Protein AF-A0AAV7JL53-F1 (afdb_monomer)

Foldseek 3Di:
DLVLLQLLLLLLLLVLCLLQVLLLVLLVDDDPPSLLLLLLLLLLSLLCCLQQVLLLQLLLLLLLAPLLLCVLLVVLQVLLLSLLLQLVVSVVSLVVSLVVLQCQLVVLCVQQVDNSSSVSSSLQSNLLSLQRNLVSQLSSLCSSCSLVVNSVQLSVLSNVLSVQLVVQLCCCCPVVVVRSNSNSNSSSVSSNSSNVSSVVCCVPDPSVVPHNVPNPDCSSVPCPVVSVLRSVLSSLLSSLVSCLLRVLCCNQVCRVVVPSLLSSLSSLLSSVLSSNLSSLLSSLSSLLSVLSSCVSNVNVVVSVVSLVVSLVVSLVSLLVQLVVQLVCLLVSLVSSHPPVVSSVLSSVSSNLSSVLSSLSSVSSLCSSCSNLVNSVVVSVLLVVLSPPPLSVQLSVQLVPPPSNSSSSSVSSSVSSVVSVVVSVVVVVCCVVCVDVCSVVPVPPDADADDDKDDPQKDKDWFKKWKWFADPPPRDIDIDIDIFIWIWGDDDDDHFDDDDDDDDDDFFDADPDAPKAWDQLVCCQDPPNQQWKAKPLLAIWFFQFQFKTKFFQVSQFAQLDGSDDLSPIWIWGQDRQDTDTFGWGMKMFTVVCNVVRNDPRLRRMIMTTTPDGHPGDGAHAAAPDRDPPCVVPPPDFDQKKKWKWAAPPDDPSIIMMWIWTFPDDGQFKTWTAIGGGDRHGHTFIKGFAPPDPPDDRNRIHRFWGWHGWDQDPVVRGITTMTTGRHPNNQQSVCVVPDPSVVSCVVVVVSDPDDDIDIDTD

Organism: NCBI:txid111878

Mean predicted aligned error: 17.35 Å

Nearest PDB structures (foldseek):
  7php-assembly1_A  TM=8.255E-01  e=9.419E-12  Vibrio cholerae RC385
  4mlb-assembly1_C  TM=7.893E-01  e=8.231E-10  Pyrococcus furiosus
  3vvo-assembly1_A  TM=7.469E-01  e=7.577E-10  Pyrococcus furiosus
  3vvr-assembly1_A  TM=7.753E-01  e=1.664E-09  Pyrococcus furiosus
  3vvn-assembly1_A  TM=7.729E-01  e=2.734E-09  Pyrococcus furiosus DSM 3638

Radius of gyration: 34.79 Å; Cα contacts (8 Å, |Δi|>4): 1371; chains: 1; bounding box: 92×59×88 Å

InterPro domains:
  IPR001254 Serine proteases, trypsin domain [PF00089] (525-727)
  IPR001254 Serine proteases, trypsin domain [SM00020] (507-722)
  IPR002528 Multi antimicrobial extrusion protein [PF01554] (21-171)
  IPR002528 Multi antimicrobial extrusion protein [PF01554] (247-399)
  IPR002528 Multi antimicrobial extrusion protein [TIGR00797] (22-400)
  IPR008256 Peptidase S1B [PR00839] (538-555)
  IPR008256 Peptidase S1B [PR00839] (636-649)
  IPR008256 Peptidase S1B [PR00839] (669-685)
  IPR009003 Peptidase S1, PA clan [SSF50494] (520-727)
  IPR018114 Serine proteases, trypsin family, histidine active site [PS00134] (549-554)
  IPR050966 Glutamyl Endopeptidase [PTHR15462] (503-736)

Sequence (760 aa):
MNILGLTSALSFFSDAIQFKIGTIFIGRSSGEEIGKKLGSLFIGQSVVACTAYVVVTGLVAAMGTLCSQAYGAKDYKLVGTYFSRALLIASLTCFPLWTIWICVDSFVFHFSGDFQLAQGASDYTIIMCFSYPAYIYAKLANSFLQSQNKVAATLAILISGNILNIILQYIFIFGYELEIKGVAISYVISMYVVAVLVFTYIRLSNINKIYLNQCWTFELLTEWLHFLKYGVPGVLQKLNDLILSRVIPIIFVGFVLKDTNQLALFGILNTIWFVFLSTSLGYGSGVTVRIGNLLGNNELERAKKASIVCLLYGLAIVVIFGILIFSFAHYLSLLFTTVEEFRLQIEFGIRLLGVIILSDIVYILRGIYNACCLQNVETLTRFLISIFISTPLGCVLTYFIIWRAAGYYLIMIIVFVALLILHSQHIIASDNNLPQDIFLFTNLIPENGRGEYNNIFNILNITWREITIDDKNQSIYTKEVFKVVRLIRPDCHKSCDHQSEFNIQKREIFGVDDREAIRPKHAKKFPRSGVVRLSVGCTGMLIDPLHVLTAAHCFYLHNRYTSNPSGVQVGVLKANEVDWSRIKRIYLPMNWISDNGNSLDYDYSIVELKTPSKRIPTPLGLSVYSDCLSKHTHKEGSSVEFSGFPDDKPKNKLWKSNCSILDTDYHLLWQECDATHGNSGSGMIAKMERSTEGDKDDWVTIGVFSGIRYNYKYERRLNVGIRMNIYNFLTICIWSDSLKECIERYKWLFPLPPLKFETH

Structure (mmCIF, N/CA/C/O backbone):
data_AF-A0AAV7JL53-F1
#
_entry.id   AF-A0AAV7JL53-F1
#
loop_
_atom_site.group_PDB
_atom_site.id
_atom_site.type_symbol
_atom_site.label_atom_id
_atom_site.label_alt_id
_atom_site.label_comp_id
_atom_site.label_asym_id
_atom_site.label_entity_id
_atom_site.label_seq_id
_atom_site.pdbx_PDB_ins_code
_atom_site.Cartn_x
_atom_site.Cartn_y
_atom_site.Cartn_z
_atom_site.occupancy
_atom_site.B_iso_or_equiv
_atom_site.auth_seq_id
_atom_site.auth_comp_id
_atom_site.auth_asym_id
_atom_site.auth_atom_id
_atom_site.pdbx_PDB_model_num
ATOM 1 N N . MET A 1 1 ? 13.022 -15.402 13.690 1.00 44.28 1 MET A N 1
ATOM 2 C CA . MET A 1 1 ? 13.892 -15.069 12.537 1.00 44.28 1 MET A CA 1
ATOM 3 C C . MET A 1 1 ? 13.049 -14.551 11.380 1.00 44.28 1 MET A C 1
ATOM 5 O O . MET A 1 1 ? 11.918 -15.000 11.231 1.00 44.28 1 MET A O 1
ATOM 9 N N . ASN A 1 2 ? 13.566 -13.601 10.595 1.00 59.09 2 ASN A N 1
ATOM 10 C CA . ASN A 1 2 ? 12.789 -12.826 9.616 1.00 59.09 2 ASN A CA 1
ATOM 11 C C . ASN A 1 2 ? 12.701 -13.487 8.218 1.00 59.09 2 ASN A C 1
ATOM 13 O O . ASN A 1 2 ? 12.967 -12.853 7.199 1.00 59.09 2 ASN A O 1
ATOM 17 N N . ILE A 1 3 ? 12.347 -14.778 8.169 1.00 74.44 3 ILE A N 1
ATOM 18 C CA . ILE A 1 3 ? 12.308 -15.577 6.924 1.00 74.44 3 ILE A CA 1
ATOM 19 C C . ILE A 1 3 ? 11.346 -14.963 5.890 1.00 74.44 3 ILE A C 1
ATOM 21 O O . ILE A 1 3 ? 11.624 -14.984 4.691 1.00 74.44 3 ILE A O 1
ATOM 25 N N . LEU A 1 4 ? 10.246 -14.355 6.350 1.00 83.31 4 LEU A N 1
ATOM 26 C CA . LEU A 1 4 ? 9.265 -13.684 5.493 1.00 83.31 4 LEU A CA 1
ATOM 27 C C . LEU A 1 4 ? 9.864 -12.495 4.724 1.00 83.31 4 LEU A C 1
ATOM 29 O O . LEU A 1 4 ? 9.635 -12.372 3.523 1.00 83.31 4 LEU A O 1
ATOM 33 N N . GLY A 1 5 ? 10.646 -11.642 5.396 1.00 84.62 5 GLY A N 1
ATOM 34 C CA . GLY A 1 5 ? 11.304 -10.496 4.765 1.00 84.62 5 GLY A CA 1
ATOM 35 C C . GLY A 1 5 ? 12.258 -10.934 3.655 1.00 84.62 5 GLY A C 1
ATOM 36 O O . GLY A 1 5 ? 12.168 -10.443 2.534 1.00 84.62 5 GLY A O 1
ATOM 37 N N . LEU A 1 6 ? 13.117 -11.919 3.936 1.00 85.56 6 LEU A N 1
ATOM 38 C CA . LEU A 1 6 ? 14.108 -12.409 2.972 1.00 85.56 6 LEU A CA 1
ATOM 39 C C . LEU A 1 6 ? 13.469 -13.129 1.771 1.00 85.56 6 LEU A C 1
ATOM 41 O O . LEU A 1 6 ? 13.848 -12.882 0.630 1.00 85.56 6 LEU A O 1
ATOM 45 N N . THR A 1 7 ? 12.463 -13.979 2.000 1.00 87.81 7 THR A N 1
ATOM 46 C CA . THR A 1 7 ? 11.738 -14.660 0.906 1.00 87.81 7 THR A CA 1
ATOM 47 C C . THR A 1 7 ? 10.926 -13.685 0.048 1.00 87.81 7 THR A C 1
ATOM 49 O O . THR A 1 7 ? 10.850 -13.858 -1.170 1.00 87.81 7 THR A O 1
ATOM 52 N N . SER A 1 8 ? 10.384 -12.617 0.645 1.00 91.25 8 SER A N 1
ATOM 53 C CA . SER A 1 8 ? 9.720 -11.531 -0.093 1.00 91.25 8 SER A CA 1
ATOM 54 C C . SER A 1 8 ? 10.717 -10.731 -0.938 1.00 91.25 8 SER A C 1
ATOM 56 O O . SER A 1 8 ? 10.442 -10.437 -2.100 1.00 91.25 8 SER A O 1
ATOM 58 N N . ALA A 1 9 ? 11.903 -10.447 -0.393 1.00 91.62 9 ALA A N 1
ATOM 59 C CA . ALA A 1 9 ? 12.998 -9.791 -1.103 1.00 91.62 9 ALA A CA 1
ATOM 60 C C . ALA A 1 9 ? 13.430 -10.589 -2.348 1.00 91.62 9 ALA A C 1
ATOM 62 O O . ALA A 1 9 ? 13.476 -10.042 -3.448 1.00 91.62 9 ALA A O 1
ATOM 63 N N . LEU A 1 10 ? 13.646 -11.902 -2.197 1.00 92.19 10 LEU A N 1
ATOM 64 C CA . LEU A 1 10 ? 13.967 -12.811 -3.305 1.00 92.19 10 LEU A CA 1
ATOM 65 C C . LEU A 1 10 ? 12.846 -12.900 -4.352 1.00 92.19 10 LEU A C 1
ATOM 67 O O . LEU A 1 10 ? 13.130 -12.985 -5.545 1.00 92.19 10 LEU A O 1
ATOM 71 N N . SER A 1 11 ? 11.581 -12.839 -3.927 1.00 92.50 11 SER A N 1
ATOM 72 C CA . SER A 1 11 ? 10.436 -12.859 -4.849 1.00 92.50 11 SER A CA 1
ATOM 73 C C . SER A 1 11 ? 10.429 -11.617 -5.741 1.00 92.50 11 SER A C 1
ATOM 75 O O . SER A 1 11 ? 10.334 -11.734 -6.960 1.00 92.50 11 SER A O 1
ATOM 77 N N . PHE A 1 12 ? 10.631 -10.431 -5.158 1.00 92.88 12 PHE A N 1
ATOM 78 C CA . PHE A 1 12 ? 10.693 -9.181 -5.919 1.00 92.88 12 PHE A CA 1
ATOM 79 C C . PHE A 1 12 ? 11.961 -9.073 -6.784 1.00 92.88 12 PHE A C 1
ATOM 81 O O . PHE A 1 12 ? 11.902 -8.511 -7.875 1.00 92.88 12 PHE A O 1
ATOM 88 N N . PHE A 1 13 ? 13.095 -9.624 -6.340 1.00 92.94 13 PHE A N 1
ATOM 89 C CA . PHE A 1 13 ? 14.306 -9.752 -7.159 1.00 92.94 13 PHE A CA 1
ATOM 90 C C . PHE A 1 13 ? 14.048 -10.621 -8.402 1.00 92.94 13 PHE A C 1
ATOM 92 O O . PHE A 1 13 ? 14.365 -10.222 -9.522 1.00 92.94 13 PHE A O 1
ATOM 99 N N . SER A 1 14 ? 13.389 -11.771 -8.216 1.00 93.06 14 SER A N 1
ATOM 100 C CA . SER A 1 14 ? 12.963 -12.665 -9.298 1.00 93.06 14 SER A CA 1
ATOM 101 C C . SER A 1 14 ? 11.994 -11.959 -10.261 1.00 93.06 14 SER A C 1
ATOM 103 O O . SER A 1 14 ? 12.218 -11.960 -11.470 1.00 93.06 14 SER A O 1
ATOM 105 N N . ASP A 1 15 ? 10.970 -11.276 -9.746 1.00 91.56 15 ASP A N 1
ATOM 106 C CA . ASP A 1 15 ? 10.053 -10.451 -10.546 1.00 91.56 15 ASP A CA 1
ATOM 107 C C . ASP A 1 15 ? 10.779 -9.373 -11.380 1.00 91.56 15 ASP A C 1
ATOM 109 O O . ASP A 1 15 ? 10.413 -9.103 -12.528 1.00 91.56 15 ASP A O 1
ATOM 113 N N . ALA A 1 16 ? 11.800 -8.733 -10.801 1.00 92.62 16 ALA A N 1
ATOM 114 C CA . ALA A 1 16 ? 12.552 -7.673 -11.460 1.00 92.62 16 ALA A CA 1
ATOM 115 C C . ALA A 1 16 ? 13.445 -8.207 -12.583 1.00 92.62 16 ALA A C 1
ATOM 117 O O . ALA A 1 16 ? 13.468 -7.603 -13.656 1.00 92.62 16 ALA A O 1
ATOM 118 N N . ILE A 1 17 ? 14.111 -9.352 -12.378 1.00 93.00 17 ILE A N 1
ATOM 119 C CA . ILE A 1 17 ? 14.851 -10.051 -13.439 1.00 93.00 17 ILE A CA 1
ATOM 120 C C . ILE A 1 17 ? 13.919 -10.352 -14.614 1.00 93.00 17 ILE A C 1
ATOM 122 O O . ILE A 1 17 ? 14.265 -10.023 -15.748 1.00 93.00 17 ILE A O 1
ATOM 126 N N . GLN A 1 18 ? 12.716 -10.879 -14.359 1.00 91.50 18 GLN A N 1
ATOM 127 C CA . GLN A 1 18 ? 11.793 -11.278 -15.426 1.00 91.50 18 GLN A CA 1
ATOM 128 C C . GLN A 1 18 ? 11.457 -10.110 -16.363 1.00 91.50 18 GLN A C 1
ATOM 130 O O . GLN A 1 18 ? 11.426 -10.270 -17.583 1.00 91.50 18 GLN A O 1
ATOM 135 N N . PHE A 1 19 ? 11.260 -8.919 -15.794 1.00 91.19 19 PHE A N 1
ATOM 136 C CA . PHE A 1 19 ? 10.965 -7.702 -16.549 1.00 91.19 19 PHE A CA 1
ATOM 137 C C . PHE A 1 19 ? 12.201 -7.052 -17.199 1.00 91.19 19 PHE A C 1
ATOM 139 O O . PHE A 1 19 ? 12.065 -6.349 -18.200 1.00 91.19 19 PHE A O 1
ATOM 146 N N . LYS A 1 20 ? 13.403 -7.245 -16.639 1.00 93.12 20 LYS A N 1
ATOM 147 C CA . LYS A 1 20 ? 14.616 -6.500 -17.023 1.00 93.12 20 LYS A CA 1
ATOM 148 C C . LYS A 1 20 ? 15.654 -7.277 -17.832 1.00 93.12 20 LYS A C 1
ATOM 150 O O . LYS A 1 20 ? 16.491 -6.644 -18.470 1.00 93.12 20 LYS A O 1
ATOM 155 N N . ILE A 1 21 ? 15.609 -8.608 -17.855 1.00 92.12 21 ILE A N 1
ATOM 156 C CA . ILE A 1 21 ? 16.645 -9.431 -18.504 1.00 92.12 21 ILE A CA 1
ATOM 157 C C . ILE A 1 21 ? 16.770 -9.194 -20.020 1.00 92.12 21 ILE A C 1
ATOM 159 O O . ILE A 1 21 ? 17.867 -9.293 -20.565 1.00 92.12 21 ILE A O 1
ATOM 163 N N . GLY A 1 22 ? 15.701 -8.736 -20.681 1.00 92.12 22 GLY A N 1
ATOM 164 C CA . GLY A 1 22 ? 15.730 -8.359 -22.099 1.00 92.12 22 GLY A CA 1
ATOM 165 C C . GLY A 1 22 ? 16.698 -7.225 -22.434 1.00 92.12 22 GLY A C 1
ATOM 166 O O . GLY A 1 22 ? 17.242 -7.202 -23.532 1.00 92.12 22 GLY A O 1
ATOM 167 N N . THR A 1 23 ? 16.999 -6.329 -21.486 1.00 93.25 23 THR A N 1
ATOM 168 C CA . THR A 1 23 ? 18.017 -5.282 -21.683 1.00 93.25 23 THR A CA 1
ATOM 169 C C . THR A 1 23 ? 19.411 -5.889 -21.905 1.00 93.25 23 THR A C 1
ATOM 171 O O . THR A 1 23 ? 20.197 -5.347 -22.676 1.00 93.25 23 THR A O 1
ATOM 174 N N . ILE A 1 24 ? 19.717 -7.030 -21.270 1.00 92.19 24 ILE A N 1
ATOM 175 C CA . ILE A 1 24 ? 20.991 -7.746 -21.454 1.00 92.19 24 ILE A CA 1
ATOM 176 C C . ILE A 1 24 ? 21.025 -8.389 -22.845 1.00 92.19 24 ILE A C 1
ATOM 178 O O . ILE A 1 24 ? 21.992 -8.208 -23.581 1.00 92.19 24 ILE A O 1
ATOM 182 N N . PHE A 1 25 ? 19.956 -9.090 -23.235 1.00 91.69 25 PHE A N 1
ATOM 183 C CA . PHE A 1 25 ? 19.880 -9.745 -24.543 1.00 91.69 25 PHE A CA 1
ATOM 184 C C . PHE A 1 25 ? 19.941 -8.756 -25.714 1.00 91.69 25 PHE A C 1
ATOM 186 O O . PHE A 1 25 ? 20.699 -8.986 -26.651 1.00 91.69 25 PHE A O 1
ATOM 193 N N . ILE A 1 26 ? 19.226 -7.627 -25.641 1.00 91.69 26 ILE A N 1
ATOM 194 C CA . ILE A 1 26 ? 19.298 -6.575 -26.668 1.00 91.69 26 ILE A CA 1
ATOM 195 C C . ILE A 1 26 ? 20.684 -5.911 -26.693 1.00 91.69 26 ILE A C 1
ATOM 197 O O . ILE A 1 26 ? 21.215 -5.684 -27.777 1.00 91.69 26 ILE A O 1
ATOM 201 N N . GLY A 1 27 ? 21.324 -5.680 -25.539 1.00 87.06 27 GLY A N 1
ATOM 202 C CA . GLY A 1 27 ? 22.705 -5.171 -25.485 1.00 87.06 27 GLY A CA 1
ATOM 203 C C . GLY A 1 27 ? 23.739 -6.108 -26.129 1.00 87.06 27 GLY A C 1
ATOM 204 O O . GLY A 1 27 ? 24.748 -5.649 -26.656 1.00 87.06 27 GLY A O 1
ATOM 205 N N . ARG A 1 28 ? 23.459 -7.419 -26.144 1.00 86.00 28 ARG A N 1
ATOM 206 C CA . ARG A 1 28 ? 24.271 -8.450 -26.812 1.00 86.00 28 ARG A CA 1
ATOM 207 C C . ARG A 1 28 ? 23.835 -8.783 -28.244 1.00 86.00 28 ARG A C 1
ATOM 209 O O . ARG A 1 28 ? 24.486 -9.614 -28.872 1.00 86.00 28 ARG A O 1
ATOM 216 N N . SER A 1 29 ? 22.764 -8.177 -28.757 1.00 82.88 29 SER A N 1
ATOM 217 C CA . SER A 1 29 ? 22.319 -8.388 -30.140 1.00 82.88 29 SER A CA 1
ATOM 218 C C . SER A 1 29 ? 23.256 -7.700 -31.140 1.00 82.88 29 SER A C 1
ATOM 220 O O . SER A 1 29 ? 23.775 -6.617 -30.876 1.00 82.88 29 SER A O 1
ATOM 222 N N . SER A 1 30 ? 23.491 -8.333 -32.288 1.00 62.53 30 SER A N 1
ATOM 223 C CA . SER A 1 30 ? 24.317 -7.780 -33.363 1.00 62.53 30 SER A CA 1
ATOM 224 C C . SER A 1 30 ? 23.556 -6.729 -34.175 1.00 62.53 30 SER A C 1
ATOM 226 O O . SER A 1 30 ? 22.431 -6.970 -34.610 1.00 62.53 30 SER A O 1
ATOM 228 N N . GLY A 1 31 ? 24.181 -5.578 -34.424 1.00 65.19 31 GLY A N 1
ATOM 229 C CA . GLY A 1 31 ? 23.668 -4.537 -35.319 1.00 65.19 31 GLY A CA 1
ATOM 230 C C . GLY A 1 31 ? 24.271 -3.164 -35.023 1.00 65.19 31 GLY A C 1
ATOM 231 O O . GLY A 1 31 ? 24.714 -2.907 -33.907 1.00 65.19 31 GLY A O 1
ATOM 232 N N . GLU A 1 32 ? 24.267 -2.265 -36.006 1.00 61.41 32 GLU A N 1
ATOM 233 C CA . GLU A 1 32 ? 24.905 -0.940 -35.887 1.00 61.41 32 GLU A CA 1
ATOM 234 C C . GLU A 1 32 ? 24.151 0.032 -34.951 1.00 61.41 32 GLU A C 1
ATOM 236 O O . GLU A 1 32 ? 24.701 1.048 -34.536 1.00 61.41 32 GLU A O 1
ATOM 241 N N . GLU A 1 33 ? 22.914 -0.289 -34.546 1.00 79.00 33 GLU A N 1
ATOM 242 C CA . GLU A 1 33 ? 22.022 0.625 -33.808 1.00 79.00 33 GLU A CA 1
ATOM 243 C C . GLU A 1 33 ? 21.629 0.154 -32.389 1.00 79.00 33 GLU A C 1
ATOM 245 O O . GLU A 1 33 ? 20.537 0.453 -31.898 1.00 79.00 33 GLU A O 1
ATOM 250 N N . ILE A 1 34 ? 22.519 -0.562 -31.686 1.00 84.25 34 ILE A N 1
ATOM 251 C CA . ILE A 1 34 ? 22.276 -1.065 -30.311 1.00 84.25 34 ILE A CA 1
ATOM 252 C C . ILE A 1 34 ? 21.792 0.047 -29.357 1.00 84.25 34 ILE A C 1
ATOM 254 O O . ILE A 1 34 ? 20.872 -0.179 -28.567 1.00 84.25 34 ILE A O 1
ATOM 258 N N . GLY A 1 35 ? 22.346 1.262 -29.460 1.00 83.81 35 GLY A N 1
ATOM 259 C CA . GLY A 1 35 ? 21.929 2.417 -28.653 1.00 83.81 35 GLY A CA 1
ATOM 260 C C . GLY A 1 35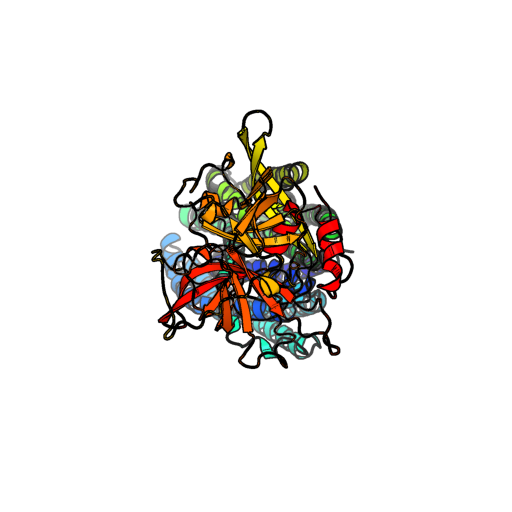 ? 20.451 2.785 -28.842 1.00 83.81 35 GLY A C 1
ATOM 261 O O . GLY A 1 35 ? 19.717 2.924 -27.862 1.00 83.81 35 GLY A O 1
ATOM 262 N N . LYS A 1 36 ? 19.967 2.842 -30.092 1.00 88.50 36 LYS A N 1
ATOM 263 C CA . LYS A 1 36 ? 18.545 3.092 -30.390 1.00 88.50 36 LYS A CA 1
ATOM 264 C C . LYS A 1 36 ? 17.656 1.956 -29.893 1.00 88.50 36 LYS A C 1
ATOM 266 O O . LYS A 1 36 ? 16.623 2.233 -29.285 1.00 88.50 36 LYS A O 1
ATOM 271 N N . LYS A 1 37 ? 18.052 0.689 -30.077 1.00 91.12 37 LYS A N 1
ATOM 272 C CA . LYS A 1 37 ? 17.276 -0.475 -29.599 1.00 91.12 37 LYS A CA 1
ATOM 273 C C . LYS A 1 37 ? 17.126 -0.471 -28.072 1.00 91.12 37 LYS A C 1
ATOM 275 O O . LYS A 1 37 ? 16.022 -0.641 -27.554 1.00 91.12 37 LYS A O 1
ATOM 280 N N . LEU A 1 38 ? 18.213 -0.202 -27.343 1.00 91.19 38 LEU A N 1
ATOM 281 C CA . LEU A 1 38 ? 18.202 -0.074 -25.882 1.00 91.19 38 LEU A CA 1
ATOM 282 C C . LEU A 1 38 ? 17.394 1.140 -25.399 1.00 91.19 38 LEU A C 1
ATOM 284 O O . LEU A 1 38 ? 16.625 1.009 -24.446 1.00 91.19 38 LEU A O 1
ATOM 288 N N . GLY A 1 39 ? 17.519 2.294 -26.062 1.00 91.94 39 GLY A N 1
ATOM 289 C CA . GLY A 1 39 ? 16.708 3.482 -25.777 1.00 91.94 39 GLY A CA 1
ATOM 290 C C . GLY A 1 39 ? 15.211 3.230 -25.987 1.00 91.94 39 GLY A C 1
ATOM 291 O O . GLY A 1 39 ? 14.405 3.538 -25.110 1.00 91.94 39 GLY A O 1
ATOM 292 N N . SER A 1 40 ? 14.848 2.579 -27.095 1.00 94.00 40 SER A N 1
ATOM 293 C CA . SER A 1 40 ? 13.470 2.192 -27.437 1.00 94.00 40 SER A CA 1
ATOM 294 C C . SER A 1 40 ? 12.864 1.273 -26.378 1.00 94.00 40 SER A C 1
ATOM 296 O O . SER A 1 40 ? 11.793 1.552 -25.834 1.00 94.00 40 SER A O 1
ATOM 298 N N . LEU A 1 41 ? 13.588 0.204 -26.019 1.00 94.88 41 LEU A N 1
ATOM 299 C CA . LEU A 1 41 ? 13.179 -0.732 -24.973 1.00 94.88 41 LEU A CA 1
ATOM 300 C C . LEU A 1 41 ? 13.049 -0.032 -23.612 1.00 94.88 41 LEU A C 1
ATOM 302 O O . LEU A 1 41 ? 12.115 -0.318 -22.863 1.00 94.88 41 LEU A O 1
ATOM 306 N N . PHE A 1 42 ? 13.949 0.900 -23.283 1.00 94.75 42 PHE A N 1
ATOM 307 C CA . PHE A 1 42 ? 13.871 1.661 -22.038 1.00 94.75 42 PHE A CA 1
ATOM 308 C C . PHE A 1 42 ? 12.646 2.583 -21.994 1.00 94.75 42 PHE A C 1
ATOM 310 O O . PHE A 1 42 ? 11.966 2.621 -20.964 1.00 94.75 42 PHE A O 1
ATOM 317 N N . ILE A 1 43 ? 12.308 3.262 -23.095 1.00 95.12 43 ILE A N 1
ATOM 318 C CA . ILE A 1 43 ? 11.074 4.055 -23.209 1.00 95.12 43 ILE A CA 1
ATOM 319 C C . ILE A 1 43 ? 9.849 3.144 -23.056 1.00 95.12 43 ILE A C 1
ATOM 321 O O . ILE A 1 43 ? 9.023 3.397 -22.178 1.00 95.12 43 ILE A O 1
ATOM 325 N N . GLY A 1 44 ? 9.762 2.044 -23.811 1.00 95.00 44 GLY A N 1
ATOM 326 C CA . GLY A 1 44 ? 8.640 1.099 -23.737 1.00 95.00 44 GLY A CA 1
ATOM 327 C C . GLY A 1 44 ? 8.440 0.510 -22.333 1.00 95.00 44 GLY A C 1
ATOM 328 O O . GLY A 1 44 ? 7.346 0.578 -21.769 1.00 95.00 44 GLY A O 1
ATOM 329 N N . GLN A 1 45 ? 9.514 0.027 -21.695 1.00 94.62 45 GLN A N 1
ATOM 330 C CA . GLN A 1 45 ? 9.492 -0.428 -20.296 1.00 94.62 45 GLN A CA 1
ATOM 331 C C . GLN A 1 45 ? 9.054 0.673 -19.318 1.00 94.62 45 GLN A C 1
ATOM 333 O O . GLN A 1 45 ? 8.503 0.374 -18.253 1.00 94.62 45 GLN A O 1
ATOM 338 N N . SER A 1 46 ? 9.344 1.937 -19.625 1.00 94.44 46 SER A N 1
ATOM 339 C CA . SER A 1 46 ? 8.985 3.086 -18.792 1.00 94.44 46 SER A CA 1
ATOM 340 C C . SER A 1 46 ? 7.519 3.461 -18.941 1.00 94.44 46 SER A C 1
ATOM 342 O O . SER A 1 46 ? 6.869 3.638 -17.913 1.00 94.44 46 SER A O 1
ATOM 344 N N . VAL A 1 47 ? 6.971 3.466 -20.161 1.00 93.88 47 VAL A N 1
ATOM 345 C CA . VAL A 1 47 ? 5.527 3.619 -20.398 1.00 93.88 47 VAL A CA 1
ATOM 346 C C . VAL A 1 47 ? 4.755 2.532 -19.652 1.00 93.88 47 VAL A C 1
ATOM 348 O O . VAL A 1 47 ? 3.883 2.859 -18.843 1.00 93.88 47 VAL A O 1
ATOM 351 N N . VAL A 1 48 ? 5.129 1.255 -19.822 1.00 93.38 48 VAL A N 1
ATOM 352 C CA . VAL A 1 48 ? 4.472 0.126 -19.133 1.00 93.38 48 VAL A CA 1
ATOM 353 C C . VAL A 1 48 ? 4.496 0.300 -17.612 1.00 93.38 48 VAL A C 1
ATOM 355 O O . VAL A 1 48 ? 3.472 0.150 -16.940 1.00 93.38 48 VAL A O 1
ATOM 358 N N . ALA A 1 49 ? 5.653 0.663 -17.051 1.00 93.00 49 ALA A N 1
ATOM 359 C CA . ALA A 1 49 ? 5.790 0.799 -15.607 1.00 93.00 49 ALA A CA 1
ATOM 360 C C . ALA A 1 49 ? 5.006 1.991 -15.033 1.00 93.00 49 ALA A C 1
ATOM 362 O O . ALA A 1 49 ? 4.326 1.830 -14.019 1.00 93.00 49 ALA A O 1
ATOM 363 N N . CYS A 1 50 ? 5.100 3.166 -15.667 1.00 92.12 50 CYS A N 1
ATOM 364 C CA . CYS A 1 50 ? 4.509 4.414 -15.170 1.00 92.12 50 CYS A CA 1
ATOM 365 C C . CYS A 1 50 ? 2.988 4.469 -15.313 1.00 92.12 50 CYS A C 1
ATOM 367 O O . CYS A 1 50 ? 2.356 5.264 -14.629 1.00 92.12 50 CYS A O 1
ATOM 369 N N . THR A 1 51 ? 2.405 3.652 -16.193 1.00 91.00 51 THR A N 1
ATOM 370 C CA . THR A 1 51 ? 0.961 3.668 -16.464 1.00 91.00 51 THR A CA 1
ATOM 371 C C . THR A 1 51 ? 0.258 2.448 -15.862 1.00 91.00 51 THR A C 1
ATOM 373 O O . THR A 1 51 ? -0.695 2.609 -15.107 1.00 91.00 51 THR A O 1
ATOM 376 N N . ALA A 1 52 ? 0.759 1.229 -16.092 1.00 89.38 52 ALA A N 1
ATOM 377 C CA . ALA A 1 52 ? 0.077 -0.000 -15.680 1.00 89.38 52 ALA A CA 1
ATOM 378 C C . ALA A 1 52 ? 0.588 -0.604 -14.369 1.00 89.38 52 ALA A C 1
ATOM 380 O O . ALA A 1 52 ? -0.204 -0.953 -13.486 1.00 89.38 52 ALA A O 1
ATOM 381 N N . TYR A 1 53 ? 1.909 -0.747 -14.215 1.00 88.19 53 TYR A N 1
ATOM 382 C CA . TYR A 1 53 ? 2.460 -1.429 -13.034 1.00 88.19 53 TYR A CA 1
ATOM 383 C C . TYR A 1 53 ? 2.335 -0.572 -11.776 1.00 88.19 53 TYR A C 1
ATOM 385 O O . TYR A 1 53 ? 2.183 -1.109 -10.678 1.00 88.19 53 TYR A O 1
ATOM 393 N N . VAL A 1 54 ? 2.359 0.755 -11.922 1.00 92.50 54 VAL A N 1
ATOM 394 C CA . VAL A 1 54 ? 2.167 1.699 -10.817 1.00 92.50 54 VAL A CA 1
ATOM 395 C C . VAL A 1 54 ? 0.831 1.483 -10.095 1.00 92.50 54 VAL A C 1
ATOM 397 O O . VAL A 1 54 ? 0.799 1.451 -8.867 1.00 92.50 54 VAL A O 1
ATOM 400 N N . VAL A 1 55 ? -0.247 1.225 -10.847 1.00 92.31 55 VAL A N 1
ATOM 401 C CA . VAL A 1 55 ? -1.585 0.949 -10.303 1.00 92.31 55 VAL A CA 1
ATOM 402 C C . VAL A 1 55 ? -1.550 -0.330 -9.472 1.00 92.31 55 VAL A C 1
ATOM 404 O O . VAL A 1 55 ? -1.838 -0.308 -8.278 1.00 92.31 55 VAL A O 1
ATOM 407 N N . VAL A 1 56 ? -1.114 -1.439 -10.077 1.00 93.25 56 VAL A N 1
ATOM 408 C CA . VAL A 1 56 ? -1.076 -2.753 -9.415 1.00 93.25 56 VAL A CA 1
ATOM 409 C C . VAL A 1 56 ? -0.180 -2.724 -8.177 1.00 93.25 56 VAL A C 1
ATOM 411 O O . VAL A 1 56 ? -0.558 -3.254 -7.139 1.00 93.25 56 VAL A O 1
ATOM 414 N N . THR A 1 57 ? 0.981 -2.068 -8.240 1.00 87.38 57 THR A N 1
ATOM 415 C CA . THR A 1 57 ? 1.890 -1.962 -7.086 1.00 87.38 57 THR A CA 1
ATOM 416 C C . THR A 1 57 ? 1.334 -1.098 -5.952 1.00 87.38 57 THR A C 1
ATOM 418 O O . THR A 1 57 ? 1.592 -1.412 -4.791 1.00 87.38 57 THR A O 1
ATOM 421 N N . GLY A 1 58 ? 0.520 -0.078 -6.243 1.00 89.69 58 GLY A N 1
ATOM 422 C CA . GLY A 1 58 ? -0.217 0.668 -5.218 1.00 89.69 58 GLY A CA 1
ATOM 423 C C . GLY A 1 58 ? -1.325 -0.153 -4.552 1.00 89.69 58 GLY A C 1
ATOM 424 O O . GLY A 1 58 ? -1.448 -0.148 -3.328 1.00 89.69 58 GLY A O 1
ATOM 425 N N . LEU A 1 59 ? -2.071 -0.944 -5.329 1.00 93.00 59 LEU A N 1
ATOM 426 C CA . LEU A 1 59 ? -3.077 -1.873 -4.792 1.00 93.00 59 LEU A CA 1
ATOM 427 C C . LEU A 1 59 ? -2.419 -3.002 -3.968 1.00 93.00 59 LEU A C 1
ATOM 429 O O . LEU A 1 59 ? -2.929 -3.363 -2.910 1.00 93.00 59 LEU A O 1
ATOM 433 N N . VAL A 1 60 ? -1.245 -3.495 -4.383 1.00 92.81 60 VAL A N 1
ATOM 434 C CA . VAL A 1 60 ? -0.405 -4.425 -3.600 1.00 92.81 60 VAL A CA 1
ATOM 435 C C . VAL A 1 60 ? 0.089 -3.789 -2.295 1.00 92.81 60 VAL A C 1
ATOM 437 O O . VAL A 1 60 ? 0.158 -4.484 -1.284 1.00 92.81 60 VAL A O 1
ATOM 440 N N . ALA A 1 61 ? 0.401 -2.488 -2.267 1.00 88.31 61 ALA A N 1
ATOM 441 C CA . ALA A 1 61 ? 0.758 -1.800 -1.023 1.00 88.31 61 ALA A CA 1
ATOM 442 C C . ALA A 1 61 ? -0.429 -1.760 -0.041 1.00 88.31 61 ALA A C 1
ATOM 444 O O . ALA A 1 61 ? -0.267 -2.134 1.121 1.00 88.31 61 ALA A O 1
ATOM 445 N N . ALA A 1 62 ? -1.630 -1.419 -0.527 1.00 90.44 62 ALA A N 1
ATOM 446 C CA . ALA A 1 62 ? -2.861 -1.464 0.265 1.00 90.44 62 ALA A CA 1
ATOM 447 C C . ALA A 1 62 ? -3.171 -2.875 0.786 1.00 90.44 62 ALA A C 1
ATOM 449 O O . ALA A 1 62 ? -3.465 -3.042 1.969 1.00 90.44 62 ALA A O 1
ATOM 450 N N . MET A 1 63 ? -3.045 -3.904 -0.062 1.00 92.50 63 MET A N 1
ATOM 451 C CA . MET A 1 63 ? -3.170 -5.302 0.362 1.00 92.50 63 MET A CA 1
ATOM 452 C C . MET A 1 63 ? -2.118 -5.677 1.411 1.00 92.50 63 MET A C 1
ATOM 454 O O . MET A 1 63 ? -2.464 -6.301 2.409 1.00 92.50 63 MET A O 1
ATOM 458 N N . GLY A 1 64 ? -0.858 -5.270 1.238 1.00 89.81 64 GLY A N 1
ATOM 459 C CA . GLY A 1 64 ? 0.220 -5.534 2.194 1.00 89.81 64 GLY A CA 1
ATOM 460 C C . GLY A 1 64 ? -0.125 -5.083 3.615 1.00 89.81 64 GLY A C 1
ATOM 461 O O . GLY A 1 64 ? 0.117 -5.830 4.563 1.00 89.81 64 GLY A O 1
ATOM 462 N N . THR A 1 65 ? -0.755 -3.916 3.759 1.00 88.00 65 THR A N 1
ATOM 463 C CA . THR A 1 65 ? -1.264 -3.405 5.040 1.00 88.00 65 THR A CA 1
ATOM 464 C C . THR A 1 65 ? -2.559 -4.099 5.463 1.00 88.00 65 THR A C 1
ATOM 466 O O . THR A 1 65 ? -2.589 -4.787 6.482 1.00 88.00 65 THR A O 1
ATOM 469 N N . LEU A 1 66 ? -3.627 -3.964 4.673 1.00 87.69 66 LEU A N 1
ATOM 470 C CA . LEU A 1 66 ? -4.981 -4.359 5.068 1.00 87.69 66 LEU A CA 1
ATOM 471 C C . LEU A 1 66 ? -5.138 -5.881 5.196 1.00 87.69 66 LEU A C 1
ATOM 473 O O . LEU A 1 66 ? -5.734 -6.368 6.153 1.00 87.69 66 LEU A O 1
ATOM 477 N N . CYS A 1 67 ? -4.551 -6.659 4.280 1.00 90.00 67 CYS A N 1
ATOM 478 C CA . CYS A 1 67 ? -4.619 -8.120 4.341 1.00 90.00 67 CYS A CA 1
ATOM 479 C C . CYS A 1 67 ? -3.751 -8.704 5.460 1.00 90.00 67 CYS A C 1
ATOM 481 O O . CYS A 1 67 ? -4.084 -9.773 5.959 1.00 90.00 67 CYS A O 1
ATOM 483 N N . SER A 1 68 ? -2.646 -8.062 5.857 1.00 89.62 68 SER A N 1
ATOM 484 C CA . SER A 1 68 ? -1.841 -8.563 6.982 1.00 89.62 68 SER A CA 1
ATOM 485 C C . SER A 1 68 ? -2.464 -8.209 8.332 1.00 89.62 68 SER A C 1
ATOM 487 O O . SER A 1 68 ? -2.515 -9.055 9.218 1.00 89.62 68 SER A O 1
ATOM 489 N N . GLN A 1 69 ? -3.042 -7.015 8.484 1.00 86.06 69 GLN A N 1
ATOM 490 C CA . GLN A 1 69 ? -3.817 -6.690 9.683 1.00 86.06 69 GLN A CA 1
ATOM 491 C C . GLN A 1 69 ? -5.054 -7.599 9.816 1.00 86.06 69 GLN A C 1
ATOM 493 O O . GLN A 1 69 ? -5.243 -8.192 10.875 1.00 86.06 69 GLN A O 1
ATOM 498 N N . ALA A 1 70 ? -5.820 -7.820 8.738 1.00 84.44 70 ALA A N 1
ATOM 499 C CA . ALA A 1 70 ? -6.960 -8.745 8.740 1.00 84.44 70 ALA A CA 1
ATOM 500 C C . ALA A 1 70 ? -6.546 -10.207 9.016 1.00 84.44 70 ALA A C 1
ATOM 502 O O . ALA A 1 70 ? -7.149 -10.875 9.856 1.00 84.44 70 ALA A O 1
ATOM 503 N N . TYR A 1 71 ? -5.464 -10.698 8.393 1.00 86.81 71 TYR A N 1
ATOM 504 C CA . TYR A 1 71 ? -4.922 -12.036 8.675 1.00 86.81 71 TYR A CA 1
ATOM 505 C C . TYR A 1 71 ? -4.427 -12.168 10.124 1.00 86.81 71 TYR A C 1
ATOM 507 O O . TYR A 1 71 ? -4.612 -13.214 10.750 1.00 86.81 71 TYR A O 1
ATOM 515 N N . GLY A 1 72 ? -3.834 -11.104 10.675 1.00 81.12 72 GLY A N 1
ATOM 516 C CA . GLY A 1 72 ? -3.452 -11.007 12.080 1.00 81.12 72 GLY A CA 1
ATOM 517 C C . GLY A 1 72 ? -4.656 -11.086 13.021 1.00 81.12 72 GLY A C 1
ATOM 518 O O . GLY A 1 72 ? -4.643 -11.883 13.953 1.00 81.12 72 GLY A O 1
ATOM 519 N N . ALA A 1 73 ? -5.722 -10.343 12.718 1.00 78.69 73 ALA A N 1
ATOM 520 C CA . ALA A 1 73 ? -6.993 -10.364 13.446 1.00 78.69 73 ALA A CA 1
ATOM 521 C C . ALA A 1 73 ? -7.806 -11.660 13.246 1.00 78.69 73 ALA A C 1
ATOM 523 O O . ALA A 1 73 ? -8.835 -11.847 13.891 1.00 78.69 73 ALA A O 1
ATOM 524 N N . LYS A 1 74 ? -7.331 -12.573 12.384 1.00 83.94 74 LYS A N 1
ATOM 525 C CA . LYS A 1 74 ? -7.990 -13.825 11.969 1.00 83.94 74 LYS A CA 1
ATOM 526 C C . LYS A 1 74 ? -9.277 -13.628 11.156 1.00 83.94 74 LYS A C 1
ATOM 528 O O . LYS A 1 74 ? -9.989 -14.603 10.913 1.00 83.94 74 LYS A O 1
ATOM 533 N N . ASP A 1 75 ? -9.535 -12.420 10.652 1.00 80.19 75 ASP A N 1
ATOM 534 C CA . ASP A 1 75 ? -10.578 -12.181 9.650 1.00 80.19 75 ASP A CA 1
ATOM 535 C C . ASP A 1 75 ? -10.059 -12.545 8.255 1.00 80.19 75 ASP A C 1
ATOM 537 O O . ASP A 1 75 ? -9.670 -11.727 7.418 1.00 80.19 75 ASP A O 1
ATOM 541 N N . TYR A 1 76 ? -10.027 -13.847 8.018 1.00 83.62 76 TYR A N 1
ATOM 542 C CA . TYR A 1 76 ? -9.567 -14.423 6.769 1.00 83.62 76 TYR A CA 1
ATOM 543 C C . TYR A 1 76 ? -10.573 -14.253 5.612 1.00 83.62 76 TYR A C 1
ATOM 545 O O . TYR A 1 76 ? -10.169 -14.330 4.449 1.00 83.62 76 TYR A O 1
ATOM 553 N N . LYS A 1 77 ? -11.862 -13.987 5.898 1.00 82.25 77 LYS A N 1
ATOM 554 C CA . LYS A 1 77 ? -12.858 -13.654 4.862 1.00 82.25 77 LYS A CA 1
ATOM 555 C C . LYS A 1 77 ? -12.497 -12.305 4.244 1.00 82.25 77 LYS A C 1
ATOM 557 O O . LYS A 1 77 ? -12.369 -12.209 3.024 1.00 82.25 77 LYS A O 1
ATOM 562 N N . LEU A 1 78 ? -12.232 -11.304 5.084 1.00 83.06 78 LEU A N 1
ATOM 563 C CA . LEU A 1 78 ? -11.855 -9.957 4.664 1.00 83.06 78 LEU A CA 1
ATOM 564 C C . LEU A 1 78 ? -10.558 -9.931 3.833 1.00 83.06 78 LEU A C 1
ATOM 566 O O . LEU A 1 78 ? -10.479 -9.195 2.850 1.00 83.06 78 LEU A O 1
ATOM 570 N N . VAL A 1 79 ? -9.584 -10.802 4.131 1.00 86.69 79 VAL A N 1
ATOM 571 C CA . VAL A 1 79 ? -8.383 -11.004 3.285 1.00 86.69 79 VAL A CA 1
ATOM 572 C C . VAL A 1 79 ? -8.756 -11.407 1.847 1.00 86.69 79 VAL A C 1
ATOM 574 O O . VAL A 1 79 ? -8.182 -10.890 0.886 1.00 86.69 79 VAL A O 1
ATOM 577 N N . GLY A 1 80 ? -9.732 -12.306 1.681 1.00 86.06 80 GLY A N 1
ATOM 578 C CA . GLY A 1 80 ? -10.256 -12.711 0.372 1.00 86.06 80 GLY A CA 1
ATOM 579 C C . GLY A 1 80 ? -11.056 -11.605 -0.329 1.00 86.06 80 GLY A C 1
ATOM 580 O O . GLY A 1 80 ? -10.890 -11.388 -1.535 1.00 86.06 80 GLY A O 1
ATOM 581 N N . THR A 1 81 ? -11.861 -10.852 0.427 1.00 85.19 81 THR A N 1
ATOM 582 C CA . THR A 1 81 ? -12.609 -9.692 -0.081 1.00 85.19 81 THR A CA 1
ATOM 583 C C . THR A 1 81 ? -11.667 -8.601 -0.597 1.00 85.19 81 THR A C 1
ATOM 585 O O . THR A 1 81 ? -11.860 -8.119 -1.712 1.00 85.19 81 THR A O 1
ATOM 588 N N . TYR A 1 82 ? -10.600 -8.258 0.135 1.00 89.00 82 TYR A N 1
ATOM 589 C CA . TYR A 1 82 ? -9.599 -7.286 -0.324 1.00 89.00 82 TYR A CA 1
ATOM 590 C C . TYR A 1 82 ? -8.863 -7.741 -1.588 1.00 89.00 82 TYR A C 1
ATOM 592 O O . TYR A 1 82 ? -8.698 -6.939 -2.506 1.00 89.00 82 TYR A O 1
ATOM 600 N N . PHE A 1 83 ? -8.461 -9.015 -1.677 1.00 91.00 83 PHE A N 1
ATOM 601 C CA . PHE A 1 83 ? -7.846 -9.561 -2.894 1.00 91.00 83 PHE A CA 1
ATOM 602 C C . PHE A 1 83 ? -8.774 -9.432 -4.111 1.00 91.00 83 PHE A C 1
ATOM 604 O O . PHE A 1 83 ? -8.345 -8.999 -5.180 1.00 91.00 83 PHE A O 1
ATOM 611 N N . SER A 1 84 ? -10.058 -9.740 -3.937 1.00 88.81 84 SER A N 1
ATOM 612 C CA . SER A 1 84 ? -11.044 -9.740 -5.026 1.00 88.81 84 SER A CA 1
ATOM 613 C C . SER A 1 84 ? -11.454 -8.324 -5.439 1.00 88.81 84 SER A C 1
ATOM 615 O O . SER A 1 84 ? -11.577 -8.034 -6.629 1.00 88.81 84 SER A O 1
ATOM 617 N N . ARG A 1 85 ? -11.559 -7.403 -4.471 1.00 88.75 85 ARG A N 1
ATOM 618 C CA . ARG A 1 85 ? -11.737 -5.964 -4.709 1.00 88.75 85 ARG A CA 1
ATOM 619 C C . ARG A 1 85 ? -10.546 -5.380 -5.473 1.00 88.75 85 ARG A C 1
ATOM 621 O O . ARG A 1 85 ? -10.745 -4.697 -6.474 1.00 88.75 85 ARG A O 1
ATOM 628 N N . ALA A 1 86 ? -9.316 -5.699 -5.064 1.00 92.31 86 ALA A N 1
ATOM 629 C CA . ALA A 1 86 ? -8.108 -5.272 -5.768 1.00 92.31 86 ALA A CA 1
ATOM 630 C C . ALA A 1 86 ? -8.043 -5.831 -7.200 1.00 92.31 86 ALA A C 1
ATOM 632 O O . ALA A 1 86 ? -7.674 -5.102 -8.120 1.00 92.31 86 ALA A O 1
ATOM 633 N N . LEU A 1 87 ? -8.445 -7.094 -7.399 1.00 92.56 87 LEU A N 1
ATOM 634 C CA . LEU A 1 87 ? -8.491 -7.743 -8.710 1.00 92.56 87 LEU A CA 1
ATOM 635 C C . LEU A 1 87 ? -9.490 -7.057 -9.649 1.00 92.56 87 LEU A C 1
ATOM 637 O O . LEU A 1 87 ? -9.148 -6.801 -10.804 1.00 92.56 87 LEU A O 1
ATOM 641 N N . LEU A 1 88 ? -10.685 -6.707 -9.163 1.00 91.00 88 LEU A N 1
ATOM 642 C CA . LEU A 1 88 ? -11.668 -5.970 -9.958 1.00 91.00 88 LEU A CA 1
ATOM 643 C C . LEU A 1 88 ? -11.183 -4.550 -10.289 1.00 91.00 88 LEU A C 1
ATOM 645 O O . LEU A 1 88 ? -11.182 -4.178 -11.461 1.00 91.00 88 LEU A O 1
ATOM 649 N N . ILE A 1 89 ? -10.705 -3.789 -9.296 1.00 91.38 89 ILE A N 1
ATOM 650 C CA . ILE A 1 89 ? -10.184 -2.423 -9.496 1.00 91.38 89 ILE A CA 1
ATOM 651 C C . ILE A 1 89 ? -9.054 -2.415 -10.538 1.00 91.38 89 ILE A C 1
ATOM 653 O O . ILE A 1 89 ? -9.073 -1.602 -11.461 1.00 91.38 89 ILE A O 1
ATOM 657 N N . ALA A 1 90 ? -8.096 -3.340 -10.433 1.00 92.56 90 ALA A N 1
ATOM 658 C CA . ALA A 1 90 ? -6.984 -3.448 -11.376 1.00 92.56 90 ALA A CA 1
ATOM 659 C C . ALA A 1 90 ? -7.422 -3.914 -12.777 1.00 92.56 90 ALA A C 1
ATOM 661 O O . ALA A 1 90 ? -6.853 -3.488 -13.778 1.00 92.56 90 ALA A O 1
ATOM 662 N N . SER A 1 91 ? -8.447 -4.766 -12.871 1.00 92.38 91 SER A N 1
ATOM 663 C CA . SER A 1 91 ? -8.975 -5.221 -14.166 1.00 92.38 91 SER A CA 1
ATOM 664 C C . SER A 1 91 ? -9.687 -4.097 -14.926 1.00 92.38 91 SER A C 1
ATOM 666 O O . SER A 1 91 ? -9.602 -4.036 -16.151 1.00 92.38 91 SER A O 1
ATOM 668 N N . LEU A 1 92 ? -10.340 -3.163 -14.221 1.00 91.19 92 LEU A N 1
ATOM 669 C CA . LEU A 1 92 ? -10.953 -1.983 -14.842 1.00 91.19 92 LEU A CA 1
ATOM 670 C C . LEU A 1 92 ? -9.921 -1.028 -15.458 1.00 91.19 92 LEU A C 1
ATOM 672 O O . LEU A 1 92 ? -10.241 -0.346 -16.432 1.00 91.19 92 LEU A O 1
ATOM 676 N N . THR A 1 93 ? -8.680 -0.992 -14.958 1.00 90.50 93 THR A N 1
ATOM 677 C CA . THR A 1 93 ? -7.641 -0.133 -15.545 1.00 90.50 93 THR A CA 1
ATOM 678 C C . THR A 1 93 ? -7.069 -0.664 -16.861 1.00 90.50 93 THR A C 1
ATOM 680 O O . THR A 1 93 ? -6.432 0.106 -17.570 1.00 90.50 93 THR A O 1
ATOM 683 N N . CYS A 1 94 ? -7.340 -1.914 -17.264 1.00 89.00 94 CYS A N 1
ATOM 684 C CA . CYS A 1 94 ? -6.891 -2.456 -18.557 1.00 89.00 94 CYS A CA 1
ATOM 685 C C . CYS A 1 94 ? -7.320 -1.586 -19.751 1.00 89.00 94 CYS A C 1
ATOM 687 O O . CYS A 1 94 ? -6.483 -1.216 -20.570 1.00 89.00 94 CYS A O 1
ATOM 689 N N . PHE A 1 95 ? -8.602 -1.215 -19.823 1.00 87.19 95 PHE A N 1
ATOM 690 C CA . PHE A 1 95 ? -9.168 -0.485 -20.962 1.00 87.19 95 PHE A CA 1
ATOM 691 C C . PHE A 1 95 ? -8.517 0.889 -21.220 1.00 87.19 95 PHE A C 1
ATOM 693 O O . PHE A 1 95 ? -8.024 1.089 -22.330 1.00 87.19 95 PHE A O 1
ATOM 700 N N . PRO A 1 96 ? -8.444 1.832 -20.252 1.00 87.75 96 PRO A N 1
ATOM 701 C CA . PRO A 1 96 ? -7.799 3.125 -20.496 1.00 87.75 96 PRO A CA 1
ATOM 702 C C . PRO A 1 96 ? -6.295 2.995 -20.778 1.00 87.75 96 PRO A C 1
ATOM 704 O O . PRO A 1 96 ? -5.742 3.793 -21.534 1.00 87.75 96 PRO A O 1
ATOM 707 N N . LEU A 1 97 ? -5.626 1.988 -20.205 1.00 86.75 97 LEU A N 1
ATOM 708 C CA . LEU A 1 97 ? -4.192 1.774 -20.394 1.00 86.75 97 LEU A CA 1
ATOM 709 C C . LEU A 1 97 ? -3.857 1.238 -21.789 1.00 86.75 97 LEU A C 1
ATOM 711 O O . LEU A 1 97 ? -2.909 1.723 -22.402 1.00 86.75 97 LEU A O 1
ATOM 715 N N . TRP A 1 98 ? -4.658 0.316 -22.330 1.00 87.06 98 TRP A N 1
ATOM 716 C CA . TRP A 1 98 ? -4.502 -0.144 -23.713 1.00 87.06 98 TRP A CA 1
ATOM 717 C C . TRP A 1 98 ? -4.671 1.001 -24.720 1.00 87.06 98 TRP A C 1
ATOM 719 O O . TRP A 1 98 ? -3.873 1.102 -25.650 1.00 87.06 98 TRP A O 1
ATOM 729 N N . THR A 1 99 ? -5.618 1.921 -24.498 1.00 85.12 99 THR A N 1
ATOM 730 C CA . THR A 1 99 ? -5.768 3.128 -25.332 1.00 85.12 99 THR A CA 1
ATOM 731 C C . THR A 1 99 ? -4.512 4.003 -25.313 1.00 85.12 99 THR A C 1
ATOM 733 O O . THR A 1 99 ? -4.076 4.464 -26.363 1.00 85.12 99 THR A O 1
ATOM 736 N N . ILE A 1 100 ? -3.883 4.199 -24.146 1.00 87.00 100 ILE A N 1
ATOM 737 C CA . ILE A 1 100 ? -2.619 4.951 -24.045 1.00 87.00 100 ILE A CA 1
ATOM 738 C C . ILE A 1 100 ? -1.488 4.235 -24.803 1.00 87.00 100 ILE A C 1
ATOM 740 O O . ILE A 1 100 ? -0.669 4.893 -25.440 1.00 87.00 100 ILE A O 1
ATOM 744 N N . TRP A 1 101 ? -1.426 2.900 -24.747 1.00 89.81 101 TRP A N 1
ATOM 745 C CA . TRP A 1 101 ? -0.313 2.116 -25.307 1.00 89.81 101 TRP A CA 1
ATOM 746 C C . TRP A 1 101 ? -0.329 2.003 -26.832 1.00 89.81 101 TRP A C 1
ATOM 748 O O . TRP A 1 101 ? 0.727 1.778 -27.420 1.00 89.81 101 TRP A O 1
ATOM 758 N N . ILE A 1 102 ? -1.489 2.208 -27.460 1.00 87.12 102 ILE A N 1
ATOM 759 C CA . ILE A 1 102 ? -1.635 2.290 -28.920 1.00 87.12 102 ILE A CA 1
ATOM 760 C C . ILE A 1 102 ? -1.053 3.607 -29.468 1.00 87.12 102 ILE A C 1
ATOM 762 O O . ILE A 1 102 ? -0.530 3.615 -30.573 1.00 87.12 102 ILE A O 1
ATOM 766 N N . CYS A 1 103 ? -1.072 4.698 -28.694 1.00 88.69 103 CYS A N 1
ATOM 767 C CA . CYS A 1 103 ? -0.609 6.027 -29.130 1.00 88.69 103 CYS A CA 1
ATOM 768 C C . CYS A 1 103 ? 0.877 6.323 -28.817 1.00 88.69 103 CYS A C 1
ATOM 770 O O . CYS A 1 103 ? 1.311 7.479 -28.878 1.00 88.69 103 CYS A O 1
ATOM 772 N N . VAL A 1 104 ? 1.654 5.311 -28.413 1.00 91.62 104 VAL A N 1
ATOM 773 C CA . VAL A 1 104 ? 3.044 5.480 -27.941 1.00 91.62 104 VAL A CA 1
ATOM 774 C C . VAL A 1 104 ? 3.984 5.912 -29.059 1.00 91.62 104 VAL A C 1
ATOM 776 O O . VAL A 1 104 ? 4.849 6.753 -28.820 1.00 91.62 104 VAL A O 1
ATOM 779 N N . ASP A 1 105 ? 3.796 5.395 -30.272 1.00 92.38 105 ASP A N 1
ATOM 780 C CA . ASP A 1 105 ? 4.565 5.797 -31.452 1.00 92.38 105 ASP A CA 1
ATOM 781 C C . ASP A 1 105 ? 4.452 7.306 -31.713 1.00 92.38 105 ASP A C 1
ATOM 783 O O . ASP A 1 105 ? 5.453 8.012 -31.808 1.00 92.38 105 ASP A O 1
ATOM 787 N N . SER A 1 106 ? 3.226 7.815 -31.725 1.00 91.25 106 SER A N 1
ATOM 788 C CA . SER A 1 106 ? 2.869 9.193 -32.029 1.00 91.25 106 SER A CA 1
ATOM 789 C C . SER A 1 106 ? 3.408 10.143 -30.963 1.00 91.25 106 SER A C 1
ATOM 791 O O . SER A 1 106 ? 3.979 11.184 -31.289 1.00 91.25 106 SER A O 1
ATOM 793 N N . PHE A 1 107 ? 3.295 9.763 -29.685 1.00 91.06 107 PHE A N 1
ATOM 794 C CA . PHE A 1 107 ? 3.860 10.524 -28.572 1.00 91.06 107 PHE A CA 1
ATOM 795 C C . PHE A 1 107 ? 5.393 10.570 -28.631 1.00 91.06 107 PHE A C 1
ATOM 797 O O . PHE A 1 107 ? 5.979 11.650 -28.572 1.00 91.06 107 PHE A O 1
ATOM 804 N N . VAL A 1 108 ? 6.057 9.415 -28.760 1.00 92.25 108 VAL A N 1
ATOM 805 C CA . VAL A 1 108 ? 7.527 9.355 -28.758 1.00 92.25 108 VAL A CA 1
ATOM 806 C C . VAL A 1 108 ? 8.092 10.072 -29.980 1.00 92.25 108 VAL A C 1
ATOM 808 O O . VAL A 1 108 ? 9.011 10.869 -29.819 1.00 92.25 108 VAL A O 1
ATOM 811 N N . PHE A 1 109 ? 7.510 9.869 -31.167 1.00 93.56 109 PHE A N 1
ATOM 812 C CA . PHE A 1 109 ? 7.934 10.534 -32.398 1.00 93.56 109 PHE A CA 1
ATOM 813 C C . PHE A 1 109 ? 7.790 12.058 -32.318 1.00 93.56 109 PHE A C 1
ATOM 815 O O . PHE A 1 109 ? 8.713 12.770 -32.708 1.00 93.56 109 PHE A O 1
ATOM 822 N N . HIS A 1 110 ? 6.684 12.570 -31.760 1.00 92.44 110 HIS A N 1
ATOM 823 C CA . HIS A 1 110 ? 6.454 14.012 -31.622 1.00 92.44 110 HIS A CA 1
ATOM 824 C C . HIS A 1 110 ? 7.558 14.719 -30.817 1.00 92.44 110 HIS A C 1
ATOM 826 O O . HIS A 1 110 ? 7.980 15.815 -31.186 1.00 92.44 110 HIS A O 1
ATOM 832 N N . PHE A 1 111 ? 8.053 14.096 -29.741 1.00 90.06 111 PHE A N 1
ATOM 833 C CA . PHE A 1 111 ? 9.078 14.698 -28.880 1.00 90.06 111 PHE A CA 1
ATOM 834 C C . PHE A 1 111 ? 10.521 14.354 -29.287 1.00 90.06 111 PHE A C 1
ATOM 836 O O . PHE A 1 111 ? 11.399 15.215 -29.191 1.00 90.06 111 PHE A O 1
ATOM 843 N N . SER A 1 112 ? 10.799 13.135 -29.763 1.00 89.50 112 SER A N 1
ATOM 844 C CA . SER A 1 112 ? 12.152 12.746 -30.189 1.00 89.50 112 SER A CA 1
ATOM 845 C C . SER A 1 112 ? 12.491 13.251 -31.598 1.00 89.50 112 SER A C 1
ATOM 847 O O . SER A 1 112 ? 13.586 13.771 -31.824 1.00 89.50 112 SER A O 1
ATOM 849 N N . GLY A 1 113 ? 11.553 13.149 -32.543 1.00 89.44 113 GLY A N 1
ATOM 850 C CA . GLY A 1 113 ? 11.808 13.241 -33.984 1.00 89.44 113 GLY A CA 1
ATOM 851 C C . GLY A 1 113 ? 12.485 11.999 -34.588 1.00 89.44 113 GLY A C 1
ATOM 852 O O . GLY A 1 113 ? 12.869 12.035 -35.752 1.00 89.44 113 GLY A O 1
ATOM 853 N N . ASP A 1 114 ? 12.643 10.912 -33.824 1.00 90.62 114 ASP A N 1
ATOM 854 C CA . ASP A 1 114 ? 13.245 9.646 -34.264 1.00 90.62 114 ASP A CA 1
ATOM 855 C C . ASP A 1 114 ? 12.155 8.572 -34.417 1.00 90.62 114 ASP A C 1
ATOM 857 O O . ASP A 1 114 ? 11.531 8.140 -33.441 1.00 90.62 114 ASP A O 1
ATOM 861 N N . PHE A 1 115 ? 11.923 8.156 -35.666 1.00 91.69 115 PHE A N 1
ATOM 8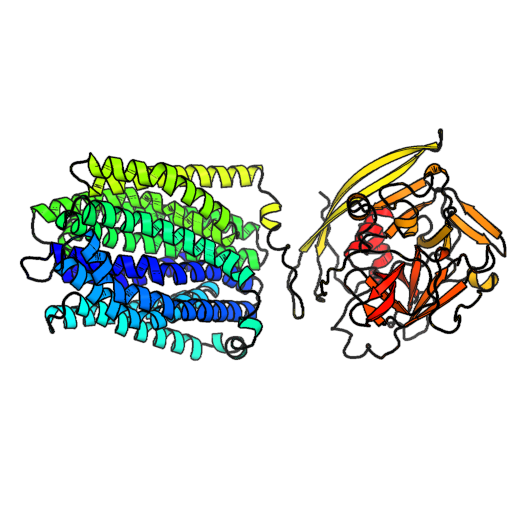62 C CA . PHE A 1 115 ? 10.920 7.153 -36.024 1.00 91.69 115 PHE A CA 1
ATOM 863 C C . PHE A 1 115 ? 11.272 5.748 -35.516 1.00 91.69 115 PHE A C 1
ATOM 865 O O . PHE A 1 115 ? 10.387 5.039 -35.044 1.00 91.69 115 PHE A O 1
ATOM 872 N N . GLN A 1 116 ? 12.545 5.345 -35.554 1.00 90.69 116 GLN A N 1
ATOM 873 C CA . GLN A 1 116 ? 12.960 4.013 -35.098 1.00 90.69 116 GLN A CA 1
ATOM 874 C C . GLN A 1 116 ? 12.837 3.901 -33.576 1.00 90.69 116 GLN A C 1
ATOM 876 O O . GLN A 1 116 ? 12.363 2.885 -33.067 1.00 90.69 116 GLN A O 1
ATOM 881 N N . LEU A 1 117 ? 13.196 4.971 -32.856 1.00 91.62 117 LEU A N 1
ATOM 882 C CA . LEU A 1 117 ? 13.027 5.065 -31.405 1.00 91.62 117 LEU A CA 1
ATOM 883 C C . LEU A 1 117 ? 11.547 4.952 -30.995 1.00 91.62 117 LEU A C 1
ATOM 885 O O . LEU A 1 117 ? 11.209 4.270 -30.025 1.00 91.62 117 LEU A O 1
ATOM 889 N N . ALA A 1 118 ? 10.662 5.610 -31.750 1.00 94.25 118 ALA A N 1
ATOM 890 C CA . ALA A 1 118 ? 9.219 5.559 -31.545 1.00 94.25 118 ALA A CA 1
ATOM 891 C C . ALA A 1 118 ? 8.623 4.182 -31.875 1.00 94.25 118 ALA A C 1
ATOM 893 O O . ALA A 1 118 ? 7.873 3.624 -31.069 1.00 94.25 118 ALA A O 1
ATOM 894 N N . GLN A 1 119 ? 9.000 3.604 -33.019 1.00 94.25 119 GLN A N 1
ATOM 895 C CA . GLN A 1 119 ? 8.535 2.292 -33.459 1.00 94.25 119 GLN A CA 1
ATOM 896 C C . GLN A 1 119 ? 8.960 1.193 -32.480 1.00 94.25 119 GLN A C 1
ATOM 898 O O . GLN A 1 119 ? 8.114 0.421 -32.038 1.00 94.25 119 GLN A O 1
ATOM 903 N N . GLY A 1 120 ? 10.230 1.159 -32.063 1.00 93.75 120 GLY A N 1
ATOM 904 C CA . GLY A 1 120 ? 10.722 0.160 -31.111 1.00 93.75 120 GLY A CA 1
ATOM 905 C C . GLY A 1 120 ? 10.070 0.267 -29.726 1.00 93.75 120 GLY A C 1
ATOM 906 O O . GLY A 1 120 ? 9.836 -0.750 -29.072 1.00 93.75 120 GLY A O 1
ATOM 907 N N . ALA A 1 121 ? 9.733 1.481 -29.274 1.00 95.25 121 ALA A N 1
ATOM 908 C CA . ALA A 1 121 ? 8.978 1.675 -28.036 1.00 95.25 121 ALA A CA 1
ATOM 909 C C . ALA A 1 121 ? 7.529 1.163 -28.164 1.00 95.25 121 ALA A C 1
ATOM 911 O O . ALA A 1 121 ? 7.046 0.484 -27.256 1.00 95.25 121 ALA A O 1
ATOM 912 N N . SER A 1 122 ? 6.872 1.443 -29.295 1.00 95.31 122 SER A N 1
ATOM 913 C CA . SER A 1 122 ? 5.498 1.017 -29.598 1.00 95.31 122 SER A CA 1
ATOM 914 C C . SER A 1 122 ? 5.373 -0.503 -29.779 1.00 95.31 122 SER A C 1
ATOM 916 O O . SER A 1 122 ? 4.506 -1.141 -29.179 1.00 95.31 122 SER A O 1
ATOM 918 N N . ASP A 1 123 ? 6.310 -1.115 -30.509 1.00 95.06 123 ASP A N 1
ATOM 919 C CA . ASP A 1 123 ? 6.418 -2.567 -30.695 1.00 95.06 123 ASP A CA 1
ATOM 920 C C . ASP A 1 123 ? 6.503 -3.314 -29.350 1.00 95.06 123 ASP A C 1
ATOM 922 O O . ASP A 1 123 ? 5.931 -4.396 -29.195 1.00 95.06 123 ASP A O 1
ATOM 926 N N . TYR A 1 124 ? 7.170 -2.725 -28.349 1.00 95.75 124 TYR A N 1
ATOM 927 C CA . TYR A 1 124 ? 7.170 -3.247 -26.984 1.00 95.75 124 TYR A CA 1
ATOM 928 C C . TYR A 1 124 ? 5.814 -3.049 -26.288 1.00 95.75 124 TYR A C 1
ATOM 930 O O . TYR A 1 124 ? 5.255 -4.008 -25.751 1.00 95.75 124 TYR A O 1
ATOM 938 N N . THR A 1 125 ? 5.267 -1.826 -26.267 1.00 95.00 125 THR A N 1
ATOM 939 C CA . THR A 1 125 ? 4.055 -1.514 -25.484 1.00 95.00 125 THR A CA 1
ATOM 940 C C . THR A 1 125 ? 2.811 -2.226 -26.003 1.00 95.00 125 THR A C 1
ATOM 942 O O . THR A 1 125 ? 2.057 -2.767 -25.195 1.00 95.00 125 THR A O 1
ATOM 945 N N . ILE A 1 126 ? 2.620 -2.307 -27.324 1.00 94.00 126 ILE A N 1
ATOM 946 C 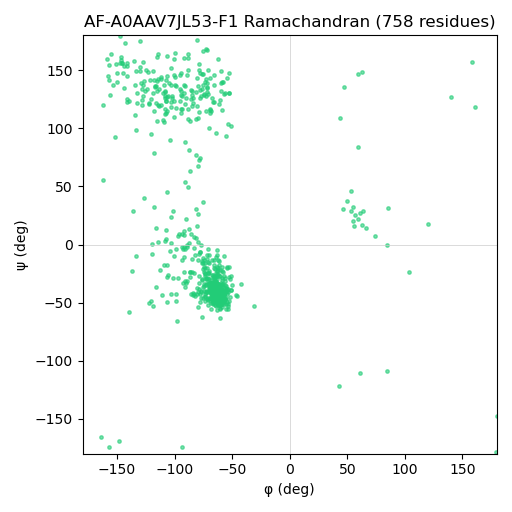CA . ILE A 1 126 ? 1.457 -2.964 -27.940 1.00 94.00 126 ILE A CA 1
ATOM 947 C C . ILE A 1 126 ? 1.418 -4.458 -27.589 1.00 94.00 126 ILE A C 1
ATOM 949 O O . ILE A 1 126 ? 0.367 -4.980 -27.218 1.00 94.00 126 ILE A O 1
ATOM 953 N N . ILE A 1 127 ? 2.556 -5.158 -27.632 1.00 95.81 127 ILE A N 1
ATOM 954 C CA . ILE A 1 127 ? 2.619 -6.580 -27.256 1.00 95.81 127 ILE A CA 1
ATOM 955 C C . ILE A 1 127 ? 2.416 -6.749 -25.742 1.00 95.81 127 ILE A C 1
ATOM 957 O O . ILE A 1 127 ? 1.726 -7.669 -25.294 1.00 95.81 127 ILE A O 1
ATOM 961 N N . MET A 1 128 ? 2.957 -5.836 -24.933 1.00 94.56 128 MET A N 1
ATOM 962 C CA . MET A 1 128 ? 2.801 -5.882 -23.479 1.00 94.56 128 MET A CA 1
ATOM 963 C C . MET A 1 128 ? 1.349 -5.699 -23.017 1.00 94.56 128 MET A C 1
ATOM 965 O O . MET A 1 128 ? 1.040 -6.183 -21.922 1.00 94.56 128 MET A O 1
ATOM 969 N N . CYS A 1 129 ? 0.448 -5.110 -23.826 1.00 92.00 129 CYS A N 1
ATOM 970 C CA . CYS A 1 129 ? -1.001 -5.036 -23.551 1.00 92.00 129 CYS A CA 1
ATOM 971 C C . CYS A 1 129 ? -1.551 -6.391 -23.084 1.00 92.00 129 CYS A C 1
ATOM 973 O O . CYS A 1 129 ? -2.270 -6.465 -22.084 1.00 92.00 129 CYS A O 1
ATOM 975 N N . PHE A 1 130 ? -1.147 -7.470 -23.763 1.00 93.19 130 PHE A N 1
ATOM 976 C CA . PHE A 1 130 ? -1.607 -8.832 -23.499 1.00 93.19 130 PHE A CA 1
ATOM 977 C C . PHE A 1 130 ? -1.074 -9.429 -22.189 1.00 93.19 130 PHE A C 1
ATOM 979 O O . PHE A 1 130 ? -1.725 -10.306 -21.624 1.00 93.19 130 PHE A O 1
ATOM 986 N N . SER A 1 131 ? 0.066 -8.956 -21.667 1.00 93.75 131 SER A N 1
ATOM 987 C CA . SER A 1 131 ? 0.593 -9.424 -20.375 1.00 93.75 131 SER A CA 1
ATOM 988 C C . SER A 1 131 ? -0.178 -8.874 -19.175 1.00 93.75 131 SER A C 1
ATOM 990 O O . SER A 1 131 ? -0.139 -9.475 -18.101 1.00 93.75 131 SER A O 1
ATOM 992 N N . TYR A 1 132 ? -0.863 -7.734 -19.326 1.00 92.81 132 TYR A N 1
ATOM 993 C CA . TYR A 1 132 ? -1.348 -6.971 -18.179 1.00 92.81 132 TYR A CA 1
ATOM 994 C C . TYR A 1 132 ? -2.397 -7.720 -17.331 1.00 92.81 132 TYR A C 1
ATOM 996 O O . TYR A 1 132 ? -2.225 -7.746 -16.112 1.00 92.81 132 TYR A O 1
ATOM 1004 N N . PRO A 1 133 ? -3.393 -8.433 -17.903 1.00 94.44 133 PRO A N 1
ATOM 1005 C CA . PRO A 1 133 ? -4.324 -9.249 -17.114 1.00 94.44 133 PRO A CA 1
ATOM 1006 C C . PRO A 1 133 ? -3.630 -10.357 -16.303 1.00 94.44 133 PRO A C 1
ATOM 1008 O O . PRO A 1 133 ? -3.929 -10.549 -15.122 1.00 94.44 133 PRO A O 1
ATOM 1011 N N . ALA A 1 134 ? -2.657 -11.052 -16.904 1.00 95.62 134 ALA A N 1
ATOM 1012 C CA . ALA A 1 134 ? -1.872 -12.082 -16.222 1.00 95.62 134 ALA A CA 1
ATOM 1013 C C . ALA A 1 134 ? -1.000 -11.487 -15.103 1.00 95.62 134 ALA A C 1
ATOM 1015 O O . ALA A 1 134 ? -0.957 -12.027 -13.998 1.00 95.62 134 ALA A O 1
ATOM 1016 N N . TYR A 1 135 ? -0.363 -10.342 -15.367 1.00 94.88 135 TYR A N 1
ATOM 1017 C CA . TYR A 1 135 ? 0.437 -9.596 -14.397 1.00 94.88 135 TYR A CA 1
ATOM 1018 C C . TYR A 1 135 ? -0.395 -9.128 -13.193 1.00 94.88 135 TYR A C 1
ATOM 1020 O O . TYR A 1 135 ? 0.029 -9.326 -12.053 1.00 94.88 135 TYR A O 1
ATOM 1028 N N . ILE A 1 136 ? -1.589 -8.562 -13.427 1.00 95.88 136 ILE A N 1
ATOM 1029 C CA . ILE A 1 136 ? -2.537 -8.169 -12.372 1.00 95.88 136 ILE A CA 1
ATOM 1030 C C . ILE A 1 136 ? -2.817 -9.362 -11.458 1.00 95.88 136 ILE A C 1
ATOM 1032 O O . ILE A 1 136 ? -2.600 -9.274 -10.246 1.00 95.88 136 ILE A O 1
ATOM 1036 N N . TYR A 1 137 ? -3.262 -10.484 -12.036 1.00 95.44 137 TYR A N 1
ATOM 1037 C CA . TYR A 1 137 ? -3.609 -11.666 -11.255 1.00 95.44 137 TYR A CA 1
ATOM 1038 C C . TYR A 1 137 ? -2.401 -12.194 -10.474 1.00 95.44 137 TYR A C 1
ATOM 1040 O O . TYR A 1 137 ? -2.479 -12.342 -9.256 1.00 95.44 137 TYR A O 1
ATOM 1048 N N . ALA A 1 138 ? -1.265 -12.416 -11.145 1.00 94.56 138 ALA A N 1
ATOM 1049 C CA . ALA A 1 138 ? -0.054 -12.949 -10.529 1.00 94.56 138 ALA A CA 1
ATOM 1050 C C . ALA A 1 138 ? 0.448 -12.079 -9.363 1.00 94.56 138 ALA A C 1
ATOM 1052 O O . ALA A 1 138 ? 0.794 -12.606 -8.303 1.00 94.56 138 ALA A O 1
ATOM 1053 N N . LYS A 1 139 ? 0.456 -10.748 -9.517 1.00 93.69 139 LYS A N 1
ATOM 1054 C CA . LYS A 1 139 ? 0.938 -9.823 -8.479 1.00 93.69 139 LYS A CA 1
ATOM 1055 C C . LYS A 1 139 ? 0.010 -9.721 -7.279 1.00 93.69 139 LYS A C 1
ATOM 1057 O O . LYS A 1 139 ? 0.488 -9.794 -6.145 1.00 93.69 139 LYS A O 1
ATOM 1062 N N . LEU A 1 140 ? -1.294 -9.585 -7.507 1.00 94.88 140 LEU A N 1
ATOM 1063 C CA . LEU A 1 140 ? -2.268 -9.520 -6.418 1.00 94.88 140 LEU A CA 1
ATOM 1064 C C . LEU A 1 140 ? -2.357 -10.865 -5.683 1.00 94.88 140 LEU A C 1
ATOM 1066 O O . LEU A 1 140 ? -2.402 -10.890 -4.455 1.00 94.88 140 LEU A O 1
ATOM 1070 N N . ALA A 1 141 ? -2.280 -11.986 -6.408 1.00 92.88 141 ALA A N 1
ATOM 1071 C CA . ALA A 1 141 ? -2.264 -13.321 -5.817 1.00 92.88 141 ALA A CA 1
ATOM 1072 C C . ALA A 1 141 ? -0.972 -13.592 -5.023 1.00 92.88 141 ALA A C 1
ATOM 1074 O O . ALA A 1 141 ? -1.027 -14.211 -3.959 1.00 92.88 141 ALA A O 1
ATOM 1075 N N . ASN A 1 142 ? 0.181 -13.075 -5.472 1.00 92.06 142 ASN A N 1
ATOM 1076 C CA . ASN A 1 142 ? 1.412 -13.112 -4.679 1.00 92.06 142 ASN A CA 1
ATOM 1077 C C . ASN A 1 142 ? 1.254 -12.314 -3.373 1.00 92.06 142 ASN A C 1
ATOM 1079 O O . ASN A 1 142 ? 1.548 -12.843 -2.307 1.00 92.06 142 ASN A O 1
ATOM 1083 N N . SER A 1 143 ? 0.699 -11.097 -3.423 1.00 91.88 143 SER A N 1
ATOM 1084 C CA . SER A 1 143 ? 0.416 -10.293 -2.220 1.00 91.88 143 SER A CA 1
ATOM 1085 C C . SER A 1 143 ? -0.566 -10.986 -1.256 1.00 91.88 143 SER A C 1
ATOM 1087 O O . SER A 1 143 ? -0.324 -11.032 -0.048 1.00 91.88 143 SER A O 1
ATOM 1089 N N . PHE A 1 144 ? -1.622 -11.614 -1.786 1.00 92.12 144 PHE A N 1
ATOM 1090 C CA . PHE A 1 144 ? -2.577 -12.425 -1.021 1.00 92.12 144 PHE A CA 1
ATOM 1091 C C . PHE A 1 144 ? -1.918 -13.627 -0.326 1.00 92.12 144 PHE A C 1
ATOM 1093 O O . PHE A 1 144 ? -2.248 -13.933 0.816 1.00 92.12 144 PHE A O 1
ATOM 1100 N N . LEU A 1 145 ? -0.978 -14.316 -0.975 1.00 91.75 145 LEU A N 1
ATOM 1101 C CA . LEU A 1 145 ? -0.231 -15.419 -0.357 1.00 91.75 145 LEU A CA 1
ATOM 1102 C C . LEU A 1 145 ? 0.849 -14.917 0.614 1.00 91.75 145 LEU A C 1
ATOM 1104 O O . LEU A 1 145 ? 1.144 -15.573 1.617 1.00 91.75 145 LEU A O 1
ATOM 1108 N N . GLN A 1 146 ? 1.417 -13.742 0.351 1.00 91.56 146 GLN A N 1
ATOM 1109 C CA . GLN A 1 146 ? 2.434 -13.109 1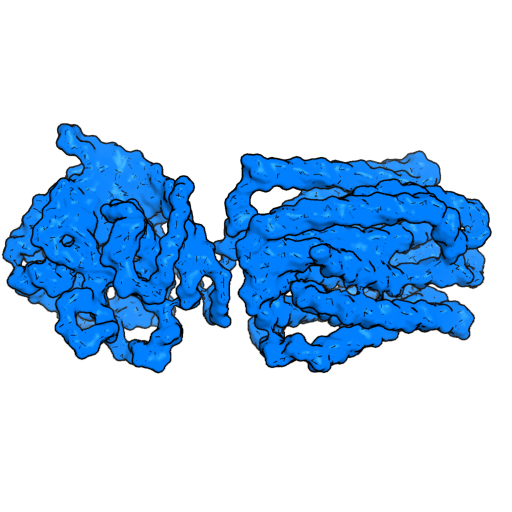.181 1.00 91.56 146 GLN A CA 1
ATOM 1110 C C . GLN A 1 146 ? 1.880 -12.693 2.546 1.00 91.56 146 GLN A C 1
ATOM 1112 O O . GLN A 1 146 ? 2.508 -13.027 3.552 1.00 91.56 146 GLN A O 1
ATOM 1117 N N . SER A 1 147 ? 0.699 -12.057 2.605 1.00 90.00 147 SER A N 1
ATOM 1118 C CA . SER A 1 147 ? 0.039 -11.679 3.871 1.00 90.00 147 SER A CA 1
ATOM 1119 C C . SER A 1 147 ? -0.136 -12.881 4.815 1.00 90.00 147 SER A C 1
ATOM 1121 O O . SER A 1 147 ? 0.141 -12.797 6.013 1.00 90.00 147 SER A O 1
ATOM 1123 N N . GLN A 1 148 ? -0.463 -14.039 4.232 1.00 89.62 148 GLN A N 1
ATOM 1124 C CA . GLN A 1 148 ? -0.667 -15.332 4.893 1.00 89.62 148 GLN A CA 1
ATOM 1125 C C . GLN A 1 148 ? 0.635 -16.098 5.206 1.00 89.62 148 GLN A C 1
ATOM 1127 O O . GLN A 1 148 ? 0.595 -17.234 5.681 1.00 89.62 148 GLN A O 1
ATOM 1132 N N . ASN A 1 149 ? 1.807 -15.496 4.976 1.00 87.31 149 ASN A N 1
ATOM 1133 C CA . ASN A 1 149 ? 3.134 -16.096 5.168 1.00 87.31 149 ASN A CA 1
ATOM 1134 C C . ASN A 1 149 ? 3.434 -17.310 4.247 1.00 87.31 149 ASN A C 1
ATOM 1136 O O . ASN A 1 149 ? 4.220 -18.187 4.611 1.00 87.31 149 ASN A O 1
ATOM 1140 N N . LYS A 1 150 ? 2.846 -17.380 3.042 1.00 88.12 150 LYS A N 1
ATOM 1141 C CA . LYS A 1 150 ? 3.010 -18.487 2.065 1.00 88.12 150 LYS A CA 1
ATOM 1142 C C . LYS A 1 150 ? 3.980 -18.179 0.908 1.00 88.12 150 LYS A C 1
ATOM 1144 O O . LYS A 1 150 ? 3.882 -18.761 -0.169 1.00 88.12 150 LYS A O 1
ATOM 1149 N N . VAL A 1 151 ? 4.965 -17.313 1.154 1.00 86.31 151 VAL A N 1
ATOM 1150 C CA . VAL A 1 151 ? 5.885 -16.752 0.137 1.00 86.31 151 VAL A CA 1
ATOM 1151 C C . VAL A 1 151 ? 6.797 -17.787 -0.537 1.00 86.31 151 VAL A C 1
ATOM 1153 O O . VAL A 1 151 ? 7.182 -17.616 -1.687 1.00 86.31 151 VAL A O 1
ATOM 1156 N N . ALA A 1 152 ? 7.139 -18.892 0.134 1.00 89.38 152 ALA A N 1
ATOM 1157 C CA . ALA A 1 152 ? 8.035 -19.900 -0.446 1.00 89.38 152 ALA A CA 1
ATOM 1158 C C . ALA A 1 152 ? 7.475 -20.536 -1.737 1.00 89.38 152 ALA A C 1
ATOM 1160 O O . ALA A 1 152 ? 8.232 -20.828 -2.660 1.00 89.38 152 ALA A O 1
ATOM 1161 N N . ALA A 1 153 ? 6.151 -20.712 -1.822 1.00 87.25 153 ALA A N 1
ATOM 1162 C CA . ALA A 1 153 ? 5.504 -21.265 -3.008 1.00 87.25 153 ALA A CA 1
ATOM 1163 C C . ALA A 1 153 ? 5.481 -20.264 -4.172 1.00 87.25 153 ALA A C 1
ATOM 1165 O O . ALA A 1 153 ? 5.779 -20.637 -5.305 1.00 87.25 153 ALA A O 1
ATOM 1166 N N . THR A 1 154 ? 5.186 -18.987 -3.904 1.00 87.19 154 THR A N 1
ATOM 1167 C CA . THR A 1 154 ? 5.203 -17.954 -4.948 1.00 87.19 154 THR A CA 1
ATOM 1168 C C . THR A 1 154 ? 6.613 -17.674 -5.447 1.00 87.19 154 THR A C 1
ATOM 1170 O O . THR A 1 154 ? 6.792 -17.548 -6.653 1.00 87.19 154 THR A O 1
ATOM 1173 N N . LEU A 1 155 ? 7.626 -17.698 -4.574 1.00 93.19 155 LEU A N 1
ATOM 1174 C CA . LEU A 1 155 ? 9.032 -17.625 -4.978 1.00 93.19 155 LEU A CA 1
ATOM 1175 C C . LEU A 1 155 ? 9.406 -18.746 -5.963 1.00 93.19 155 LEU A C 1
ATOM 1177 O O . LEU A 1 155 ? 9.985 -18.468 -7.010 1.00 93.19 155 LEU A O 1
ATOM 1181 N N . ALA A 1 156 ? 9.043 -20.000 -5.673 1.00 93.62 156 ALA A N 1
ATOM 1182 C CA . ALA A 1 156 ? 9.322 -21.126 -6.569 1.00 93.62 156 ALA A CA 1
ATOM 1183 C C . ALA A 1 156 ? 8.638 -20.966 -7.943 1.00 93.62 156 ALA A C 1
ATOM 1185 O O . ALA A 1 156 ? 9.256 -21.212 -8.981 1.00 93.62 156 ALA A O 1
ATOM 1186 N N . ILE A 1 157 ? 7.388 -20.490 -7.959 1.00 94.31 157 ILE A N 1
ATOM 1187 C CA . ILE A 1 157 ? 6.642 -20.234 -9.198 1.00 94.31 157 ILE A CA 1
ATOM 1188 C C . ILE A 1 157 ? 7.280 -19.089 -10.005 1.00 94.31 157 ILE A C 1
ATOM 1190 O O . ILE A 1 157 ? 7.466 -19.234 -11.214 1.00 94.31 157 ILE A O 1
ATOM 1194 N N . LEU A 1 158 ? 7.696 -17.995 -9.358 1.00 93.12 158 LEU A N 1
ATOM 1195 C CA . LEU A 1 158 ? 8.391 -16.877 -10.012 1.00 93.12 158 LEU A CA 1
ATOM 1196 C C . LEU A 1 158 ? 9.756 -17.283 -10.586 1.00 93.12 158 LEU A C 1
ATOM 1198 O O . LEU A 1 158 ? 10.113 -16.846 -11.681 1.00 93.12 158 LEU A O 1
ATOM 1202 N N . ILE A 1 159 ? 10.492 -18.169 -9.907 1.00 95.06 159 ILE A N 1
ATOM 1203 C CA . ILE A 1 159 ? 11.744 -18.735 -10.429 1.00 95.06 159 ILE A CA 1
ATOM 1204 C C . ILE A 1 159 ? 11.471 -19.582 -11.681 1.00 95.06 159 ILE A C 1
ATOM 1206 O O . ILE A 1 159 ? 12.157 -19.409 -12.688 1.00 95.06 159 ILE A O 1
ATOM 1210 N N . SER A 1 160 ? 10.440 -20.436 -11.674 1.00 94.50 160 SER A N 1
ATOM 1211 C CA . SER A 1 160 ? 10.080 -21.233 -12.860 1.00 94.50 160 SER A CA 1
ATOM 1212 C C . SER A 1 160 ? 9.648 -20.363 -14.052 1.00 94.50 160 SER A C 1
ATOM 1214 O O . SER A 1 160 ? 10.089 -20.596 -15.179 1.00 94.50 160 SER A O 1
ATOM 1216 N N . GLY A 1 161 ? 8.881 -19.295 -13.797 1.00 94.62 161 GLY A N 1
ATOM 1217 C CA . GLY A 1 161 ? 8.515 -18.295 -14.800 1.00 94.62 161 GLY A CA 1
ATOM 1218 C C . GLY A 1 161 ? 9.725 -17.559 -15.376 1.00 94.62 161 GLY A C 1
ATOM 1219 O O . GLY A 1 161 ? 9.791 -17.339 -16.583 1.00 94.62 161 GLY A O 1
ATOM 1220 N N . ASN A 1 162 ? 10.718 -17.239 -14.541 1.00 94.56 162 ASN A N 1
ATOM 1221 C CA . ASN A 1 162 ? 11.975 -16.638 -14.983 1.00 94.56 162 ASN A CA 1
ATOM 1222 C C . ASN A 1 162 ? 12.809 -17.562 -15.869 1.00 94.56 162 ASN A C 1
ATOM 1224 O O . ASN A 1 162 ? 13.294 -17.114 -16.903 1.00 94.56 162 ASN A O 1
ATOM 1228 N N . ILE A 1 163 ? 12.959 -18.836 -15.496 1.00 96.81 163 ILE A N 1
ATOM 1229 C CA . ILE A 1 163 ? 13.697 -19.818 -16.305 1.00 96.81 163 ILE A CA 1
ATOM 1230 C C . ILE A 1 163 ? 13.055 -19.930 -17.693 1.00 96.81 163 ILE A C 1
ATOM 1232 O O . ILE A 1 163 ? 13.748 -19.808 -18.703 1.00 96.81 163 ILE A O 1
ATOM 1236 N N . LEU A 1 164 ? 11.724 -20.059 -17.750 1.00 96.69 164 LEU A N 1
ATOM 1237 C CA . LEU A 1 164 ? 10.982 -20.068 -19.010 1.00 96.69 164 LEU A CA 1
ATOM 1238 C C . LEU A 1 164 ? 11.185 -18.768 -19.807 1.00 96.69 164 LEU A C 1
ATOM 1240 O O . LEU A 1 164 ? 11.468 -18.822 -20.998 1.00 96.69 164 LEU A O 1
ATOM 1244 N N . ASN A 1 165 ? 11.081 -17.605 -19.160 1.00 96.62 165 ASN A N 1
ATOM 1245 C CA . ASN A 1 165 ? 11.280 -16.302 -19.797 1.00 96.62 165 ASN A CA 1
ATOM 1246 C C . ASN A 1 165 ? 12.682 -16.157 -20.415 1.00 96.62 165 ASN A C 1
ATOM 1248 O O . ASN A 1 165 ? 12.801 -15.668 -21.530 1.00 96.62 165 ASN A O 1
ATOM 1252 N N . ILE A 1 166 ? 13.734 -16.605 -19.723 1.00 96.25 166 ILE A N 1
ATOM 1253 C CA . ILE A 1 166 ? 15.120 -16.559 -20.220 1.00 96.25 166 ILE A CA 1
ATOM 1254 C C . ILE A 1 166 ? 15.280 -17.434 -21.469 1.00 96.25 166 ILE A C 1
ATOM 1256 O O . ILE A 1 166 ? 15.852 -16.985 -22.461 1.00 96.25 166 ILE A O 1
ATOM 1260 N N . ILE A 1 167 ? 14.737 -18.656 -21.439 1.00 97.38 167 ILE A N 1
ATOM 1261 C CA . ILE A 1 167 ? 14.771 -19.590 -22.574 1.00 97.38 167 ILE A CA 1
ATOM 1262 C C . ILE A 1 167 ? 14.008 -19.007 -23.772 1.00 97.38 167 ILE A C 1
ATOM 1264 O O . ILE A 1 167 ? 14.533 -18.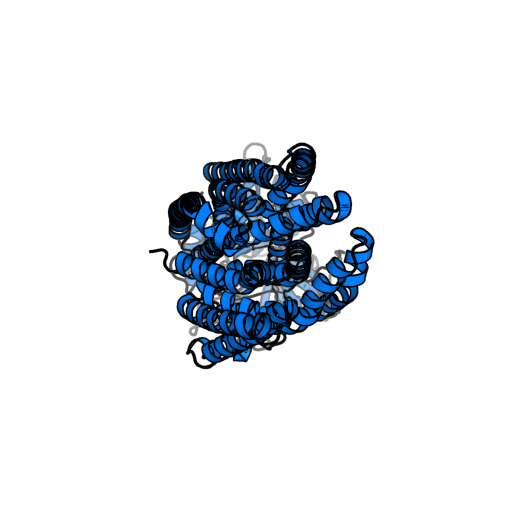986 -24.885 1.00 97.38 167 ILE A O 1
ATOM 1268 N N . LEU A 1 168 ? 12.798 -18.484 -23.548 1.00 97.25 168 LEU A N 1
ATOM 1269 C CA . LEU A 1 168 ? 11.989 -17.869 -24.602 1.00 97.25 168 LEU A CA 1
ATOM 1270 C C . LEU A 1 168 ? 12.652 -16.617 -25.187 1.00 97.25 168 LEU A C 1
ATOM 1272 O O . LEU A 1 168 ? 12.644 -16.462 -26.404 1.00 97.25 168 LEU A O 1
ATOM 1276 N N . GLN A 1 169 ? 13.281 -15.764 -24.369 1.00 95.38 169 GLN A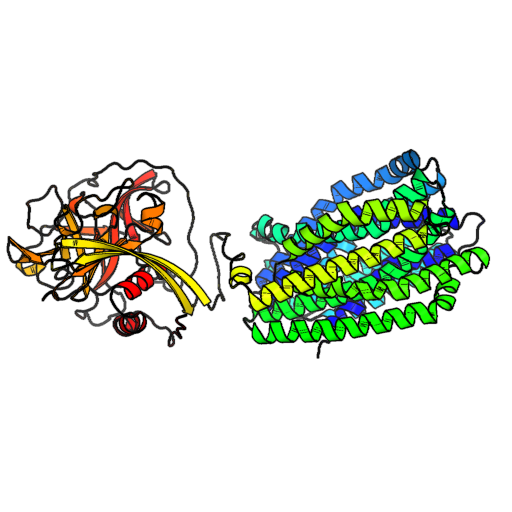 N 1
ATOM 1277 C CA . GLN A 1 169 ? 13.978 -14.577 -24.877 1.00 95.38 169 GLN A CA 1
ATOM 1278 C C . GLN A 1 169 ? 15.165 -14.958 -25.754 1.00 95.38 169 GLN A C 1
ATOM 1280 O O . GLN A 1 169 ? 15.307 -14.395 -26.834 1.00 95.38 169 GLN A O 1
ATOM 1285 N N . TYR A 1 170 ? 15.965 -15.950 -25.357 1.00 94.44 170 TYR A N 1
ATOM 1286 C CA . TYR A 1 170 ? 17.043 -16.456 -26.207 1.00 94.44 170 TYR A CA 1
ATOM 1287 C C . TYR A 1 170 ? 16.508 -16.958 -27.562 1.00 94.44 170 TYR A C 1
ATOM 1289 O O . TYR A 1 170 ? 17.010 -16.560 -28.614 1.00 94.44 170 TYR A O 1
ATOM 1297 N N . ILE A 1 171 ? 15.440 -17.765 -27.542 1.00 96.19 171 ILE A N 1
ATOM 1298 C CA . ILE A 1 171 ? 14.803 -18.316 -28.748 1.00 96.19 171 ILE A CA 1
ATOM 1299 C C . ILE A 1 171 ? 14.229 -17.211 -29.646 1.00 96.19 171 ILE A C 1
ATOM 1301 O O . ILE A 1 171 ? 14.498 -17.198 -30.844 1.00 96.19 171 ILE A O 1
ATOM 1305 N N . PHE A 1 172 ? 13.451 -16.270 -29.108 1.00 96.25 172 PHE A N 1
ATOM 1306 C CA . PHE A 1 172 ? 12.798 -15.247 -29.928 1.00 96.25 172 PHE A CA 1
ATOM 1307 C C . PHE A 1 172 ? 13.742 -14.135 -30.397 1.00 96.25 172 PHE A C 1
ATOM 1309 O O . PHE A 1 172 ? 13.515 -13.589 -31.471 1.00 96.25 172 PHE A O 1
ATOM 1316 N N . ILE A 1 173 ? 14.789 -13.800 -29.634 1.00 93.38 173 ILE A N 1
ATOM 1317 C CA . ILE A 1 173 ? 15.729 -12.725 -29.994 1.00 93.38 173 ILE A CA 1
ATOM 1318 C C . ILE A 1 173 ? 16.798 -13.224 -30.972 1.00 93.38 173 ILE A C 1
ATOM 1320 O O . ILE A 1 173 ? 17.087 -12.512 -31.925 1.00 93.38 173 ILE A O 1
ATOM 1324 N N . PHE A 1 174 ? 17.360 -14.425 -30.775 1.00 91.25 174 PHE A N 1
ATOM 1325 C CA . PHE A 1 174 ? 18.442 -14.946 -31.629 1.00 91.25 174 PHE A CA 1
ATOM 1326 C C . PHE A 1 174 ? 18.013 -16.048 -32.604 1.00 91.25 174 PHE A C 1
ATOM 1328 O O . PHE A 1 174 ? 18.663 -16.226 -33.624 1.00 91.25 174 PHE A O 1
ATOM 1335 N N . GLY A 1 175 ? 16.958 -16.812 -32.300 1.00 92.06 175 GLY A N 1
ATOM 1336 C CA . GLY A 1 175 ? 16.471 -17.888 -33.176 1.00 92.06 175 GLY A CA 1
ATOM 1337 C C . GLY A 1 175 ? 15.423 -17.432 -34.195 1.00 92.06 175 GLY A C 1
ATOM 1338 O O . GLY A 1 175 ? 15.386 -17.954 -35.303 1.00 92.06 175 GLY A O 1
ATOM 1339 N N . TYR A 1 176 ? 14.585 -16.458 -33.826 1.00 93.56 176 TYR A N 1
ATOM 1340 C CA . TYR A 1 176 ? 13.554 -15.865 -34.695 1.00 93.56 176 TYR A CA 1
ATOM 1341 C C . TYR A 1 176 ? 13.802 -14.384 -35.032 1.00 93.56 176 TYR A C 1
ATOM 1343 O O . TYR A 1 176 ? 12.961 -13.772 -35.684 1.00 93.56 176 TYR A O 1
ATOM 1351 N N . GLU A 1 177 ? 14.909 -13.801 -34.559 1.00 90.94 177 GLU A N 1
ATOM 1352 C CA . GLU A 1 177 ? 15.328 -12.417 -34.853 1.00 90.94 177 GLU A CA 1
ATOM 1353 C C . GLU A 1 177 ? 14.251 -11.342 -34.559 1.00 90.94 177 GLU A C 1
ATOM 1355 O O . GLU A 1 177 ? 14.223 -10.271 -35.155 1.00 90.94 177 GLU A O 1
ATOM 1360 N N . LEU A 1 178 ? 13.361 -11.590 -33.587 1.00 92.06 178 LEU A N 1
ATOM 1361 C CA . LEU A 1 178 ? 12.231 -10.704 -33.257 1.00 92.06 178 LEU A CA 1
ATOM 1362 C C . LEU A 1 178 ? 12.619 -9.489 -32.395 1.00 92.06 178 LEU A C 1
ATOM 1364 O O . LEU A 1 178 ? 11.746 -8.725 -31.979 1.00 92.06 178 LEU A O 1
ATOM 1368 N N . GLU A 1 179 ? 13.902 -9.324 -32.072 1.00 90.44 179 GLU A N 1
ATOM 1369 C CA . GLU A 1 179 ? 14.456 -8.203 -31.302 1.00 90.44 179 GLU A CA 1
ATOM 1370 C C . GLU A 1 179 ? 13.598 -7.797 -30.077 1.00 90.44 179 GLU A C 1
ATOM 1372 O O . GLU A 1 179 ? 13.321 -8.607 -29.188 1.00 90.44 179 GLU A O 1
ATOM 1377 N N . ILE A 1 180 ? 13.148 -6.537 -30.019 1.00 94.44 180 ILE A N 1
ATOM 1378 C CA . ILE A 1 180 ? 12.330 -5.977 -28.935 1.00 94.44 180 ILE A CA 1
ATOM 1379 C C . ILE A 1 180 ? 10.982 -6.711 -28.797 1.00 94.44 180 ILE A C 1
ATOM 1381 O O . ILE A 1 180 ? 10.504 -6.909 -27.675 1.00 94.44 180 ILE A O 1
ATOM 1385 N N . LYS A 1 181 ? 10.393 -7.187 -29.905 1.00 96.12 181 LYS A N 1
ATOM 1386 C CA . LYS A 1 181 ? 9.156 -7.991 -29.885 1.00 96.12 181 LYS A CA 1
ATOM 1387 C C . LYS A 1 181 ? 9.399 -9.319 -29.181 1.00 96.12 181 LYS A C 1
ATOM 1389 O O . LYS A 1 181 ? 8.575 -9.734 -28.370 1.00 96.12 181 LYS A O 1
ATOM 1394 N N . GLY A 1 182 ? 10.559 -9.937 -29.409 1.00 96.12 182 GLY A N 1
ATOM 1395 C CA . GLY A 1 182 ? 10.976 -11.161 -28.726 1.00 96.12 182 GLY A CA 1
ATOM 1396 C C . GLY A 1 182 ? 11.034 -11.010 -27.202 1.00 96.12 182 GLY A C 1
ATOM 1397 O O . GLY A 1 182 ? 10.565 -11.894 -26.480 1.00 96.12 182 GLY A O 1
ATOM 1398 N N . VAL A 1 183 ? 11.505 -9.860 -26.699 1.00 96.50 183 VAL A N 1
ATOM 1399 C CA . VAL A 1 183 ? 11.471 -9.535 -25.259 1.00 96.50 183 VAL A CA 1
ATOM 1400 C C . VAL A 1 183 ? 10.029 -9.505 -24.735 1.00 96.50 183 VAL A C 1
ATOM 1402 O O . VAL A 1 183 ? 9.727 -10.140 -23.722 1.00 96.50 183 VAL A O 1
ATOM 1405 N N . ALA A 1 184 ? 9.131 -8.790 -25.421 1.00 97.12 184 ALA A N 1
ATOM 1406 C CA . ALA A 1 184 ? 7.745 -8.626 -24.986 1.00 97.12 184 ALA A CA 1
ATOM 1407 C C . ALA A 1 184 ? 6.944 -9.943 -25.048 1.00 97.12 184 ALA A C 1
ATOM 1409 O O . ALA A 1 184 ? 6.294 -10.308 -24.068 1.00 97.12 184 ALA A O 1
ATOM 1410 N N . ILE A 1 185 ? 7.043 -10.704 -26.145 1.00 98.00 185 ILE A N 1
ATOM 1411 C CA . ILE A 1 185 ? 6.352 -11.997 -26.329 1.00 98.00 185 ILE A CA 1
ATOM 1412 C C . ILE A 1 185 ? 6.755 -12.997 -25.232 1.00 98.00 185 ILE A C 1
ATOM 1414 O O . ILE A 1 185 ? 5.893 -13.632 -24.620 1.00 98.00 185 ILE A O 1
ATOM 1418 N N . SER A 1 186 ? 8.051 -13.092 -24.920 1.00 97.62 186 SER A N 1
ATOM 1419 C CA . SER A 1 186 ? 8.560 -13.956 -23.842 1.00 97.62 186 SER A CA 1
ATOM 1420 C C . SER A 1 186 ? 7.973 -13.601 -22.477 1.00 97.62 186 SER A C 1
ATOM 1422 O O . SER A 1 186 ? 7.600 -14.483 -21.694 1.00 97.62 186 SER A O 1
ATOM 1424 N N . TYR A 1 187 ? 7.859 -12.300 -22.197 1.00 96.56 187 TYR A N 1
ATOM 1425 C CA . TYR A 1 187 ? 7.291 -11.810 -20.949 1.00 96.56 187 TYR A CA 1
ATOM 1426 C C . TYR A 1 187 ? 5.792 -12.121 -20.853 1.00 96.56 187 TYR A C 1
ATOM 1428 O O . TYR A 1 187 ? 5.347 -12.616 -19.820 1.00 96.56 187 TYR A O 1
ATOM 1436 N N . VAL A 1 188 ? 5.026 -11.919 -21.934 1.00 97.44 188 VAL A N 1
ATOM 1437 C CA . VAL A 1 188 ? 3.598 -12.284 -22.005 1.00 97.44 188 VAL A CA 1
ATOM 1438 C C . VAL A 1 188 ? 3.407 -13.770 -21.682 1.00 97.44 188 VAL A C 1
ATOM 1440 O O . VAL A 1 188 ? 2.678 -14.100 -20.746 1.00 97.44 188 VAL A O 1
ATOM 1443 N N . ILE A 1 189 ? 4.093 -14.667 -22.401 1.00 97.88 189 ILE A N 1
ATOM 1444 C CA . ILE A 1 189 ? 3.944 -16.123 -22.226 1.00 97.88 189 ILE A CA 1
ATOM 1445 C C . ILE A 1 189 ? 4.324 -16.541 -20.799 1.00 97.88 189 ILE A C 1
ATOM 1447 O O . ILE A 1 189 ? 3.565 -17.243 -20.128 1.00 97.88 189 ILE A O 1
ATOM 1451 N N . SER A 1 190 ? 5.475 -16.081 -20.302 1.00 97.06 190 SER A N 1
ATOM 1452 C CA . SER A 1 190 ? 5.945 -16.451 -18.964 1.00 97.06 190 SER A CA 1
ATOM 1453 C C . SER A 1 190 ? 5.072 -15.882 -17.835 1.00 97.06 190 SER A C 1
ATOM 1455 O O . SER A 1 190 ? 4.880 -16.564 -16.829 1.00 97.06 190 SER A O 1
ATOM 1457 N N . MET A 1 191 ? 4.469 -14.697 -18.001 1.00 95.50 191 MET A N 1
ATOM 1458 C CA . MET A 1 191 ? 3.473 -14.155 -17.062 1.00 95.50 191 MET A CA 1
ATOM 1459 C C . MET A 1 191 ? 2.191 -14.991 -17.016 1.00 95.50 191 MET A C 1
ATOM 1461 O O . MET A 1 191 ? 1.687 -15.244 -15.922 1.00 95.50 191 MET A O 1
ATOM 1465 N N . TYR A 1 192 ? 1.674 -15.465 -18.157 1.00 97.69 192 TYR A N 1
ATOM 1466 C CA . TYR A 1 192 ? 0.511 -16.365 -18.160 1.00 97.69 192 TYR A CA 1
ATOM 1467 C C . TYR A 1 192 ? 0.816 -17.696 -17.465 1.00 97.69 192 TYR A C 1
ATOM 1469 O O . TYR A 1 192 ? -0.002 -18.165 -16.675 1.00 97.69 192 TYR A O 1
ATOM 1477 N N . VAL A 1 193 ? 2.006 -18.269 -17.674 1.00 96.94 193 VAL A N 1
ATOM 1478 C CA . VAL A 1 193 ? 2.432 -19.483 -16.956 1.00 96.94 193 VAL A CA 1
ATOM 1479 C C . VAL A 1 193 ? 2.516 -19.233 -15.446 1.00 96.94 193 VAL A C 1
ATOM 1481 O O . VAL A 1 193 ? 1.961 -20.014 -14.676 1.00 96.94 193 VAL A O 1
ATOM 1484 N N . VAL A 1 194 ? 3.113 -18.119 -15.003 1.00 96.25 194 VAL A N 1
ATOM 1485 C CA . VAL A 1 194 ? 3.126 -17.725 -13.579 1.00 96.25 194 VAL A CA 1
ATOM 1486 C C . VAL A 1 194 ? 1.702 -17.576 -13.030 1.00 96.25 194 VAL A C 1
ATOM 1488 O O . VAL A 1 194 ? 1.401 -18.125 -11.972 1.00 96.25 194 VAL A O 1
ATOM 1491 N N . ALA A 1 195 ? 0.807 -16.888 -13.744 1.00 96.25 195 ALA A N 1
ATOM 1492 C CA . ALA A 1 195 ? -0.579 -16.691 -13.322 1.00 96.25 195 ALA A CA 1
ATOM 1493 C C . ALA A 1 195 ? -1.335 -18.024 -13.167 1.00 96.25 195 ALA A C 1
ATOM 1495 O O . ALA A 1 195 ? -1.969 -18.252 -12.135 1.00 96.25 195 ALA A O 1
ATOM 1496 N N . VAL A 1 196 ? -1.214 -18.936 -14.140 1.00 96.44 196 VAL A N 1
ATOM 1497 C CA . VAL A 1 196 ? -1.830 -20.275 -14.100 1.00 96.44 196 VAL A CA 1
ATOM 1498 C C . VAL A 1 196 ? -1.247 -21.129 -12.972 1.00 96.44 196 VAL A C 1
ATOM 1500 O O . VAL A 1 196 ? -2.002 -21.801 -12.265 1.00 96.44 196 VAL A O 1
ATOM 1503 N N . LEU A 1 197 ? 0.069 -21.087 -12.745 1.00 95.75 197 LEU A N 1
ATOM 1504 C CA . LEU A 1 197 ? 0.716 -21.822 -11.655 1.00 95.75 197 LEU A CA 1
ATOM 1505 C C . LEU A 1 197 ? 0.292 -21.298 -10.275 1.00 95.75 197 LEU A C 1
ATOM 1507 O O . LEU A 1 197 ? -0.032 -22.104 -9.402 1.00 95.75 197 LEU A O 1
ATOM 1511 N N . VAL A 1 198 ? 0.219 -19.975 -10.073 1.00 93.81 198 VAL A N 1
ATOM 1512 C CA . VAL A 1 198 ? -0.276 -19.391 -8.811 1.00 93.81 198 VAL A CA 1
ATOM 1513 C C . VAL A 1 198 ? -1.760 -19.710 -8.604 1.00 93.81 198 VAL A C 1
ATOM 1515 O O . VAL A 1 198 ? -2.135 -20.122 -7.506 1.00 93.81 198 VAL A O 1
ATOM 1518 N N . PHE A 1 199 ? -2.594 -19.611 -9.645 1.00 92.06 199 PHE A N 1
ATOM 1519 C CA . PHE A 1 199 ? -4.007 -20.010 -9.584 1.00 92.06 199 PHE A CA 1
ATOM 1520 C C . PHE A 1 199 ? -4.158 -21.480 -9.182 1.00 92.06 199 PHE A C 1
ATOM 1522 O O . PHE A 1 199 ? -4.923 -21.805 -8.274 1.00 92.06 199 PHE A O 1
ATOM 1529 N N . THR A 1 200 ? -3.383 -22.366 -9.810 1.00 91.62 200 THR A N 1
ATOM 1530 C CA . THR A 1 200 ? -3.397 -23.809 -9.537 1.00 91.62 200 THR A CA 1
ATOM 1531 C C . THR A 1 200 ? -2.922 -24.110 -8.116 1.00 91.62 200 THR A C 1
ATOM 1533 O O . THR A 1 200 ? -3.573 -24.872 -7.403 1.00 91.62 200 THR A O 1
ATOM 1536 N N . TYR A 1 201 ? -1.848 -23.461 -7.651 1.00 91.56 201 TYR A N 1
ATOM 1537 C CA . TYR A 1 201 ? -1.373 -23.583 -6.271 1.00 91.56 201 TYR A CA 1
ATOM 1538 C C . TYR A 1 201 ? -2.442 -23.150 -5.259 1.00 91.56 201 TYR A C 1
ATOM 1540 O O . TYR A 1 201 ? -2.755 -23.901 -4.334 1.00 91.56 201 TYR A O 1
ATOM 1548 N N . ILE A 1 202 ? -3.056 -21.978 -5.460 1.00 88.12 202 ILE A N 1
ATOM 1549 C CA . ILE A 1 202 ? -4.157 -21.494 -4.619 1.00 88.12 202 ILE A CA 1
ATOM 1550 C C . ILE A 1 202 ? -5.304 -22.510 -4.616 1.00 88.12 202 ILE A C 1
ATOM 1552 O O . ILE A 1 202 ? -5.773 -22.884 -3.540 1.00 88.12 202 ILE A O 1
ATOM 1556 N N . ARG A 1 203 ? -5.703 -23.015 -5.792 1.00 85.31 203 ARG A N 1
ATOM 1557 C CA . ARG A 1 203 ? -6.817 -23.962 -5.943 1.00 85.31 203 ARG A CA 1
ATOM 1558 C C . ARG A 1 203 ? -6.589 -25.314 -5.264 1.00 85.31 203 ARG A C 1
ATOM 1560 O O . ARG A 1 203 ? -7.525 -25.826 -4.653 1.00 85.31 203 ARG A O 1
ATOM 1567 N N . LEU A 1 204 ? -5.387 -25.881 -5.376 1.00 85.88 204 LEU A N 1
ATOM 1568 C CA . LEU A 1 204 ? -5.043 -27.196 -4.817 1.00 85.88 204 LEU A CA 1
ATOM 1569 C C . LEU A 1 204 ? -4.659 -27.139 -3.331 1.00 85.88 204 LEU A C 1
ATOM 1571 O O . LEU A 1 204 ? -4.784 -28.132 -2.614 1.00 85.88 204 LEU A O 1
ATOM 1575 N N . SER A 1 205 ? -4.186 -25.992 -2.845 1.00 81.31 205 SER A N 1
ATOM 1576 C CA . SER A 1 205 ? -3.825 -25.824 -1.438 1.00 81.31 205 SER A CA 1
ATOM 1577 C C . SER A 1 205 ? -5.056 -25.791 -0.517 1.00 81.31 205 SER A C 1
ATOM 1579 O O . SER A 1 205 ? -6.112 -25.262 -0.862 1.00 81.31 205 SER A O 1
ATOM 1581 N N . ASN A 1 206 ? -4.905 -26.253 0.731 1.00 69.25 206 ASN A N 1
ATOM 1582 C CA . ASN A 1 206 ? -5.958 -26.132 1.754 1.00 69.25 206 ASN A CA 1
ATOM 1583 C C . ASN A 1 206 ? -6.314 -24.667 2.121 1.00 69.25 206 ASN A C 1
ATOM 1585 O O . ASN A 1 206 ? -7.272 -24.462 2.860 1.00 69.25 206 ASN A O 1
ATOM 1589 N N . ILE A 1 207 ? -5.606 -23.655 1.591 1.00 67.56 207 ILE A N 1
ATOM 1590 C CA . ILE A 1 207 ? -5.964 -22.222 1.702 1.00 67.56 207 ILE A CA 1
ATOM 1591 C C . ILE A 1 207 ? -7.383 -21.983 1.150 1.00 67.56 207 ILE A C 1
ATOM 1593 O O . ILE A 1 207 ? -8.141 -21.152 1.645 1.00 67.56 207 ILE A O 1
ATOM 1597 N N . ASN A 1 208 ? -7.768 -22.783 0.157 1.00 55.56 208 ASN A N 1
ATOM 1598 C CA . ASN A 1 208 ? -9.034 -22.703 -0.556 1.00 55.56 208 ASN A CA 1
ATOM 1599 C C . ASN A 1 208 ? -10.266 -23.114 0.287 1.00 55.56 208 ASN A C 1
ATOM 1601 O O . ASN A 1 208 ? -11.391 -22.814 -0.104 1.00 55.56 208 ASN A O 1
ATOM 1605 N N . LYS A 1 209 ? -10.090 -23.804 1.429 1.00 51.31 209 LYS A N 1
ATOM 1606 C CA . LYS A 1 209 ? -11.189 -24.500 2.137 1.00 51.31 209 LYS A CA 1
ATOM 1607 C C . LYS A 1 209 ? -12.216 -23.615 2.851 1.00 51.31 209 LYS A C 1
ATOM 1609 O O . LYS A 1 209 ? -13.205 -24.161 3.329 1.00 51.31 209 LYS A O 1
ATOM 1614 N N . ILE A 1 210 ? -11.994 -22.303 2.960 1.00 50.62 210 ILE A N 1
ATOM 1615 C CA . ILE A 1 210 ? -12.855 -21.437 3.787 1.00 50.62 210 ILE A CA 1
ATOM 1616 C C . ILE A 1 210 ? -13.212 -20.090 3.105 1.00 50.62 210 ILE A C 1
ATOM 1618 O O . ILE A 1 210 ? -14.252 -19.527 3.426 1.00 50.62 210 ILE A O 1
ATOM 1622 N N . TYR A 1 211 ? -12.436 -19.580 2.129 1.00 55.78 211 TYR A N 1
ATOM 1623 C CA . TYR A 1 211 ? -12.520 -18.147 1.749 1.00 55.78 211 TYR A CA 1
ATOM 1624 C C . TYR A 1 211 ? -12.905 -17.841 0.286 1.00 55.78 211 TYR A C 1
ATOM 1626 O O . TYR A 1 211 ? -13.808 -17.041 0.038 1.00 55.78 211 TYR A O 1
ATOM 1634 N N . LEU A 1 212 ? -12.271 -18.470 -0.712 1.00 55.72 212 LEU A N 1
ATOM 1635 C CA . LEU A 1 212 ? -12.374 -18.015 -2.115 1.00 55.72 212 LEU A CA 1
ATOM 1636 C C . LEU A 1 212 ? -13.741 -18.227 -2.786 1.00 55.72 212 LEU A C 1
ATOM 1638 O O . LEU A 1 212 ? -14.082 -17.497 -3.713 1.00 55.72 212 LEU A O 1
ATOM 1642 N N . ASN A 1 213 ? -14.558 -19.165 -2.301 1.00 53.00 213 ASN A N 1
ATOM 1643 C CA . ASN A 1 213 ? -15.907 -19.379 -2.839 1.00 53.00 213 ASN A CA 1
ATOM 1644 C C . ASN A 1 213 ? -16.922 -18.307 -2.383 1.00 53.00 213 ASN A C 1
ATOM 1646 O O . ASN A 1 213 ? -17.986 -18.202 -2.981 1.00 53.00 213 ASN A O 1
ATOM 1650 N N . GLN A 1 214 ? -16.602 -17.503 -1.360 1.00 52.03 214 GLN A N 1
ATOM 1651 C CA . GLN A 1 214 ? -17.434 -16.381 -0.890 1.00 52.03 214 GLN A CA 1
ATOM 1652 C C . GLN A 1 214 ? -16.958 -15.019 -1.424 1.00 52.03 214 GLN A C 1
ATOM 1654 O O . GLN A 1 214 ? -17.593 -14.000 -1.189 1.00 52.03 214 GLN A O 1
ATOM 1659 N N . CYS A 1 215 ? -15.846 -14.987 -2.158 1.00 53.91 215 CYS A N 1
ATOM 1660 C CA . CYS A 1 215 ? -15.188 -13.754 -2.594 1.00 53.91 215 CYS A CA 1
ATOM 1661 C C . CYS A 1 215 ? -15.895 -13.003 -3.740 1.00 53.91 215 CYS A C 1
ATOM 1663 O O . CYS A 1 215 ? -15.577 -11.845 -4.003 1.00 53.91 215 CYS A O 1
ATOM 1665 N N . TRP A 1 216 ? -16.853 -13.645 -4.415 1.00 62.09 216 TRP A N 1
ATOM 1666 C CA . TRP A 1 216 ? -17.587 -13.100 -5.566 1.00 62.09 216 TRP A CA 1
ATOM 1667 C C . TRP A 1 216 ? -19.028 -12.708 -5.199 1.00 62.09 216 TRP A C 1
ATOM 1669 O O . TRP A 1 216 ? -19.982 -13.033 -5.898 1.00 62.09 216 TRP A O 1
ATOM 1679 N N . THR A 1 217 ? -19.186 -12.026 -4.064 1.00 62.62 217 THR A N 1
ATOM 1680 C CA . THR A 1 217 ? -20.460 -11.458 -3.579 1.00 62.62 217 THR A CA 1
ATOM 1681 C C . THR A 1 217 ? -20.488 -9.938 -3.735 1.00 62.62 217 THR A C 1
ATOM 1683 O O . THR A 1 217 ? -19.431 -9.319 -3.805 1.00 62.62 217 THR A O 1
ATOM 1686 N N . PHE A 1 218 ? -21.667 -9.306 -3.681 1.00 63.47 218 PHE A N 1
ATOM 1687 C CA . PHE A 1 218 ? -21.820 -7.840 -3.778 1.00 63.47 218 PHE A CA 1
ATOM 1688 C C . PHE A 1 218 ? -20.955 -7.020 -2.785 1.00 63.47 218 PHE A C 1
ATOM 1690 O O . PHE A 1 218 ? -20.650 -5.866 -3.072 1.00 63.47 218 PHE A O 1
ATOM 1697 N N . GLU A 1 219 ? -20.465 -7.615 -1.687 1.00 64.75 219 GLU A N 1
ATOM 1698 C CA . GLU A 1 219 ? -19.444 -7.045 -0.774 1.00 64.75 219 GLU A CA 1
ATOM 1699 C C . GLU A 1 219 ? -18.135 -6.599 -1.475 1.00 64.75 219 GLU A C 1
ATOM 1701 O O . GLU A 1 219 ? -17.367 -5.788 -0.948 1.00 64.75 219 GLU A O 1
ATOM 1706 N N . LEU A 1 220 ? -17.856 -7.104 -2.683 1.00 67.56 220 LEU A N 1
ATOM 1707 C CA . LEU A 1 220 ? -16.711 -6.666 -3.484 1.00 67.56 220 LEU A CA 1
ATOM 1708 C C . LEU A 1 220 ? -16.895 -5.254 -4.072 1.00 67.56 220 LEU A C 1
ATOM 1710 O O . LEU A 1 220 ? -15.897 -4.621 -4.412 1.00 67.56 220 LEU A O 1
ATOM 1714 N N . LEU A 1 221 ? -18.135 -4.752 -4.172 1.00 71.44 221 LEU A N 1
ATOM 1715 C CA . LEU A 1 221 ? -18.482 -3.423 -4.706 1.00 71.44 221 LEU A CA 1
ATOM 1716 C C . LEU A 1 221 ? -18.595 -2.333 -3.623 1.00 71.44 221 LEU A C 1
ATOM 1718 O O . LEU A 1 221 ? -18.615 -1.150 -3.954 1.00 71.44 221 LEU A O 1
ATOM 1722 N N . THR A 1 222 ? -18.654 -2.701 -2.342 1.00 70.12 222 THR A N 1
ATOM 1723 C CA . THR A 1 222 ? -18.692 -1.751 -1.215 1.00 70.12 222 THR A CA 1
ATOM 1724 C C . THR A 1 222 ? -17.281 -1.375 -0.752 1.00 70.12 222 THR A C 1
ATOM 1726 O O . THR A 1 222 ? -16.307 -2.040 -1.103 1.00 70.12 222 THR A O 1
ATOM 1729 N N . GLU A 1 223 ? -17.134 -0.298 0.028 1.00 74.69 223 GLU A N 1
ATOM 1730 C CA . GLU A 1 223 ? -15.865 0.090 0.677 1.00 74.69 223 GLU A CA 1
ATOM 1731 C C . GLU A 1 223 ? -14.647 0.266 -0.260 1.00 74.69 223 GLU A C 1
ATOM 1733 O O . GLU A 1 223 ? -13.486 0.035 0.108 1.00 74.69 223 GLU A O 1
ATOM 1738 N N . TRP A 1 224 ? -14.891 0.712 -1.497 1.00 81.12 224 TRP A N 1
ATOM 1739 C CA . TRP A 1 224 ? -13.823 1.077 -2.436 1.00 81.12 224 TRP A CA 1
ATOM 1740 C C . TRP A 1 224 ? -13.046 2.298 -1.954 1.00 81.12 224 TRP A C 1
ATOM 1742 O O . TRP A 1 224 ? -11.824 2.303 -2.049 1.00 81.12 224 TRP A O 1
ATOM 1752 N N . LEU A 1 225 ? -13.723 3.298 -1.381 1.00 80.94 225 LEU A N 1
ATOM 1753 C CA . LEU A 1 225 ? -13.074 4.495 -0.841 1.00 80.94 225 LEU A CA 1
ATOM 1754 C C . LEU A 1 225 ? -12.139 4.159 0.327 1.00 80.94 225 LEU A C 1
ATOM 1756 O O . LEU A 1 225 ? -11.019 4.662 0.355 1.00 80.94 225 LEU A O 1
ATOM 1760 N N . HIS A 1 226 ? -12.532 3.253 1.231 1.00 75.69 226 HIS A N 1
ATOM 1761 C CA . HIS A 1 226 ? -11.641 2.766 2.286 1.00 75.69 226 HIS A CA 1
ATOM 1762 C C . HIS A 1 226 ? -10.406 2.067 1.698 1.00 75.69 226 HIS A C 1
ATOM 1764 O O . HIS A 1 226 ? -9.281 2.372 2.083 1.00 75.69 226 HIS A O 1
ATOM 1770 N N . PHE A 1 227 ? -10.581 1.162 0.730 1.00 82.62 227 PHE A N 1
ATOM 1771 C CA . PHE A 1 227 ? -9.445 0.470 0.111 1.00 82.62 227 PHE A CA 1
ATOM 1772 C C . PHE A 1 227 ? -8.526 1.437 -0.662 1.00 82.62 227 PHE A C 1
ATOM 1774 O O . PHE A 1 227 ? -7.303 1.375 -0.544 1.00 82.62 227 PHE A O 1
ATOM 1781 N N . LEU A 1 228 ? -9.100 2.385 -1.408 1.00 87.62 228 LEU A N 1
ATOM 1782 C CA . LEU A 1 228 ? -8.375 3.379 -2.205 1.00 87.62 228 LEU A CA 1
ATOM 1783 C C . LEU A 1 228 ? -7.722 4.483 -1.361 1.00 87.62 228 LEU A C 1
ATOM 1785 O O . LEU A 1 228 ? -6.671 4.974 -1.772 1.00 87.62 228 LEU A O 1
ATOM 1789 N N . LYS A 1 229 ? -8.230 4.788 -0.155 1.00 85.25 229 LYS A N 1
ATOM 1790 C CA . LYS A 1 229 ? -7.517 5.583 0.868 1.00 85.25 229 LYS A CA 1
ATOM 1791 C C . LYS A 1 229 ? -6.121 5.014 1.132 1.00 85.25 229 LYS A C 1
ATOM 1793 O O . LYS A 1 229 ? -5.209 5.779 1.431 1.00 85.25 229 LYS A O 1
ATOM 1798 N N . TYR A 1 230 ? -5.939 3.698 0.965 1.00 82.75 230 TYR A N 1
ATOM 1799 C CA . TYR A 1 230 ? -4.634 3.045 1.040 1.00 82.75 230 TYR A CA 1
ATOM 1800 C C . TYR A 1 230 ? -4.010 2.715 -0.333 1.00 82.75 230 TYR A C 1
ATOM 1802 O O . TYR A 1 230 ? -2.789 2.728 -0.473 1.00 82.75 230 TYR A O 1
ATOM 1810 N N . GLY A 1 231 ? -4.806 2.472 -1.375 1.00 88.75 231 GLY A N 1
ATOM 1811 C CA . GLY A 1 231 ? -4.292 2.219 -2.727 1.00 88.75 231 GLY A CA 1
ATOM 1812 C C . GLY A 1 231 ? -3.617 3.442 -3.354 1.00 88.75 231 GLY A C 1
ATOM 1813 O O . GLY A 1 231 ? -2.480 3.355 -3.816 1.00 88.75 231 GLY A O 1
ATOM 1814 N N . VAL A 1 232 ? -4.295 4.594 -3.340 1.00 91.31 232 VAL A N 1
ATOM 1815 C CA . VAL A 1 232 ? -3.860 5.825 -4.024 1.00 91.31 232 VAL A CA 1
ATOM 1816 C C . VAL A 1 232 ? -2.511 6.354 -3.512 1.00 91.31 232 VAL A C 1
ATOM 1818 O O . VAL A 1 232 ? -1.656 6.620 -4.357 1.00 91.31 232 VAL A O 1
ATOM 1821 N N . PRO A 1 233 ? -2.231 6.438 -2.194 1.00 88.75 233 PRO A N 1
ATOM 1822 C CA . PRO A 1 233 ? -0.895 6.786 -1.699 1.00 88.75 233 PRO A CA 1
ATOM 1823 C C . PRO A 1 233 ? 0.182 5.827 -2.221 1.00 88.75 233 PRO A C 1
ATOM 1825 O O . PRO A 1 233 ? 1.217 6.269 -2.709 1.00 88.75 233 PRO A O 1
ATOM 1828 N N . GLY A 1 234 ? -0.090 4.516 -2.220 1.00 89.81 234 GLY A N 1
ATOM 1829 C CA . GLY A 1 234 ? 0.821 3.505 -2.761 1.00 89.81 234 GLY A CA 1
ATOM 1830 C C . GLY A 1 234 ? 1.140 3.709 -4.248 1.00 89.81 234 GLY A C 1
ATOM 1831 O O . GLY A 1 234 ? 2.308 3.602 -4.642 1.00 89.81 234 GLY A O 1
ATOM 1832 N N . VAL A 1 235 ? 0.121 4.050 -5.053 1.00 92.62 235 VAL A N 1
ATOM 1833 C CA . VAL A 1 235 ? 0.274 4.423 -6.471 1.00 92.62 235 VAL A CA 1
ATOM 1834 C C . VAL A 1 235 ? 1.130 5.681 -6.587 1.00 92.62 235 VAL A C 1
ATOM 1836 O O . VAL A 1 235 ? 2.131 5.660 -7.294 1.00 92.62 235 VAL A O 1
ATOM 1839 N N . LEU A 1 236 ? 0.789 6.754 -5.868 1.00 91.38 236 LEU A N 1
ATOM 1840 C CA . LEU A 1 236 ? 1.496 8.035 -5.919 1.00 91.38 236 LEU A CA 1
ATOM 1841 C C . LEU A 1 236 ? 2.975 7.886 -5.539 1.00 91.38 236 LEU A C 1
ATOM 1843 O O . LEU A 1 236 ? 3.846 8.321 -6.291 1.00 91.38 236 LEU A O 1
ATOM 1847 N N . GLN A 1 237 ? 3.282 7.215 -4.426 1.00 86.44 237 GLN A N 1
ATOM 1848 C CA . GLN A 1 237 ? 4.656 6.916 -4.007 1.00 86.44 237 GLN A CA 1
ATOM 1849 C C . GLN A 1 237 ? 5.449 6.228 -5.125 1.00 86.44 237 GLN A C 1
ATOM 1851 O O . GLN A 1 237 ? 6.566 6.637 -5.442 1.00 86.44 237 GLN A O 1
ATOM 1856 N N . LYS A 1 238 ? 4.873 5.184 -5.743 1.00 89.00 238 LYS A N 1
ATOM 1857 C CA . LYS A 1 238 ? 5.559 4.442 -6.806 1.00 89.00 238 LYS A CA 1
ATOM 1858 C C . LYS A 1 238 ? 5.645 5.240 -8.106 1.00 89.00 238 LYS A C 1
ATOM 1860 O O . LYS A 1 238 ? 6.647 5.125 -8.808 1.00 89.00 238 LYS A O 1
ATOM 1865 N N . LEU A 1 239 ? 4.639 6.058 -8.409 1.00 90.94 239 LEU A N 1
ATOM 1866 C CA . LEU A 1 239 ? 4.636 6.967 -9.550 1.00 90.94 239 LEU A CA 1
ATOM 1867 C C . LEU A 1 239 ? 5.789 7.958 -9.426 1.00 90.94 239 LEU A C 1
ATOM 1869 O O . LEU A 1 239 ? 6.543 8.124 -10.374 1.00 90.94 239 LEU A O 1
ATOM 1873 N N . ASN A 1 240 ? 5.991 8.530 -8.239 1.00 87.56 240 ASN A N 1
ATOM 1874 C CA . ASN A 1 240 ? 7.112 9.416 -7.964 1.00 87.56 240 ASN A CA 1
ATOM 1875 C C . ASN A 1 240 ? 8.474 8.723 -8.161 1.00 87.56 240 ASN A C 1
ATOM 1877 O O . ASN A 1 240 ? 9.337 9.259 -8.855 1.00 87.56 240 ASN A O 1
ATOM 1881 N N . ASP A 1 241 ? 8.655 7.512 -7.615 1.00 85.50 241 ASP A N 1
ATOM 1882 C CA . ASP A 1 241 ? 9.886 6.726 -7.809 1.00 85.50 241 ASP A CA 1
ATOM 1883 C C . ASP A 1 241 ? 10.182 6.484 -9.308 1.00 85.50 241 ASP A C 1
ATOM 1885 O O . ASP A 1 241 ? 11.339 6.486 -9.735 1.00 85.50 241 ASP A O 1
ATOM 1889 N N . LEU A 1 242 ? 9.140 6.267 -10.121 1.00 89.38 242 LEU A N 1
ATOM 1890 C CA . LEU A 1 242 ? 9.239 6.022 -11.564 1.00 89.38 242 LEU A CA 1
ATOM 1891 C C . LEU A 1 242 ? 9.420 7.310 -12.387 1.00 89.38 242 LEU A C 1
ATOM 1893 O O . LEU A 1 242 ? 10.190 7.303 -13.346 1.00 89.38 242 LEU A O 1
ATOM 1897 N N . ILE A 1 243 ? 8.770 8.414 -12.010 1.00 88.50 243 ILE A N 1
ATOM 1898 C CA . ILE A 1 243 ? 8.943 9.723 -12.657 1.00 88.50 243 ILE A CA 1
ATOM 1899 C C . ILE A 1 243 ? 10.390 10.188 -12.506 1.00 88.50 243 ILE A C 1
ATOM 1901 O O . ILE A 1 243 ? 11.021 10.528 -13.506 1.00 88.50 243 ILE A O 1
ATOM 1905 N N . LEU A 1 244 ? 10.931 10.116 -11.284 1.00 83.62 244 LEU A N 1
ATOM 1906 C CA . LEU A 1 244 ? 12.337 10.406 -11.015 1.00 83.62 244 LEU A CA 1
ATOM 1907 C C . LEU A 1 244 ? 13.243 9.442 -11.795 1.00 83.62 244 LEU A C 1
ATOM 1909 O O . LEU A 1 244 ? 13.961 9.843 -12.701 1.00 83.62 244 LEU A O 1
ATOM 1913 N N . SER A 1 245 ? 13.179 8.137 -11.523 1.00 83.62 245 SER A N 1
ATOM 1914 C CA . SER A 1 245 ? 14.168 7.203 -12.087 1.00 83.62 245 SER A CA 1
ATOM 1915 C C . SER A 1 245 ? 14.070 6.943 -13.599 1.00 83.62 245 SER A C 1
ATOM 1917 O O . SER A 1 245 ? 14.948 6.260 -14.136 1.00 83.62 245 SER A O 1
ATOM 1919 N N . ARG A 1 246 ? 13.012 7.409 -14.286 1.00 89.31 246 ARG A N 1
ATOM 1920 C CA . ARG A 1 246 ? 12.763 7.116 -15.712 1.00 89.31 246 ARG A CA 1
ATOM 1921 C C . ARG A 1 246 ? 12.252 8.304 -16.521 1.00 89.31 246 ARG A C 1
ATOM 1923 O O . ARG A 1 246 ? 12.881 8.654 -17.513 1.00 89.31 246 ARG A O 1
ATOM 1930 N N . VAL A 1 247 ? 11.124 8.910 -16.138 1.00 90.25 247 VAL A N 1
ATOM 1931 C CA . VAL A 1 247 ? 10.442 9.911 -16.988 1.00 90.25 247 VAL A CA 1
ATOM 1932 C C . VAL A 1 247 ? 11.290 11.170 -17.166 1.00 90.25 247 VAL A C 1
ATOM 1934 O O . VAL A 1 247 ? 11.456 11.627 -18.293 1.00 90.25 247 VAL A O 1
ATOM 1937 N N . ILE A 1 248 ? 11.876 11.696 -16.088 1.00 87.81 248 ILE A N 1
ATOM 1938 C CA . ILE A 1 248 ? 12.737 12.886 -16.155 1.00 87.81 248 ILE A CA 1
ATOM 1939 C C . ILE A 1 248 ? 13.992 12.624 -17.016 1.00 87.81 248 ILE A C 1
ATOM 1941 O O . ILE A 1 248 ? 14.216 13.404 -17.943 1.00 87.81 248 ILE A O 1
ATOM 1945 N N . PRO A 1 249 ? 14.756 11.524 -16.828 1.00 86.25 249 PRO A N 1
ATOM 1946 C CA . PRO A 1 249 ? 15.821 11.137 -17.755 1.00 86.25 249 PRO A CA 1
ATOM 1947 C C . PRO A 1 249 ? 15.376 10.988 -19.217 1.00 86.25 249 PRO A C 1
ATOM 1949 O O . PRO A 1 249 ? 16.078 11.468 -20.102 1.00 86.25 249 PRO A O 1
ATOM 1952 N N . ILE A 1 250 ? 14.217 10.378 -19.499 1.00 90.69 250 ILE A N 1
ATOM 1953 C CA . ILE A 1 250 ? 13.707 10.227 -20.876 1.00 90.69 250 ILE A CA 1
ATOM 1954 C C . ILE A 1 250 ? 13.420 11.590 -21.512 1.00 90.69 250 ILE A C 1
ATOM 1956 O O . ILE A 1 250 ? 13.881 11.850 -22.621 1.00 90.69 250 ILE A O 1
ATOM 1960 N N . ILE A 1 251 ? 12.710 12.478 -20.810 1.00 89.94 251 ILE A N 1
ATOM 1961 C CA . ILE A 1 251 ? 12.399 13.819 -21.322 1.00 89.94 251 ILE A CA 1
ATOM 1962 C C . ILE A 1 251 ? 13.690 14.617 -21.526 1.00 89.94 251 ILE A C 1
ATOM 1964 O O . ILE A 1 251 ? 13.913 15.174 -22.598 1.00 89.94 251 ILE A O 1
ATOM 1968 N N . PHE A 1 252 ? 14.566 14.657 -20.522 1.00 86.25 252 PHE A N 1
ATOM 1969 C CA . PHE A 1 252 ? 15.743 15.518 -20.561 1.00 86.25 252 PHE A CA 1
ATOM 1970 C C . PHE A 1 252 ? 16.820 14.999 -21.524 1.00 86.25 252 PHE A C 1
ATOM 1972 O O . PHE A 1 252 ? 17.310 15.744 -22.366 1.00 86.25 252 PHE A O 1
ATOM 1979 N N . VAL A 1 253 ? 17.171 13.715 -21.455 1.00 87.44 253 VAL A N 1
ATOM 1980 C CA . VAL A 1 253 ? 18.259 13.137 -22.265 1.00 87.44 253 VAL A CA 1
ATOM 1981 C C . VAL A 1 253 ? 17.753 12.702 -23.640 1.00 87.44 253 VAL A C 1
ATOM 1983 O O . VAL A 1 253 ? 18.399 12.979 -24.647 1.00 87.44 253 VAL A O 1
ATOM 1986 N N . GLY A 1 254 ? 16.582 12.063 -23.692 1.00 86.44 254 GLY A N 1
ATOM 1987 C CA . GLY A 1 254 ? 16.007 11.524 -24.924 1.00 86.44 254 GLY A CA 1
ATOM 1988 C C . GLY A 1 254 ? 15.320 12.562 -25.812 1.00 86.44 254 GLY A C 1
ATOM 1989 O O . GLY A 1 254 ? 15.477 12.498 -27.027 1.00 86.44 254 GLY A O 1
ATOM 1990 N N . PHE A 1 255 ? 14.573 13.518 -25.244 1.00 89.06 255 PHE A N 1
ATOM 1991 C CA . PHE A 1 255 ? 13.780 14.472 -26.040 1.00 89.06 255 PHE A CA 1
ATOM 1992 C C . PHE A 1 255 ? 14.407 15.870 -26.134 1.00 89.06 255 PHE A C 1
ATOM 1994 O O . PHE A 1 255 ? 14.439 16.443 -27.221 1.00 89.06 255 PHE A O 1
ATOM 2001 N N . VAL A 1 256 ? 14.941 16.414 -25.032 1.00 88.12 256 VAL A N 1
ATOM 2002 C CA . VAL A 1 256 ? 15.579 17.747 -25.026 1.00 88.12 256 VAL A CA 1
ATOM 2003 C C . VAL A 1 256 ? 17.003 17.687 -25.582 1.00 88.12 256 VAL A C 1
ATOM 2005 O O . VAL A 1 256 ? 17.328 18.420 -26.510 1.00 88.12 256 VAL A O 1
ATOM 2008 N N . LEU A 1 257 ? 17.854 16.807 -25.044 1.00 86.50 257 LEU A N 1
ATOM 2009 C CA . LEU A 1 257 ? 19.255 16.675 -25.471 1.00 86.50 257 LEU A CA 1
ATOM 2010 C C . LEU A 1 257 ? 19.448 15.751 -26.687 1.00 86.50 257 LEU A C 1
ATOM 2012 O O . LEU A 1 257 ? 20.531 15.752 -27.267 1.00 86.50 257 LEU A O 1
ATOM 2016 N N . LYS A 1 258 ? 18.413 14.979 -27.055 1.00 88.06 258 LYS A N 1
ATOM 2017 C CA . LYS A 1 258 ? 18.365 14.042 -28.197 1.00 88.06 258 LYS A CA 1
ATOM 2018 C C . LYS A 1 258 ? 19.556 13.077 -28.277 1.00 88.06 258 LYS A C 1
ATOM 2020 O O . LYS A 1 258 ? 20.042 12.741 -29.353 1.00 88.06 258 LYS A O 1
ATOM 2025 N N . ASP A 1 259 ? 20.010 12.615 -27.116 1.00 88.00 259 ASP A N 1
ATOM 2026 C CA . ASP A 1 259 ? 21.207 11.792 -26.953 1.00 88.00 259 ASP A CA 1
ATOM 2027 C C . ASP A 1 259 ? 20.820 10.326 -26.703 1.00 88.00 259 ASP A C 1
ATOM 2029 O O . ASP A 1 259 ? 20.605 9.885 -25.570 1.00 88.00 259 ASP A O 1
ATOM 2033 N N . THR A 1 260 ? 20.689 9.561 -27.789 1.00 86.38 260 THR A N 1
ATOM 2034 C CA . THR A 1 260 ? 20.271 8.149 -27.751 1.00 86.38 260 THR A CA 1
ATOM 2035 C C . THR A 1 260 ? 21.281 7.249 -27.035 1.00 86.38 260 THR A C 1
ATOM 2037 O O . THR A 1 260 ? 20.879 6.282 -26.386 1.00 86.38 260 THR A O 1
ATOM 2040 N N . ASN A 1 261 ? 22.573 7.584 -27.077 1.00 85.38 261 ASN A N 1
ATOM 2041 C CA . ASN A 1 261 ? 23.632 6.815 -26.422 1.00 85.38 261 ASN A CA 1
ATOM 2042 C C . ASN A 1 261 ? 23.608 7.010 -24.900 1.00 85.38 261 ASN A C 1
ATOM 2044 O O . ASN A 1 261 ? 23.655 6.029 -24.151 1.00 85.38 261 ASN A O 1
ATOM 2048 N N . GLN A 1 262 ? 23.448 8.248 -24.419 1.00 86.56 262 GLN A N 1
ATOM 2049 C CA . GLN A 1 262 ? 23.236 8.499 -22.990 1.00 86.56 262 GLN A CA 1
ATOM 2050 C C . GLN A 1 262 ? 21.882 7.954 -22.513 1.00 86.56 262 GLN A C 1
ATOM 2052 O O . GLN A 1 262 ? 21.796 7.442 -21.396 1.00 86.56 262 GLN A O 1
ATOM 2057 N N . LEU A 1 263 ? 20.834 7.974 -23.347 1.00 89.06 263 LEU A N 1
ATOM 2058 C CA . LEU A 1 263 ? 19.553 7.341 -23.013 1.00 89.06 263 LEU A CA 1
ATOM 2059 C C . LEU A 1 263 ? 19.687 5.814 -22.850 1.00 89.06 263 LEU A C 1
ATOM 2061 O O . LEU A 1 263 ? 19.130 5.245 -21.909 1.00 89.06 263 LEU A O 1
ATOM 2065 N N . ALA A 1 264 ? 20.465 5.151 -23.712 1.00 89.62 264 ALA A N 1
ATOM 2066 C CA . ALA A 1 264 ? 20.784 3.730 -23.584 1.00 89.62 264 ALA A CA 1
ATOM 2067 C C . ALA A 1 264 ? 21.587 3.429 -22.305 1.00 89.62 264 ALA A C 1
ATOM 2069 O O . ALA A 1 264 ? 21.257 2.484 -21.583 1.00 89.62 264 ALA A O 1
ATOM 2070 N N . LEU A 1 265 ? 22.582 4.265 -21.974 1.00 89.19 265 LEU A N 1
ATOM 2071 C CA . LEU A 1 265 ? 23.333 4.185 -20.715 1.00 89.19 265 LEU A CA 1
ATOM 2072 C C . LEU A 1 265 ? 22.400 4.291 -19.497 1.00 89.19 265 LEU A C 1
ATOM 2074 O O . LEU A 1 265 ? 22.453 3.444 -18.603 1.00 89.19 265 LEU A O 1
ATOM 2078 N N . PHE A 1 266 ? 21.486 5.268 -19.486 1.00 88.50 266 PHE A N 1
ATOM 2079 C CA . PHE A 1 266 ? 20.439 5.384 -18.464 1.00 88.50 266 PHE A CA 1
ATOM 2080 C C . PHE A 1 266 ? 19.560 4.129 -18.382 1.00 88.50 266 PHE A C 1
ATOM 2082 O O . PHE A 1 266 ? 19.251 3.675 -17.281 1.00 88.50 266 PHE A O 1
ATOM 2089 N N . GLY A 1 267 ? 19.183 3.531 -19.516 1.00 90.94 267 GLY A N 1
ATOM 2090 C CA . GLY A 1 267 ? 18.399 2.295 -19.557 1.00 90.94 267 GLY A CA 1
ATOM 2091 C C . GLY A 1 267 ? 19.116 1.088 -18.941 1.00 90.94 267 GLY A C 1
ATOM 2092 O O . GLY A 1 267 ? 18.492 0.303 -18.214 1.00 90.94 267 GLY A O 1
ATOM 2093 N N . ILE A 1 268 ? 20.428 0.964 -19.163 1.00 91.38 268 ILE A N 1
ATOM 2094 C CA . ILE A 1 268 ? 21.289 -0.057 -18.541 1.00 91.38 268 ILE A CA 1
ATOM 2095 C C . ILE A 1 268 ? 21.400 0.186 -17.029 1.00 91.38 268 ILE A C 1
ATOM 2097 O O . ILE A 1 268 ? 21.104 -0.711 -16.237 1.00 91.38 268 ILE A O 1
ATOM 2101 N N . LEU A 1 269 ? 21.740 1.408 -16.608 1.00 90.75 269 LEU A N 1
ATOM 2102 C CA . LEU A 1 269 ? 21.875 1.754 -15.188 1.00 90.75 269 LEU A CA 1
ATOM 2103 C C . LEU A 1 269 ? 20.544 1.601 -14.432 1.00 90.75 269 LEU A C 1
ATOM 2105 O O . LEU A 1 269 ? 20.513 1.000 -13.359 1.00 90.75 269 LEU A O 1
ATOM 2109 N N . ASN A 1 270 ? 19.420 2.024 -15.022 1.00 90.56 270 ASN A N 1
ATOM 2110 C CA . ASN A 1 270 ? 18.083 1.805 -14.465 1.00 90.56 270 ASN A CA 1
ATOM 2111 C C . ASN A 1 270 ? 17.745 0.314 -14.357 1.00 90.56 270 ASN A C 1
ATOM 2113 O O . ASN A 1 270 ? 17.073 -0.090 -13.414 1.00 90.56 270 ASN A O 1
ATOM 2117 N N . THR A 1 271 ? 18.193 -0.510 -15.306 1.00 92.19 271 THR A N 1
ATOM 2118 C CA . THR A 1 271 ? 17.993 -1.964 -15.273 1.00 92.19 271 THR A CA 1
ATOM 2119 C C . THR A 1 271 ? 18.705 -2.589 -14.077 1.00 92.19 271 THR A C 1
ATOM 2121 O O . THR A 1 271 ? 18.061 -3.303 -13.310 1.00 92.19 271 THR A O 1
ATOM 2124 N N . ILE A 1 272 ? 19.980 -2.260 -13.863 1.00 90.50 272 ILE A N 1
ATOM 2125 C CA . ILE A 1 272 ? 20.767 -2.764 -12.728 1.00 90.50 272 ILE A CA 1
ATOM 2126 C C . ILE A 1 272 ? 20.177 -2.257 -11.407 1.00 90.50 272 ILE A C 1
ATOM 2128 O O . ILE A 1 272 ? 19.814 -3.059 -10.548 1.00 90.50 272 ILE A O 1
ATOM 2132 N N . TRP A 1 273 ? 19.988 -0.940 -11.270 1.00 87.94 273 TRP A N 1
ATOM 2133 C CA . TRP A 1 273 ? 19.407 -0.325 -10.073 1.00 87.94 273 TRP A CA 1
ATOM 2134 C C . TRP A 1 273 ? 18.038 -0.912 -9.712 1.00 87.94 273 TRP A C 1
ATOM 2136 O O . TRP A 1 273 ? 17.805 -1.270 -8.562 1.00 87.94 273 TRP A O 1
ATOM 2146 N N . PHE A 1 274 ? 17.139 -1.073 -10.690 1.00 89.56 274 PHE A N 1
ATOM 2147 C CA . PHE A 1 274 ? 15.783 -1.571 -10.447 1.00 89.56 274 PHE A CA 1
ATOM 2148 C C . PHE A 1 274 ? 15.756 -3.016 -9.933 1.00 89.56 274 PHE A C 1
ATOM 2150 O O . PHE A 1 274 ? 14.879 -3.350 -9.135 1.00 89.56 274 PHE A O 1
ATOM 2157 N N . VAL A 1 275 ? 16.696 -3.869 -10.359 1.00 90.81 275 VAL A N 1
ATOM 2158 C CA . VAL A 1 275 ? 16.803 -5.252 -9.867 1.00 90.81 275 VAL A CA 1
ATOM 2159 C C . VAL A 1 275 ? 17.133 -5.271 -8.373 1.00 90.81 275 VAL A C 1
ATOM 2161 O O . VAL A 1 275 ? 16.436 -5.939 -7.611 1.00 90.81 275 VAL A O 1
ATOM 2164 N N . PHE A 1 276 ? 18.118 -4.487 -7.932 1.00 87.94 276 PHE A N 1
ATOM 2165 C CA . PHE A 1 276 ? 18.494 -4.438 -6.516 1.00 87.94 276 PHE A CA 1
ATOM 2166 C C . PHE A 1 276 ? 17.491 -3.659 -5.649 1.00 87.94 276 PHE A C 1
ATOM 2168 O O . PHE A 1 276 ? 17.115 -4.146 -4.582 1.00 87.94 276 PHE A O 1
ATOM 2175 N N . LEU A 1 277 ? 16.958 -2.536 -6.147 1.00 87.56 277 LEU A N 1
ATOM 2176 C CA . LEU A 1 277 ? 15.857 -1.802 -5.510 1.00 87.56 277 LEU A CA 1
ATOM 2177 C C . LEU A 1 277 ? 14.649 -2.704 -5.250 1.00 87.56 277 LEU A C 1
ATOM 2179 O O . LEU A 1 277 ? 13.976 -2.586 -4.226 1.00 87.56 277 LEU A O 1
ATOM 2183 N N . SER A 1 278 ? 14.335 -3.597 -6.189 1.00 90.31 278 SER A N 1
ATOM 2184 C CA . SER A 1 278 ? 13.202 -4.504 -6.027 1.00 90.31 278 SER A CA 1
ATOM 2185 C C . SER A 1 278 ? 13.406 -5.446 -4.842 1.00 90.31 278 SER A C 1
ATOM 2187 O O . SER A 1 278 ? 12.448 -5.698 -4.117 1.00 90.31 278 SER A O 1
ATOM 2189 N N . THR A 1 279 ? 14.637 -5.870 -4.550 1.00 90.12 279 THR A N 1
ATOM 2190 C CA . THR A 1 279 ? 14.961 -6.621 -3.328 1.00 90.12 279 THR A CA 1
ATOM 2191 C C . THR A 1 279 ? 14.673 -5.799 -2.066 1.00 90.12 279 THR A C 1
ATOM 2193 O O . THR A 1 279 ? 14.033 -6.305 -1.143 1.00 90.12 279 THR A O 1
ATOM 2196 N N . SER A 1 280 ? 15.061 -4.519 -2.045 1.00 91.06 280 SER A N 1
ATOM 2197 C CA . SER A 1 280 ? 14.782 -3.576 -0.948 1.00 91.06 280 SER A CA 1
ATOM 2198 C C . SER A 1 280 ? 13.274 -3.353 -0.744 1.00 91.06 280 SER A C 1
ATOM 2200 O O . SER A 1 280 ? 12.775 -3.413 0.383 1.00 91.06 280 SER A O 1
ATOM 2202 N N . LEU A 1 281 ? 12.520 -3.178 -1.837 1.00 90.56 281 LEU A N 1
ATOM 2203 C CA . LEU A 1 281 ? 11.054 -3.077 -1.841 1.00 90.56 281 LEU A CA 1
ATOM 2204 C C . LEU A 1 281 ? 10.376 -4.374 -1.375 1.00 90.56 281 LEU A C 1
ATOM 2206 O O . LEU A 1 281 ? 9.424 -4.318 -0.600 1.00 90.56 281 LEU A O 1
ATOM 2210 N N . GLY A 1 282 ? 10.861 -5.536 -1.814 1.00 92.06 282 GLY A N 1
ATOM 2211 C CA . GLY A 1 282 ? 10.336 -6.842 -1.416 1.00 92.06 282 GLY A CA 1
ATOM 2212 C C . GLY A 1 282 ? 10.588 -7.140 0.057 1.00 92.06 282 GLY A C 1
ATOM 2213 O O . GLY A 1 282 ? 9.690 -7.614 0.753 1.00 92.06 282 GLY A O 1
ATOM 2214 N N . TYR A 1 283 ? 11.768 -6.783 0.570 1.00 93.56 283 TYR A N 1
ATOM 2215 C CA . TYR A 1 283 ? 12.047 -6.841 2.001 1.00 93.56 283 TYR A CA 1
ATOM 2216 C C . TYR A 1 283 ? 11.117 -5.898 2.778 1.00 93.56 283 TYR A C 1
ATOM 2218 O O . TYR A 1 283 ? 10.452 -6.347 3.708 1.00 93.56 283 TYR A O 1
ATOM 2226 N N . GLY A 1 284 ? 10.988 -4.633 2.356 1.00 92.50 284 GLY A N 1
ATOM 2227 C CA . GLY A 1 284 ? 10.059 -3.661 2.947 1.00 92.50 284 GLY A CA 1
ATOM 2228 C C . GLY A 1 284 ? 8.601 -4.140 2.951 1.00 92.50 284 GLY A C 1
ATOM 2229 O O . GLY A 1 284 ? 7.916 -4.015 3.960 1.00 92.50 284 GLY A O 1
ATOM 2230 N N . SER A 1 285 ? 8.150 -4.790 1.878 1.00 91.75 285 SER A N 1
ATOM 2231 C CA . SER A 1 285 ? 6.832 -5.430 1.781 1.00 91.75 285 SER A CA 1
ATOM 2232 C C . SER A 1 285 ? 6.668 -6.597 2.771 1.00 91.75 285 SER A C 1
ATOM 2234 O O . SER A 1 285 ? 5.646 -6.697 3.453 1.00 91.75 285 SER A O 1
ATOM 2236 N N . GLY A 1 286 ? 7.694 -7.438 2.939 1.00 93.12 286 GLY A N 1
ATOM 2237 C CA . GLY A 1 286 ? 7.710 -8.472 3.979 1.00 93.12 286 GLY A CA 1
ATOM 2238 C C . GLY A 1 286 ? 7.721 -7.898 5.405 1.00 93.12 286 GLY A C 1
ATOM 2239 O O . GLY A 1 286 ? 7.107 -8.475 6.303 1.00 93.12 286 GLY A O 1
ATOM 2240 N N . VAL A 1 287 ? 8.353 -6.737 5.611 1.00 92.19 287 VAL A N 1
ATOM 2241 C CA . VAL A 1 287 ? 8.292 -5.963 6.864 1.00 92.19 287 VAL A CA 1
ATOM 2242 C C . VAL A 1 287 ? 6.879 -5.425 7.102 1.00 92.19 287 VAL A C 1
ATOM 2244 O O . VAL A 1 287 ? 6.368 -5.597 8.210 1.00 92.19 287 VAL A O 1
ATOM 2247 N N . THR A 1 288 ? 6.209 -4.887 6.071 1.00 92.50 288 THR A N 1
ATOM 2248 C CA . THR A 1 288 ? 4.797 -4.469 6.145 1.00 92.50 288 THR A CA 1
ATOM 2249 C C . THR A 1 288 ? 3.920 -5.603 6.646 1.00 92.50 288 THR A C 1
ATOM 2251 O O . THR A 1 288 ? 3.226 -5.446 7.647 1.00 92.50 288 THR A O 1
ATOM 2254 N N . VAL A 1 289 ? 4.015 -6.775 6.010 1.00 93.50 289 VAL A N 1
ATOM 2255 C CA . VAL A 1 289 ? 3.222 -7.942 6.402 1.00 93.50 289 VAL A CA 1
ATOM 2256 C C . VAL A 1 289 ? 3.577 -8.429 7.806 1.00 93.50 289 VAL A C 1
ATOM 2258 O O . VAL A 1 289 ? 2.685 -8.780 8.576 1.00 93.50 289 VAL A O 1
ATOM 2261 N N . ARG A 1 290 ? 4.863 -8.466 8.180 1.00 92.00 290 ARG A N 1
ATOM 2262 C CA . ARG A 1 290 ? 5.268 -8.960 9.504 1.00 92.00 290 ARG A CA 1
ATOM 2263 C C . ARG A 1 290 ? 4.757 -8.065 10.631 1.00 92.00 290 ARG A C 1
ATOM 2265 O O . ARG A 1 290 ? 4.307 -8.594 11.644 1.00 92.00 290 ARG A O 1
ATOM 2272 N N . ILE A 1 291 ? 4.842 -6.746 10.467 1.00 88.75 291 ILE A N 1
ATOM 2273 C CA . ILE A 1 291 ? 4.369 -5.777 11.461 1.00 88.75 291 ILE A CA 1
ATOM 2274 C C . ILE A 1 291 ? 2.838 -5.732 11.456 1.00 88.75 291 ILE A C 1
ATOM 2276 O O . ILE A 1 291 ? 2.245 -5.836 12.524 1.00 88.75 291 ILE A O 1
ATOM 2280 N N . GLY A 1 292 ? 2.191 -5.687 10.287 1.00 86.38 292 GLY A N 1
ATOM 2281 C CA . GLY A 1 292 ? 0.729 -5.704 10.171 1.00 86.38 292 GLY A CA 1
ATOM 2282 C C . GLY A 1 292 ? 0.094 -6.957 10.783 1.00 86.38 292 GLY A C 1
ATOM 2283 O O . GLY A 1 292 ? -0.846 -6.835 11.563 1.00 86.38 292 GLY A O 1
ATOM 2284 N N . ASN A 1 293 ? 0.681 -8.143 10.570 1.00 87.12 293 ASN A N 1
ATOM 2285 C CA . ASN A 1 293 ? 0.261 -9.384 11.236 1.00 87.12 293 ASN A CA 1
ATOM 2286 C C . ASN A 1 293 ? 0.375 -9.303 12.776 1.00 87.12 293 ASN A C 1
ATOM 2288 O O . ASN A 1 293 ? -0.440 -9.901 13.476 1.00 87.12 293 ASN A O 1
ATOM 2292 N N . LEU A 1 294 ? 1.373 -8.594 13.325 1.00 84.25 294 LEU A N 1
ATOM 2293 C CA . LEU A 1 294 ? 1.535 -8.411 14.778 1.00 84.25 294 LEU A CA 1
ATOM 2294 C C . LEU A 1 294 ? 0.561 -7.365 15.337 1.00 84.25 294 LEU A C 1
ATOM 2296 O O . LEU A 1 294 ? -0.013 -7.588 16.399 1.00 84.25 294 LEU A O 1
ATOM 2300 N N . LEU A 1 295 ? 0.342 -6.264 14.612 1.00 79.06 295 LEU A N 1
ATOM 2301 C CA . LEU A 1 295 ? -0.637 -5.234 14.963 1.00 79.06 295 LEU A CA 1
ATOM 2302 C C . LEU A 1 295 ? -2.065 -5.798 14.948 1.00 79.06 295 LEU A C 1
ATOM 2304 O O . LEU A 1 295 ? -2.788 -5.611 15.920 1.00 79.06 295 LEU A O 1
ATOM 2308 N N . GLY A 1 296 ? -2.433 -6.582 13.928 1.00 74.12 296 GLY A N 1
ATOM 2309 C CA . GLY A 1 296 ? -3.726 -7.275 13.863 1.00 74.12 296 GLY A CA 1
ATOM 2310 C C . GLY A 1 296 ? -3.937 -8.318 14.970 1.00 74.12 296 GLY A C 1
ATOM 2311 O O . GLY A 1 296 ? -5.065 -8.551 15.383 1.00 74.12 296 GLY A O 1
ATOM 2312 N N . ASN A 1 297 ? -2.862 -8.907 15.513 1.00 77.62 297 ASN A N 1
ATOM 2313 C CA . ASN A 1 297 ? -2.922 -9.766 16.708 1.00 77.62 297 ASN A CA 1
ATOM 2314 C C . ASN A 1 297 ? -2.901 -8.971 18.038 1.00 77.62 297 ASN A C 1
ATOM 2316 O O . ASN A 1 297 ? -2.796 -9.577 19.103 1.00 77.62 297 ASN A O 1
ATOM 2320 N N . ASN A 1 298 ? -2.965 -7.633 18.007 1.00 74.19 298 ASN A N 1
ATOM 2321 C CA . ASN A 1 298 ? -2.812 -6.743 19.167 1.00 74.19 298 ASN A CA 1
ATOM 2322 C C . ASN A 1 298 ? -1.459 -6.873 19.917 1.00 74.19 298 ASN A C 1
ATOM 2324 O O . ASN A 1 298 ? -1.330 -6.469 21.073 1.00 74.19 298 ASN A O 1
ATOM 2328 N N . GLU A 1 299 ? -0.402 -7.382 19.270 1.00 77.50 299 GLU A N 1
ATOM 2329 C CA . GLU A 1 299 ? 0.924 -7.591 19.877 1.00 77.50 299 GLU A CA 1
ATOM 2330 C C . GLU A 1 299 ? 1.868 -6.375 19.713 1.00 77.50 299 GLU A C 1
ATOM 2332 O O . GLU A 1 299 ? 2.995 -6.505 19.224 1.00 77.50 299 GLU A O 1
ATOM 2337 N N . LEU A 1 300 ? 1.435 -5.177 20.133 1.00 74.81 300 LEU A N 1
ATOM 2338 C CA . LEU A 1 300 ? 2.143 -3.902 19.893 1.00 74.81 300 LEU A CA 1
ATOM 2339 C C . LEU A 1 300 ? 3.630 -3.913 20.304 1.00 74.81 300 LEU A C 1
ATOM 2341 O O . LEU A 1 300 ? 4.493 -3.494 19.535 1.00 74.81 300 LEU A O 1
ATOM 2345 N N . GLU A 1 301 ? 3.966 -4.441 21.482 1.00 78.88 301 GLU A N 1
ATOM 2346 C CA . GLU A 1 301 ? 5.359 -4.496 21.960 1.00 78.88 301 GLU A CA 1
ATOM 2347 C C . GLU A 1 301 ? 6.248 -5.436 21.131 1.00 78.88 301 GLU A C 1
ATOM 2349 O O . GLU A 1 301 ? 7.455 -5.215 20.986 1.00 78.88 301 GLU A O 1
ATOM 2354 N N . ARG A 1 302 ? 5.664 -6.476 20.524 1.00 80.06 302 ARG A N 1
ATOM 2355 C CA . ARG A 1 302 ? 6.373 -7.319 19.554 1.00 80.06 302 ARG A CA 1
ATOM 2356 C C . ARG A 1 302 ? 6.457 -6.642 18.193 1.00 80.06 302 ARG A C 1
ATOM 2358 O O . ARG A 1 302 ? 7.474 -6.818 17.530 1.00 80.06 302 ARG A O 1
ATOM 2365 N N . ALA A 1 303 ? 5.457 -5.852 17.796 1.00 79.00 303 ALA A N 1
ATOM 2366 C CA . ALA A 1 303 ? 5.506 -5.036 16.585 1.00 79.00 303 ALA A CA 1
ATOM 2367 C C . ALA A 1 303 ? 6.652 -4.007 16.653 1.00 79.00 303 ALA A C 1
ATOM 2369 O O . ALA A 1 303 ? 7.501 -4.008 15.766 1.00 79.00 303 ALA A O 1
ATOM 2370 N N . LYS A 1 304 ? 6.776 -3.239 17.749 1.00 79.06 304 LYS A N 1
ATOM 2371 C CA . LYS A 1 304 ? 7.903 -2.307 17.988 1.00 79.06 304 LYS A CA 1
ATOM 2372 C C . LYS A 1 304 ? 9.268 -2.997 17.874 1.00 79.06 304 LYS A C 1
ATOM 2374 O O . LYS A 1 304 ? 10.133 -2.565 17.111 1.00 79.06 304 LYS A O 1
ATOM 2379 N N . LYS A 1 305 ? 9.455 -4.117 18.586 1.00 81.12 305 LYS A N 1
ATOM 2380 C CA . LYS A 1 305 ? 10.700 -4.907 18.532 1.00 81.12 305 LYS A CA 1
ATOM 2381 C C . LYS A 1 305 ? 10.961 -5.474 17.134 1.00 81.12 305 LYS A C 1
ATOM 2383 O O . LYS A 1 305 ? 12.107 -5.488 16.688 1.00 81.12 305 LYS A O 1
ATOM 2388 N N . ALA A 1 306 ? 9.918 -5.906 16.423 1.00 85.44 306 ALA A N 1
ATOM 2389 C CA . ALA A 1 306 ? 10.032 -6.364 15.044 1.00 85.44 306 ALA A CA 1
ATOM 2390 C C . ALA A 1 306 ? 10.483 -5.237 14.106 1.00 85.44 306 ALA A C 1
ATOM 2392 O O . ALA A 1 306 ? 11.372 -5.492 13.302 1.00 85.44 306 ALA A O 1
ATOM 2393 N N . SER A 1 307 ? 9.962 -4.012 14.238 1.00 84.44 307 SER A N 1
ATOM 2394 C CA . SER A 1 307 ? 10.389 -2.845 13.449 1.00 84.44 307 SER A CA 1
ATOM 2395 C C . SER A 1 307 ? 11.894 -2.586 13.564 1.00 84.44 307 SER A C 1
ATOM 2397 O O . SER A 1 307 ? 12.583 -2.528 12.546 1.00 84.44 307 SER A O 1
ATOM 2399 N N . ILE A 1 308 ? 12.422 -2.519 14.793 1.00 84.50 308 ILE A N 1
ATOM 2400 C CA . ILE A 1 308 ? 13.854 -2.280 15.054 1.00 84.50 308 ILE A CA 1
ATOM 2401 C C . ILE A 1 308 ? 14.711 -3.396 14.442 1.00 84.50 308 ILE A C 1
ATOM 2403 O O . ILE A 1 308 ? 15.642 -3.130 13.684 1.00 84.50 308 ILE A O 1
ATOM 2407 N N . VAL A 1 309 ? 14.367 -4.660 14.715 1.00 86.44 309 VAL A N 1
ATOM 2408 C CA . VAL A 1 309 ? 15.094 -5.814 14.167 1.00 86.44 309 VAL A CA 1
ATOM 2409 C C . VAL A 1 309 ? 15.041 -5.815 12.636 1.00 86.44 309 VAL A C 1
ATOM 2411 O O . VAL A 1 309 ? 16.059 -6.040 11.985 1.00 86.44 309 VAL A O 1
ATOM 2414 N N . CYS A 1 310 ? 13.884 -5.519 12.041 1.00 86.56 310 CYS A N 1
ATOM 2415 C CA . CYS A 1 310 ? 13.727 -5.462 10.591 1.00 86.56 310 CYS A CA 1
ATOM 2416 C C . CYS A 1 310 ? 14.610 -4.386 9.948 1.00 86.56 310 CYS A C 1
ATOM 2418 O O . CYS A 1 310 ? 15.191 -4.666 8.899 1.00 86.56 310 CYS A O 1
ATOM 2420 N N . LEU A 1 311 ? 14.755 -3.211 10.572 1.00 86.19 311 LEU A N 1
ATOM 2421 C CA . LEU A 1 311 ? 15.640 -2.143 10.093 1.00 86.19 311 LEU A CA 1
ATOM 2422 C C . LEU A 1 311 ? 17.117 -2.535 10.159 1.00 86.19 311 LEU A C 1
ATOM 2424 O O . LEU A 1 311 ? 17.831 -2.321 9.184 1.00 86.19 311 LEU A O 1
ATOM 2428 N N . LEU A 1 312 ? 17.567 -3.165 11.250 1.00 87.56 312 LEU A N 1
ATOM 2429 C CA . LEU A 1 312 ? 18.961 -3.611 11.394 1.00 87.56 312 LEU A CA 1
ATOM 2430 C C . LEU A 1 312 ? 19.348 -4.659 10.338 1.00 87.56 312 LEU A C 1
ATOM 2432 O O . LEU A 1 312 ? 20.378 -4.525 9.678 1.00 87.56 312 LEU A O 1
ATOM 2436 N N . TYR A 1 313 ? 18.496 -5.666 10.115 1.00 88.75 313 TYR A N 1
ATOM 2437 C CA . TYR A 1 313 ? 18.689 -6.627 9.019 1.00 88.75 313 TYR A CA 1
ATOM 2438 C C . TYR A 1 313 ? 18.611 -5.952 7.641 1.00 88.75 313 TYR A C 1
ATOM 2440 O O . TYR A 1 313 ? 19.365 -6.309 6.740 1.00 88.75 313 TYR A O 1
ATOM 2448 N N . GLY A 1 314 ? 17.729 -4.962 7.482 1.00 88.19 314 GLY A N 1
ATOM 2449 C CA . GLY A 1 314 ? 17.595 -4.182 6.256 1.00 88.19 314 GLY A CA 1
ATOM 2450 C C . GLY A 1 314 ? 18.864 -3.411 5.893 1.00 88.19 314 GLY A C 1
ATOM 2451 O O . GLY A 1 314 ? 19.335 -3.501 4.763 1.00 88.19 314 GLY A O 1
ATOM 2452 N N . LEU A 1 315 ? 19.455 -2.723 6.873 1.00 88.31 315 LEU A N 1
ATOM 2453 C CA . LEU A 1 315 ? 20.725 -2.013 6.728 1.00 88.31 315 LEU A CA 1
ATOM 2454 C C . LEU A 1 315 ? 21.852 -2.967 6.310 1.00 88.31 315 LEU A C 1
ATOM 2456 O O . LEU A 1 315 ? 22.594 -2.662 5.380 1.00 88.31 315 LEU A O 1
ATOM 2460 N N . ALA A 1 316 ? 21.940 -4.144 6.937 1.00 90.06 316 ALA A N 1
ATOM 2461 C CA . ALA A 1 316 ? 22.938 -5.152 6.583 1.00 90.06 316 ALA A CA 1
ATOM 2462 C C . ALA A 1 316 ? 22.788 -5.647 5.130 1.00 90.06 316 ALA A C 1
ATOM 2464 O O . ALA A 1 316 ? 23.777 -5.699 4.403 1.00 90.06 316 ALA A O 1
ATOM 2465 N N . ILE A 1 317 ? 21.562 -5.957 4.683 1.00 88.31 317 ILE A N 1
ATOM 2466 C CA . ILE A 1 317 ? 21.278 -6.377 3.296 1.00 88.31 317 ILE A CA 1
ATOM 2467 C C . ILE A 1 317 ? 21.732 -5.302 2.300 1.00 88.31 317 ILE A C 1
ATOM 2469 O O . ILE A 1 317 ? 22.433 -5.600 1.334 1.00 88.31 317 ILE A O 1
ATOM 2473 N N . VAL A 1 318 ? 21.354 -4.051 2.557 1.00 90.50 318 VAL A N 1
ATOM 2474 C CA . VAL A 1 318 ? 21.643 -2.917 1.678 1.00 90.50 318 VAL A CA 1
ATOM 2475 C C . VAL A 1 318 ? 23.151 -2.628 1.595 1.00 90.50 318 VAL A C 1
ATOM 2477 O O . VAL A 1 318 ? 23.674 -2.432 0.498 1.00 90.50 318 VAL A O 1
ATOM 2480 N N . VAL A 1 319 ? 23.875 -2.674 2.720 1.00 92.12 319 VAL A N 1
ATOM 2481 C CA . VAL A 1 319 ? 25.342 -2.512 2.756 1.00 92.12 319 VAL A CA 1
ATOM 2482 C C . VAL A 1 319 ? 26.047 -3.636 1.989 1.00 92.12 319 VAL A C 1
ATOM 2484 O O . VAL A 1 319 ? 26.941 -3.362 1.189 1.00 92.12 319 VAL A O 1
ATOM 2487 N N . ILE A 1 320 ? 25.621 -4.891 2.175 1.00 91.00 320 ILE A N 1
ATOM 2488 C CA . ILE A 1 320 ? 26.185 -6.046 1.458 1.00 91.00 320 ILE A CA 1
ATOM 2489 C C . ILE A 1 320 ? 25.972 -5.904 -0.054 1.00 91.00 320 ILE A C 1
ATOM 2491 O O . ILE A 1 320 ? 26.914 -6.107 -0.821 1.00 91.00 320 ILE A O 1
ATOM 2495 N N . PHE A 1 321 ? 24.776 -5.510 -0.505 1.00 89.56 321 PHE A N 1
ATOM 2496 C CA . PHE A 1 321 ? 24.540 -5.272 -1.931 1.00 89.56 321 PHE A CA 1
ATOM 2497 C C . PHE A 1 321 ? 25.330 -4.080 -2.476 1.00 89.56 321 PHE A C 1
ATOM 2499 O O . PHE A 1 321 ? 25.835 -4.184 -3.589 1.00 89.56 321 PHE A O 1
ATOM 2506 N N . GLY A 1 322 ? 25.514 -2.999 -1.713 1.00 92.12 322 GLY A N 1
ATOM 2507 C CA . GLY A 1 322 ? 26.375 -1.883 -2.120 1.00 92.12 322 GLY A CA 1
ATOM 2508 C C . GLY A 1 322 ? 27.810 -2.317 -2.399 1.00 92.12 322 GLY A C 1
ATOM 2509 O O . GLY A 1 322 ? 28.342 -2.040 -3.475 1.00 92.12 322 GLY A O 1
ATOM 2510 N N . ILE A 1 323 ? 28.394 -3.095 -1.483 1.00 93.50 323 ILE A N 1
ATOM 2511 C CA . ILE A 1 323 ? 29.732 -3.680 -1.652 1.00 93.50 323 ILE A CA 1
ATOM 2512 C C . ILE A 1 323 ? 29.773 -4.589 -2.888 1.00 93.50 323 ILE A C 1
ATOM 2514 O O . ILE A 1 323 ? 30.657 -4.434 -3.727 1.00 93.50 323 ILE A O 1
ATOM 2518 N N . LEU A 1 324 ? 28.805 -5.498 -3.051 1.00 91.94 324 LEU A N 1
ATOM 2519 C CA . LEU A 1 324 ? 28.770 -6.413 -4.197 1.00 91.94 324 LEU A CA 1
ATOM 2520 C C . LEU A 1 324 ? 28.634 -5.670 -5.536 1.00 91.94 324 LEU A C 1
ATOM 2522 O O . LEU A 1 324 ? 29.393 -5.948 -6.459 1.00 91.94 324 LEU A O 1
ATOM 2526 N N . ILE A 1 325 ? 27.723 -4.703 -5.652 1.00 92.12 325 ILE A N 1
ATOM 2527 C CA . ILE A 1 325 ? 27.540 -3.910 -6.879 1.00 92.12 325 ILE A CA 1
ATOM 2528 C C . ILE A 1 325 ? 28.817 -3.128 -7.208 1.00 92.12 325 ILE A C 1
ATOM 2530 O O . ILE A 1 325 ? 29.242 -3.112 -8.362 1.00 92.12 325 ILE A O 1
ATOM 2534 N N . PHE A 1 326 ? 29.454 -2.522 -6.201 1.00 94.31 326 PHE A N 1
ATOM 2535 C CA . PHE A 1 326 ? 30.685 -1.758 -6.380 1.00 94.31 326 PHE A CA 1
ATOM 2536 C C . PHE A 1 326 ? 31.857 -2.650 -6.823 1.00 94.31 326 PHE A C 1
ATOM 2538 O O . PHE A 1 326 ? 32.529 -2.340 -7.806 1.00 94.31 326 PHE A O 1
ATOM 2545 N N . SER A 1 327 ? 32.084 -3.778 -6.141 1.00 94.81 327 SER A N 1
ATOM 2546 C CA . SER A 1 327 ? 33.183 -4.707 -6.441 1.00 94.81 327 SER A CA 1
ATOM 2547 C C . SER A 1 327 ? 32.997 -5.459 -7.761 1.00 94.81 327 SER A C 1
ATOM 2549 O O . SER A 1 327 ? 33.969 -5.668 -8.484 1.00 94.81 327 SER A O 1
ATOM 2551 N N . PHE A 1 328 ? 31.766 -5.848 -8.111 1.00 94.75 328 PHE A N 1
ATOM 2552 C CA . PHE A 1 328 ? 31.468 -6.571 -9.354 1.00 94.75 328 PHE A CA 1
ATOM 2553 C C . PHE A 1 328 ? 31.098 -5.653 -10.532 1.00 94.75 328 PHE A C 1
ATOM 2555 O O . PHE A 1 328 ? 30.734 -6.157 -11.596 1.00 94.75 328 PHE A O 1
ATOM 2562 N N . ALA A 1 329 ? 31.233 -4.328 -10.396 1.00 94.31 329 ALA A N 1
ATOM 2563 C CA . ALA A 1 329 ? 30.864 -3.351 -11.425 1.00 94.31 329 ALA A CA 1
ATOM 2564 C C . ALA A 1 329 ? 31.461 -3.651 -12.811 1.00 94.31 329 ALA A C 1
ATOM 2566 O O . ALA A 1 329 ? 30.767 -3.535 -13.822 1.00 94.31 329 ALA A O 1
ATOM 2567 N N . HIS A 1 330 ? 32.716 -4.107 -12.855 1.00 94.31 330 HIS A N 1
ATOM 2568 C CA . HIS A 1 330 ? 33.383 -4.522 -14.088 1.00 94.31 330 HIS A CA 1
ATOM 2569 C C . HIS A 1 330 ? 32.650 -5.683 -14.781 1.00 94.31 330 HIS A C 1
ATOM 2571 O O . HIS A 1 330 ? 32.232 -5.564 -15.933 1.00 94.31 330 HIS A O 1
ATOM 2577 N N . TYR A 1 331 ? 32.412 -6.779 -14.056 1.00 94.06 331 TYR A N 1
ATOM 2578 C CA . TYR A 1 331 ? 31.713 -7.959 -14.572 1.00 94.06 331 TYR A CA 1
ATOM 2579 C C . TYR A 1 331 ? 30.261 -7.658 -14.956 1.00 94.06 331 TYR A C 1
ATOM 2581 O O . TYR A 1 331 ? 29.780 -8.148 -15.974 1.00 94.06 331 TYR A O 1
ATOM 2589 N N . LEU A 1 332 ? 29.577 -6.806 -14.186 1.00 92.38 332 LEU A N 1
ATOM 2590 C CA . LEU A 1 332 ? 28.231 -6.339 -14.510 1.00 92.38 332 LEU A CA 1
ATOM 2591 C C . LEU A 1 332 ? 28.216 -5.495 -15.796 1.00 92.38 332 LEU A C 1
ATOM 2593 O O . LEU A 1 332 ? 27.304 -5.665 -16.600 1.00 92.38 332 LEU A O 1
ATOM 2597 N N . SER A 1 333 ? 29.226 -4.649 -16.042 1.00 92.44 333 SER A N 1
ATOM 2598 C CA . SER A 1 333 ? 29.337 -3.879 -17.295 1.00 92.44 333 SER A CA 1
ATOM 2599 C C . SER A 1 333 ? 29.500 -4.783 -18.524 1.00 92.44 333 SER A C 1
ATOM 2601 O O . SER A 1 333 ? 28.837 -4.570 -19.542 1.00 92.44 333 SER A O 1
ATOM 2603 N N . LEU A 1 334 ? 30.296 -5.853 -18.395 1.00 91.69 334 LEU A N 1
ATOM 2604 C CA . LEU A 1 334 ? 30.530 -6.841 -19.451 1.00 91.69 334 LEU A CA 1
ATOM 2605 C C . LEU A 1 334 ? 29.263 -7.603 -19.854 1.00 91.69 334 LEU A C 1
ATOM 2607 O O . LEU A 1 334 ? 29.202 -8.109 -20.972 1.00 91.69 334 LEU A O 1
ATOM 2611 N N . LEU A 1 335 ? 28.235 -7.698 -19.002 1.00 90.06 335 LEU A N 1
ATOM 2612 C CA . LEU A 1 335 ? 26.968 -8.331 -19.394 1.00 90.06 335 LEU A CA 1
ATOM 2613 C C . LEU A 1 335 ? 26.302 -7.588 -20.561 1.00 90.06 335 LEU A C 1
ATOM 2615 O O . LEU A 1 335 ? 25.760 -8.241 -21.449 1.00 90.06 335 LEU A O 1
ATOM 2619 N N . PHE A 1 336 ? 26.393 -6.256 -20.597 1.00 86.81 336 PHE A N 1
ATOM 2620 C CA . PHE A 1 336 ? 25.659 -5.421 -21.553 1.00 86.81 336 PHE A CA 1
ATOM 2621 C C . PHE A 1 336 ? 26.436 -5.100 -22.828 1.00 86.81 336 PHE A C 1
ATOM 2623 O O . PHE A 1 336 ? 25.814 -4.967 -23.874 1.00 86.81 336 PHE A O 1
ATOM 2630 N N . THR A 1 337 ? 27.763 -4.953 -22.768 1.00 85.25 337 THR A N 1
ATOM 2631 C CA . THR A 1 337 ? 28.574 -4.611 -23.948 1.00 85.25 337 THR A CA 1
ATOM 2632 C C . THR A 1 337 ? 30.036 -5.033 -23.800 1.00 85.25 337 THR A C 1
ATOM 2634 O O . THR A 1 337 ? 30.573 -5.114 -22.694 1.00 85.25 337 THR A O 1
ATOM 2637 N N . THR A 1 338 ? 30.693 -5.263 -24.936 1.00 85.00 338 THR A N 1
ATOM 2638 C CA . THR A 1 338 ? 32.146 -5.456 -25.053 1.00 85.00 338 THR A CA 1
ATOM 2639 C C . THR A 1 338 ? 32.868 -4.228 -25.622 1.00 85.00 338 THR A C 1
ATOM 2641 O O . THR A 1 338 ? 34.094 -4.223 -25.654 1.00 85.00 338 THR A O 1
ATOM 2644 N N . VAL A 1 339 ? 32.144 -3.186 -26.055 1.00 85.19 339 VAL A N 1
ATOM 2645 C CA . VAL A 1 339 ? 32.730 -1.950 -26.605 1.00 85.19 339 VAL A CA 1
ATOM 2646 C C . VAL A 1 339 ? 33.346 -1.135 -25.472 1.00 85.19 339 VAL A C 1
ATOM 2648 O O . VAL A 1 339 ? 32.627 -0.672 -24.589 1.00 85.19 339 VAL A O 1
ATOM 2651 N N . GLU A 1 340 ? 34.668 -0.963 -25.482 1.00 86.62 340 GLU A N 1
ATOM 2652 C CA . GLU A 1 340 ? 35.417 -0.463 -24.324 1.00 86.62 340 GLU A CA 1
ATOM 2653 C C . GLU A 1 340 ? 34.989 0.931 -23.848 1.00 86.62 340 GLU A C 1
ATOM 2655 O O . GLU A 1 340 ? 34.705 1.098 -22.662 1.00 86.62 340 GLU A O 1
ATOM 2660 N N . GLU A 1 341 ? 34.873 1.906 -24.753 1.00 84.88 341 GLU A N 1
ATOM 2661 C CA . GLU A 1 341 ? 34.485 3.279 -24.402 1.00 84.88 341 GLU A CA 1
ATOM 2662 C C . GLU A 1 341 ? 33.121 3.318 -23.692 1.00 84.88 341 GLU A C 1
ATOM 2664 O O . GLU A 1 341 ? 32.990 3.895 -22.611 1.00 84.88 341 GLU A O 1
ATOM 2669 N N . PHE A 1 342 ? 32.118 2.633 -24.252 1.00 83.62 342 PHE A N 1
ATOM 2670 C CA . PHE A 1 342 ? 30.771 2.557 -23.681 1.00 83.62 342 PHE A CA 1
ATOM 2671 C C . PHE A 1 342 ? 30.747 1.742 -22.375 1.00 83.62 342 PHE A C 1
ATOM 2673 O O . PHE A 1 342 ? 30.099 2.133 -21.400 1.00 83.62 342 PHE A O 1
ATOM 2680 N N . ARG A 1 343 ? 31.518 0.647 -22.315 1.00 89.44 343 ARG A N 1
ATOM 2681 C CA . ARG A 1 343 ? 31.678 -0.209 -21.130 1.00 89.44 343 ARG A CA 1
ATOM 2682 C C . ARG A 1 343 ? 32.241 0.562 -19.938 1.00 89.44 343 ARG A C 1
ATOM 2684 O O . ARG A 1 343 ? 31.748 0.375 -18.830 1.00 89.44 343 ARG A O 1
ATOM 2691 N N . LEU A 1 344 ? 33.230 1.435 -20.143 1.00 89.62 344 LEU A N 1
ATOM 2692 C CA . LEU A 1 344 ? 33.817 2.250 -19.073 1.00 89.62 344 LEU A CA 1
ATOM 2693 C C . LEU A 1 344 ? 32.792 3.225 -18.466 1.00 89.62 344 LEU A C 1
ATOM 2695 O O . LEU A 1 344 ? 32.761 3.385 -17.243 1.00 89.62 344 LEU A O 1
ATOM 2699 N N . GLN A 1 345 ? 31.899 3.803 -19.283 1.00 87.62 345 GLN A N 1
ATOM 2700 C CA . GLN A 1 345 ? 30.805 4.655 -18.787 1.00 87.62 345 GLN A CA 1
ATOM 2701 C C . GLN A 1 345 ? 29.828 3.855 -17.909 1.00 87.62 345 GLN A C 1
ATOM 2703 O O . GLN A 1 345 ? 29.446 4.296 -16.821 1.00 87.62 345 GLN A O 1
ATOM 2708 N N . ILE A 1 346 ? 29.458 2.653 -18.366 1.00 89.44 346 ILE A N 1
ATOM 2709 C CA . ILE A 1 346 ? 28.588 1.725 -17.633 1.00 89.44 346 ILE A CA 1
ATOM 2710 C C . ILE A 1 346 ? 29.250 1.301 -16.316 1.00 89.44 346 ILE A C 1
ATOM 2712 O O . ILE A 1 346 ? 28.618 1.380 -15.267 1.00 89.44 346 ILE A O 1
ATOM 2716 N N . GLU A 1 347 ? 30.521 0.891 -16.342 1.00 92.44 347 GLU A N 1
ATOM 2717 C CA . GLU A 1 347 ? 31.263 0.448 -15.157 1.00 92.44 347 GLU A CA 1
ATOM 2718 C C . GLU A 1 347 ? 31.332 1.548 -14.084 1.00 92.44 347 GLU A C 1
ATOM 2720 O O . GLU A 1 347 ? 31.040 1.286 -12.914 1.00 92.44 347 GLU A O 1
ATOM 2725 N N . PHE A 1 348 ? 31.641 2.789 -14.476 1.00 90.12 348 PHE A N 1
ATOM 2726 C CA . PHE A 1 348 ? 31.622 3.940 -13.569 1.00 90.12 348 PHE A CA 1
ATOM 2727 C C . PHE A 1 348 ? 30.226 4.181 -12.973 1.00 90.12 348 PHE A C 1
ATOM 2729 O O . PHE A 1 348 ? 30.085 4.314 -11.754 1.00 90.12 348 PHE A O 1
ATOM 2736 N N . GLY A 1 349 ? 29.183 4.163 -13.810 1.00 89.38 349 GLY A N 1
ATOM 2737 C CA . GLY A 1 349 ? 27.799 4.304 -13.358 1.00 89.38 349 GLY A CA 1
ATOM 2738 C C . GLY A 1 349 ? 27.372 3.203 -12.381 1.00 89.38 349 GLY A C 1
ATOM 2739 O O . GLY A 1 349 ? 26.700 3.493 -11.394 1.00 89.38 349 GLY A O 1
ATOM 2740 N N . ILE A 1 350 ? 27.809 1.956 -12.578 1.00 91.62 350 ILE A N 1
ATOM 2741 C CA . ILE A 1 350 ? 27.512 0.846 -11.658 1.00 91.62 350 ILE A CA 1
ATOM 2742 C C . ILE A 1 350 ? 28.215 1.037 -10.309 1.00 91.62 350 ILE A C 1
ATOM 2744 O O . ILE A 1 350 ? 27.589 0.827 -9.270 1.00 91.62 350 ILE A O 1
ATOM 2748 N N . ARG A 1 351 ? 29.474 1.496 -10.287 1.00 92.00 351 ARG A N 1
ATOM 2749 C CA . ARG A 1 351 ? 30.152 1.837 -9.021 1.00 92.00 351 ARG A CA 1
ATOM 2750 C C . ARG A 1 351 ? 29.400 2.936 -8.265 1.00 92.00 351 ARG A C 1
ATOM 2752 O O . ARG A 1 351 ? 29.216 2.818 -7.056 1.00 92.00 351 ARG A O 1
ATOM 2759 N N . LEU A 1 352 ? 28.888 3.951 -8.968 1.00 88.25 352 LEU A N 1
ATOM 2760 C CA . LEU A 1 352 ? 28.035 4.981 -8.367 1.00 88.25 352 LEU A CA 1
ATOM 2761 C C . LEU A 1 352 ? 26.727 4.385 -7.804 1.00 88.25 352 LEU A C 1
ATOM 2763 O O . LEU A 1 352 ? 26.350 4.707 -6.678 1.00 88.25 352 LEU A O 1
ATOM 2767 N N . LEU A 1 353 ? 26.077 3.457 -8.520 1.00 87.88 353 LEU A N 1
ATOM 2768 C CA . LEU A 1 353 ? 24.900 2.729 -8.018 1.00 87.88 353 LEU A CA 1
ATOM 2769 C C . LEU A 1 353 ? 25.194 1.913 -6.746 1.00 87.88 353 LEU A C 1
ATOM 2771 O O . LEU A 1 353 ? 24.343 1.852 -5.859 1.00 87.88 353 LEU A O 1
ATOM 2775 N N . GLY A 1 354 ? 26.396 1.340 -6.621 1.00 88.44 354 GLY A N 1
ATOM 2776 C CA . GLY A 1 354 ? 26.848 0.639 -5.412 1.00 88.44 354 GLY A CA 1
ATOM 2777 C C . GLY A 1 354 ? 26.959 1.538 -4.174 1.00 88.44 354 GLY A C 1
ATOM 2778 O O . GLY A 1 354 ? 26.799 1.058 -3.055 1.00 88.44 354 GLY A O 1
ATOM 2779 N N . VAL A 1 355 ? 27.151 2.849 -4.355 1.00 85.94 355 VAL A N 1
ATOM 2780 C CA . VAL A 1 355 ? 27.052 3.841 -3.268 1.00 85.94 355 VAL A CA 1
ATOM 2781 C C . VAL A 1 355 ? 25.596 4.265 -3.050 1.00 85.94 355 VAL A C 1
ATOM 2783 O O . VAL A 1 355 ? 25.135 4.334 -1.913 1.00 85.94 355 VAL A O 1
ATOM 2786 N N . ILE A 1 356 ? 24.846 4.508 -4.132 1.00 82.94 356 ILE A N 1
ATOM 2787 C CA . ILE A 1 356 ? 23.446 4.963 -4.073 1.00 82.94 356 ILE A CA 1
ATOM 2788 C C . ILE A 1 356 ? 22.554 3.970 -3.346 1.00 82.94 356 ILE A C 1
ATOM 2790 O O . ILE A 1 356 ? 21.686 4.401 -2.591 1.00 82.94 356 ILE A O 1
ATOM 2794 N N . ILE A 1 357 ? 22.754 2.663 -3.525 1.00 86.12 357 ILE A N 1
ATOM 2795 C CA . ILE A 1 357 ? 21.878 1.658 -2.915 1.00 86.12 357 ILE A CA 1
ATOM 2796 C C . ILE A 1 357 ? 21.819 1.768 -1.387 1.00 86.12 357 ILE A C 1
ATOM 2798 O O . ILE A 1 357 ? 20.793 1.429 -0.818 1.00 86.12 357 ILE A O 1
ATOM 2802 N N . LEU A 1 358 ? 22.831 2.341 -0.715 1.00 82.69 358 LEU A N 1
ATOM 2803 C CA . LEU A 1 358 ? 22.788 2.631 0.728 1.00 82.69 358 LEU A CA 1
ATOM 2804 C C . LEU A 1 358 ? 21.546 3.439 1.149 1.00 82.69 358 LEU A C 1
ATOM 2806 O O . LEU A 1 358 ? 21.051 3.298 2.267 1.00 82.69 358 LEU A O 1
ATOM 2810 N N . SER A 1 359 ? 21.007 4.240 0.231 1.00 81.12 359 SER A N 1
ATOM 2811 C CA . SER A 1 359 ? 19.780 5.010 0.415 1.00 81.12 359 SER A CA 1
ATOM 2812 C C . SER A 1 359 ? 18.481 4.185 0.393 1.00 81.12 359 SER A C 1
ATOM 2814 O O . SER A 1 359 ? 17.454 4.641 0.905 1.00 81.12 359 SER A O 1
ATOM 2816 N N . ASP A 1 360 ? 18.510 2.945 -0.104 1.00 85.50 360 ASP A N 1
ATOM 2817 C CA . ASP A 1 360 ? 17.331 2.078 -0.217 1.00 85.50 360 ASP A CA 1
ATOM 2818 C C . ASP A 1 360 ? 16.731 1.668 1.139 1.00 85.50 360 ASP A C 1
ATOM 2820 O O . ASP A 1 360 ? 15.589 1.203 1.201 1.00 85.50 360 ASP A O 1
ATOM 2824 N N . ILE A 1 361 ? 17.450 1.887 2.245 1.00 84.06 361 ILE A N 1
ATOM 2825 C CA . ILE A 1 361 ? 16.929 1.748 3.614 1.00 84.06 361 ILE A CA 1
ATOM 2826 C C . ILE A 1 361 ? 15.609 2.524 3.816 1.00 84.06 361 ILE A C 1
ATOM 2828 O O . ILE A 1 361 ? 14.747 2.097 4.589 1.00 84.06 361 ILE A O 1
ATOM 2832 N N . VAL A 1 362 ? 15.380 3.606 3.057 1.00 83.50 362 VAL A N 1
ATOM 2833 C CA . VAL A 1 362 ? 14.119 4.366 3.061 1.00 83.50 362 VAL A CA 1
ATOM 2834 C C . VAL A 1 362 ? 12.926 3.526 2.570 1.00 83.50 362 VAL A C 1
ATOM 2836 O O . VAL A 1 362 ? 11.815 3.712 3.061 1.00 83.50 362 VAL A O 1
ATOM 2839 N N . TYR A 1 363 ? 13.115 2.544 1.680 1.00 86.56 363 TYR A N 1
ATOM 2840 C CA . TYR A 1 363 ? 12.040 1.622 1.269 1.00 86.56 363 TYR A CA 1
ATOM 2841 C C . TYR A 1 363 ? 11.689 0.595 2.352 1.00 86.56 363 TYR A C 1
ATOM 2843 O O . TYR A 1 363 ? 10.555 0.119 2.418 1.00 86.56 363 TYR A O 1
ATOM 2851 N N . ILE A 1 364 ? 12.631 0.302 3.247 1.00 87.31 364 ILE A N 1
ATOM 2852 C CA . ILE A 1 364 ? 12.410 -0.556 4.415 1.00 87.31 364 ILE A CA 1
ATOM 2853 C C . ILE A 1 364 ? 11.645 0.226 5.492 1.00 87.31 364 ILE A C 1
ATOM 2855 O O . ILE A 1 364 ? 10.679 -0.293 6.051 1.00 87.31 364 ILE A O 1
ATOM 2859 N N . LEU A 1 365 ? 11.988 1.506 5.695 1.00 84.69 365 LEU A N 1
ATOM 2860 C CA . LEU A 1 365 ? 11.194 2.446 6.498 1.00 84.69 365 LEU A CA 1
ATOM 2861 C C . LEU A 1 365 ? 9.771 2.610 5.939 1.00 84.69 365 LEU A C 1
ATOM 2863 O O . LEU A 1 365 ? 8.814 2.487 6.700 1.00 84.69 365 LEU A O 1
ATOM 2867 N N . ARG A 1 366 ? 9.602 2.796 4.620 1.00 85.88 366 ARG A N 1
ATOM 2868 C CA . ARG A 1 366 ? 8.282 2.818 3.953 1.00 85.88 366 ARG A CA 1
ATOM 2869 C C . ARG A 1 366 ? 7.465 1.564 4.278 1.00 85.88 366 ARG A C 1
ATOM 2871 O O . ARG A 1 366 ? 6.273 1.672 4.543 1.00 85.88 366 ARG A O 1
ATOM 2878 N N . GLY A 1 367 ? 8.106 0.396 4.359 1.00 88.00 367 GLY A N 1
ATOM 2879 C CA . GLY A 1 367 ? 7.467 -0.843 4.808 1.00 88.00 367 GLY A CA 1
ATOM 2880 C C . GLY A 1 367 ? 6.812 -0.742 6.196 1.00 88.00 367 GLY A C 1
ATOM 2881 O O . GLY A 1 367 ? 5.719 -1.275 6.399 1.00 88.00 367 GLY A O 1
ATOM 2882 N N . ILE A 1 368 ? 7.434 -0.009 7.125 1.00 86.50 368 ILE A N 1
ATOM 2883 C CA . ILE A 1 368 ? 6.919 0.263 8.478 1.00 86.50 368 ILE A CA 1
ATOM 2884 C C . ILE A 1 368 ? 5.796 1.308 8.437 1.00 86.50 368 ILE A C 1
ATOM 2886 O O . ILE A 1 368 ? 4.739 1.074 9.018 1.00 86.50 368 ILE A O 1
ATOM 2890 N N . TYR A 1 369 ? 5.974 2.418 7.709 1.00 84.38 369 TYR A N 1
ATOM 2891 C CA . TYR A 1 369 ? 4.922 3.434 7.530 1.00 84.38 369 TYR A CA 1
ATOM 2892 C C . TYR A 1 369 ? 3.643 2.826 6.937 1.00 84.38 369 TYR A C 1
ATOM 2894 O O . TYR A 1 369 ? 2.547 3.113 7.419 1.00 84.38 369 TYR A O 1
ATOM 2902 N N . ASN A 1 370 ? 3.775 1.937 5.949 1.00 85.06 370 ASN A N 1
ATOM 2903 C CA . ASN A 1 370 ? 2.652 1.197 5.382 1.00 85.06 370 ASN A CA 1
ATOM 2904 C C . ASN A 1 370 ? 1.988 0.298 6.442 1.00 85.06 370 ASN A C 1
ATOM 2906 O O . ASN A 1 370 ? 0.764 0.318 6.560 1.00 85.06 370 ASN A O 1
ATOM 2910 N N . ALA A 1 371 ? 2.762 -0.440 7.250 1.00 84.25 371 ALA A N 1
ATOM 2911 C CA . ALA A 1 371 ? 2.223 -1.327 8.291 1.00 84.25 371 ALA A CA 1
ATOM 2912 C C . ALA A 1 371 ? 1.410 -0.582 9.359 1.00 84.25 371 ALA A C 1
ATOM 2914 O O . ALA A 1 371 ? 0.415 -1.109 9.851 1.00 84.25 371 ALA A O 1
ATOM 2915 N N . CYS A 1 372 ? 1.842 0.635 9.696 1.00 80.50 372 CYS A N 1
ATOM 2916 C CA . CYS A 1 372 ? 1.196 1.519 10.663 1.00 80.50 372 CYS A CA 1
ATOM 2917 C C . CYS A 1 372 ? 0.080 2.388 10.052 1.00 80.50 372 CYS A C 1
ATOM 2919 O O . CYS A 1 372 ? -0.395 3.299 10.718 1.00 80.50 372 CYS A O 1
ATOM 2921 N N . CYS A 1 373 ? -0.326 2.157 8.795 1.00 80.44 373 CYS A N 1
ATOM 2922 C CA . CYS A 1 373 ? -1.333 2.962 8.086 1.00 80.44 373 CYS A CA 1
ATOM 2923 C C . CYS A 1 373 ? -0.951 4.449 7.855 1.00 80.44 373 CYS A C 1
ATOM 2925 O O . CYS A 1 373 ? -1.808 5.255 7.497 1.00 80.44 373 CYS A O 1
ATOM 2927 N N . LEU A 1 374 ? 0.333 4.814 7.985 1.00 77.19 374 LEU A N 1
ATOM 2928 C CA . LEU A 1 374 ? 0.862 6.193 7.929 1.00 77.19 374 LEU A CA 1
ATOM 2929 C C . LEU A 1 374 ? 1.414 6.618 6.558 1.00 77.19 374 LEU A C 1
ATOM 2931 O O . LEU A 1 374 ? 2.020 7.680 6.415 1.00 77.19 374 LEU A O 1
ATOM 2935 N N . GLN A 1 375 ? 1.213 5.808 5.526 1.00 79.81 375 GLN A N 1
ATOM 2936 C CA . GLN A 1 375 ? 1.751 6.043 4.182 1.00 79.81 375 GLN A CA 1
ATOM 2937 C C . GLN A 1 375 ? 1.318 7.371 3.524 1.00 79.81 375 GLN A C 1
ATOM 2939 O O . GLN A 1 375 ? 2.018 7.845 2.634 1.00 79.81 375 GLN A O 1
ATOM 2944 N N . ASN A 1 376 ? 0.235 8.018 3.975 1.00 79.12 376 ASN A N 1
ATOM 2945 C CA . ASN A 1 376 ? -0.129 9.375 3.534 1.00 79.12 376 ASN A CA 1
ATOM 2946 C C . ASN A 1 376 ? 0.963 10.401 3.877 1.00 79.12 376 ASN A C 1
ATOM 2948 O O . ASN A 1 376 ? 1.280 11.254 3.052 1.00 79.12 376 ASN A O 1
ATOM 2952 N N . VAL A 1 377 ? 1.555 10.287 5.072 1.00 78.56 377 VAL A N 1
ATOM 2953 C CA . VAL A 1 377 ? 2.633 11.170 5.543 1.00 78.56 377 VAL A CA 1
ATOM 2954 C C . VAL A 1 377 ? 3.883 10.955 4.691 1.00 78.56 377 VAL A C 1
ATOM 2956 O O . VAL A 1 377 ? 4.406 11.907 4.122 1.00 78.56 377 VAL A O 1
ATOM 2959 N N . GLU A 1 378 ? 4.292 9.693 4.509 1.00 78.94 378 GLU A N 1
ATOM 2960 C CA . GLU A 1 378 ? 5.434 9.320 3.656 1.00 78.94 378 GLU A CA 1
ATOM 2961 C C . GLU A 1 378 ? 5.243 9.824 2.216 1.00 78.94 378 GLU A C 1
ATOM 2963 O O . GLU A 1 378 ? 6.158 10.416 1.646 1.00 78.94 378 GLU A O 1
ATOM 2968 N N . THR A 1 379 ? 4.032 9.674 1.661 1.00 84.88 379 THR A N 1
ATOM 2969 C CA . THR A 1 379 ? 3.690 10.162 0.316 1.00 84.88 379 THR A CA 1
ATOM 2970 C C . THR A 1 379 ? 3.866 11.675 0.222 1.00 84.88 379 THR A C 1
ATOM 2972 O O . THR A 1 379 ? 4.558 12.150 -0.675 1.00 84.88 379 THR A O 1
ATOM 2975 N N . LEU A 1 380 ? 3.277 12.442 1.147 1.00 84.38 380 LEU A N 1
ATOM 2976 C CA . LEU A 1 380 ? 3.345 13.904 1.127 1.00 84.38 380 LEU A CA 1
ATOM 2977 C C . LEU A 1 380 ? 4.795 14.399 1.233 1.00 84.38 380 LEU A C 1
ATOM 2979 O O . LEU A 1 380 ? 5.236 15.192 0.400 1.00 84.38 380 LEU A O 1
ATOM 2983 N N . THR A 1 381 ? 5.562 13.889 2.201 1.00 79.56 381 THR A N 1
ATOM 2984 C CA . THR A 1 381 ? 6.976 14.252 2.382 1.00 79.56 381 THR A CA 1
ATOM 2985 C C . THR A 1 381 ? 7.811 13.888 1.150 1.00 79.56 381 THR A C 1
ATOM 2987 O O . THR A 1 381 ? 8.603 14.711 0.684 1.00 79.56 381 THR A O 1
ATOM 2990 N N . ARG A 1 382 ? 7.599 12.701 0.562 1.00 81.69 382 ARG A N 1
ATOM 2991 C CA . ARG A 1 382 ? 8.290 12.261 -0.660 1.00 81.69 382 ARG A CA 1
ATOM 2992 C C . ARG A 1 382 ? 7.988 13.158 -1.863 1.00 81.69 382 ARG A C 1
ATOM 2994 O O . ARG A 1 382 ? 8.925 13.500 -2.581 1.00 81.69 382 ARG A O 1
ATOM 3001 N N . PHE A 1 383 ? 6.734 13.570 -2.066 1.00 84.06 383 PHE A N 1
ATOM 3002 C CA . PHE A 1 383 ? 6.355 14.457 -3.176 1.00 84.06 383 PHE A CA 1
ATOM 3003 C C . PHE A 1 383 ? 6.914 15.875 -3.040 1.00 84.06 383 PHE A C 1
ATOM 3005 O O . PHE A 1 383 ? 7.395 16.447 -4.015 1.00 84.06 383 PHE A O 1
ATOM 3012 N N . LEU A 1 384 ? 6.884 16.455 -1.838 1.00 84.62 384 LEU A N 1
ATOM 3013 C CA . LEU A 1 384 ? 7.416 17.804 -1.629 1.00 84.62 384 LEU A CA 1
ATOM 3014 C C . LEU A 1 384 ? 8.922 17.861 -1.939 1.00 84.62 384 LEU A C 1
ATOM 3016 O O . LEU A 1 384 ? 9.375 18.738 -2.672 1.00 84.62 384 LEU A O 1
ATOM 3020 N N . ILE A 1 385 ? 9.699 16.886 -1.461 1.00 82.50 385 ILE A N 1
ATOM 3021 C CA . ILE A 1 385 ? 11.146 16.833 -1.724 1.00 82.50 385 ILE A CA 1
ATOM 3022 C C . ILE A 1 385 ? 11.430 16.492 -3.198 1.00 82.50 385 ILE A C 1
ATOM 3024 O O . ILE A 1 385 ? 12.380 17.024 -3.783 1.00 82.50 385 ILE A O 1
ATOM 3028 N N . SER A 1 386 ? 10.617 15.644 -3.839 1.00 81.19 386 SER A N 1
ATOM 3029 C CA . SER A 1 386 ? 10.807 15.285 -5.250 1.00 81.19 386 SER A CA 1
ATOM 3030 C C . SER A 1 386 ? 10.602 16.463 -6.203 1.00 81.19 386 SER A C 1
ATOM 3032 O O . SER A 1 386 ? 11.419 16.674 -7.104 1.00 81.19 386 SER A O 1
ATOM 3034 N N . ILE A 1 387 ? 9.558 17.261 -5.973 1.00 83.81 387 ILE A N 1
ATOM 3035 C CA . ILE A 1 387 ? 9.191 18.394 -6.828 1.00 83.81 387 ILE A CA 1
ATOM 3036 C C . ILE A 1 387 ? 10.090 19.605 -6.567 1.00 83.81 387 ILE A C 1
ATOM 3038 O O . ILE A 1 387 ? 10.631 20.162 -7.518 1.00 83.81 387 ILE A O 1
ATOM 3042 N N . PHE A 1 388 ? 10.282 20.010 -5.307 1.00 84.38 388 PHE A N 1
ATOM 3043 C CA . PHE A 1 388 ? 10.948 21.284 -4.999 1.00 84.38 388 PHE A CA 1
ATOM 3044 C C . PHE A 1 388 ? 12.478 21.203 -4.916 1.00 84.38 388 PHE A C 1
ATOM 3046 O O . PHE A 1 388 ? 13.142 22.219 -5.104 1.00 84.38 388 PHE A O 1
ATOM 3053 N N . ILE A 1 389 ? 13.049 20.023 -4.647 1.00 82.69 389 ILE A N 1
ATOM 3054 C CA . ILE A 1 389 ? 14.500 19.857 -4.434 1.00 82.69 389 ILE A CA 1
ATOM 3055 C C . ILE A 1 389 ? 15.102 18.915 -5.480 1.00 82.69 389 ILE A C 1
ATOM 3057 O O . ILE A 1 389 ? 16.055 19.269 -6.172 1.00 82.69 389 ILE A O 1
ATOM 3061 N N . SER A 1 390 ? 14.529 17.718 -5.621 1.00 79.94 390 SER A N 1
ATOM 3062 C CA . SER A 1 390 ? 15.131 16.623 -6.397 1.00 79.94 390 SER A CA 1
ATOM 3063 C C . SER A 1 390 ? 15.151 16.904 -7.894 1.00 79.94 390 SER A C 1
ATOM 3065 O O . SER A 1 390 ? 16.183 16.770 -8.546 1.00 79.94 390 SER A O 1
ATOM 3067 N N . THR A 1 391 ? 13.997 17.290 -8.441 1.00 82.38 391 THR A N 1
ATOM 3068 C CA . THR A 1 391 ? 13.818 17.475 -9.883 1.00 82.38 391 THR A CA 1
ATOM 3069 C C . THR A 1 391 ? 14.594 18.685 -10.415 1.00 82.38 391 THR A C 1
ATOM 3071 O O . THR A 1 391 ? 15.347 18.500 -11.373 1.00 82.38 391 THR A O 1
ATOM 3074 N N . PRO A 1 392 ? 14.522 19.891 -9.806 1.00 84.69 392 PRO A N 1
ATOM 3075 C CA . PRO A 1 392 ? 15.252 21.054 -10.308 1.00 84.69 392 PRO A CA 1
ATOM 3076 C C . PRO A 1 392 ? 16.766 20.837 -10.262 1.00 84.69 392 PRO A C 1
ATOM 3078 O O . PRO A 1 392 ? 17.446 21.009 -11.274 1.00 84.69 392 PRO A O 1
ATOM 3081 N N . LEU A 1 393 ? 17.292 20.384 -9.117 1.00 82.12 393 LEU A N 1
ATOM 3082 C CA . LEU A 1 393 ? 18.729 20.177 -8.944 1.00 82.12 393 LEU A CA 1
ATOM 3083 C C . LEU A 1 393 ? 19.242 19.000 -9.791 1.00 82.12 393 LEU A C 1
ATOM 3085 O O . LEU A 1 393 ? 20.346 19.072 -10.325 1.00 82.12 393 LEU A O 1
ATOM 3089 N N . GLY A 1 394 ? 18.424 17.964 -10.002 1.00 80.31 394 GLY A N 1
ATOM 3090 C CA . GLY A 1 394 ? 18.732 16.861 -10.912 1.00 80.31 394 GLY A CA 1
ATOM 3091 C C . GLY A 1 394 ? 18.872 17.297 -12.366 1.00 80.31 394 GLY A C 1
ATOM 3092 O O . GLY A 1 394 ? 19.857 16.937 -13.010 1.00 80.31 394 GLY A O 1
ATOM 3093 N N . CYS A 1 395 ? 17.945 18.110 -12.879 1.00 80.44 395 CYS A N 1
ATOM 3094 C CA . CYS A 1 395 ? 18.036 18.656 -14.237 1.00 80.44 395 CYS A CA 1
ATOM 3095 C C . CYS A 1 395 ? 19.265 19.565 -14.405 1.00 80.44 395 CYS A C 1
ATOM 3097 O O . CYS A 1 395 ? 20.007 19.412 -15.374 1.00 80.44 395 CYS A O 1
ATOM 3099 N N . VAL A 1 396 ? 19.533 20.452 -13.436 1.00 83.50 396 VAL A N 1
ATOM 3100 C CA . VAL A 1 396 ? 20.725 21.321 -13.434 1.00 83.50 396 VAL A CA 1
ATOM 3101 C C . VAL A 1 396 ? 22.016 20.495 -13.454 1.00 83.50 396 VAL A C 1
ATOM 3103 O O . VAL A 1 396 ? 22.861 20.695 -14.326 1.00 83.50 396 VAL A O 1
ATOM 3106 N N . LEU A 1 397 ? 22.167 19.524 -12.550 1.00 79.69 397 LEU A N 1
ATOM 3107 C CA . LEU A 1 397 ? 23.366 18.682 -12.489 1.00 79.69 397 LEU A CA 1
ATOM 3108 C C . LEU A 1 397 ? 23.536 17.814 -13.745 1.00 79.69 397 LEU A C 1
ATOM 3110 O O . LEU A 1 397 ? 24.656 17.660 -14.219 1.00 79.69 397 LEU A O 1
ATOM 3114 N N . THR A 1 398 ? 22.445 17.308 -14.325 1.00 80.12 398 THR A N 1
ATOM 3115 C CA . THR A 1 398 ? 22.476 16.543 -15.589 1.00 80.12 398 THR A CA 1
ATOM 3116 C C . THR A 1 398 ? 22.917 17.403 -16.777 1.00 80.12 398 THR A C 1
ATOM 3118 O O . THR A 1 398 ? 23.506 16.879 -17.717 1.00 80.12 398 THR A O 1
ATOM 3121 N N . TYR A 1 399 ? 22.654 18.714 -16.749 1.00 80.38 399 TYR A N 1
ATOM 3122 C CA . TYR A 1 399 ? 23.087 19.646 -17.792 1.00 80.38 399 TYR A CA 1
ATOM 3123 C C . TYR A 1 399 ? 24.576 20.006 -17.687 1.00 80.38 399 TYR A C 1
ATOM 3125 O O . TYR A 1 399 ? 25.285 19.989 -18.690 1.00 80.38 399 TYR A O 1
ATOM 3133 N N . PHE A 1 400 ? 25.052 20.330 -16.478 1.00 78.12 400 PHE A N 1
ATOM 3134 C CA . PHE A 1 400 ? 26.416 20.832 -16.264 1.00 78.12 400 PHE A CA 1
ATOM 3135 C C . PHE A 1 400 ? 27.478 19.737 -16.078 1.00 78.12 400 PHE A C 1
ATOM 3137 O O . PHE A 1 400 ? 28.657 19.990 -16.325 1.00 78.12 400 PHE A O 1
ATOM 3144 N N . ILE A 1 401 ? 27.105 18.528 -15.646 1.00 72.81 401 ILE A N 1
ATOM 3145 C CA . ILE A 1 401 ? 28.056 17.421 -15.495 1.00 72.81 401 ILE A CA 1
ATOM 3146 C C . ILE A 1 401 ? 28.243 16.724 -16.846 1.00 72.81 401 ILE A C 1
ATOM 3148 O O . ILE A 1 401 ? 27.299 16.178 -17.410 1.00 72.81 401 ILE A O 1
ATOM 3152 N N . ILE A 1 402 ? 29.497 16.686 -17.316 1.00 60.97 402 ILE A N 1
ATOM 3153 C CA . ILE A 1 402 ? 29.942 16.021 -18.560 1.00 60.97 402 ILE A CA 1
ATOM 3154 C C . ILE A 1 402 ? 29.354 14.603 -18.677 1.00 60.97 402 ILE A C 1
ATOM 3156 O O . ILE A 1 402 ? 28.835 14.203 -19.716 1.00 60.97 402 ILE A O 1
ATOM 3160 N N . TRP A 1 403 ? 29.367 13.868 -17.567 1.00 63.72 403 TRP A N 1
ATOM 3161 C CA . TRP A 1 403 ? 28.784 12.539 -17.406 1.00 63.72 403 TRP A CA 1
ATOM 3162 C C . TRP A 1 403 ? 27.305 12.622 -17.009 1.00 63.72 403 TRP A C 1
ATOM 3164 O O . TRP A 1 403 ? 26.944 12.211 -15.906 1.00 63.72 403 TRP A O 1
ATOM 3174 N N . ARG A 1 404 ? 26.464 13.182 -17.889 1.00 74.12 404 ARG A N 1
ATOM 3175 C CA . ARG A 1 404 ? 25.026 13.491 -17.694 1.00 74.12 404 ARG A CA 1
ATOM 3176 C C . ARG A 1 404 ? 24.302 12.527 -16.737 1.00 74.12 404 ARG A C 1
ATOM 3178 O O . ARG A 1 404 ? 23.726 12.955 -15.737 1.00 74.12 404 ARG A O 1
ATOM 3185 N N . ALA A 1 405 ? 24.397 11.218 -16.993 1.00 69.62 405 ALA A N 1
ATOM 3186 C CA . ALA A 1 405 ? 23.762 10.184 -16.175 1.00 69.62 405 ALA A CA 1
ATOM 3187 C C . ALA A 1 405 ? 24.215 10.151 -14.703 1.00 69.62 405 ALA A C 1
ATOM 3189 O O . ALA A 1 405 ? 23.387 10.017 -13.802 1.00 69.62 405 ALA A O 1
ATOM 3190 N N . ALA A 1 406 ? 25.511 10.321 -14.437 1.00 71.19 406 ALA A N 1
ATOM 3191 C CA . ALA A 1 406 ? 26.055 10.341 -13.082 1.00 71.19 406 ALA A CA 1
ATOM 3192 C C . ALA A 1 406 ? 25.519 11.527 -12.261 1.00 71.19 406 ALA A C 1
ATOM 3194 O O . ALA A 1 406 ? 25.216 11.360 -11.081 1.00 71.19 406 ALA A O 1
ATOM 3195 N N . GLY A 1 407 ? 25.331 12.696 -12.887 1.00 72.12 407 GLY A N 1
ATOM 3196 C CA . GLY A 1 407 ? 24.749 13.872 -12.232 1.00 72.12 407 GLY A CA 1
ATOM 3197 C C . GLY A 1 407 ? 23.325 13.628 -11.727 1.00 72.12 407 GLY A C 1
ATOM 3198 O O . GLY A 1 407 ? 23.000 13.974 -10.590 1.00 72.12 407 GLY A O 1
ATOM 3199 N N . TYR A 1 408 ? 22.503 12.948 -12.533 1.00 73.38 408 TYR A N 1
ATOM 3200 C CA . TYR A 1 408 ? 21.141 12.573 -12.150 1.00 73.38 408 TYR A CA 1
ATOM 3201 C C . TYR A 1 408 ? 21.101 11.561 -10.996 1.00 73.38 408 TYR A C 1
ATOM 3203 O O . TYR A 1 408 ? 20.302 11.668 -10.068 1.00 73.38 408 TYR A O 1
ATOM 3211 N N . TYR A 1 409 ? 21.987 10.572 -11.025 1.00 74.38 409 TYR A N 1
ATOM 3212 C CA . TYR A 1 409 ? 22.054 9.556 -9.980 1.00 74.38 409 TYR A CA 1
ATOM 3213 C C . TYR A 1 409 ? 22.605 10.106 -8.649 1.00 74.38 409 TYR A C 1
ATOM 3215 O O . TYR A 1 409 ? 22.189 9.660 -7.578 1.00 74.38 409 TYR A O 1
ATOM 3223 N N . LEU A 1 410 ? 23.464 11.130 -8.690 1.00 73.88 410 LEU A N 1
ATOM 3224 C CA . LEU A 1 410 ? 24.039 11.763 -7.501 1.00 73.88 410 LEU A CA 1
ATOM 3225 C C . LEU A 1 410 ? 23.025 12.631 -6.729 1.00 73.88 410 LEU A C 1
ATOM 3227 O O . LEU A 1 410 ? 23.041 12.614 -5.496 1.00 73.88 410 LEU A O 1
ATOM 3231 N N . ILE A 1 411 ? 22.082 13.312 -7.404 1.00 74.62 411 ILE A N 1
ATOM 3232 C CA . ILE A 1 411 ? 21.013 14.051 -6.699 1.00 74.62 411 ILE A CA 1
ATOM 3233 C C . ILE A 1 411 ? 20.091 13.118 -5.904 1.00 74.62 411 ILE A C 1
ATOM 3235 O O . ILE A 1 411 ? 19.651 13.478 -4.811 1.00 74.62 411 ILE A O 1
ATOM 3239 N N . MET A 1 412 ? 19.849 11.891 -6.385 1.00 70.06 412 MET A N 1
ATOM 3240 C CA . MET A 1 412 ? 19.007 10.929 -5.669 1.00 70.06 412 MET A CA 1
ATOM 3241 C C . MET A 1 412 ? 19.569 10.629 -4.268 1.00 70.06 412 MET A C 1
ATOM 3243 O O . MET A 1 412 ? 18.793 10.528 -3.322 1.00 70.06 412 MET A O 1
ATOM 3247 N N . ILE A 1 413 ? 20.899 10.591 -4.094 1.00 71.44 413 ILE A N 1
ATOM 3248 C CA . ILE A 1 413 ? 21.545 10.398 -2.781 1.00 71.44 413 ILE A CA 1
ATOM 3249 C C . ILE A 1 413 ? 21.132 11.499 -1.798 1.00 71.44 413 ILE A C 1
ATOM 3251 O O . ILE A 1 413 ? 20.636 11.201 -0.714 1.00 71.44 413 ILE A O 1
ATOM 3255 N N . ILE A 1 414 ? 21.311 12.767 -2.180 1.00 70.44 414 ILE A N 1
ATOM 3256 C CA . ILE A 1 414 ? 21.031 13.940 -1.330 1.00 70.44 414 ILE A CA 1
ATOM 3257 C C . ILE A 1 414 ? 19.559 13.937 -0.891 1.00 70.44 414 ILE A C 1
ATOM 3259 O O . ILE A 1 414 ? 19.234 14.160 0.275 1.00 70.44 414 ILE A O 1
ATOM 3263 N N . VAL A 1 415 ? 18.676 13.615 -1.831 1.00 70.69 415 VAL A N 1
ATOM 3264 C CA . VAL A 1 415 ? 17.223 13.531 -1.655 1.00 70.69 415 VAL A CA 1
ATOM 3265 C C . VAL A 1 415 ? 16.827 12.419 -0.691 1.00 70.69 415 VAL A C 1
ATOM 3267 O O . VAL A 1 415 ? 16.018 12.639 0.212 1.00 70.69 415 VAL A O 1
ATOM 3270 N N . PHE A 1 416 ? 17.406 11.228 -0.840 1.00 72.69 416 PHE A N 1
ATOM 3271 C CA . PHE A 1 416 ? 17.126 10.128 0.074 1.00 72.69 416 PHE A CA 1
ATOM 3272 C C . PHE A 1 416 ? 17.733 10.346 1.464 1.00 72.69 416 PHE A C 1
ATOM 3274 O O . PHE A 1 416 ? 17.116 9.946 2.447 1.00 72.69 416 PHE A O 1
ATOM 3281 N N . VAL A 1 417 ? 18.889 11.011 1.576 1.00 72.06 417 VAL A N 1
ATOM 3282 C CA . VAL A 1 417 ? 19.452 11.424 2.873 1.00 72.06 417 VAL A CA 1
ATOM 3283 C C . VAL A 1 417 ? 18.517 12.419 3.566 1.00 72.06 417 VAL A C 1
ATOM 3285 O O . VAL A 1 417 ? 18.215 12.239 4.744 1.00 72.06 417 VAL A O 1
ATOM 3288 N N . ALA A 1 418 ? 17.970 13.402 2.842 1.00 72.69 418 ALA A N 1
ATOM 3289 C CA . ALA A 1 418 ? 16.960 14.316 3.381 1.00 72.69 418 ALA A CA 1
ATOM 3290 C C . ALA A 1 418 ? 15.690 13.574 3.846 1.00 72.69 418 ALA A C 1
ATOM 3292 O O . ALA A 1 418 ? 15.208 13.820 4.952 1.00 72.69 418 ALA A O 1
ATOM 3293 N N . LEU A 1 419 ? 15.188 12.613 3.057 1.00 73.25 419 LEU A N 1
ATOM 3294 C CA . LEU A 1 419 ? 14.067 11.745 3.450 1.00 73.25 419 LEU A CA 1
ATOM 3295 C C . LEU A 1 419 ? 14.378 10.909 4.698 1.00 73.25 419 LEU A C 1
ATOM 3297 O O . LEU A 1 419 ? 13.525 10.770 5.567 1.00 73.25 419 LEU A O 1
ATOM 3301 N N . LEU A 1 420 ? 15.588 10.361 4.810 1.00 73.31 420 LEU A N 1
ATOM 3302 C CA . LEU A 1 420 ? 16.015 9.562 5.958 1.00 73.31 420 LEU A CA 1
ATOM 3303 C C . LEU A 1 420 ? 16.081 10.417 7.231 1.00 73.31 420 LEU A C 1
ATOM 3305 O O . LEU A 1 420 ? 15.584 9.994 8.277 1.00 73.31 420 LEU A O 1
ATOM 3309 N N . ILE A 1 421 ? 16.617 11.637 7.139 1.00 73.38 421 ILE A N 1
ATOM 3310 C CA . ILE A 1 421 ? 16.647 12.599 8.250 1.00 73.38 421 ILE A CA 1
ATOM 3311 C C . ILE A 1 421 ? 15.219 12.973 8.666 1.00 73.38 421 ILE A C 1
ATOM 3313 O O . ILE A 1 421 ? 14.876 12.831 9.835 1.00 73.38 421 ILE A O 1
ATOM 3317 N N . LEU A 1 422 ? 14.351 13.357 7.729 1.00 73.69 422 LEU A N 1
ATOM 3318 C CA . LEU A 1 422 ? 12.974 13.752 8.046 1.00 73.69 422 LEU A CA 1
ATOM 3319 C C . LEU A 1 422 ? 12.132 12.589 8.592 1.00 73.69 422 LEU A C 1
ATOM 3321 O O . LEU A 1 422 ? 11.400 12.769 9.561 1.00 73.69 422 LEU A O 1
ATOM 3325 N N . HIS A 1 423 ? 12.259 11.380 8.040 1.00 71.50 423 HIS A N 1
ATOM 3326 C CA . HIS A 1 423 ? 11.546 10.206 8.552 1.00 71.50 423 HIS A CA 1
ATOM 3327 C C . HIS A 1 423 ? 12.070 9.743 9.915 1.00 71.50 423 HIS A C 1
ATOM 3329 O O . HIS A 1 423 ? 11.270 9.286 10.729 1.00 71.50 423 HIS A O 1
ATOM 3335 N N . SER A 1 424 ? 13.375 9.858 10.188 1.00 67.56 424 SER A N 1
ATOM 3336 C CA . SER A 1 424 ? 13.936 9.547 11.511 1.00 67.56 424 SER A CA 1
ATOM 3337 C C . SER A 1 424 ? 13.561 10.606 12.548 1.00 67.56 424 SER A C 1
ATOM 3339 O O . SER A 1 424 ? 13.146 10.239 13.641 1.00 67.56 424 SER A O 1
ATOM 3341 N N . GLN A 1 425 ? 13.580 11.894 12.195 1.00 68.56 425 GLN A N 1
ATOM 3342 C CA . GLN A 1 425 ? 13.038 12.972 13.028 1.00 68.56 425 GLN A CA 1
ATOM 3343 C C . GLN A 1 425 ? 11.548 12.772 13.314 1.00 68.56 425 GLN A C 1
ATOM 3345 O O . GLN A 1 425 ? 11.146 12.884 14.466 1.00 68.56 425 GLN A O 1
ATOM 3350 N N . HIS A 1 426 ? 10.739 12.415 12.310 1.00 68.69 426 HIS A N 1
ATOM 3351 C CA . HIS A 1 426 ? 9.322 12.108 12.505 1.00 68.69 426 HIS A CA 1
ATOM 3352 C C . HIS A 1 426 ? 9.126 10.901 13.431 1.00 68.69 426 HIS A C 1
ATOM 3354 O O . HIS A 1 426 ? 8.281 10.957 14.314 1.00 68.69 426 HIS A O 1
ATOM 3360 N N . ILE A 1 427 ? 9.929 9.837 13.293 1.00 63.00 427 ILE A N 1
ATOM 3361 C CA . ILE A 1 427 ? 9.875 8.670 14.191 1.00 63.00 427 ILE A CA 1
ATOM 3362 C C . ILE A 1 427 ? 10.308 9.033 15.619 1.00 63.00 427 ILE A C 1
ATOM 3364 O O . ILE A 1 427 ? 9.645 8.603 16.545 1.00 63.00 427 ILE A O 1
ATOM 3368 N N . ILE A 1 428 ? 11.360 9.835 15.816 1.00 59.56 428 ILE A N 1
ATOM 3369 C CA . ILE A 1 428 ? 11.862 10.234 17.148 1.00 59.56 428 ILE A CA 1
ATOM 3370 C C . ILE A 1 428 ? 10.920 11.237 17.831 1.00 59.56 428 ILE A C 1
ATOM 3372 O O . ILE A 1 428 ? 10.649 11.133 19.028 1.00 59.56 428 ILE A O 1
ATOM 3376 N N . ALA A 1 429 ? 10.382 12.200 17.078 1.00 56.47 429 ALA A N 1
ATOM 3377 C CA . ALA A 1 429 ? 9.318 13.081 17.551 1.00 56.47 429 ALA A CA 1
ATOM 3378 C C . ALA A 1 429 ? 8.076 12.255 17.906 1.00 56.47 429 ALA A C 1
ATOM 3380 O O . ALA A 1 429 ? 7.513 12.430 18.977 1.00 56.47 429 ALA A O 1
ATOM 3381 N N . SER A 1 430 ? 7.732 11.270 17.077 1.00 52.19 430 SER A N 1
ATOM 3382 C CA . SER A 1 430 ? 6.744 10.231 17.363 1.00 52.19 430 SER A CA 1
ATOM 3383 C C . SER A 1 430 ? 7.288 9.088 18.247 1.00 52.19 430 SER A C 1
ATOM 3385 O O . SER A 1 430 ? 6.770 7.982 18.155 1.00 52.19 430 SER A O 1
ATOM 3387 N N . ASP A 1 431 ? 8.297 9.312 19.094 1.00 43.78 431 ASP A N 1
ATOM 3388 C CA . ASP A 1 431 ? 8.693 8.389 20.177 1.00 43.78 431 ASP A CA 1
ATOM 3389 C C . ASP A 1 431 ? 8.626 9.144 21.514 1.00 43.78 431 ASP A C 1
ATOM 3391 O O . ASP A 1 431 ? 7.879 8.770 22.415 1.00 43.78 431 ASP A O 1
ATOM 3395 N N . ASN A 1 432 ? 9.251 10.329 21.570 1.00 32.66 432 ASN A N 1
ATOM 3396 C CA . ASN A 1 432 ? 9.101 11.299 22.668 1.00 32.66 432 ASN A CA 1
ATOM 3397 C C . ASN A 1 432 ? 7.678 11.861 22.805 1.00 32.66 432 ASN A C 1
ATOM 3399 O O . ASN A 1 432 ? 7.288 12.338 23.866 1.00 32.66 432 ASN A O 1
ATOM 3403 N N . ASN A 1 433 ? 6.932 11.845 21.707 1.00 35.41 433 ASN A N 1
ATOM 3404 C CA . ASN A 1 433 ? 5.578 12.356 21.581 1.00 35.41 433 ASN A CA 1
ATOM 3405 C C . ASN A 1 433 ? 4.732 11.343 20.788 1.00 35.41 433 ASN A C 1
ATOM 3407 O O . ASN A 1 433 ? 3.826 11.767 20.079 1.00 35.41 433 ASN A O 1
ATOM 3411 N N . LEU A 1 434 ? 5.067 10.032 20.848 1.00 31.86 434 LEU A N 1
ATOM 3412 C CA . LEU A 1 434 ? 4.392 8.945 20.114 1.00 31.86 434 LEU A CA 1
ATOM 3413 C C . LEU A 1 434 ? 2.893 9.045 20.359 1.00 31.86 434 LEU A C 1
ATOM 3415 O O . LEU A 1 434 ? 2.434 8.665 21.443 1.00 31.86 434 LEU A O 1
ATOM 3419 N N . PRO A 1 435 ? 2.117 9.570 19.399 1.00 29.94 435 PRO A N 1
ATOM 3420 C CA . PRO A 1 435 ? 0.756 9.896 19.719 1.00 29.94 435 PRO A CA 1
ATOM 3421 C C . PRO A 1 435 ? -0.001 8.587 19.872 1.00 29.94 435 PRO A C 1
ATOM 3423 O O . PRO A 1 435 ? 0.105 7.685 19.031 1.00 29.94 435 PRO A O 1
ATOM 3426 N N . GLN A 1 436 ? -0.877 8.531 20.873 1.00 32.88 436 GLN A N 1
ATOM 3427 C CA . GLN A 1 436 ? -2.002 7.597 20.831 1.00 32.88 436 GLN A CA 1
ATOM 3428 C C . GLN A 1 436 ? -2.856 7.829 19.556 1.00 32.88 436 GLN A C 1
ATOM 3430 O O . GLN A 1 436 ? -3.657 6.980 19.184 1.00 32.88 436 GLN A O 1
ATOM 3435 N N . ASP A 1 437 ? -2.601 8.911 18.815 1.00 27.42 437 ASP A N 1
ATOM 3436 C CA . ASP A 1 437 ? -3.242 9.296 17.562 1.00 27.42 437 ASP A CA 1
ATOM 3437 C C . ASP A 1 437 ? -2.803 8.487 16.325 1.00 27.42 437 ASP A C 1
ATOM 3439 O O . ASP A 1 437 ? -3.553 8.449 15.348 1.00 27.42 437 ASP A O 1
ATOM 3443 N N . ILE A 1 438 ? -1.687 7.734 16.361 1.00 28.45 438 ILE A N 1
ATOM 3444 C CA . ILE A 1 438 ? -1.454 6.668 15.350 1.00 28.45 438 ILE A CA 1
ATOM 3445 C C . ILE A 1 438 ? -2.560 5.591 15.457 1.00 28.45 438 ILE A C 1
ATOM 3447 O O . ILE A 1 438 ? -2.850 4.887 14.492 1.00 28.45 438 ILE A O 1
ATOM 3451 N N . PHE A 1 439 ? -3.244 5.521 16.605 1.00 30.64 439 PHE A N 1
ATOM 3452 C CA . PHE A 1 439 ? -4.411 4.678 16.861 1.00 30.64 439 PHE A CA 1
ATOM 3453 C C . PHE A 1 439 ? -5.772 5.368 16.601 1.00 30.64 439 PHE A C 1
ATOM 3455 O O . PHE A 1 439 ? -6.798 4.698 16.715 1.00 30.64 439 PHE A O 1
ATOM 3462 N N . LEU A 1 440 ? -5.839 6.666 16.250 1.00 28.06 440 LEU A N 1
ATOM 3463 C CA . LEU A 1 440 ? -7.128 7.378 16.109 1.00 28.06 440 LEU A CA 1
ATOM 3464 C C . LEU A 1 440 ? -7.796 7.249 14.727 1.00 28.06 440 LEU A C 1
ATOM 3466 O O . LEU A 1 440 ? -9.019 7.340 14.632 1.00 28.06 440 LEU A O 1
ATOM 3470 N N . PHE A 1 441 ? -7.038 7.046 13.643 1.00 26.97 441 PHE A N 1
ATOM 3471 C CA . PHE A 1 441 ? -7.555 7.263 12.275 1.00 26.97 441 PHE A CA 1
ATOM 3472 C C . PHE A 1 441 ? -8.142 6.043 11.538 1.00 26.97 441 PHE A C 1
ATOM 3474 O O . PHE A 1 441 ? -8.488 6.143 10.352 1.00 26.97 441 PHE A O 1
ATOM 3481 N N . THR A 1 442 ? -8.323 4.921 12.239 1.00 27.31 442 THR A N 1
ATOM 3482 C CA . THR A 1 442 ? -9.146 3.780 11.791 1.00 27.31 442 THR A CA 1
ATOM 3483 C C . THR A 1 442 ? -10.603 3.847 12.268 1.00 27.31 442 THR A C 1
ATOM 3485 O O . THR A 1 442 ? -11.425 3.111 11.736 1.00 27.31 442 THR A O 1
ATOM 3488 N N . ASN A 1 443 ? -10.957 4.749 13.195 1.00 26.77 443 ASN A N 1
ATOM 3489 C CA . ASN A 1 443 ? -12.283 4.794 13.839 1.00 26.77 443 ASN A CA 1
ATOM 3490 C C . ASN A 1 443 ? -13.227 5.903 13.314 1.00 26.77 443 ASN A C 1
ATOM 3492 O O . ASN A 1 443 ? -14.1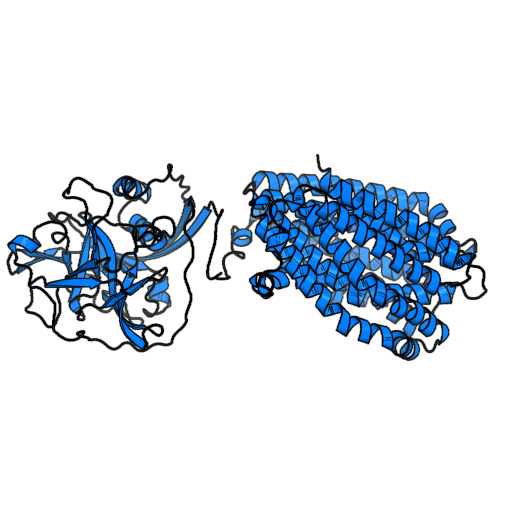37 6.319 14.024 1.00 26.77 443 ASN A O 1
ATOM 3496 N N . LEU A 1 444 ? -13.027 6.393 12.083 1.00 24.92 444 LEU A N 1
ATOM 3497 C CA . LEU A 1 444 ? -13.856 7.449 11.466 1.00 24.92 444 LEU A CA 1
ATOM 3498 C C . LEU A 1 444 ? -14.414 7.063 10.081 1.00 24.92 444 LEU A C 1
ATOM 3500 O O . LEU A 1 444 ? -14.458 7.883 9.167 1.00 24.92 444 LEU A O 1
ATOM 3504 N N . ILE A 1 445 ? -14.844 5.807 9.921 1.00 24.70 445 ILE A N 1
ATOM 3505 C CA . ILE A 1 445 ? -15.803 5.406 8.876 1.00 24.70 445 ILE A CA 1
ATOM 3506 C C . ILE A 1 445 ? -16.877 4.527 9.544 1.00 24.70 445 ILE A C 1
ATOM 3508 O O . ILE A 1 445 ? -16.515 3.510 10.141 1.00 24.70 445 ILE A O 1
ATOM 3512 N N . PRO A 1 446 ? -18.171 4.893 9.479 1.00 27.47 446 PRO A N 1
ATOM 3513 C CA . PRO A 1 446 ? -19.255 4.064 9.995 1.00 27.47 446 PRO A CA 1
ATOM 3514 C C . PRO A 1 446 ? -19.600 2.951 8.993 1.00 27.47 446 PRO A C 1
ATOM 3516 O O . PRO A 1 446 ? -20.192 3.205 7.947 1.00 27.47 446 PRO A O 1
ATOM 3519 N N . GLU A 1 447 ? -19.257 1.698 9.308 1.00 25.97 447 GLU A N 1
ATOM 3520 C CA . GLU A 1 447 ? -19.688 0.547 8.503 1.00 25.97 447 GLU A CA 1
ATOM 3521 C C . GLU A 1 447 ? -21.051 0.001 8.954 1.00 25.97 447 GLU A C 1
ATOM 3523 O O . GLU A 1 447 ? -21.210 -0.564 10.039 1.00 25.97 447 GLU A O 1
ATOM 3528 N N . ASN A 1 448 ? -22.026 0.090 8.054 1.00 25.14 448 ASN A N 1
ATOM 3529 C CA . ASN A 1 448 ? -23.392 -0.392 8.241 1.00 25.14 448 ASN A CA 1
ATOM 3530 C C . ASN A 1 448 ? -23.509 -1.935 8.053 1.00 25.14 448 ASN A C 1
ATOM 3532 O O . ASN A 1 448 ? -22.672 -2.545 7.395 1.00 25.14 448 ASN A O 1
ATOM 3536 N N . GLY A 1 449 ? -24.522 -2.585 8.651 1.00 26.41 449 GLY A N 1
ATOM 3537 C CA . GLY A 1 449 ? -24.951 -4.011 8.492 1.00 26.41 449 GLY A CA 1
ATOM 3538 C C . GLY A 1 449 ? -23.942 -5.208 8.443 1.00 26.41 449 GLY A C 1
ATOM 3539 O O . GLY A 1 449 ? -23.356 -5.446 7.397 1.00 26.41 449 GLY A O 1
ATOM 3540 N N . ARG A 1 450 ? -23.885 -6.063 9.504 1.00 23.33 450 ARG A N 1
ATOM 3541 C CA . ARG A 1 450 ? -23.248 -7.436 9.626 1.00 23.33 450 ARG A CA 1
ATOM 3542 C C . ARG A 1 450 ? -21.695 -7.516 9.450 1.00 23.33 450 ARG A C 1
ATOM 3544 O O . ARG A 1 450 ? -21.164 -6.729 8.688 1.00 23.33 450 ARG A O 1
ATOM 3551 N N . GLY A 1 451 ? -20.851 -8.385 10.039 1.00 25.73 451 GLY A N 1
ATOM 3552 C CA . GLY A 1 451 ? -20.934 -9.442 11.075 1.00 25.73 451 GLY A CA 1
ATOM 3553 C C . GLY A 1 451 ? -19.734 -10.425 10.999 1.00 25.73 451 GLY A C 1
ATOM 3554 O O . GLY A 1 451 ? -19.614 -11.081 9.970 1.00 25.73 451 GLY A O 1
ATOM 3555 N N . GLU A 1 452 ? -18.834 -10.613 11.988 1.00 27.30 452 GLU A N 1
ATOM 3556 C CA . GLU A 1 452 ? -18.634 -9.975 13.318 1.00 27.30 452 GLU A CA 1
ATOM 3557 C C . GLU A 1 452 ? -17.164 -10.110 13.873 1.00 27.30 452 GLU A C 1
ATOM 3559 O O . GLU A 1 452 ? -16.553 -11.165 13.751 1.00 27.30 452 GLU A O 1
ATOM 3564 N N . TYR A 1 453 ? -16.660 -9.038 14.520 1.00 28.78 453 TYR A N 1
ATOM 3565 C CA . TYR A 1 453 ? -15.637 -8.854 15.600 1.00 28.78 453 TYR A CA 1
ATOM 3566 C C . TYR A 1 453 ? -14.215 -9.484 15.720 1.00 28.78 453 TYR A C 1
ATOM 3568 O O . TYR A 1 453 ? -14.021 -10.698 15.759 1.00 28.78 453 TYR A O 1
ATOM 3576 N N . ASN A 1 454 ? -13.253 -8.605 16.101 1.00 26.50 454 ASN A N 1
ATOM 3577 C CA . ASN A 1 454 ? -12.341 -8.786 17.265 1.00 26.50 454 ASN A CA 1
ATOM 3578 C C . ASN A 1 454 ? -11.639 -7.474 17.750 1.00 26.50 454 ASN A C 1
ATOM 3580 O O . ASN A 1 454 ? -10.413 -7.396 17.850 1.00 26.50 454 ASN A O 1
ATOM 3584 N N . ASN A 1 455 ? -12.393 -6.412 18.080 1.00 32.75 455 ASN A N 1
ATOM 3585 C CA . ASN A 1 455 ? -11.823 -5.199 18.705 1.00 32.75 455 ASN A CA 1
ATOM 3586 C C . ASN A 1 455 ? -11.865 -5.302 20.239 1.00 32.75 455 ASN A C 1
ATOM 3588 O O . ASN A 1 455 ? -12.808 -4.858 20.891 1.00 32.75 455 ASN A O 1
ATOM 3592 N N . ILE A 1 456 ? -10.804 -5.879 20.812 1.00 32.41 456 ILE A N 1
ATOM 3593 C CA . ILE A 1 456 ? -10.679 -6.178 22.251 1.00 32.41 456 ILE A CA 1
ATOM 3594 C C . ILE A 1 456 ? -10.582 -4.907 23.118 1.00 32.41 456 ILE A C 1
ATOM 3596 O O . ILE A 1 456 ? -10.760 -5.003 24.326 1.00 32.41 456 ILE A O 1
ATOM 3600 N N . PHE A 1 457 ? -10.342 -3.717 22.548 1.00 34.84 457 PHE A N 1
ATOM 3601 C CA . PHE A 1 457 ? -10.220 -2.470 23.313 1.00 34.84 457 PHE A CA 1
ATOM 3602 C C . PHE A 1 457 ? -11.003 -1.305 22.698 1.00 34.84 457 PHE A C 1
ATOM 3604 O O . PHE A 1 457 ? -10.594 -0.745 21.684 1.00 34.84 457 PHE A O 1
ATOM 3611 N N . ASN A 1 458 ? -12.064 -0.863 23.376 1.00 43.00 458 ASN A N 1
ATOM 3612 C CA . ASN A 1 458 ? -12.682 0.438 23.115 1.00 43.00 458 ASN A CA 1
ATOM 3613 C C . ASN A 1 458 ? -12.039 1.490 24.026 1.00 43.00 458 ASN A C 1
ATOM 3615 O O . ASN A 1 458 ? -12.099 1.370 25.251 1.00 43.00 458 ASN A O 1
ATOM 3619 N N . ILE A 1 459 ? -11.441 2.522 23.431 1.00 46.41 459 ILE A N 1
ATOM 3620 C CA . ILE A 1 459 ? -10.992 3.726 24.139 1.00 46.41 459 ILE A CA 1
ATOM 3621 C C . ILE A 1 459 ? -12.119 4.754 24.038 1.00 46.41 459 ILE A C 1
ATOM 3623 O O . ILE A 1 459 ? -12.475 5.174 22.939 1.00 46.41 459 ILE A O 1
ATOM 3627 N N . LEU A 1 460 ? -12.697 5.135 25.176 1.00 55.16 460 LEU A N 1
ATOM 3628 C CA . LEU A 1 460 ? -13.714 6.176 25.266 1.00 55.16 460 LEU A CA 1
ATOM 3629 C C . LEU A 1 460 ? -13.094 7.460 25.814 1.00 55.16 460 LEU A C 1
ATOM 3631 O O . LEU A 1 460 ? -12.638 7.488 26.957 1.00 55.16 460 LEU A O 1
ATOM 3635 N N . ASN A 1 461 ? -13.136 8.524 25.016 1.00 58.62 461 ASN A N 1
ATOM 3636 C CA . ASN A 1 461 ? -12.839 9.879 25.468 1.00 58.62 461 ASN A CA 1
ATOM 3637 C C . ASN A 1 461 ? -14.142 10.491 25.986 1.00 58.62 461 ASN A C 1
ATOM 3639 O O . ASN A 1 461 ? -15.042 10.780 25.202 1.00 58.62 461 ASN A O 1
ATOM 3643 N N . ILE A 1 462 ? -14.260 10.643 27.304 1.00 69.06 462 ILE A N 1
ATOM 3644 C CA . ILE A 1 462 ? -15.480 11.106 27.966 1.00 69.06 462 ILE A CA 1
ATOM 3645 C C . ILE A 1 462 ? -15.237 12.525 28.482 1.00 69.06 462 ILE A C 1
ATOM 3647 O O . ILE A 1 462 ? -14.392 12.751 29.351 1.00 69.06 462 ILE A O 1
ATOM 3651 N N . THR A 1 463 ? -15.996 13.478 27.943 1.00 78.31 463 THR A N 1
ATOM 3652 C CA . THR A 1 463 ? -15.917 14.910 28.263 1.00 78.31 463 THR A CA 1
ATOM 3653 C C . THR A 1 463 ? -17.223 15.431 28.836 1.00 78.31 463 THR A C 1
ATOM 3655 O O . THR A 1 463 ? -18.292 15.242 28.248 1.00 78.31 463 THR A O 1
ATOM 3658 N N . TRP A 1 464 ? -17.150 16.136 29.964 1.00 81.31 464 TRP A N 1
ATOM 3659 C CA . TRP A 1 464 ? -18.328 16.703 30.621 1.00 81.31 464 TRP A CA 1
ATOM 3660 C C . TRP A 1 464 ? -18.046 18.029 31.317 1.00 81.31 464 TRP A C 1
ATOM 3662 O O . TRP A 1 464 ? -16.907 18.341 31.668 1.00 81.31 464 TRP A O 1
ATOM 3672 N N . ARG A 1 465 ? -19.116 18.792 31.544 1.00 85.75 465 ARG A N 1
ATOM 3673 C CA . ARG A 1 465 ? -19.118 19.965 32.412 1.00 85.75 465 ARG A CA 1
ATOM 3674 C C . ARG A 1 465 ? -19.783 19.600 33.736 1.00 85.75 465 ARG A C 1
ATOM 3676 O O . ARG A 1 465 ? -20.927 19.151 33.770 1.00 85.75 465 ARG A O 1
ATOM 3683 N N . GLU A 1 466 ? -19.045 19.783 34.821 1.00 86.44 466 GLU A N 1
ATOM 3684 C CA . GLU A 1 466 ? -19.507 19.670 36.201 1.00 86.44 466 GLU A CA 1
ATOM 3685 C C . GLU A 1 466 ? -19.893 21.068 36.700 1.00 86.44 466 GLU A C 1
ATOM 3687 O O . GLU A 1 466 ? -19.085 21.999 36.667 1.00 86.44 466 GLU A O 1
ATOM 3692 N N . ILE A 1 467 ? -21.135 21.223 37.153 1.00 85.75 467 ILE A N 1
ATOM 3693 C CA . ILE A 1 467 ? -21.671 22.459 37.729 1.00 85.75 467 ILE A CA 1
ATOM 3694 C C . ILE A 1 467 ? -21.853 22.214 39.225 1.00 85.75 467 ILE A C 1
ATOM 3696 O O . ILE A 1 467 ? -22.770 21.501 39.625 1.00 85.75 467 ILE A O 1
ATOM 3700 N N . THR A 1 468 ? -20.970 22.773 40.050 1.00 85.62 468 THR A N 1
ATOM 3701 C CA . THR A 1 468 ? -21.013 22.652 41.516 1.00 85.62 468 THR A CA 1
ATOM 3702 C C . THR A 1 468 ? -21.631 23.896 42.141 1.00 85.62 468 THR A C 1
ATOM 3704 O O . THR A 1 468 ? -21.302 25.014 41.746 1.00 85.62 468 THR A O 1
ATOM 3707 N N . ILE A 1 469 ? -22.500 23.706 43.133 1.00 83.25 469 ILE A N 1
ATOM 3708 C CA . ILE A 1 469 ? -23.158 24.787 43.877 1.00 83.25 469 ILE A CA 1
ATOM 3709 C C . ILE A 1 469 ? -22.536 24.853 45.277 1.00 83.25 469 ILE A C 1
ATOM 3711 O O . ILE A 1 469 ? -22.524 23.853 45.994 1.00 83.25 469 ILE A O 1
ATOM 3715 N N . ASP A 1 470 ? -22.000 26.013 45.663 1.00 74.19 470 ASP A N 1
ATOM 3716 C CA . ASP A 1 470 ? -21.423 26.227 46.996 1.00 74.19 470 ASP A CA 1
ATOM 3717 C C . ASP A 1 470 ? -22.508 26.533 48.037 1.00 74.19 470 ASP A C 1
ATOM 3719 O O . ASP A 1 470 ? -23.372 27.396 47.867 1.00 74.19 470 ASP A O 1
ATOM 3723 N N . ASP A 1 471 ? -22.420 25.820 49.154 1.00 61.16 471 ASP A N 1
ATOM 3724 C CA . ASP A 1 471 ? -23.333 25.889 50.284 1.00 61.16 471 ASP A CA 1
ATOM 3725 C C . ASP A 1 471 ? -23.291 27.212 51.053 1.00 61.16 471 ASP A C 1
ATOM 3727 O O . ASP A 1 471 ? -24.284 27.550 51.701 1.00 61.16 471 ASP A O 1
ATOM 3731 N N . LYS A 1 472 ? -22.165 27.940 51.032 1.00 61.41 472 LYS A N 1
ATOM 3732 C CA . LYS A 1 472 ? -22.014 29.167 51.834 1.00 61.41 472 LYS A CA 1
ATOM 3733 C C . LYS A 1 472 ? -22.632 30.392 51.166 1.00 61.41 472 LYS A C 1
ATOM 3735 O O . LYS A 1 472 ? -23.345 31.136 51.831 1.00 61.41 472 LYS A O 1
ATOM 3740 N N . ASN A 1 473 ? -22.394 30.568 49.864 1.00 61.81 473 ASN A N 1
ATOM 3741 C CA . ASN A 1 473 ? -22.773 31.781 49.127 1.00 61.81 473 ASN A CA 1
ATOM 3742 C C . ASN A 1 473 ? -23.746 31.536 47.953 1.00 61.81 473 ASN A C 1
ATOM 3744 O O . ASN A 1 473 ? -24.083 32.486 47.251 1.00 61.81 473 ASN A O 1
ATOM 3748 N N . GLN A 1 474 ? -24.177 30.291 47.699 1.00 64.56 474 GLN A N 1
ATOM 3749 C CA . GLN A 1 474 ? -24.920 29.889 46.486 1.00 64.56 474 GLN A CA 1
ATOM 3750 C C . GLN A 1 474 ? -24.217 30.236 45.157 1.00 64.56 474 GLN A C 1
ATOM 3752 O O . GLN A 1 474 ? -24.852 30.273 44.099 1.00 64.56 474 GLN A O 1
ATOM 3757 N N . SER A 1 475 ? -22.900 30.457 45.196 1.00 70.00 475 SER A N 1
ATOM 3758 C CA . SER A 1 475 ? -22.055 30.625 44.017 1.00 70.00 475 SER A CA 1
ATOM 3759 C C . SER A 1 475 ? -21.985 29.328 43.209 1.00 70.00 475 SER A C 1
ATOM 3761 O O . SER A 1 475 ? -22.005 28.220 43.751 1.00 70.00 475 SER A O 1
ATOM 3763 N N . ILE A 1 476 ? -21.905 29.477 41.887 1.00 79.06 476 ILE A N 1
ATOM 3764 C CA . ILE A 1 476 ? -21.823 28.367 40.938 1.00 79.06 476 ILE A CA 1
ATOM 3765 C C . ILE A 1 476 ? -20.395 28.287 40.403 1.00 79.06 476 ILE A C 1
ATOM 3767 O O . ILE A 1 476 ? -19.864 29.271 39.891 1.00 79.06 476 ILE A O 1
ATOM 3771 N N . TYR A 1 477 ? -19.801 27.100 40.480 1.00 81.94 477 TYR A N 1
ATOM 3772 C CA . TYR A 1 477 ? -18.483 26.792 39.937 1.00 81.94 477 TYR A CA 1
ATOM 3773 C C . TYR A 1 477 ? -18.631 25.782 38.803 1.00 81.94 477 TYR A C 1
ATOM 3775 O O . TYR A 1 477 ? -19.121 24.672 39.012 1.00 81.94 477 TYR A O 1
ATOM 3783 N N . THR A 1 478 ? -18.205 26.158 37.599 1.00 81.56 478 THR A N 1
ATOM 3784 C CA . THR A 1 478 ? -18.213 25.280 36.423 1.00 81.56 478 THR A CA 1
ATOM 3785 C C . THR A 1 478 ? -16.814 24.753 36.146 1.00 81.56 478 THR A C 1
ATOM 3787 O O . THR A 1 478 ? -15.880 25.541 35.999 1.00 81.56 478 THR A O 1
ATOM 3790 N N . LYS A 1 479 ? -16.676 23.434 36.022 1.00 83.69 479 LYS A N 1
ATOM 3791 C CA . LYS A 1 479 ? -15.424 22.761 35.672 1.00 83.69 479 LYS A CA 1
ATOM 3792 C C . LYS A 1 479 ? -15.645 21.867 34.461 1.00 83.69 479 LYS A C 1
ATOM 3794 O O . LYS A 1 479 ? -16.585 21.080 34.442 1.00 83.69 479 LYS A O 1
ATOM 3799 N N . GLU A 1 480 ? -14.768 21.959 33.473 1.00 81.81 480 GLU A N 1
ATOM 3800 C CA . GLU A 1 480 ? -14.723 20.997 32.370 1.00 81.81 480 GLU A CA 1
ATOM 3801 C C . GLU A 1 480 ? -13.745 19.877 32.719 1.00 81.81 480 GLU A C 1
ATOM 3803 O O . GLU A 1 480 ? -12.685 20.113 33.306 1.00 81.81 480 GLU A O 1
ATOM 3808 N N . VAL A 1 481 ? -14.140 18.640 32.427 1.00 74.94 481 VAL A N 1
ATOM 3809 C CA . VAL A 1 481 ? -13.391 17.437 32.784 1.00 74.94 481 VAL A CA 1
ATOM 3810 C C . VAL A 1 481 ? -13.301 16.528 31.566 1.00 74.94 481 VAL A C 1
ATOM 3812 O O . VAL A 1 481 ? -14.303 16.236 30.914 1.00 74.94 481 VAL A O 1
ATOM 3815 N N . PHE A 1 482 ? -12.082 16.077 31.284 1.00 65.81 482 PHE A N 1
ATOM 3816 C CA . PHE A 1 482 ? -11.748 15.097 30.258 1.00 65.81 482 PHE A CA 1
ATOM 3817 C C . PHE A 1 482 ? -11.230 13.834 30.949 1.00 65.81 482 PHE A C 1
ATOM 3819 O O . PHE A 1 482 ? -10.398 13.927 31.855 1.00 65.81 482 PHE A O 1
ATOM 3826 N N . LYS A 1 483 ? -11.710 12.657 30.540 1.00 64.44 483 LYS A N 1
ATOM 3827 C CA . LYS A 1 483 ? -11.222 11.369 31.042 1.00 64.44 483 LYS A CA 1
ATOM 3828 C C . LYS A 1 483 ? -11.209 10.323 29.935 1.00 64.44 483 LYS A C 1
ATOM 3830 O O . LYS A 1 483 ? -12.194 10.167 29.218 1.00 64.44 483 LYS A O 1
ATOM 3835 N N . VAL A 1 484 ? -10.118 9.567 29.851 1.00 55.62 484 VAL A N 1
ATOM 3836 C CA . VAL A 1 484 ? -9.990 8.419 28.946 1.00 55.62 484 VAL A CA 1
ATOM 3837 C C . VAL A 1 484 ? -10.343 7.142 29.704 1.00 55.62 484 VAL A C 1
ATOM 3839 O O . VAL A 1 484 ? -9.877 6.929 30.824 1.00 55.62 484 VAL A O 1
ATOM 3842 N N . VAL A 1 485 ? -11.167 6.281 29.107 1.00 52.88 485 VAL A N 1
ATOM 3843 C CA . VAL A 1 485 ? -11.544 4.979 29.677 1.00 52.88 485 VAL A CA 1
ATOM 3844 C C . VAL A 1 485 ? -11.320 3.878 28.651 1.00 52.88 485 VAL A C 1
ATOM 3846 O O . VAL A 1 485 ? -11.919 3.884 27.580 1.00 52.88 485 VAL A O 1
ATOM 3849 N N . ARG A 1 486 ? -10.466 2.910 28.992 1.00 49.91 486 ARG A N 1
ATOM 3850 C CA . ARG A 1 486 ? -10.183 1.722 28.179 1.00 49.91 486 ARG A CA 1
ATOM 3851 C C . ARG A 1 486 ? -11.073 0.560 28.635 1.00 49.91 486 ARG A C 1
ATOM 3853 O O . ARG A 1 486 ? -11.123 0.251 29.823 1.00 49.91 486 ARG A O 1
ATOM 3860 N N . LEU A 1 487 ? -11.772 -0.075 27.695 1.00 42.62 487 LEU A N 1
ATOM 3861 C CA . LEU A 1 487 ? -12.754 -1.139 27.940 1.00 42.62 487 LEU A CA 1
ATOM 3862 C C . LEU A 1 487 ? -12.449 -2.378 27.123 1.00 42.62 487 LEU A C 1
ATOM 3864 O O . LEU A 1 487 ? -12.163 -2.256 25.937 1.00 42.62 487 LEU A O 1
ATOM 3868 N N . ILE A 1 488 ? -12.640 -3.552 27.722 1.00 41.94 488 ILE A N 1
ATOM 3869 C CA . ILE A 1 488 ? -12.580 -4.829 27.010 1.00 41.94 488 ILE A CA 1
ATOM 3870 C C . ILE A 1 488 ? -13.997 -5.312 26.714 1.00 41.94 488 ILE A C 1
ATOM 3872 O O . ILE A 1 488 ? -14.802 -5.448 27.632 1.00 41.94 488 ILE A O 1
ATOM 3876 N N . ARG A 1 489 ? -14.324 -5.566 25.444 1.00 40.03 489 ARG A N 1
ATOM 3877 C CA . ARG A 1 489 ? -15.668 -5.999 25.033 1.00 40.03 489 ARG A CA 1
ATOM 3878 C C . ARG A 1 489 ? -15.593 -7.251 24.158 1.00 40.03 489 ARG A C 1
ATOM 3880 O O . ARG A 1 489 ? -14.751 -7.282 23.267 1.00 40.03 489 ARG A O 1
ATOM 3887 N N . PRO A 1 490 ? -16.502 -8.218 24.354 1.00 29.75 490 PRO A N 1
ATOM 3888 C CA . PRO A 1 490 ? -16.976 -9.091 23.300 1.00 29.75 490 PRO A CA 1
ATOM 3889 C C . PRO A 1 490 ? -18.272 -8.515 22.700 1.00 29.75 490 PRO A C 1
ATOM 3891 O O . PRO A 1 490 ? -19.295 -8.371 23.367 1.00 29.75 490 PRO A O 1
ATOM 3894 N N . ASP A 1 491 ? -18.173 -8.097 21.449 1.00 29.58 491 ASP A N 1
ATOM 3895 C CA . ASP A 1 491 ? -18.890 -8.735 20.343 1.00 29.58 491 ASP A CA 1
ATOM 3896 C C . ASP A 1 491 ? -20.443 -8.794 20.401 1.00 29.58 491 ASP A C 1
ATOM 3898 O O . ASP A 1 491 ? -21.028 -9.801 20.796 1.00 29.58 491 ASP A O 1
ATOM 3902 N N . CYS A 1 492 ? -21.106 -7.701 19.969 1.00 25.12 492 CYS A N 1
ATOM 3903 C CA . CYS A 1 492 ? -22.484 -7.671 19.418 1.00 25.12 492 CYS A CA 1
ATOM 3904 C C . CYS A 1 492 ? -22.756 -6.358 18.624 1.00 25.12 492 CYS A C 1
ATOM 3906 O O . CYS A 1 492 ? -22.641 -5.263 19.185 1.00 25.12 492 CYS A O 1
ATOM 3908 N N . HIS A 1 493 ? -23.077 -6.468 17.325 1.00 27.69 493 HIS A N 1
ATOM 3909 C CA . HIS A 1 493 ? -22.810 -5.452 16.276 1.00 27.69 493 HIS A CA 1
ATOM 3910 C C . HIS A 1 493 ? -23.834 -4.323 15.997 1.00 27.69 493 HIS A C 1
ATOM 3912 O O . HIS A 1 493 ? -25.028 -4.478 16.179 1.00 27.69 493 HIS A O 1
ATOM 3918 N N . LYS A 1 494 ? -23.304 -3.264 15.352 1.00 27.44 494 LYS A N 1
ATOM 3919 C CA . LYS A 1 494 ? -23.875 -2.368 14.309 1.00 27.44 494 LYS A CA 1
ATOM 3920 C C . LYS A 1 494 ? -25.154 -1.537 14.549 1.00 27.44 494 LYS A C 1
ATOM 3922 O O . LYS A 1 494 ? -26.110 -1.917 15.210 1.00 27.44 494 LYS A O 1
ATOM 3927 N N . SER A 1 495 ? -25.144 -0.364 13.912 1.00 23.73 495 SER A N 1
ATOM 3928 C CA . SER A 1 495 ? -26.215 0.634 13.869 1.00 23.73 495 SER A CA 1
ATOM 3929 C C . SER A 1 495 ? -26.170 1.424 12.562 1.00 23.73 495 SER A C 1
ATOM 3931 O O . SER A 1 495 ? -25.109 1.539 11.949 1.00 23.73 495 SER A O 1
ATOM 3933 N N . CYS A 1 496 ? -27.315 1.978 12.165 1.00 23.66 496 CYS A N 1
ATOM 3934 C CA . CYS A 1 496 ? -27.442 2.844 10.995 1.00 23.66 496 CYS A CA 1
ATOM 3935 C C . CYS A 1 496 ? -27.172 4.311 11.361 1.00 23.66 496 CYS A C 1
ATOM 3937 O O . CYS A 1 496 ? -27.497 4.728 12.470 1.00 23.66 496 CYS A O 1
ATOM 3939 N N . ASP A 1 497 ? -26.656 5.083 10.403 1.00 23.03 497 ASP A N 1
ATOM 3940 C CA . ASP A 1 497 ? -26.631 6.550 10.432 1.00 23.03 497 ASP A CA 1
ATOM 3941 C C . ASP A 1 497 ? -27.633 7.093 9.403 1.00 23.03 497 ASP A C 1
ATOM 3943 O O . ASP A 1 497 ? -27.608 6.689 8.238 1.00 23.03 497 ASP A O 1
ATOM 3947 N N . HIS A 1 498 ? -28.472 8.046 9.812 1.00 26.34 498 HIS A N 1
ATOM 3948 C CA . HIS A 1 498 ? -29.259 8.894 8.915 1.00 26.34 498 HIS A CA 1
ATOM 3949 C C . HIS A 1 498 ? -29.279 10.329 9.454 1.00 26.34 498 HIS A C 1
ATOM 3951 O O . HIS A 1 498 ? -29.711 10.577 10.576 1.00 26.34 498 HIS A O 1
ATOM 3957 N N . GLN A 1 499 ? -28.832 11.285 8.637 1.00 25.47 499 GLN A N 1
ATOM 3958 C CA . GLN A 1 499 ? -28.923 12.714 8.943 1.00 25.47 499 GLN A CA 1
ATOM 3959 C C . GLN A 1 499 ? -30.327 13.254 8.642 1.00 25.47 499 GLN A C 1
ATOM 3961 O O . GLN A 1 499 ? -30.925 12.902 7.626 1.00 25.47 499 GLN A O 1
ATOM 3966 N N . SER A 1 500 ? -30.813 14.178 9.474 1.00 26.98 500 SER A N 1
ATOM 3967 C CA . SER A 1 500 ? -31.995 14.991 9.169 1.00 26.98 500 SER A CA 1
ATOM 3968 C C . SER A 1 500 ? -31.970 16.331 9.905 1.00 26.98 500 SER A C 1
ATOM 3970 O O . SER A 1 500 ? -31.662 16.364 11.097 1.00 26.98 500 SER A O 1
ATOM 3972 N N . GLU A 1 501 ? -32.335 17.412 9.217 1.00 25.83 501 GLU A N 1
ATOM 3973 C CA . GLU A 1 501 ? -32.351 18.773 9.767 1.00 25.83 501 GLU A CA 1
ATOM 3974 C C . GLU A 1 501 ? -33.537 19.056 10.714 1.00 25.83 501 GLU A C 1
ATOM 3976 O O . GLU A 1 501 ? -34.495 18.289 10.834 1.00 25.83 501 GLU A O 1
ATOM 3981 N N . PHE A 1 502 ? -33.432 20.167 11.446 1.00 31.36 502 PHE A N 1
ATOM 3982 C CA . PHE A 1 502 ? -34.102 20.373 12.729 1.00 31.36 502 PHE A CA 1
ATOM 3983 C C . PHE A 1 502 ? -35.399 21.188 12.661 1.00 31.36 502 PHE A C 1
ATOM 3985 O O . PHE A 1 502 ? -35.428 22.295 12.127 1.00 31.36 502 PHE A O 1
ATOM 3992 N N . ASN A 1 503 ? -36.432 20.731 13.380 1.00 28.06 503 ASN A N 1
ATOM 3993 C CA . ASN A 1 503 ? -37.387 21.636 14.028 1.00 28.06 503 ASN A CA 1
ATOM 3994 C C . ASN A 1 503 ? -38.089 20.959 15.222 1.00 28.06 503 ASN A C 1
ATOM 3996 O O . ASN A 1 503 ? -38.621 19.856 15.091 1.00 28.06 503 ASN A O 1
ATOM 4000 N N . ILE A 1 504 ? -38.095 21.598 16.399 1.00 36.94 504 ILE A N 1
ATOM 4001 C CA . ILE A 1 504 ? -38.659 21.020 17.634 1.00 36.94 504 ILE A CA 1
ATOM 4002 C C . ILE A 1 504 ? -40.057 21.591 17.893 1.00 36.94 504 ILE A C 1
ATOM 4004 O O . ILE A 1 504 ? -40.198 22.736 18.316 1.00 36.94 504 ILE A O 1
ATOM 4008 N N . GLN A 1 505 ? -41.096 20.768 17.731 1.00 40.19 505 GLN A N 1
ATOM 4009 C CA . GLN A 1 505 ? -42.449 21.066 18.220 1.00 40.19 505 GLN A CA 1
ATOM 4010 C C . GLN A 1 505 ? -42.839 20.119 19.361 1.00 40.19 505 GLN A C 1
ATOM 4012 O O . GLN A 1 505 ? -42.443 18.956 19.386 1.00 40.19 505 GLN A O 1
ATOM 4017 N N . LYS A 1 506 ? -43.593 20.641 20.337 1.00 51.91 506 LYS A N 1
ATOM 4018 C CA . LYS A 1 506 ? -43.907 19.964 21.604 1.00 51.91 506 LYS A CA 1
ATOM 4019 C C . LYS A 1 506 ? -45.408 19.672 21.724 1.00 51.91 506 LYS A C 1
ATOM 4021 O O . LYS A 1 506 ? -46.153 20.606 22.011 1.00 51.91 506 LYS A O 1
ATOM 4026 N N . ARG A 1 507 ? -45.793 18.393 21.571 1.00 46.16 507 ARG A N 1
ATOM 4027 C CA . ARG A 1 507 ? -46.997 17.683 22.087 1.00 46.16 507 ARG A CA 1
ATOM 4028 C C . ARG A 1 507 ? -47.566 16.738 21.027 1.00 46.16 507 ARG A C 1
ATOM 4030 O O . ARG A 1 507 ? -47.934 17.196 19.953 1.00 46.16 507 ARG A O 1
ATOM 4037 N N . GLU A 1 508 ? -47.751 15.473 21.390 1.00 55.44 508 GLU A N 1
ATOM 4038 C CA . GLU A 1 508 ? -48.557 14.510 20.635 1.00 55.44 508 GLU A CA 1
ATOM 4039 C C . GLU A 1 508 ? -49.161 13.489 21.613 1.00 55.44 508 GLU A C 1
ATOM 4041 O O . GLU A 1 508 ? -48.525 13.117 22.599 1.00 55.44 508 GLU A O 1
ATOM 4046 N N . ILE A 1 509 ? -50.421 13.122 21.376 1.00 61.44 509 ILE A N 1
ATOM 4047 C CA . ILE A 1 509 ? -51.135 12.016 22.027 1.00 61.44 509 ILE A CA 1
ATOM 4048 C C . ILE A 1 509 ? -51.525 11.086 20.878 1.00 61.44 509 ILE A C 1
ATOM 4050 O O . ILE A 1 509 ? -52.121 11.550 19.901 1.00 61.44 509 ILE A O 1
ATOM 4054 N N . PHE A 1 510 ? -51.158 9.813 20.957 1.00 56.69 510 PHE A N 1
ATOM 4055 C CA . PHE A 1 510 ? -51.334 8.842 19.881 1.00 56.69 510 PHE A CA 1
ATOM 4056 C C . PHE A 1 510 ? -52.721 8.198 19.978 1.00 56.69 510 PHE A C 1
ATOM 4058 O O . PHE A 1 510 ? -52.907 7.099 20.489 1.00 56.69 510 PHE A O 1
ATOM 4065 N N . GLY A 1 511 ? -53.729 8.912 19.471 1.00 66.88 511 GLY A N 1
ATOM 4066 C CA . GLY A 1 511 ? -55.116 8.448 19.479 1.00 66.88 511 GLY A CA 1
ATOM 4067 C C . GLY A 1 511 ? -55.834 8.761 20.793 1.00 66.88 511 GLY A C 1
ATOM 4068 O O . GLY A 1 511 ? -56.190 9.914 21.037 1.00 66.88 511 GLY A O 1
ATOM 4069 N N . VAL A 1 512 ? -56.117 7.737 21.602 1.00 69.19 512 VAL A N 1
ATOM 4070 C CA . VAL A 1 512 ? -56.878 7.859 22.860 1.00 69.19 512 VAL A CA 1
ATOM 4071 C C . VAL A 1 512 ? -55.917 7.816 24.047 1.00 69.19 512 VAL A C 1
ATOM 4073 O O . VAL A 1 512 ? -55.177 6.852 24.168 1.00 69.19 512 VAL A O 1
ATOM 4076 N N . ASP A 1 513 ? -55.991 8.826 24.926 1.00 80.62 513 ASP A N 1
ATOM 4077 C CA . ASP A 1 513 ? -55.081 9.027 26.071 1.00 80.62 513 ASP A CA 1
ATOM 4078 C C . ASP A 1 513 ? -54.982 7.782 26.979 1.00 80.62 513 ASP A C 1
ATOM 4080 O O . ASP A 1 513 ? -55.893 7.515 27.769 1.00 80.62 513 ASP A O 1
ATOM 4084 N N . ASP A 1 514 ? -53.880 7.035 26.871 1.00 80.75 514 ASP A N 1
ATOM 4085 C CA . ASP A 1 514 ? -53.686 5.715 27.495 1.00 80.75 514 ASP A CA 1
ATOM 4086 C C . ASP A 1 514 ? -53.082 5.765 28.913 1.00 80.75 514 ASP A C 1
ATOM 4088 O O . ASP A 1 514 ? -52.914 4.742 29.587 1.00 80.75 514 ASP A O 1
ATOM 4092 N N . ARG A 1 515 ? -52.766 6.972 29.395 1.00 88.50 515 ARG A N 1
ATOM 4093 C CA . ARG A 1 515 ? -51.942 7.183 30.591 1.00 88.50 515 ARG A CA 1
ATOM 4094 C C . ARG A 1 515 ? -52.694 6.875 31.877 1.00 88.50 515 ARG A C 1
ATOM 4096 O O . ARG A 1 515 ? -53.726 7.474 32.186 1.00 88.50 515 ARG A O 1
ATOM 4103 N N . GLU A 1 516 ? -52.093 6.049 32.727 1.00 89.38 516 GLU A N 1
ATOM 4104 C CA . GLU A 1 516 ? -52.682 5.622 33.996 1.00 89.38 516 GLU A CA 1
ATOM 4105 C C . GLU A 1 516 ? -52.227 6.487 35.184 1.00 89.38 516 GLU A C 1
ATOM 4107 O O . GLU A 1 516 ? -51.035 6.710 35.412 1.00 89.38 516 GLU A O 1
ATOM 4112 N N . ALA A 1 517 ? -53.176 6.930 36.016 1.00 88.88 517 ALA A N 1
ATOM 4113 C CA . ALA A 1 517 ? -52.881 7.664 37.247 1.00 88.88 517 ALA A CA 1
ATOM 4114 C C . ALA A 1 517 ? -52.433 6.721 38.382 1.00 88.88 517 ALA A C 1
ATOM 4116 O O . ALA A 1 517 ? -53.226 5.949 38.933 1.00 88.88 517 ALA A O 1
ATOM 4117 N N . ILE A 1 518 ? -51.177 6.833 38.819 1.00 86.94 518 ILE A N 1
ATOM 4118 C CA . ILE A 1 518 ? -50.627 5.978 39.875 1.00 86.94 518 ILE A CA 1
ATOM 4119 C C . ILE A 1 518 ? -51.058 6.491 41.254 1.00 86.94 518 ILE A C 1
ATOM 4121 O O . ILE A 1 518 ? -50.708 7.590 41.690 1.00 86.94 518 ILE A O 1
ATOM 4125 N N . ARG A 1 519 ? -51.780 5.649 42.005 1.00 85.12 519 ARG A N 1
ATOM 4126 C CA . ARG A 1 519 ? -52.168 5.943 43.397 1.00 85.12 519 ARG A CA 1
ATOM 4127 C C . ARG A 1 519 ? -50.917 6.161 44.271 1.00 85.12 519 ARG A C 1
ATOM 4129 O O . ARG A 1 519 ? -50.000 5.339 44.204 1.00 85.12 519 ARG A O 1
ATOM 4136 N N . PRO A 1 520 ? -50.886 7.147 45.192 1.00 79.81 520 PRO A N 1
ATOM 4137 C CA . PRO A 1 520 ? -49.689 7.447 45.987 1.00 79.81 520 PRO A CA 1
ATOM 4138 C C . PRO A 1 520 ? -49.106 6.279 46.796 1.00 79.81 520 PRO A C 1
ATOM 4140 O O . PRO A 1 520 ? -47.900 6.232 47.014 1.00 79.81 520 PRO A O 1
ATOM 4143 N N . LYS A 1 521 ? -49.926 5.302 47.218 1.00 80.75 521 LYS A N 1
ATOM 4144 C CA . LYS A 1 521 ? -49.448 4.069 47.881 1.00 80.75 521 LYS A CA 1
ATOM 4145 C C . LYS A 1 521 ? -48.594 3.180 46.957 1.00 80.75 521 LYS A C 1
ATOM 4147 O O . LYS A 1 521 ? -47.741 2.451 47.451 1.00 80.75 521 LYS A O 1
ATOM 4152 N N . HIS A 1 522 ? -48.808 3.239 45.642 1.00 83.06 522 HIS A N 1
ATOM 4153 C CA . HIS A 1 522 ? -48.049 2.493 44.631 1.00 83.06 522 HIS A CA 1
ATOM 4154 C C . HIS A 1 522 ? -46.840 3.278 44.113 1.00 83.06 522 HIS A C 1
ATOM 4156 O O . HIS A 1 522 ? -45.795 2.677 43.896 1.00 83.06 522 HIS A O 1
ATOM 4162 N N . ALA A 1 523 ? -46.916 4.612 44.056 1.00 83.44 523 ALA A N 1
ATOM 4163 C CA . ALA A 1 523 ? -45.766 5.477 43.760 1.00 83.44 523 ALA A CA 1
ATOM 4164 C C . ALA A 1 523 ? -44.622 5.375 44.800 1.00 83.44 523 ALA A C 1
ATOM 4166 O O . ALA A 1 523 ? -43.518 5.856 44.570 1.00 83.44 523 ALA A O 1
ATOM 4167 N N . LYS A 1 524 ? -44.861 4.757 45.968 1.00 83.44 524 LYS A N 1
ATOM 4168 C CA . LYS A 1 524 ? -43.811 4.446 46.957 1.00 83.44 524 LYS A CA 1
ATOM 4169 C C . LYS A 1 524 ? -43.164 3.066 46.790 1.00 83.44 524 LYS A C 1
ATOM 4171 O O . LYS A 1 524 ? -42.245 2.769 47.545 1.00 83.44 524 LYS A O 1
ATOM 4176 N N . LYS A 1 525 ? -43.628 2.228 45.856 1.00 87.00 525 LYS A N 1
ATOM 4177 C CA . LYS A 1 525 ? -43.110 0.870 45.630 1.00 87.00 525 LYS A CA 1
ATOM 4178 C C . LYS A 1 525 ? -42.164 0.833 44.429 1.00 87.00 525 LYS A C 1
ATOM 4180 O O . LYS A 1 525 ? -42.398 1.524 43.439 1.00 87.00 525 LYS A O 1
ATOM 4185 N N . PHE A 1 526 ? -41.144 -0.014 44.504 1.00 83.38 526 PHE A N 1
ATOM 4186 C CA . PHE A 1 526 ? -40.306 -0.382 43.361 1.00 83.38 526 PHE A CA 1
ATOM 4187 C C . PHE A 1 526 ? -41.175 -0.917 42.198 1.00 83.38 526 PHE A C 1
ATOM 4189 O O . PHE A 1 526 ? -42.201 -1.552 42.475 1.00 83.38 526 PHE A O 1
ATOM 4196 N N . PRO A 1 527 ? -40.850 -0.641 40.919 1.00 83.88 527 PRO A N 1
ATOM 4197 C CA . PRO A 1 527 ? -39.730 0.165 40.396 1.00 83.88 527 PRO A CA 1
ATOM 4198 C C . PRO A 1 527 ? -40.022 1.675 40.272 1.00 83.88 527 PRO A C 1
ATOM 4200 O O . PRO A 1 527 ? -39.300 2.408 39.603 1.00 83.88 527 PRO A O 1
ATOM 4203 N N . ARG A 1 528 ? -41.110 2.170 40.878 1.00 89.00 528 ARG A N 1
ATOM 4204 C CA . ARG A 1 528 ? -41.584 3.563 40.722 1.00 89.00 528 ARG A CA 1
ATOM 4205 C C . ARG A 1 528 ? -41.208 4.464 41.897 1.00 89.00 528 ARG A C 1
ATOM 4207 O O . ARG A 1 528 ? -41.357 5.679 41.826 1.00 89.00 528 ARG A O 1
ATOM 4214 N N . SER A 1 529 ? -40.696 3.870 42.974 1.00 89.38 529 SER A N 1
ATOM 4215 C CA . SER A 1 529 ? -40.216 4.545 44.182 1.00 89.38 529 SER A CA 1
ATOM 4216 C C . SER A 1 529 ? -39.095 5.545 43.922 1.00 89.38 529 SER A C 1
ATOM 4218 O O . SER A 1 529 ? -38.985 6.503 44.690 1.00 89.38 529 SER A O 1
ATOM 4220 N N . GLY A 1 530 ? -38.296 5.310 42.876 1.00 88.25 530 GLY A N 1
ATOM 4221 C CA . GLY A 1 530 ? -37.191 6.160 42.449 1.00 88.25 530 GLY A CA 1
ATOM 4222 C C . GLY A 1 530 ? -37.595 7.361 41.588 1.00 88.25 530 GLY A C 1
ATOM 4223 O O . GLY A 1 530 ? -36.753 8.221 41.355 1.00 88.25 530 GLY A O 1
ATOM 4224 N N . VAL A 1 531 ? -38.848 7.466 41.126 1.00 93.62 531 VAL A N 1
ATOM 4225 C CA . VAL A 1 531 ? -39.257 8.576 40.250 1.00 93.62 531 VAL A CA 1
ATOM 4226 C C . VAL A 1 531 ? -39.340 9.886 41.033 1.00 93.62 531 VAL A C 1
ATOM 4228 O O . VAL A 1 531 ? -39.976 9.967 42.090 1.00 93.62 531 VAL A O 1
ATOM 4231 N N . VAL A 1 532 ? -38.721 10.930 40.484 1.00 94.25 532 VAL A N 1
ATOM 4232 C CA . VAL A 1 532 ? -38.629 12.265 41.083 1.00 94.25 532 VAL A CA 1
ATOM 4233 C C . VAL A 1 532 ? -39.086 13.355 40.121 1.00 94.25 532 VAL A C 1
ATOM 4235 O O . VAL A 1 532 ? -39.080 13.185 38.905 1.00 94.25 532 VAL A O 1
ATOM 4238 N N . ARG A 1 533 ? -39.484 14.497 40.677 1.00 94.06 533 ARG A N 1
ATOM 4239 C CA . ARG A 1 533 ? -39.814 15.717 39.940 1.00 94.06 533 ARG A CA 1
ATOM 4240 C C . ARG A 1 533 ? -38.685 16.726 40.095 1.00 94.06 533 ARG A C 1
ATOM 4242 O O . ARG A 1 533 ? -38.187 16.906 41.199 1.00 94.06 533 ARG A O 1
ATOM 4249 N N . LEU A 1 534 ? -38.314 17.428 39.037 1.00 93.25 534 LEU A N 1
ATOM 4250 C CA . LEU A 1 534 ? -37.382 18.551 39.105 1.00 93.25 534 LEU A CA 1
ATOM 4251 C C . LEU A 1 534 ? -38.156 19.868 39.209 1.00 93.25 534 LEU A C 1
ATOM 4253 O O . LEU A 1 534 ? -39.220 20.023 38.607 1.00 93.25 534 LEU A O 1
ATOM 4257 N N . SER A 1 535 ? -37.618 20.847 39.942 1.00 91.94 535 SER A N 1
ATOM 4258 C CA . SER A 1 535 ? -38.246 22.175 40.058 1.00 91.94 535 SER A CA 1
ATOM 4259 C C . SER A 1 535 ? -38.320 22.925 38.719 1.00 91.94 535 SER A C 1
ATOM 4261 O O . SER A 1 535 ? -39.161 23.805 38.562 1.00 91.94 535 SER A O 1
ATOM 4263 N N . VAL A 1 536 ? -37.503 22.523 37.737 1.00 89.62 536 VAL A N 1
ATOM 4264 C CA . VAL A 1 536 ? -37.471 23.055 36.360 1.00 89.62 536 VAL A CA 1
ATOM 4265 C C . VAL A 1 536 ? -38.604 22.536 35.459 1.00 89.62 536 VAL A C 1
ATOM 4267 O O . VAL A 1 536 ? -38.670 22.903 34.293 1.00 89.62 536 VAL A O 1
ATOM 4270 N N . GLY A 1 537 ? -39.487 21.673 35.976 1.00 88.06 537 GLY A N 1
ATOM 4271 C CA . GLY A 1 537 ? -40.641 21.115 35.254 1.00 88.06 537 GLY A CA 1
ATOM 4272 C C . GLY A 1 537 ? -40.464 19.669 34.780 1.00 88.06 537 GLY A C 1
ATOM 4273 O O . GLY A 1 537 ? -41.455 18.958 34.663 1.00 88.06 537 GLY A O 1
ATOM 4274 N N . CYS A 1 538 ? -39.225 19.209 34.597 1.00 92.56 538 CYS A N 1
ATOM 4275 C CA . CYS A 1 538 ? -38.907 17.847 34.158 1.00 92.56 538 CYS A CA 1
ATOM 4276 C C . CYS A 1 538 ? -39.136 16.756 35.227 1.00 92.56 538 CYS A C 1
ATOM 4278 O O . CYS A 1 538 ? -39.281 17.025 36.424 1.00 92.56 538 CYS A O 1
ATOM 4280 N N . THR A 1 539 ? -39.089 15.499 34.789 1.00 95.00 539 THR A N 1
ATOM 4281 C CA . THR A 1 539 ? -39.044 14.289 35.625 1.00 95.00 539 THR A CA 1
ATOM 4282 C C . THR A 1 539 ? -37.600 13.757 35.706 1.00 95.00 539 THR A C 1
ATOM 4284 O O . THR A 1 539 ? -36.754 14.086 34.877 1.00 95.00 539 THR A O 1
ATOM 4287 N N . GLY A 1 540 ? -37.282 12.951 36.718 1.00 94.75 540 GLY A N 1
ATOM 4288 C CA . GLY A 1 540 ? -36.042 12.172 36.802 1.00 94.75 540 GLY A CA 1
ATOM 4289 C C . GLY A 1 540 ? -36.257 10.799 37.445 1.00 94.75 540 GLY A C 1
ATOM 4290 O O . GLY A 1 540 ? -37.333 10.510 37.977 1.00 94.75 540 GLY A O 1
ATOM 4291 N N . MET A 1 541 ? -35.219 9.965 37.443 1.00 95.00 541 MET A N 1
ATOM 4292 C CA . MET A 1 541 ? -35.181 8.660 38.111 1.00 95.00 541 MET A CA 1
ATOM 4293 C C . MET A 1 541 ? -33.949 8.550 39.015 1.00 95.00 541 MET A C 1
ATOM 4295 O O . MET A 1 541 ? -32.828 8.758 38.561 1.00 95.00 541 MET A O 1
ATOM 4299 N N . LEU A 1 542 ? -34.142 8.191 40.284 1.00 93.19 542 LEU A N 1
ATOM 4300 C CA . LEU A 1 542 ? -33.059 7.811 41.193 1.00 93.19 542 LEU A CA 1
ATOM 4301 C C . LEU A 1 542 ? -32.454 6.479 40.743 1.00 93.19 542 LEU A C 1
ATOM 4303 O O . LEU A 1 542 ? -33.136 5.454 40.797 1.00 93.19 542 LEU A O 1
ATOM 4307 N N . ILE A 1 543 ? -31.186 6.501 40.334 1.00 90.62 543 ILE A N 1
ATOM 4308 C CA . ILE A 1 543 ? -30.412 5.299 39.971 1.00 90.62 543 ILE A CA 1
ATOM 4309 C C . ILE A 1 543 ? -29.639 4.735 41.171 1.00 90.62 543 ILE A C 1
ATOM 4311 O O . ILE A 1 543 ? -29.371 3.540 41.242 1.00 90.62 543 ILE A O 1
ATOM 4315 N N . ASP A 1 544 ? -29.363 5.586 42.158 1.00 88.50 544 ASP A N 1
ATOM 4316 C CA . ASP A 1 544 ? -28.889 5.241 43.495 1.00 88.50 544 ASP A CA 1
ATOM 4317 C C . ASP A 1 544 ? -29.452 6.277 44.508 1.00 88.50 544 ASP A C 1
ATOM 4319 O O . ASP A 1 544 ? -30.215 7.165 44.108 1.00 88.50 544 ASP A O 1
ATOM 4323 N N . PRO A 1 545 ? -29.172 6.185 45.824 1.00 90.25 545 PRO A N 1
ATOM 4324 C CA . PRO A 1 545 ? -29.714 7.129 46.806 1.00 90.25 545 PRO A CA 1
ATOM 4325 C C . PRO A 1 545 ? -29.287 8.596 46.623 1.00 90.25 545 PRO A C 1
ATOM 4327 O O . PRO A 1 545 ? -29.967 9.476 47.149 1.00 90.25 545 PRO A O 1
ATOM 4330 N N . LEU A 1 546 ? -28.180 8.882 45.935 1.00 92.19 546 LEU A N 1
ATOM 4331 C CA . LEU A 1 546 ? -27.630 10.226 45.731 1.00 92.19 546 LEU A CA 1
ATOM 4332 C C . LEU A 1 546 ? -27.823 10.757 44.306 1.00 92.19 546 LEU A C 1
ATOM 4334 O O . LEU A 1 546 ? -27.919 11.972 44.151 1.00 92.19 546 LEU A O 1
ATOM 4338 N N . HIS A 1 547 ? -27.909 9.899 43.288 1.00 94.00 547 HIS A N 1
ATOM 4339 C CA . HIS A 1 547 ? -27.896 10.333 41.887 1.00 94.00 547 HIS A CA 1
ATOM 4340 C C . HIS A 1 547 ? -29.239 10.162 41.179 1.00 94.00 547 HIS A C 1
ATOM 4342 O O . HIS A 1 547 ? -29.851 9.091 41.168 1.00 94.00 547 HIS A O 1
ATOM 4348 N N . VAL A 1 548 ? -29.668 11.245 40.529 1.00 95.12 548 VAL A N 1
ATOM 4349 C CA . VAL A 1 548 ? -30.857 11.302 39.676 1.00 95.12 548 VAL A CA 1
ATOM 4350 C C . VAL A 1 548 ? -30.435 11.395 38.218 1.00 95.12 548 VAL A C 1
ATOM 4352 O O . VAL A 1 548 ? -29.750 12.340 37.835 1.00 95.12 548 VAL A O 1
ATOM 4355 N N . LEU A 1 549 ? -30.908 10.458 37.404 1.00 95.38 549 LEU A N 1
ATOM 4356 C CA . LEU A 1 549 ? -30.832 10.484 35.949 1.00 95.38 549 LEU A CA 1
ATOM 4357 C C . LEU A 1 549 ? -32.023 11.263 35.369 1.00 95.38 549 LEU A C 1
ATOM 4359 O O . LEU A 1 549 ? -33.164 11.061 35.787 1.00 95.38 549 LEU A O 1
ATOM 4363 N N . THR A 1 550 ? -31.757 12.169 34.430 1.00 95.31 550 THR A N 1
ATOM 4364 C CA . THR A 1 550 ? -32.758 13.016 33.756 1.00 95.31 550 THR A CA 1
ATOM 4365 C C . THR A 1 550 ? -32.232 13.495 32.391 1.00 95.31 550 THR A C 1
ATOM 4367 O O . THR A 1 550 ? -31.167 13.052 31.959 1.00 95.31 550 THR A O 1
ATOM 4370 N N . ALA A 1 551 ? -32.963 14.369 31.693 1.00 93.50 551 ALA A N 1
ATOM 4371 C CA . ALA A 1 551 ? -32.577 14.898 30.384 1.00 93.50 551 ALA A CA 1
ATOM 4372 C C . ALA A 1 551 ? -31.723 16.179 30.491 1.00 93.50 551 ALA A C 1
ATOM 4374 O O . ALA A 1 551 ? -31.916 16.993 31.396 1.00 93.50 551 ALA A O 1
ATOM 4375 N N . ALA A 1 552 ? -30.778 16.383 29.572 1.00 91.75 552 ALA A N 1
ATOM 4376 C CA . ALA A 1 552 ? -29.837 17.509 29.616 1.00 91.75 552 ALA A CA 1
ATOM 4377 C C . ALA A 1 552 ? -30.488 18.845 29.223 1.00 91.75 552 ALA A C 1
ATOM 4379 O O . ALA A 1 552 ? -30.184 19.888 29.817 1.00 91.75 552 ALA A O 1
ATOM 4380 N N . HIS A 1 553 ? -31.451 18.817 28.296 1.00 90.00 553 HIS A N 1
ATOM 4381 C CA . HIS A 1 553 ? -32.232 19.984 27.891 1.00 90.00 553 HIS A CA 1
ATOM 4382 C C . HIS A 1 553 ? -33.052 20.597 29.031 1.00 90.00 553 HIS A C 1
ATOM 4384 O O . HIS A 1 553 ? -33.468 21.749 28.930 1.00 90.00 553 HIS A O 1
ATOM 4390 N N . CYS A 1 554 ? -33.274 19.860 30.125 1.00 90.06 554 CYS A N 1
ATOM 4391 C CA . CYS A 1 554 ? -33.901 20.382 31.336 1.00 90.06 554 CYS A CA 1
ATOM 4392 C C . CYS A 1 554 ? -33.038 21.444 32.034 1.00 90.06 554 CYS A C 1
ATOM 4394 O O . CYS A 1 554 ? -33.582 22.247 32.792 1.00 90.06 554 CYS A O 1
ATOM 4396 N N . PHE A 1 555 ? -31.727 21.490 31.758 1.00 90.50 555 PHE A N 1
ATOM 4397 C CA . PHE A 1 555 ? -30.782 22.450 32.339 1.00 90.50 555 PHE A CA 1
ATOM 4398 C C . PHE A 1 555 ? -30.146 23.389 31.314 1.00 90.50 555 PHE A C 1
ATOM 4400 O O . PHE A 1 555 ? -29.931 24.555 31.637 1.00 90.50 555 PHE A O 1
ATOM 4407 N N . TYR A 1 556 ? -29.849 22.920 30.099 1.00 86.62 556 TYR A N 1
ATOM 4408 C CA . TYR A 1 556 ? -29.165 23.712 29.071 1.00 86.62 556 TYR A CA 1
ATOM 4409 C C . TYR A 1 556 ? -29.735 23.424 27.680 1.00 86.62 556 TYR A C 1
ATOM 4411 O O . TYR A 1 556 ? -29.730 22.275 27.251 1.00 86.62 556 TYR A O 1
ATOM 4419 N N . LEU A 1 557 ? -30.223 24.451 26.981 1.00 84.25 557 LEU A N 1
ATOM 4420 C CA . LEU A 1 557 ? -30.835 24.338 25.651 1.00 84.25 557 LEU A CA 1
ATOM 4421 C C . LEU A 1 557 ? -30.776 25.697 24.922 1.00 84.25 557 LEU A C 1
ATOM 4423 O O . LEU A 1 557 ? -30.914 26.740 25.560 1.00 84.25 557 LEU A O 1
ATOM 4427 N N . HIS A 1 558 ? -30.592 25.705 23.597 1.00 78.94 558 HIS A N 1
ATOM 4428 C CA . HIS A 1 558 ? -30.445 26.922 22.775 1.00 78.94 558 HIS A CA 1
ATOM 4429 C C . HIS A 1 558 ? -29.339 27.872 23.282 1.00 78.94 558 HIS A C 1
ATOM 4431 O O . HIS A 1 558 ? -29.538 29.082 23.412 1.00 78.94 558 HIS A O 1
ATOM 4437 N N . ASN A 1 559 ? -28.169 27.309 23.601 1.00 74.81 559 ASN A N 1
ATOM 4438 C CA . ASN A 1 559 ? -27.000 28.031 24.124 1.00 74.81 559 ASN A CA 1
ATOM 4439 C C . ASN A 1 559 ? -27.252 28.844 25.421 1.00 74.81 559 ASN A C 1
ATOM 4441 O O . ASN A 1 559 ? -26.585 29.843 25.694 1.00 74.81 559 ASN A O 1
ATOM 4445 N N . ARG A 1 560 ? -28.245 28.459 26.235 1.00 82.75 560 ARG A N 1
ATOM 4446 C CA . ARG A 1 560 ? -28.553 29.105 27.523 1.00 82.75 560 ARG A CA 1
ATOM 4447 C C . ARG A 1 560 ? -28.950 28.072 28.571 1.00 82.75 560 ARG A C 1
ATOM 4449 O O . ARG A 1 560 ? -29.487 27.016 28.246 1.00 82.75 560 ARG A O 1
ATOM 4456 N N . TYR A 1 561 ? -28.726 28.399 29.842 1.00 81.94 561 TYR A N 1
ATOM 4457 C CA . TYR A 1 561 ? -29.331 27.640 30.935 1.00 81.94 561 TYR A CA 1
ATOM 4458 C C . TYR A 1 561 ? -30.836 27.930 30.994 1.00 81.94 561 TYR A C 1
ATOM 4460 O O . TYR A 1 561 ? -31.253 29.085 30.915 1.00 81.94 561 TYR A O 1
ATOM 4468 N N . THR A 1 562 ? -31.651 26.886 31.133 1.00 79.31 562 THR A N 1
ATOM 4469 C CA . THR A 1 562 ? -33.126 26.975 31.193 1.00 79.31 562 THR A CA 1
ATOM 4470 C C . THR A 1 562 ? -33.638 27.614 32.483 1.00 79.31 562 THR A C 1
ATOM 4472 O O . THR A 1 562 ? -34.746 28.144 32.533 1.00 79.31 562 THR A O 1
ATOM 4475 N N . SER A 1 563 ? -32.838 27.532 33.541 1.00 80.31 563 SER A N 1
ATOM 4476 C CA . SER A 1 563 ? -33.125 27.996 34.894 1.00 80.31 563 SER A CA 1
ATOM 4477 C C . SER A 1 563 ? -31.807 28.279 35.616 1.00 80.31 563 SER A C 1
ATOM 4479 O O . SER A 1 563 ? -30.747 27.837 35.172 1.00 80.31 563 SER A O 1
ATOM 4481 N N . ASN A 1 564 ? -31.849 29.014 36.730 1.00 81.69 564 ASN A N 1
ATOM 4482 C CA . ASN A 1 564 ? -30.660 29.227 37.555 1.00 81.69 564 ASN A CA 1
ATOM 4483 C C . ASN A 1 564 ? -30.262 27.906 38.257 1.00 81.69 564 ASN A C 1
ATOM 4485 O O . ASN A 1 564 ? -31.045 27.440 39.093 1.00 81.69 564 ASN A O 1
ATOM 4489 N N . PRO A 1 565 ? -29.073 27.319 37.992 1.00 79.50 565 PRO A N 1
ATOM 4490 C CA . PRO A 1 565 ? -28.686 26.023 38.551 1.00 79.50 565 PRO A CA 1
ATOM 4491 C C . PRO A 1 565 ? -28.739 25.952 40.083 1.00 79.50 565 PRO A C 1
ATOM 4493 O O . PRO A 1 565 ? -29.133 24.924 40.627 1.00 79.50 565 PRO A O 1
ATOM 4496 N N . SER A 1 566 ? -28.426 27.042 40.798 1.00 77.56 566 SER A N 1
ATOM 4497 C CA . SER A 1 566 ? -28.471 27.068 42.271 1.00 77.56 566 SER A CA 1
ATOM 4498 C C . SER A 1 566 ? -29.891 27.043 42.860 1.00 77.56 566 SER A C 1
ATOM 4500 O O . SER A 1 566 ? -30.059 26.741 44.042 1.00 77.56 566 SER A O 1
ATOM 4502 N N . GLY A 1 567 ? -30.919 27.309 42.045 1.00 82.12 567 GLY A N 1
ATOM 4503 C CA . GLY A 1 567 ? -32.336 27.205 42.414 1.00 82.12 567 GLY A CA 1
ATOM 4504 C C . GLY A 1 567 ? -32.978 25.845 42.103 1.00 82.12 567 GLY A C 1
ATOM 4505 O O . GLY A 1 567 ? -34.158 25.641 42.404 1.00 82.12 567 GLY A O 1
ATOM 4506 N N . VAL A 1 568 ? -32.240 24.912 41.494 1.00 89.00 568 VAL A N 1
ATOM 4507 C CA . VAL A 1 568 ? -32.761 23.586 41.137 1.00 89.00 568 VAL A CA 1
ATOM 4508 C C . VAL A 1 568 ? -32.959 22.732 42.393 1.00 89.00 568 VAL A C 1
ATOM 4510 O O . VAL A 1 568 ? -32.111 22.669 43.282 1.00 89.00 568 VAL A O 1
ATOM 4513 N N . GLN A 1 569 ? -34.099 22.047 42.467 1.00 92.31 569 GLN A N 1
ATOM 4514 C CA . GLN A 1 569 ? -34.433 21.106 43.533 1.00 92.31 569 GLN A CA 1
ATOM 4515 C C . GL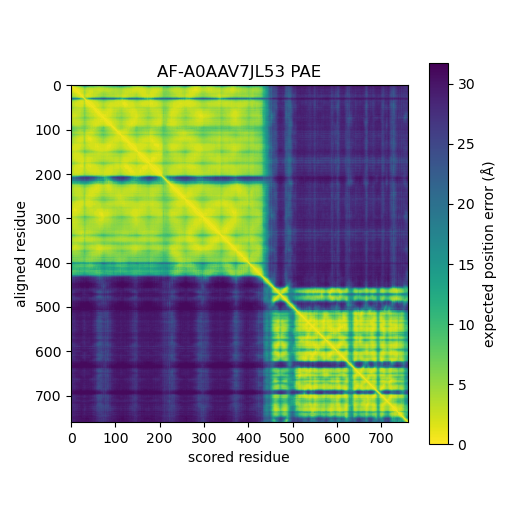N A 1 569 ? -34.988 19.812 42.935 1.00 92.31 569 GLN A C 1
ATOM 4517 O O . GLN A 1 569 ? -35.637 19.827 41.885 1.00 92.31 569 GLN A O 1
ATOM 4522 N N . VAL A 1 570 ? -34.752 18.699 43.629 1.00 93.75 570 VAL A N 1
ATOM 4523 C CA . VAL A 1 570 ? -35.291 17.375 43.296 1.00 93.75 570 VAL A CA 1
ATOM 4524 C C . VAL A 1 570 ? -36.356 17.013 44.319 1.00 93.75 570 VAL A C 1
ATOM 4526 O O . VAL A 1 570 ? -36.105 17.024 45.519 1.00 93.75 570 VAL A O 1
ATOM 4529 N N . GLY A 1 571 ? -37.545 16.673 43.848 1.00 91.44 571 GLY A N 1
ATOM 4530 C CA . GLY A 1 571 ? -38.725 16.430 44.655 1.00 91.44 571 GLY A CA 1
ATOM 4531 C C . GLY A 1 571 ? -39.210 14.986 44.586 1.00 91.44 571 GLY A C 1
ATOM 4532 O O . GLY A 1 571 ? -39.393 14.433 43.504 1.00 91.44 571 GLY A O 1
ATOM 4533 N N . VAL A 1 572 ? -39.489 14.382 45.740 1.00 90.00 572 VAL A N 1
ATOM 4534 C CA . VAL A 1 572 ? -39.980 12.998 45.848 1.00 90.00 572 VAL A CA 1
ATOM 4535 C C . VAL A 1 572 ? -41.458 12.981 46.258 1.00 90.00 572 VAL A C 1
ATOM 4537 O O . VAL A 1 572 ? -41.834 13.599 47.252 1.00 90.00 572 VAL A O 1
ATOM 4540 N N . LEU A 1 573 ? -42.315 12.224 45.559 1.00 87.62 573 LEU A N 1
ATOM 4541 C CA . LEU A 1 573 ? -43.762 12.210 45.839 1.00 87.62 573 LEU A CA 1
ATOM 4542 C C . LEU A 1 573 ? -44.115 11.547 47.188 1.00 87.62 573 LEU A C 1
ATOM 4544 O O . LEU A 1 573 ? -43.960 10.335 47.384 1.00 87.62 573 LEU A O 1
ATOM 4548 N N . LYS A 1 574 ? -44.663 12.329 48.120 1.00 83.81 574 LYS A N 1
ATOM 4549 C CA . LYS A 1 574 ? -45.060 11.950 49.481 1.00 83.81 574 LYS A CA 1
ATOM 4550 C C . LYS A 1 574 ? -46.561 12.203 49.661 1.00 83.81 574 LYS A C 1
ATOM 4552 O O . LYS A 1 574 ? -46.994 13.295 49.996 1.00 83.81 574 LYS A O 1
ATOM 4557 N N . ALA A 1 575 ? -47.358 11.153 49.451 1.00 79.12 575 ALA A N 1
ATOM 4558 C CA . ALA A 1 575 ? -48.818 11.262 49.343 1.00 79.12 575 ALA A CA 1
ATOM 4559 C C . ALA A 1 575 ? -49.221 12.164 48.158 1.00 79.12 575 ALA A C 1
ATOM 4561 O O . ALA A 1 575 ? -48.994 11.745 47.027 1.00 79.12 575 ALA A O 1
ATOM 4562 N N . ASN A 1 576 ? -49.771 13.356 48.403 1.00 77.31 576 ASN A N 1
ATOM 4563 C CA . ASN A 1 576 ? -50.152 14.328 47.364 1.00 77.31 576 ASN A CA 1
ATOM 4564 C C . ASN A 1 576 ? -49.201 15.544 47.306 1.00 77.31 576 ASN A C 1
ATOM 4566 O O . ASN A 1 576 ? -49.443 16.495 46.563 1.00 77.31 576 ASN A O 1
ATOM 4570 N N . GLU A 1 577 ? -48.127 15.527 48.095 1.00 84.25 577 GLU A N 1
ATOM 4571 C CA . GLU A 1 577 ? -47.130 16.595 48.185 1.00 84.25 577 GLU A CA 1
ATOM 4572 C C . GLU A 1 577 ? -45.770 16.108 47.687 1.00 84.25 577 GLU A C 1
ATOM 4574 O O . GLU A 1 577 ? -45.512 14.906 47.597 1.00 84.25 577 GLU A O 1
ATOM 4579 N N . VAL A 1 578 ? -44.888 17.045 47.352 1.00 85.88 578 VAL A N 1
ATOM 4580 C CA . VAL A 1 578 ? -43.541 16.755 46.858 1.00 85.88 578 VAL A CA 1
ATOM 4581 C C . VAL A 1 578 ? -42.534 17.197 47.917 1.00 85.88 578 VAL A C 1
ATOM 4583 O O . VAL A 1 578 ? -42.502 18.365 48.292 1.00 85.88 578 VAL A O 1
ATOM 4586 N N . ASP A 1 579 ? -41.745 16.246 48.413 1.00 90.00 579 ASP A N 1
ATOM 4587 C CA . ASP A 1 579 ? -40.716 16.457 49.436 1.00 90.00 579 ASP A CA 1
ATOM 4588 C C . ASP A 1 579 ? -39.411 16.872 48.735 1.00 90.00 579 ASP A C 1
ATOM 4590 O O . ASP A 1 579 ? -38.803 16.056 48.034 1.00 90.00 579 ASP A O 1
ATOM 4594 N N . TRP A 1 580 ? -39.044 18.154 48.827 1.00 92.69 580 TRP A N 1
ATOM 4595 C CA . TRP A 1 580 ? -37.964 18.760 48.039 1.00 92.69 580 TRP A CA 1
ATOM 4596 C C . TRP A 1 580 ? -36.599 18.667 48.729 1.00 92.69 580 TRP A C 1
ATOM 4598 O O . TRP A 1 580 ? -36.401 19.137 49.846 1.00 92.69 580 TRP A O 1
ATOM 4608 N N . SER A 1 581 ? -35.629 18.112 48.008 1.00 91.38 581 SER A N 1
ATOM 4609 C CA . SER A 1 581 ? -34.218 18.016 48.379 1.00 91.38 581 SER A CA 1
ATOM 4610 C C . SER A 1 581 ? -33.373 18.980 47.545 1.00 91.38 581 SER A C 1
ATOM 4612 O O . SER A 1 581 ? -33.602 19.160 46.345 1.00 91.38 581 SER A O 1
ATOM 4614 N N . ARG A 1 582 ? -32.368 19.594 48.180 1.00 91.25 582 ARG A N 1
ATOM 4615 C CA . ARG A 1 582 ? -31.372 20.421 47.484 1.00 91.25 582 ARG A CA 1
ATOM 4616 C C . ARG A 1 582 ? -30.370 19.541 46.742 1.00 91.25 582 ARG A C 1
ATOM 4618 O O . ARG A 1 582 ? -30.006 18.462 47.216 1.00 91.25 582 ARG A O 1
ATOM 4625 N N . ILE A 1 583 ? -29.905 20.043 45.608 1.00 92.12 583 ILE A N 1
ATOM 4626 C CA . ILE A 1 583 ? -28.853 19.417 44.812 1.00 92.12 583 ILE A CA 1
ATOM 4627 C C . ILE A 1 583 ? -27.479 19.958 45.228 1.00 92.12 583 ILE A C 1
ATOM 4629 O O . ILE A 1 583 ? -27.383 21.019 45.845 1.00 92.12 583 ILE A O 1
ATOM 4633 N N . LYS A 1 584 ? -26.429 19.213 44.897 1.00 90.12 584 LYS A N 1
ATOM 4634 C CA . LYS A 1 584 ? -25.023 19.547 45.144 1.00 90.12 584 LYS A CA 1
ATOM 4635 C C . LYS A 1 584 ? -24.294 19.838 43.828 1.00 90.12 584 LYS A C 1
ATOM 4637 O O . LYS A 1 584 ? -23.542 20.812 43.748 1.00 90.12 584 LYS A O 1
ATOM 4642 N N . ARG A 1 585 ? -24.535 19.013 42.798 1.00 91.12 585 ARG A N 1
ATOM 4643 C CA . ARG A 1 585 ? -23.911 19.126 41.468 1.00 91.12 585 ARG A CA 1
ATOM 4644 C C . ARG A 1 585 ? -24.844 18.716 40.331 1.00 91.12 585 ARG A C 1
ATOM 4646 O O . ARG A 1 585 ? -25.757 17.917 40.534 1.00 91.12 585 ARG A O 1
ATOM 4653 N N . ILE A 1 586 ? -24.567 19.231 39.134 1.00 93.00 586 ILE A N 1
ATOM 4654 C CA . ILE A 1 586 ? -25.160 18.791 37.863 1.00 93.00 586 ILE A CA 1
ATOM 4655 C C . ILE A 1 586 ? -24.028 18.399 36.909 1.00 93.00 586 ILE A C 1
ATOM 4657 O O . ILE A 1 586 ? -23.059 19.145 36.754 1.00 93.00 586 ILE A O 1
ATOM 4661 N N . TYR A 1 587 ? -24.178 17.254 36.250 1.00 93.81 587 TYR A N 1
ATOM 4662 C CA . TYR A 1 587 ? -23.297 16.757 35.199 1.00 93.81 587 TYR A CA 1
ATOM 4663 C C . TYR A 1 587 ? -24.003 16.850 33.841 1.00 93.81 587 TYR A C 1
ATOM 4665 O O . TYR A 1 587 ? -25.136 16.376 33.689 1.00 93.81 587 TYR A O 1
ATOM 4673 N N . LEU A 1 588 ? -23.333 17.471 32.865 1.00 91.25 588 LEU A N 1
ATOM 4674 C CA . LEU A 1 588 ? -23.793 17.616 31.479 1.00 91.25 588 LEU A CA 1
ATOM 4675 C C . LEU A 1 588 ? -22.697 17.139 30.506 1.00 91.25 588 LEU A C 1
ATOM 4677 O O . LEU A 1 588 ? -21.542 17.547 30.674 1.00 91.25 588 LEU A O 1
ATOM 4681 N N . PRO A 1 589 ? -23.011 16.334 29.472 1.00 87.75 589 PRO A N 1
ATOM 4682 C CA . PRO A 1 589 ? -22.056 15.999 28.416 1.00 87.75 589 PRO A CA 1
ATOM 4683 C C . PRO A 1 589 ? -21.531 17.259 27.719 1.00 87.75 589 PRO A C 1
ATOM 4685 O O . PRO A 1 589 ? -22.306 18.165 27.412 1.00 87.75 589 PRO A O 1
ATOM 4688 N N . MET A 1 590 ? -20.235 17.311 27.394 1.00 83.81 590 MET A N 1
ATOM 4689 C CA . MET A 1 590 ? -19.713 18.445 26.614 1.00 83.81 590 MET A CA 1
ATOM 4690 C C . MET A 1 590 ? -20.310 18.494 25.207 1.00 83.81 590 MET A C 1
ATOM 4692 O O . MET A 1 590 ? -20.592 19.586 24.728 1.00 83.81 590 MET A O 1
ATOM 4696 N N . ASN A 1 591 ? -20.578 17.340 24.590 1.00 80.25 591 ASN A N 1
ATOM 4697 C CA . ASN A 1 591 ? -21.120 17.267 23.229 1.00 80.25 591 ASN A CA 1
ATOM 4698 C C . ASN A 1 591 ? -22.532 17.880 23.134 1.00 80.25 591 ASN A C 1
ATOM 4700 O O . ASN A 1 591 ? -22.847 18.558 22.159 1.00 80.25 591 ASN A O 1
ATOM 4704 N N . TRP A 1 592 ? -23.342 17.734 24.192 1.00 84.88 592 TRP A N 1
ATOM 4705 C CA . TRP A 1 592 ? -24.633 18.418 24.331 1.00 84.88 592 TRP A CA 1
ATOM 4706 C C . TRP A 1 592 ? -24.477 19.945 24.341 1.00 84.88 592 TRP A C 1
ATOM 4708 O O . TRP A 1 592 ? -25.229 20.669 23.692 1.00 84.88 592 TRP A O 1
ATOM 4718 N N . ILE A 1 593 ? -23.475 20.438 25.073 1.00 82.12 593 ILE A N 1
ATOM 4719 C CA . ILE A 1 593 ? -23.206 21.869 25.221 1.00 82.12 593 ILE A CA 1
ATOM 4720 C C . ILE A 1 593 ? -22.640 22.459 23.922 1.00 82.12 593 ILE A C 1
ATOM 4722 O O . ILE A 1 593 ? -23.110 23.504 23.478 1.00 82.12 593 ILE A O 1
ATOM 4726 N N . SER A 1 594 ? -21.656 21.798 23.303 1.00 80.88 594 SER A N 1
ATOM 4727 C CA . SER A 1 594 ? -21.003 22.272 22.075 1.00 80.88 594 SER A CA 1
ATOM 4728 C C . SER A 1 594 ? -21.957 22.350 20.887 1.00 80.88 594 SER A C 1
ATOM 4730 O O . SER A 1 594 ? -21.824 23.248 20.063 1.00 80.88 594 SER A O 1
ATOM 4732 N N . ASP A 1 595 ? -22.941 21.449 20.825 1.00 77.44 595 ASP A N 1
ATOM 4733 C CA . ASP A 1 595 ? -23.979 21.446 19.792 1.00 77.44 595 ASP A CA 1
ATOM 4734 C C . ASP A 1 595 ? -25.223 22.269 20.195 1.00 77.44 595 ASP A C 1
ATOM 4736 O O . ASP A 1 595 ? -26.327 22.067 19.697 1.00 77.44 595 ASP A O 1
ATOM 4740 N N . ASN A 1 596 ? -25.068 23.207 21.140 1.00 74.19 596 ASN A N 1
ATOM 4741 C CA . ASN A 1 596 ? -26.105 24.135 21.616 1.00 74.19 596 ASN A CA 1
ATOM 4742 C C . ASN A 1 596 ? -27.406 23.475 22.139 1.00 74.19 596 ASN A C 1
ATOM 4744 O O . ASN A 1 596 ? -28.415 24.167 22.320 1.00 74.19 596 ASN A O 1
ATOM 4748 N N . GLY A 1 597 ? -27.376 22.172 22.430 1.00 69.31 597 GLY A N 1
ATOM 4749 C CA . GLY A 1 597 ? -28.527 21.354 22.809 1.00 69.31 597 GLY A CA 1
ATOM 4750 C C . GLY A 1 597 ? -29.332 20.764 21.642 1.00 69.31 597 GLY A C 1
ATOM 4751 O O . GLY A 1 597 ? -30.548 20.619 21.766 1.00 69.31 597 GLY A O 1
ATOM 4752 N N . ASN A 1 598 ? -28.690 20.450 20.510 1.00 69.25 598 ASN A N 1
ATOM 4753 C CA . ASN A 1 598 ? -29.347 19.837 19.349 1.00 69.25 598 ASN A CA 1
ATOM 4754 C C . ASN A 1 598 ? -29.152 18.304 19.257 1.00 69.25 598 ASN A C 1
ATOM 4756 O O . ASN A 1 598 ? -30.122 17.593 18.975 1.00 69.25 598 ASN A O 1
ATOM 4760 N N . SER A 1 599 ? -27.948 17.780 19.519 1.00 76.62 599 SER A N 1
ATOM 4761 C CA . SER A 1 599 ? -27.625 16.343 19.443 1.00 76.62 599 SER A CA 1
ATOM 4762 C C . SER A 1 599 ? -28.280 15.526 20.566 1.00 76.62 599 SER A C 1
ATOM 4764 O O . SER A 1 599 ? -27.803 15.460 21.701 1.00 76.62 599 SER A O 1
ATOM 4766 N N . LEU A 1 600 ? -29.388 14.864 20.220 1.00 74.50 600 LEU A N 1
ATOM 4767 C CA . LEU A 1 600 ? -30.197 14.023 21.114 1.00 74.50 600 LEU A CA 1
ATOM 4768 C C . LEU A 1 600 ? -29.416 12.878 21.774 1.00 74.50 600 LEU A C 1
ATOM 4770 O O . LEU A 1 600 ? -29.766 12.467 22.878 1.00 74.50 600 LEU A O 1
ATOM 4774 N N . ASP A 1 601 ? -28.349 12.396 21.138 1.00 77.12 601 ASP A N 1
ATOM 4775 C CA . ASP A 1 601 ? -27.502 11.301 21.632 1.00 77.12 601 ASP A CA 1
ATOM 4776 C C . ASP A 1 601 ? -26.875 11.607 23.002 1.00 77.12 601 ASP A C 1
ATOM 4778 O O . ASP A 1 601 ? -26.527 10.695 23.760 1.00 77.12 601 ASP A O 1
ATOM 4782 N N . TYR A 1 602 ? -26.777 12.902 23.326 1.00 84.06 602 TYR A N 1
ATOM 4783 C CA . TYR A 1 602 ? -26.222 13.451 24.557 1.00 84.06 602 TYR A CA 1
ATOM 4784 C C . TYR A 1 602 ? -27.252 14.206 25.417 1.00 84.06 602 TYR A C 1
ATOM 4786 O O . TYR A 1 602 ? -26.863 14.898 26.355 1.00 84.06 602 TYR A O 1
ATOM 4794 N N . ASP A 1 603 ? -28.559 14.072 25.166 1.00 90.00 603 ASP A N 1
ATOM 4795 C CA . ASP A 1 603 ? -29.609 14.761 25.940 1.00 90.00 603 ASP A CA 1
ATOM 4796 C C . ASP A 1 603 ? -29.855 14.131 27.338 1.00 90.00 603 ASP A C 1
ATOM 4798 O O . ASP A 1 603 ? -30.980 14.050 27.822 1.00 90.00 603 ASP A O 1
ATOM 4802 N N . TYR A 1 604 ? -28.813 13.648 28.022 1.00 92.88 604 TYR A N 1
ATOM 4803 C CA . TYR A 1 604 ? -28.896 13.013 29.344 1.00 92.88 604 TYR A CA 1
ATOM 4804 C C . TYR A 1 604 ? -28.009 13.718 30.377 1.00 92.88 604 TYR A C 1
ATOM 4806 O O . TYR A 1 604 ? -26.953 14.262 30.065 1.00 92.88 604 TYR A O 1
ATOM 4814 N N . SER A 1 605 ? -28.435 13.702 31.637 1.00 94.31 605 SER A N 1
ATOM 4815 C CA . SER A 1 605 ? -27.793 14.411 32.744 1.00 94.31 605 SER A CA 1
ATOM 4816 C C . SER A 1 605 ? -27.898 13.616 34.046 1.00 94.31 605 SER A C 1
ATOM 4818 O O . SER A 1 605 ? -28.891 12.924 34.280 1.00 94.31 605 SER A O 1
ATOM 4820 N N . ILE A 1 606 ? -26.879 13.742 34.904 1.00 94.94 606 ILE A N 1
ATOM 4821 C CA . ILE A 1 606 ? -26.930 13.295 36.301 1.00 94.94 606 ILE A CA 1
ATOM 4822 C C . ILE A 1 606 ? -26.969 14.510 37.227 1.00 94.94 606 ILE A C 1
ATOM 4824 O O . ILE A 1 606 ? -26.216 15.468 37.053 1.00 94.94 606 ILE A O 1
ATOM 4828 N N . VAL A 1 607 ? -27.820 14.438 38.246 1.00 94.25 607 VAL A N 1
ATOM 4829 C CA . VAL A 1 607 ? -27.915 15.415 39.332 1.00 94.25 607 VAL A CA 1
ATOM 4830 C C . VAL A 1 607 ? -27.552 14.724 40.645 1.00 94.25 607 VAL A C 1
ATOM 4832 O O . VAL A 1 607 ? -28.199 13.751 41.032 1.00 94.25 607 VAL A O 1
ATOM 4835 N N . GLU A 1 608 ? -26.527 15.231 41.331 1.00 93.94 608 GLU A N 1
ATOM 4836 C CA . GLU A 1 608 ? -26.108 14.762 42.657 1.00 93.94 608 GLU A CA 1
ATOM 4837 C C . GLU A 1 608 ? -26.928 15.480 43.741 1.00 93.94 608 GLU A C 1
ATOM 4839 O O . GLU A 1 608 ? -26.963 16.714 43.801 1.00 93.94 608 GLU A O 1
ATOM 4844 N N . LEU A 1 609 ? -27.577 14.721 44.623 1.00 92.62 609 LEU A N 1
ATOM 4845 C CA . LEU A 1 609 ? -28.302 15.234 45.783 1.00 92.62 609 LEU A CA 1
ATOM 4846 C C . LEU A 1 609 ? -27.352 15.614 46.921 1.00 92.62 609 LEU A C 1
ATOM 4848 O O . LEU A 1 609 ? -26.349 14.954 47.173 1.00 92.62 609 LEU A O 1
ATOM 4852 N N . LYS A 1 610 ? -27.717 16.641 47.696 1.00 90.06 610 LYS A N 1
ATOM 4853 C CA . LYS A 1 610 ? -26.960 17.015 48.900 1.00 90.06 610 LYS A CA 1
ATOM 4854 C C . LYS A 1 610 ? -27.088 15.987 50.035 1.00 90.06 610 LYS A C 1
ATOM 4856 O O . LYS A 1 610 ? -26.184 15.856 50.857 1.00 90.06 610 LYS A O 1
ATOM 4861 N N . THR A 1 611 ? -28.212 15.277 50.103 1.00 89.38 611 THR A N 1
ATOM 4862 C CA . THR A 1 611 ? -28.495 14.254 51.121 1.00 89.38 611 THR A CA 1
ATOM 4863 C C . THR A 1 611 ? -29.079 13.008 50.465 1.00 89.38 611 THR A C 1
ATOM 4865 O O . THR A 1 611 ? -29.980 13.170 49.637 1.00 89.38 611 THR A O 1
ATOM 4868 N N . PRO A 1 612 ? -28.658 11.787 50.854 1.00 90.62 612 PRO A N 1
ATOM 4869 C CA . PRO A 1 612 ? -29.218 10.558 50.304 1.00 90.62 612 PRO A CA 1
ATOM 4870 C C . PRO A 1 612 ? -30.740 10.471 50.477 1.00 90.62 612 PRO A C 1
ATOM 4872 O O . PRO A 1 612 ? -31.282 10.644 51.573 1.00 90.62 612 PRO A O 1
ATOM 4875 N N . SER A 1 613 ? -31.430 10.164 49.385 1.00 90.56 613 SER A N 1
ATOM 4876 C CA . SER A 1 613 ? -32.856 9.873 49.354 1.00 90.56 613 SER A CA 1
ATOM 4877 C C . SER A 1 613 ? -33.162 8.582 50.113 1.00 90.56 613 SER A C 1
ATOM 4879 O O . SER A 1 613 ? -32.501 7.562 49.942 1.00 90.56 613 SER A O 1
ATOM 4881 N N . LYS A 1 614 ? -34.240 8.585 50.906 1.00 89.25 614 LYS A N 1
ATOM 4882 C CA . LYS A 1 614 ? -34.757 7.383 51.594 1.00 89.25 614 LYS A CA 1
ATOM 4883 C C . LYS A 1 614 ? -35.612 6.489 50.683 1.00 89.25 614 LYS A C 1
ATOM 4885 O O . LYS A 1 614 ? -36.416 5.696 51.175 1.00 89.25 614 LYS A O 1
ATOM 4890 N N . ARG A 1 615 ? -35.539 6.672 49.362 1.00 89.00 615 ARG A N 1
ATOM 4891 C CA . ARG A 1 615 ? -36.269 5.860 48.384 1.00 89.00 615 ARG A CA 1
ATOM 4892 C C . ARG A 1 615 ? -35.420 4.716 47.881 1.00 89.00 615 ARG A C 1
ATOM 4894 O O . ARG A 1 615 ? -34.216 4.856 47.740 1.00 89.00 615 ARG A O 1
ATOM 4901 N N . ILE A 1 616 ? -36.097 3.614 47.576 1.00 88.38 616 ILE A N 1
ATOM 4902 C CA . ILE A 1 616 ? -35.516 2.511 46.820 1.00 88.38 616 ILE A CA 1
ATOM 4903 C C . ILE A 1 616 ? -35.314 3.035 45.385 1.00 88.38 616 ILE A C 1
ATOM 4905 O O . ILE A 1 616 ? -36.326 3.376 44.751 1.00 88.38 616 ILE A O 1
ATOM 4909 N N . PRO A 1 617 ? -34.063 3.181 44.913 1.00 88.94 617 PRO A N 1
ATOM 4910 C CA . PRO A 1 617 ? -33.761 3.603 43.549 1.00 88.94 617 PRO A CA 1
ATOM 4911 C C . PRO A 1 617 ? -34.095 2.484 42.556 1.00 88.94 617 PRO A C 1
ATOM 4913 O O . PRO A 1 617 ? -34.310 1.338 42.956 1.00 88.94 617 PRO A O 1
ATOM 4916 N N . THR A 1 618 ? -34.115 2.810 41.267 1.00 87.81 618 THR A N 1
ATOM 4917 C CA . THR A 1 618 ? -34.315 1.829 40.195 1.00 87.81 618 THR A CA 1
ATOM 4918 C C . THR A 1 618 ? -32.992 1.632 39.456 1.00 87.81 618 THR A C 1
ATOM 4920 O O . THR A 1 618 ? -32.532 2.575 38.806 1.00 87.81 618 THR A O 1
ATOM 4923 N N . PRO A 1 619 ? -32.356 0.448 39.563 1.00 83.00 619 PRO A N 1
ATOM 4924 C CA . PRO A 1 619 ? -30.982 0.234 39.119 1.00 83.00 619 PRO A CA 1
ATOM 4925 C C . PRO A 1 619 ? -30.804 0.519 37.627 1.00 83.00 619 PRO A C 1
ATOM 4927 O O . PRO A 1 619 ? -31.719 0.330 36.821 1.00 83.00 619 PRO A O 1
ATOM 4930 N N . LEU A 1 620 ? -29.608 0.970 37.254 1.00 83.06 620 LEU A N 1
ATOM 4931 C CA . LEU A 1 620 ? -29.251 1.224 35.862 1.00 83.06 620 LEU A CA 1
ATOM 4932 C C . LEU A 1 620 ? -29.069 -0.107 35.115 1.00 83.06 620 LEU A C 1
ATOM 4934 O O . LEU A 1 620 ? -28.317 -0.966 35.567 1.00 83.06 620 LEU A O 1
ATOM 4938 N N . GLY A 1 621 ? -29.735 -0.278 33.972 1.00 74.44 621 GLY A N 1
ATOM 4939 C CA . GLY A 1 621 ? -29.636 -1.478 33.139 1.00 74.44 621 GLY A CA 1
ATOM 4940 C C . GLY A 1 621 ? -29.080 -1.168 31.760 1.00 74.44 621 GLY A C 1
ATOM 4941 O O . GLY A 1 621 ? -29.430 -0.157 31.153 1.00 74.44 621 GLY A O 1
ATOM 4942 N N . LEU A 1 622 ? -28.241 -2.057 31.230 1.00 69.38 622 LEU A N 1
ATOM 4943 C CA . LEU A 1 622 ? -27.763 -1.926 29.859 1.00 69.38 622 LEU A CA 1
ATOM 4944 C C . LEU A 1 622 ? -28.849 -2.372 28.870 1.00 69.38 622 LEU A C 1
ATOM 4946 O O . LEU A 1 622 ? -29.351 -3.492 28.946 1.00 69.38 622 LEU A O 1
ATOM 4950 N N . SER A 1 623 ? -29.158 -1.528 27.888 1.00 64.50 623 SER A N 1
ATOM 4951 C CA . SER A 1 623 ? -30.003 -1.887 26.746 1.00 64.50 623 SER A CA 1
ATOM 4952 C C . SER A 1 623 ? -29.184 -2.703 25.731 1.00 64.50 623 SER A C 1
ATOM 4954 O O . SER A 1 623 ? -28.748 -2.192 24.695 1.00 64.50 623 SER A O 1
ATOM 4956 N N . VAL A 1 624 ? -28.910 -3.971 26.057 1.00 50.03 624 VAL A N 1
ATOM 4957 C CA . VAL A 1 624 ? -28.074 -4.879 25.249 1.00 50.03 624 VAL A CA 1
ATOM 4958 C C . VAL A 1 624 ? -28.692 -5.104 23.863 1.00 50.03 624 VAL A C 1
ATOM 4960 O O . VAL A 1 624 ? -29.800 -5.615 23.744 1.00 50.03 624 VAL A O 1
ATOM 4963 N N . TYR A 1 625 ? -27.957 -4.761 22.803 1.00 39.56 625 TYR A N 1
ATOM 4964 C CA . TYR A 1 625 ? -28.222 -5.291 21.463 1.00 39.56 625 TYR A CA 1
ATOM 4965 C C . TYR A 1 625 ? -27.743 -6.742 21.416 1.00 39.56 625 TYR A C 1
ATOM 4967 O O . TYR A 1 625 ? -26.601 -7.005 21.793 1.00 39.56 625 TYR A O 1
ATOM 4975 N N . SER A 1 626 ? -28.583 -7.675 20.964 1.00 32.38 626 SER A N 1
ATOM 4976 C CA . SER A 1 626 ? -28.140 -9.055 20.751 1.00 32.38 626 SER A CA 1
ATOM 4977 C C . SER A 1 626 ? -28.934 -9.778 19.663 1.00 32.38 626 SER A C 1
ATOM 4979 O O . SER A 1 626 ? -29.887 -10.511 19.931 1.00 32.38 626 SER A O 1
ATOM 4981 N N . ASP A 1 627 ? -28.416 -9.710 18.435 1.00 30.52 627 ASP A N 1
ATOM 4982 C CA . ASP A 1 627 ? -28.710 -10.712 17.398 1.00 30.52 627 ASP A CA 1
ATOM 4983 C C . ASP A 1 627 ? -28.402 -12.154 17.881 1.00 30.52 627 ASP A C 1
ATOM 4985 O O . ASP A 1 627 ? -28.982 -13.123 17.390 1.00 30.52 627 ASP A O 1
ATOM 4989 N N . CYS A 1 628 ? -27.574 -12.308 18.925 1.00 27.31 628 CYS A N 1
ATOM 4990 C CA . CYS A 1 628 ? -27.303 -13.577 19.611 1.00 27.31 628 CYS A CA 1
ATOM 4991 C C . CYS A 1 628 ? -28.380 -14.060 20.617 1.00 27.31 628 CYS A C 1
ATOM 4993 O O . CYS A 1 628 ? -28.291 -15.203 21.059 1.00 27.31 628 CYS A O 1
ATOM 4995 N N . LEU A 1 629 ? -29.406 -13.265 20.958 1.00 31.12 629 LEU A N 1
ATOM 4996 C CA . LEU A 1 629 ? -30.633 -13.735 21.652 1.00 31.12 629 LEU A CA 1
ATOM 4997 C C . LEU A 1 629 ? -31.886 -13.637 20.755 1.00 31.12 629 LEU A C 1
ATOM 4999 O O . LEU A 1 629 ? -32.841 -14.397 20.927 1.00 31.12 629 LEU A O 1
ATOM 5003 N N . SER A 1 630 ? -31.829 -12.777 19.732 1.00 30.23 630 SER A N 1
ATOM 5004 C CA . SER A 1 630 ? -32.858 -12.509 18.714 1.00 30.23 630 SER A CA 1
ATOM 5005 C C . SER A 1 630 ? -33.577 -13.743 18.149 1.00 30.23 630 SER A C 1
ATOM 5007 O O . SER A 1 630 ? -34.785 -13.691 17.923 1.00 30.23 630 SER A O 1
ATOM 5009 N N . LYS A 1 631 ? -32.899 -14.895 18.001 1.00 27.39 631 LYS A N 1
ATOM 5010 C CA . LYS A 1 631 ? -33.529 -16.125 17.478 1.00 27.39 631 LYS A CA 1
ATOM 5011 C C . LYS A 1 631 ? -34.647 -16.723 18.345 1.00 27.39 631 LYS A C 1
ATOM 5013 O O . LYS A 1 631 ? -35.354 -17.590 17.836 1.00 27.39 631 LYS A O 1
ATOM 5018 N N . HIS A 1 632 ? -34.846 -16.270 19.588 1.00 30.28 632 HIS A N 1
ATOM 5019 C CA . HIS A 1 632 ? -35.989 -16.702 20.406 1.00 30.28 632 HIS A CA 1
ATOM 5020 C C . HIS A 1 632 ? -36.770 -15.599 21.143 1.00 30.28 632 HIS A C 1
ATOM 5022 O O . HIS A 1 632 ? -37.855 -15.913 21.632 1.00 30.28 632 HIS A O 1
ATOM 5028 N N . THR A 1 633 ? -36.305 -14.342 21.201 1.00 33.75 633 THR A N 1
ATOM 5029 C CA . THR A 1 633 ? -36.961 -13.299 22.028 1.00 33.75 633 THR A CA 1
ATOM 5030 C C . THR A 1 633 ? -37.491 -12.072 21.279 1.00 33.75 633 THR A C 1
ATOM 5032 O O . THR A 1 633 ? -38.285 -11.331 21.853 1.00 33.75 633 THR A O 1
ATOM 5035 N N . HIS A 1 634 ? -37.211 -11.890 19.981 1.00 37.06 634 HIS A N 1
ATOM 5036 C CA . HIS A 1 634 ? -37.958 -10.919 19.164 1.00 37.06 634 HIS A CA 1
ATOM 5037 C C . HIS A 1 634 ? -39.310 -11.485 18.704 1.00 37.06 634 HIS A C 1
ATOM 5039 O O . HIS A 1 634 ? -39.561 -11.703 17.520 1.00 37.06 634 HIS A O 1
ATOM 5045 N N . LYS A 1 635 ? -40.207 -11.687 19.673 1.00 30.28 635 LYS A N 1
ATOM 5046 C CA . LYS A 1 635 ? -41.642 -11.541 19.422 1.00 30.28 635 LYS A CA 1
ATOM 5047 C C . LYS A 1 635 ? -41.990 -10.056 19.419 1.00 30.28 635 LYS A C 1
ATOM 5049 O O . LYS A 1 635 ? -41.384 -9.262 20.137 1.00 30.28 635 LYS A O 1
ATOM 5054 N N . GLU A 1 636 ? -43.004 -9.699 18.645 1.00 31.08 636 GLU A N 1
ATOM 5055 C CA . GLU A 1 636 ? -43.716 -8.432 18.801 1.00 31.08 636 GLU A CA 1
ATOM 5056 C C . GLU A 1 636 ? -44.167 -8.292 20.271 1.00 31.08 636 GLU A C 1
ATOM 5058 O O . GLU A 1 636 ? -44.751 -9.227 20.822 1.00 31.08 636 GLU A O 1
ATOM 5063 N N . GLY A 1 637 ? -43.892 -7.150 20.918 1.00 42.59 637 GLY A N 1
ATOM 5064 C CA . GLY A 1 637 ? -44.419 -6.857 22.262 1.00 42.59 637 GLY A CA 1
ATOM 5065 C C . GLY A 1 637 ? -43.424 -6.607 23.406 1.00 42.59 637 GLY A C 1
ATOM 5066 O O . GLY A 1 637 ? -43.847 -6.645 24.560 1.00 42.59 637 GLY A O 1
ATOM 5067 N N . SER A 1 638 ? -42.145 -6.306 23.151 1.00 54.88 638 SER A N 1
ATOM 5068 C CA . SER A 1 638 ? -41.232 -5.818 24.205 1.00 54.88 638 SER A CA 1
ATOM 5069 C C . SER A 1 638 ? -41.697 -4.457 24.752 1.00 54.88 638 SER A C 1
ATOM 5071 O O . SER A 1 638 ? -41.410 -3.407 24.171 1.00 54.88 638 SER A O 1
ATOM 5073 N N . SER A 1 639 ? -42.440 -4.475 25.862 1.00 67.38 639 SER A N 1
ATOM 5074 C CA . SER A 1 639 ? -43.029 -3.275 26.462 1.00 67.38 639 SER A CA 1
ATOM 5075 C C . SER A 1 639 ? -42.056 -2.540 27.386 1.00 67.38 639 SER A C 1
ATOM 5077 O O . SER A 1 639 ? -41.540 -3.129 28.340 1.00 67.38 639 SER A O 1
ATOM 5079 N N . VAL A 1 640 ? -41.890 -1.239 27.168 1.00 78.88 640 VAL A N 1
ATOM 5080 C CA . VAL A 1 640 ? -41.240 -0.313 28.101 1.00 78.88 640 VAL A CA 1
ATOM 5081 C C . VAL A 1 640 ? -42.306 0.443 28.874 1.00 78.88 640 VAL A C 1
ATOM 5083 O O . VAL A 1 640 ? -43.355 0.804 28.344 1.00 78.88 640 VAL A O 1
ATOM 5086 N N . GLU A 1 641 ? -42.025 0.708 30.141 1.00 86.69 641 GLU A N 1
ATOM 5087 C CA . GLU A 1 641 ? -42.807 1.627 30.950 1.00 86.69 641 GLU A CA 1
ATOM 5088 C C . GLU A 1 641 ? -41.959 2.865 31.249 1.00 86.69 641 GLU A C 1
ATOM 5090 O O . GLU A 1 641 ? -40.767 2.760 31.533 1.00 86.69 641 GLU A O 1
ATOM 5095 N N . PHE A 1 642 ? -42.565 4.047 31.265 1.00 88.12 642 PHE A N 1
ATOM 5096 C CA . PHE A 1 642 ? -42.008 5.160 32.030 1.00 88.12 642 PHE A CA 1
ATOM 5097 C C . PHE A 1 642 ? -43.098 5.785 32.898 1.00 88.12 642 PHE A C 1
ATOM 5099 O O . PHE A 1 642 ? -44.295 5.707 32.614 1.00 88.12 642 PHE A O 1
ATOM 5106 N N . SER A 1 643 ? -42.673 6.373 34.011 1.00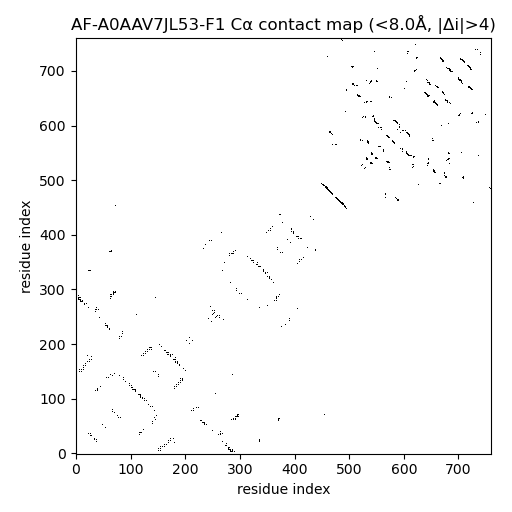 91.62 643 SER A N 1
ATOM 5107 C CA . SER A 1 643 ? -43.548 7.073 34.946 1.00 91.62 643 SER A CA 1
ATOM 5108 C C . SER A 1 643 ? -42.996 8.472 35.186 1.00 91.62 643 SER A C 1
ATOM 5110 O O . SER A 1 643 ? -41.791 8.622 35.381 1.00 91.62 643 SER A O 1
ATOM 5112 N N . GLY A 1 644 ? -43.866 9.480 35.208 1.00 92.06 644 GLY A N 1
ATOM 5113 C CA . GLY A 1 644 ? -43.462 10.874 35.368 1.00 92.06 644 GLY A CA 1
ATOM 5114 C C . GLY A 1 644 ? -44.588 11.821 35.758 1.00 92.06 644 GLY A C 1
ATOM 5115 O O . GLY A 1 644 ? -45.659 11.399 36.211 1.00 92.06 644 GLY A O 1
ATOM 5116 N N . PHE A 1 645 ? -44.320 13.119 35.622 1.00 91.69 645 PHE A N 1
ATOM 5117 C CA . PHE A 1 645 ? -45.223 14.204 36.012 1.00 91.69 645 PHE A CA 1
ATOM 5118 C C . PHE A 1 645 ? -45.636 15.044 34.786 1.00 91.69 645 PHE A C 1
ATOM 5120 O O . PHE A 1 645 ? -45.099 16.137 34.607 1.00 91.69 645 PHE A O 1
ATOM 5127 N N . PRO A 1 646 ? -46.594 14.575 33.957 1.00 89.25 646 PRO A N 1
ATOM 5128 C CA . PRO A 1 646 ? -47.051 15.303 32.774 1.00 89.25 646 PRO A CA 1
ATOM 5129 C C . PRO A 1 646 ? -47.612 16.686 33.135 1.00 89.25 646 PRO A C 1
ATOM 5131 O O . PRO A 1 646 ? -48.362 16.817 34.107 1.00 89.25 646 PRO A O 1
ATOM 5134 N N . ASP A 1 647 ? -47.313 17.706 32.329 1.00 86.75 647 ASP A N 1
ATOM 5135 C CA . ASP A 1 647 ? -47.771 19.085 32.585 1.00 86.75 647 ASP A CA 1
ATOM 5136 C C . ASP A 1 647 ? -49.278 19.275 32.367 1.00 86.75 647 ASP A C 1
ATOM 5138 O O . ASP A 1 647 ? -49.887 20.175 32.943 1.00 86.75 647 ASP A O 1
ATOM 5142 N N . ASP A 1 648 ? -49.882 18.422 31.539 1.00 86.94 648 ASP A N 1
ATOM 5143 C CA . ASP A 1 648 ? -51.301 18.442 31.181 1.00 86.94 648 ASP A CA 1
ATOM 5144 C C . ASP A 1 648 ? -52.194 17.651 32.155 1.00 86.94 648 ASP A C 1
ATOM 5146 O O . ASP A 1 648 ? -53.409 17.580 31.972 1.00 86.94 648 ASP A O 1
ATOM 5150 N N . LYS A 1 649 ? -51.610 17.061 33.205 1.00 86.88 649 LYS A N 1
ATOM 5151 C CA . LYS A 1 649 ? -52.326 16.316 34.247 1.00 86.88 649 LYS A CA 1
ATOM 5152 C C . LYS A 1 649 ? -52.221 17.036 35.608 1.00 86.88 649 LYS A C 1
ATOM 5154 O O . LYS A 1 649 ? -51.376 17.911 35.793 1.00 86.88 649 LYS A O 1
ATOM 5159 N N . PRO A 1 650 ? -53.065 16.699 36.609 1.00 85.94 650 PRO A N 1
ATOM 5160 C CA . PRO A 1 650 ? -53.037 17.374 37.907 1.00 85.94 650 PRO A CA 1
ATOM 5161 C C . PRO A 1 650 ? -51.664 17.289 38.587 1.00 85.94 650 PRO A C 1
ATOM 5163 O O . PRO A 1 650 ? -51.112 16.197 38.749 1.00 85.94 650 PRO A O 1
ATOM 5166 N N . LYS A 1 651 ? -51.146 18.445 39.027 1.00 80.81 651 LYS A N 1
ATOM 5167 C CA . LYS A 1 651 ? -49.846 18.561 39.708 1.00 80.81 651 LYS A CA 1
ATOM 5168 C C . LYS A 1 651 ? -49.753 17.600 40.901 1.00 80.81 651 LYS A C 1
ATOM 5170 O O . LYS A 1 651 ? -50.738 17.340 41.589 1.00 80.81 651 LYS A O 1
ATOM 5175 N N . ASN A 1 652 ? -48.538 17.113 41.154 1.00 82.56 652 ASN A N 1
ATOM 5176 C CA . ASN A 1 652 ? -48.200 16.201 42.253 1.00 82.56 652 ASN A CA 1
ATOM 5177 C C . ASN A 1 652 ? -48.936 14.847 42.198 1.00 82.56 652 ASN A C 1
ATOM 5179 O O . ASN A 1 652 ? -49.126 14.193 43.222 1.00 82.56 652 ASN A O 1
ATOM 5183 N N . LYS A 1 653 ? -49.317 14.392 41.000 1.00 87.31 653 LYS A N 1
ATOM 5184 C CA . LYS A 1 653 ? -49.702 13.001 40.738 1.00 87.31 653 LYS A CA 1
ATOM 5185 C C . LYS A 1 653 ? -48.712 12.382 39.761 1.00 87.31 653 LYS A C 1
ATOM 5187 O O . LYS A 1 653 ? -48.333 13.025 38.788 1.00 87.31 653 LYS A O 1
ATOM 5192 N N . LEU A 1 654 ? -48.309 11.149 40.045 1.00 89.50 654 LEU A N 1
ATOM 5193 C CA . LEU A 1 654 ? -47.463 10.353 39.165 1.00 89.50 654 LEU A CA 1
ATOM 5194 C C . LEU A 1 654 ? -48.355 9.651 38.134 1.00 89.50 654 LEU A C 1
ATOM 5196 O O . LEU A 1 654 ? -49.361 9.045 38.510 1.00 89.50 654 LEU A O 1
ATOM 5200 N N . TRP A 1 655 ? -47.988 9.731 36.861 1.00 92.06 655 TRP A N 1
ATOM 5201 C CA . TRP A 1 655 ? -48.674 9.046 35.764 1.00 92.06 655 TRP A CA 1
ATOM 5202 C C . TRP A 1 655 ? -47.719 8.084 35.077 1.00 92.06 655 TRP A C 1
ATOM 5204 O O . TRP A 1 655 ? -46.514 8.329 35.043 1.00 92.06 655 TRP A O 1
ATOM 5214 N N . LYS A 1 656 ? -48.273 6.995 34.556 1.00 90.94 656 LYS A N 1
ATOM 5215 C CA . LYS A 1 656 ? -47.565 5.933 33.848 1.00 90.94 656 LYS A CA 1
ATOM 5216 C C . LYS A 1 656 ? -48.034 5.882 32.395 1.00 90.94 656 LYS A C 1
ATOM 5218 O O . LYS A 1 656 ? -49.238 5.952 32.157 1.00 90.94 656 LYS A O 1
ATOM 5223 N N . SER A 1 657 ? -47.093 5.656 31.486 1.00 88.69 657 SER A N 1
ATOM 5224 C CA . SER A 1 657 ? -47.350 5.241 30.103 1.00 88.69 657 SER A CA 1
ATOM 5225 C C . SER A 1 657 ? -46.732 3.850 29.888 1.00 88.69 657 SER A C 1
ATOM 5227 O O . SER A 1 657 ? -45.616 3.596 30.353 1.00 88.69 657 SER A O 1
ATOM 5229 N N . ASN A 1 658 ? -47.452 2.943 29.222 1.00 85.44 658 ASN A N 1
ATOM 5230 C CA . ASN A 1 658 ? -46.913 1.675 28.708 1.00 85.44 658 ASN A CA 1
ATOM 5231 C C . ASN A 1 658 ? -46.703 1.834 27.203 1.00 85.44 658 ASN A C 1
ATOM 5233 O O . ASN A 1 658 ? -47.598 2.336 26.540 1.00 85.44 658 ASN A O 1
ATOM 5237 N N . CYS A 1 659 ? -45.591 1.358 26.654 1.00 74.75 659 CYS A N 1
ATOM 5238 C CA . CYS A 1 659 ? -45.323 1.495 25.226 1.00 74.75 659 CYS A CA 1
ATOM 5239 C C . CYS A 1 659 ? -44.659 0.254 24.650 1.00 74.75 659 CYS A C 1
ATOM 5241 O O . CYS A 1 659 ? -43.777 -0.329 25.278 1.00 74.75 659 CYS A O 1
ATOM 5243 N N . SER A 1 660 ? -44.981 -0.086 23.407 1.00 75.50 660 SER A N 1
ATOM 5244 C CA . SER A 1 660 ? -44.106 -0.913 22.578 1.00 75.50 660 SER A CA 1
ATOM 5245 C C . SER A 1 660 ? -42.930 -0.083 22.060 1.00 75.50 660 SER A C 1
ATOM 5247 O O . SER A 1 660 ? -43.125 1.014 21.527 1.00 75.50 660 SER A O 1
ATOM 5249 N N . ILE A 1 661 ? -41.714 -0.627 22.153 1.00 75.69 661 ILE A N 1
ATOM 5250 C CA . ILE A 1 661 ? -40.593 -0.137 21.342 1.00 75.69 661 ILE A CA 1
ATOM 5251 C C . ILE A 1 661 ? -40.902 -0.476 19.877 1.00 75.69 661 ILE A C 1
ATOM 5253 O O . ILE A 1 661 ? -41.168 -1.634 19.562 1.00 75.69 661 ILE A O 1
ATOM 5257 N N . LEU A 1 662 ? -40.861 0.524 18.996 1.00 71.38 662 LEU A N 1
ATOM 5258 C CA . LEU A 1 662 ? -41.052 0.357 17.550 1.00 71.38 662 LEU A CA 1
ATOM 5259 C C . LEU A 1 662 ? -39.728 0.263 16.789 1.00 71.38 662 LEU A C 1
ATOM 5261 O O . LEU A 1 662 ? -39.668 -0.336 15.718 1.00 71.38 662 LEU A O 1
ATOM 5265 N N . ASP A 1 663 ? -38.672 0.890 17.307 1.00 67.31 663 ASP A N 1
ATOM 5266 C CA . ASP A 1 663 ? -37.344 0.852 16.697 1.00 67.31 663 ASP A CA 1
ATOM 5267 C C . ASP A 1 663 ? -36.251 1.190 17.706 1.00 67.31 663 ASP A C 1
ATOM 5269 O O . ASP A 1 663 ? -36.504 1.842 18.723 1.00 67.31 663 ASP A O 1
ATOM 5273 N N . THR A 1 664 ? -35.014 0.798 17.408 1.00 66.00 664 THR A N 1
ATOM 5274 C CA . THR A 1 664 ? -33.860 1.143 18.247 1.00 66.00 664 THR A CA 1
ATOM 5275 C C . THR A 1 664 ? -32.632 1.457 17.411 1.00 66.00 664 THR A C 1
ATOM 5277 O O . THR A 1 664 ? -32.151 0.593 16.678 1.00 66.00 664 THR A O 1
ATOM 5280 N N . ASP A 1 665 ? -32.057 2.633 17.632 1.00 62.56 665 ASP A N 1
ATOM 5281 C CA . ASP A 1 665 ? -30.734 2.991 17.127 1.00 62.56 665 ASP A CA 1
ATOM 5282 C C . ASP A 1 665 ? -29.658 2.686 18.184 1.00 62.56 665 ASP A C 1
ATOM 5284 O O . ASP A 1 665 ? -29.927 2.129 19.258 1.00 62.56 665 ASP A O 1
ATOM 5288 N N . TYR A 1 666 ? -28.408 3.065 17.910 1.00 59.69 666 TYR A N 1
ATOM 5289 C CA . TYR A 1 666 ? -27.315 2.934 18.881 1.00 59.69 666 TYR A CA 1
ATOM 5290 C C . TYR A 1 666 ? -27.514 3.815 20.122 1.00 59.69 666 TYR A C 1
ATOM 5292 O O . TYR A 1 666 ? -27.191 3.409 21.243 1.00 59.69 666 TYR A O 1
ATOM 5300 N N . HIS A 1 667 ? -28.052 5.017 19.914 1.00 71.12 667 HIS A N 1
ATOM 5301 C CA . HIS A 1 667 ? -28.249 6.038 20.940 1.00 71.12 667 HIS A CA 1
ATOM 5302 C C . HIS A 1 667 ? -29.717 6.255 21.321 1.00 71.12 667 HIS A C 1
ATOM 5304 O O . HIS A 1 667 ? -29.967 6.791 22.397 1.00 71.12 667 HIS A O 1
ATOM 5310 N N . LEU A 1 668 ? -30.681 5.819 20.500 1.00 81.38 668 LEU A N 1
ATOM 5311 C CA . LEU A 1 668 ? -32.097 6.177 20.639 1.00 81.38 668 LEU A CA 1
ATOM 5312 C C . LEU A 1 668 ? -33.023 4.950 20.730 1.00 81.38 668 LEU A C 1
ATOM 5314 O O . LEU A 1 668 ? -32.747 3.886 20.175 1.00 81.38 668 LEU A O 1
ATOM 5318 N N . LEU A 1 669 ? -34.138 5.121 21.437 1.00 80.25 669 LEU A N 1
ATOM 5319 C CA . LEU A 1 669 ? -35.271 4.204 21.544 1.00 80.25 669 LEU A CA 1
ATOM 5320 C C . LEU A 1 669 ? -36.506 4.915 20.981 1.00 80.25 669 LEU A C 1
ATOM 5322 O O . LEU A 1 669 ? -36.958 5.910 21.554 1.00 80.25 669 LEU A O 1
ATOM 5326 N N . TRP A 1 670 ? -37.051 4.403 19.880 1.00 81.44 670 TRP A N 1
ATOM 5327 C CA . TRP A 1 670 ? -38.261 4.926 19.252 1.00 81.44 670 TRP A CA 1
ATOM 5328 C C . TRP A 1 670 ? -39.478 4.171 19.764 1.00 81.44 670 TRP A C 1
ATOM 5330 O O . TRP A 1 670 ? -39.525 2.939 19.736 1.00 81.44 670 TRP A O 1
ATOM 5340 N N . GLN A 1 671 ? -40.474 4.913 20.230 1.00 82.56 671 GLN A N 1
ATOM 5341 C CA . GLN A 1 671 ? -41.651 4.353 20.884 1.00 82.56 671 GLN A CA 1
ATOM 5342 C C . GLN A 1 671 ? -42.902 5.172 20.564 1.00 82.56 671 GLN A C 1
ATOM 5344 O O . GLN A 1 671 ? -42.836 6.361 20.247 1.00 82.56 671 GLN A O 1
ATOM 5349 N N . GLU A 1 672 ? -44.054 4.528 20.679 1.00 79.94 672 GLU A N 1
ATOM 5350 C CA . GLU A 1 672 ? -45.369 5.152 20.564 1.00 79.94 672 GLU A CA 1
ATOM 5351 C C . GLU A 1 672 ? -45.989 5.152 21.962 1.00 79.94 672 GLU A C 1
ATOM 5353 O O . GLU A 1 672 ? -46.297 4.097 22.507 1.00 79.94 672 GLU A O 1
ATOM 5358 N N . CYS A 1 673 ? -46.044 6.332 22.586 1.00 78.81 673 CYS A N 1
ATOM 5359 C CA . CYS A 1 673 ? -46.589 6.519 23.931 1.00 78.81 673 CYS A CA 1
ATOM 5360 C C . CYS A 1 673 ? -47.237 7.886 24.045 1.00 78.81 673 CYS A C 1
ATOM 5362 O O . CYS A 1 673 ? -46.739 8.857 23.472 1.00 78.81 673 CYS A O 1
ATOM 5364 N N . ASP A 1 674 ? -48.170 8.035 24.968 1.00 84.06 674 ASP A N 1
ATOM 5365 C CA . ASP A 1 674 ? -48.605 9.369 25.344 1.00 84.06 674 ASP A CA 1
ATOM 5366 C C . ASP A 1 674 ? -47.613 10.051 26.289 1.00 84.06 674 ASP A C 1
ATOM 5368 O O . ASP A 1 674 ? -47.238 9.534 27.351 1.00 84.06 674 ASP A O 1
ATOM 5372 N N . ALA A 1 675 ? -47.180 11.253 25.898 1.00 84.31 675 ALA A N 1
ATOM 5373 C CA . ALA A 1 675 ? -46.239 12.060 26.660 1.00 84.31 675 ALA A CA 1
ATOM 5374 C C . ALA A 1 675 ? -46.437 13.570 26.459 1.00 84.31 675 ALA A C 1
ATOM 5376 O O . ALA A 1 675 ? -46.772 14.052 25.380 1.00 84.31 675 ALA A O 1
ATOM 5377 N N . THR A 1 676 ? -46.164 14.345 27.510 1.00 84.88 676 THR A N 1
ATOM 5378 C CA . THR A 1 676 ? -46.071 15.813 27.442 1.00 84.88 676 THR A CA 1
ATOM 5379 C C . THR A 1 676 ? -44.779 16.294 28.096 1.00 84.88 676 THR A C 1
ATOM 5381 O O . THR A 1 676 ? -44.001 15.488 28.602 1.00 84.88 676 THR A O 1
ATOM 5384 N N . HIS A 1 677 ? -44.500 17.599 28.036 1.00 82.25 677 HIS A N 1
ATOM 5385 C CA . HIS A 1 677 ? -43.170 18.145 28.326 1.00 82.25 677 HIS A CA 1
ATOM 5386 C C . HIS A 1 677 ? -42.630 17.788 29.726 1.00 82.25 677 HIS A C 1
ATOM 5388 O O . HIS A 1 677 ? -41.468 17.410 29.830 1.00 82.25 677 HIS A O 1
ATOM 5394 N N . GLY A 1 678 ? -43.462 17.783 30.770 1.00 85.06 678 GLY A N 1
ATOM 5395 C CA . GLY A 1 678 ? -43.068 17.359 32.121 1.00 85.06 678 GLY A CA 1
ATOM 5396 C C . GLY A 1 678 ? -42.591 15.901 32.254 1.00 85.06 678 GLY A C 1
ATOM 5397 O O . GLY A 1 678 ? -41.955 15.552 33.251 1.00 85.06 678 GLY A O 1
ATOM 5398 N N . ASN A 1 679 ? -42.822 15.047 31.248 1.00 89.69 679 ASN A N 1
ATOM 5399 C CA . ASN A 1 679 ? -42.250 13.696 31.191 1.00 89.69 679 ASN A CA 1
ATOM 5400 C C . ASN A 1 679 ? -40.788 13.671 30.710 1.00 89.69 679 ASN A C 1
ATOM 5402 O O . ASN A 1 679 ? -40.134 12.640 30.874 1.00 89.69 679 ASN A O 1
ATOM 5406 N N . SER A 1 680 ? -40.251 14.759 30.147 1.00 91.06 680 SER A N 1
ATOM 5407 C CA . SER A 1 680 ? -38.828 14.870 29.803 1.00 91.06 680 SER A CA 1
ATOM 5408 C C . SER A 1 680 ? -37.950 14.539 31.014 1.00 91.06 680 SER A C 1
ATOM 5410 O O . SER A 1 680 ? -38.199 15.011 32.123 1.00 91.06 680 SER A O 1
ATOM 5412 N N . GLY A 1 681 ? -36.968 13.663 30.808 1.00 90.69 681 GLY A N 1
ATOM 5413 C CA . GLY A 1 681 ? -36.103 13.103 31.842 1.00 90.69 681 GLY A CA 1
ATOM 5414 C C . GLY A 1 681 ? -36.650 11.882 32.598 1.00 90.69 681 GLY A C 1
ATOM 5415 O O . GLY A 1 681 ? -35.946 11.352 33.455 1.00 90.69 681 GLY A O 1
ATOM 5416 N N . SER A 1 682 ? -37.862 11.392 32.302 1.00 92.94 682 SER A N 1
ATOM 5417 C CA . SER A 1 682 ? -38.387 10.165 32.931 1.00 92.94 682 SER A CA 1
ATOM 5418 C C . SER A 1 682 ? -37.491 8.959 32.640 1.00 92.94 682 SER A C 1
ATOM 5420 O O . SER A 1 682 ? -37.157 8.698 31.483 1.00 92.94 682 SER A O 1
ATOM 5422 N N . GLY A 1 683 ? -37.149 8.186 33.673 1.00 90.56 683 GLY A N 1
ATOM 5423 C CA . GLY A 1 683 ? -36.448 6.914 33.499 1.00 90.56 683 GLY A CA 1
ATOM 5424 C C . GLY A 1 683 ? -37.340 5.897 32.791 1.00 90.56 683 GLY A C 1
ATOM 5425 O O . GLY A 1 683 ? -38.432 5.588 33.271 1.00 90.56 683 GLY A O 1
ATOM 5426 N N . MET A 1 684 ? -36.867 5.386 31.658 1.00 89.50 684 MET A N 1
ATOM 5427 C CA . MET A 1 684 ? -37.517 4.320 30.900 1.00 89.50 684 MET A CA 1
ATOM 5428 C C . MET A 1 684 ? -37.097 2.978 31.483 1.00 89.50 684 MET A C 1
ATOM 5430 O O . MET A 1 684 ? -35.907 2.659 31.500 1.00 89.50 684 MET A O 1
ATOM 5434 N N . ILE A 1 685 ? -38.061 2.209 31.976 1.00 87.19 685 ILE A N 1
ATOM 5435 C CA . ILE A 1 685 ? -37.831 0.965 32.705 1.00 87.19 685 ILE A CA 1
ATOM 5436 C C . ILE A 1 685 ? -38.369 -0.243 31.936 1.00 87.19 685 ILE A C 1
ATOM 5438 O O . ILE A 1 685 ? -39.430 -0.193 31.312 1.00 87.19 685 ILE A O 1
ATOM 5442 N N . ALA A 1 686 ? -37.633 -1.346 32.007 1.00 81.44 686 ALA A N 1
ATOM 5443 C CA . ALA A 1 686 ? -38.003 -2.621 31.404 1.00 81.44 686 ALA A CA 1
ATOM 5444 C C . ALA A 1 686 ? -37.754 -3.772 32.382 1.00 81.44 686 ALA A C 1
ATOM 5446 O O . ALA A 1 686 ? -36.951 -3.647 33.313 1.00 81.44 686 ALA A O 1
ATOM 5447 N N . LYS A 1 687 ? -38.449 -4.890 32.157 1.00 72.94 687 LYS A N 1
ATOM 5448 C CA . LYS A 1 687 ? -38.294 -6.119 32.934 1.00 72.94 687 LYS A CA 1
ATOM 5449 C C . LYS A 1 687 ? -37.232 -7.027 32.298 1.00 72.94 687 LYS A C 1
ATOM 5451 O O . LYS A 1 687 ? -37.234 -7.205 31.083 1.00 72.94 687 LYS A O 1
ATOM 5456 N N . MET A 1 688 ? -36.350 -7.620 33.099 1.00 61.28 688 MET A N 1
ATOM 5457 C CA . MET A 1 688 ? -35.364 -8.601 32.643 1.00 61.28 688 MET A CA 1
ATOM 5458 C C . MET A 1 688 ? -35.980 -10.000 32.478 1.00 61.28 688 MET A C 1
ATOM 5460 O O . MET A 1 688 ? -36.713 -10.478 33.339 1.00 61.28 688 MET A O 1
ATOM 5464 N N . GLU A 1 689 ? -35.647 -10.680 31.379 1.00 51.12 689 GLU A N 1
ATOM 5465 C CA . GLU A 1 689 ? -36.221 -11.985 30.992 1.00 51.12 689 GLU A CA 1
ATOM 5466 C C . GLU A 1 689 ? -35.659 -13.200 31.754 1.00 51.12 689 GLU A C 1
ATOM 5468 O O . GLU A 1 689 ? -36.126 -14.319 31.557 1.00 51.12 689 GLU A O 1
ATOM 5473 N N . ARG A 1 690 ? -34.631 -13.026 32.595 1.00 47.75 690 ARG A N 1
ATOM 5474 C CA . ARG A 1 690 ? -33.808 -14.156 33.065 1.00 47.75 690 ARG A CA 1
ATOM 5475 C C . ARG A 1 690 ? -34.291 -14.851 34.343 1.00 47.75 690 ARG A C 1
ATOM 5477 O O . ARG A 1 690 ? -33.641 -15.808 34.759 1.00 47.75 690 ARG A O 1
ATOM 5484 N N . SER A 1 691 ? -35.395 -14.412 34.951 1.00 37.66 691 SER A N 1
ATOM 5485 C CA . SER A 1 691 ? -35.954 -15.090 36.124 1.00 37.66 691 SER A CA 1
ATOM 5486 C C . SER A 1 691 ? -37.112 -16.024 35.766 1.00 37.66 691 SER A C 1
ATOM 5488 O O . SER A 1 691 ? -38.170 -15.589 35.309 1.00 37.66 691 SER A O 1
ATOM 5490 N N . THR A 1 692 ? -36.921 -17.317 36.037 1.00 38.81 692 THR A N 1
ATOM 5491 C CA . THR A 1 692 ? -37.983 -18.338 36.041 1.00 38.81 692 THR A CA 1
ATOM 5492 C C . THR A 1 692 ? -38.766 -18.383 37.361 1.00 38.81 692 THR A C 1
ATOM 5494 O O . THR A 1 692 ? -39.761 -19.099 37.445 1.00 38.81 692 THR A O 1
ATOM 5497 N N . GLU A 1 693 ? -38.390 -17.578 38.360 1.00 38.28 693 GLU A N 1
ATOM 5498 C CA . GLU A 1 693 ? -39.066 -17.456 39.657 1.00 38.28 693 GLU A CA 1
ATOM 5499 C C . GLU A 1 693 ? -39.236 -15.966 39.989 1.00 38.28 693 GLU A C 1
ATOM 5501 O O . GLU A 1 693 ? -38.291 -15.305 40.402 1.00 38.28 693 GLU A O 1
ATOM 5506 N N . GLY A 1 694 ? -40.426 -15.407 39.731 1.00 40.03 694 GLY A N 1
ATOM 5507 C CA . GLY A 1 694 ? -40.660 -13.955 39.665 1.00 40.03 694 GLY A CA 1
ATOM 5508 C C . GLY A 1 694 ? -40.233 -13.164 40.908 1.00 40.03 694 GLY A C 1
ATOM 5509 O O . GLY A 1 694 ? -41.027 -12.987 41.835 1.00 40.03 694 GLY A O 1
ATOM 5510 N N . ASP A 1 695 ? -39.008 -12.642 40.875 1.00 44.25 695 ASP A N 1
ATOM 5511 C CA . ASP A 1 695 ? -38.358 -11.983 42.001 1.00 44.25 695 ASP A CA 1
ATOM 5512 C C . ASP A 1 695 ? -38.458 -10.453 41.891 1.00 44.25 695 ASP A C 1
ATOM 5514 O O . ASP A 1 695 ? -38.852 -9.882 40.868 1.00 44.25 695 ASP A O 1
ATOM 5518 N N . LYS A 1 696 ? -38.182 -9.749 42.989 1.00 43.88 696 LYS A N 1
ATOM 5519 C CA . LYS A 1 696 ? -38.524 -8.318 43.106 1.00 43.88 696 LYS A CA 1
ATOM 5520 C C . LYS A 1 696 ? -37.598 -7.376 42.340 1.00 43.88 696 LYS A C 1
ATOM 5522 O O . LYS A 1 696 ? -38.008 -6.241 42.097 1.00 43.88 696 LYS A O 1
ATOM 5527 N N . ASP A 1 697 ? -36.425 -7.848 41.930 1.00 51.91 697 ASP A N 1
ATOM 5528 C CA . ASP A 1 697 ? -35.343 -7.026 41.376 1.00 51.91 697 ASP A CA 1
ATOM 5529 C C . ASP A 1 697 ? -35.307 -7.005 39.832 1.00 51.91 697 ASP A C 1
ATOM 5531 O O . ASP A 1 697 ? -34.419 -6.406 39.230 1.00 51.91 697 ASP A O 1
ATOM 5535 N N . ASP A 1 698 ? -36.314 -7.591 39.171 1.00 65.25 698 ASP A N 1
ATOM 5536 C CA . ASP A 1 698 ? -36.372 -7.761 37.710 1.00 65.25 698 ASP A CA 1
ATOM 5537 C C . ASP A 1 698 ? -36.421 -6.449 36.881 1.00 65.25 698 ASP A C 1
ATOM 5539 O O . ASP A 1 698 ? -36.359 -6.513 35.654 1.00 65.25 698 ASP A O 1
ATOM 5543 N N . TRP A 1 699 ? -36.594 -5.265 37.484 1.00 77.25 699 TRP A N 1
ATOM 5544 C CA . TRP A 1 699 ? -36.819 -4.002 36.755 1.00 77.25 699 TRP A CA 1
ATOM 5545 C C . TRP A 1 699 ? -35.603 -3.075 36.757 1.00 77.25 699 TRP A C 1
ATOM 5547 O O . TRP A 1 699 ? -35.110 -2.674 37.810 1.00 77.25 699 TRP A O 1
ATOM 5557 N N . VAL A 1 700 ? -35.193 -2.642 35.565 1.00 81.06 700 VAL A N 1
ATOM 5558 C CA . VAL A 1 700 ? -34.009 -1.798 35.354 1.00 81.06 700 VAL A CA 1
ATOM 5559 C C . VAL A 1 700 ? -34.313 -0.579 34.483 1.00 81.06 700 VAL A C 1
ATOM 5561 O O . VAL A 1 700 ? -35.151 -0.640 33.584 1.00 81.06 700 VAL A O 1
ATOM 5564 N N . THR A 1 701 ? -33.602 0.525 34.721 1.00 87.19 701 THR A N 1
ATOM 5565 C CA . THR A 1 701 ? -33.666 1.748 33.906 1.00 87.19 701 THR A CA 1
ATOM 5566 C C . THR A 1 701 ? -32.781 1.593 32.669 1.00 87.19 701 THR A C 1
ATOM 5568 O O . THR A 1 701 ? -31.557 1.619 32.782 1.00 87.19 701 THR A O 1
ATOM 5571 N N . ILE A 1 702 ? -33.395 1.441 31.492 1.00 83.50 702 ILE A N 1
ATOM 5572 C CA . ILE A 1 702 ? -32.731 1.182 30.199 1.00 83.50 702 ILE A CA 1
ATOM 5573 C C . ILE A 1 702 ? -32.635 2.413 29.284 1.00 83.50 702 ILE A C 1
ATOM 5575 O O . ILE A 1 702 ? -32.137 2.310 28.160 1.00 83.50 702 ILE A O 1
ATOM 5579 N N . GLY A 1 703 ? -33.112 3.573 29.738 1.00 88.31 703 GLY A N 1
ATOM 5580 C CA . GLY A 1 703 ? -33.047 4.818 28.979 1.00 88.31 703 GLY A CA 1
ATOM 5581 C C . GLY A 1 703 ? -33.666 6.021 29.690 1.00 88.31 703 GLY A C 1
ATOM 5582 O O . GLY A 1 703 ? -34.153 5.911 30.817 1.00 88.31 703 GLY A O 1
ATOM 5583 N N . VAL A 1 704 ? -33.652 7.168 29.012 1.00 91.94 704 VAL A N 1
ATOM 5584 C CA . VAL A 1 704 ? -34.192 8.450 29.494 1.00 91.94 704 VAL A CA 1
ATOM 5585 C C . VAL A 1 704 ? -35.130 9.031 28.446 1.00 91.94 704 VAL A C 1
ATOM 5587 O O . VAL A 1 704 ? -34.720 9.240 27.310 1.00 91.94 704 VAL A O 1
ATOM 5590 N N . PHE A 1 705 ? -36.374 9.331 28.805 1.00 91.38 705 PHE A N 1
ATOM 5591 C CA . PHE A 1 705 ? -37.315 9.975 27.891 1.00 91.38 705 PHE A CA 1
ATOM 5592 C C . PHE A 1 705 ? -36.850 11.401 27.541 1.00 91.38 705 PHE A C 1
ATOM 5594 O O . PHE A 1 705 ? -36.699 12.226 28.442 1.00 91.38 705 PHE A O 1
ATOM 5601 N N . SER A 1 706 ? -36.660 11.715 26.256 1.00 89.00 706 SER A N 1
ATOM 5602 C CA . SER A 1 706 ? -36.271 13.061 25.803 1.00 89.00 706 SER A CA 1
ATOM 5603 C C . SER A 1 706 ? -37.493 13.855 25.323 1.00 89.00 706 SER A C 1
ATOM 5605 O O . SER A 1 706 ? -37.894 14.833 25.966 1.00 89.00 706 SER A O 1
ATOM 5607 N N . GLY A 1 707 ? -38.128 13.418 24.230 1.00 83.56 707 GLY A N 1
ATOM 5608 C CA . GLY A 1 707 ? -39.189 14.173 23.562 1.00 83.56 707 GLY A CA 1
ATOM 5609 C C . GLY A 1 707 ? -39.757 13.473 22.327 1.00 83.56 707 GLY A C 1
ATOM 5610 O O . GLY A 1 707 ? -39.825 12.251 22.287 1.00 83.56 707 GLY A O 1
ATOM 5611 N N . ILE A 1 708 ? -40.179 14.251 21.323 1.00 76.69 708 ILE A N 1
ATOM 5612 C CA . ILE A 1 708 ? -40.854 13.764 20.103 1.00 76.69 708 ILE A CA 1
ATOM 5613 C C . ILE A 1 708 ? -40.047 14.169 18.858 1.00 76.69 708 ILE A C 1
ATOM 5615 O O . ILE A 1 708 ? -39.491 15.278 18.800 1.00 76.69 708 ILE A O 1
ATOM 5619 N N . ARG A 1 709 ? -39.967 13.282 17.858 1.00 73.94 709 ARG A N 1
ATOM 5620 C CA . ARG A 1 709 ? -39.315 13.515 16.557 1.00 73.94 709 ARG A CA 1
ATOM 5621 C C . ARG A 1 709 ? -40.057 12.830 15.417 1.00 73.94 709 ARG A C 1
ATOM 5623 O O . ARG A 1 709 ? -40.711 11.817 15.618 1.00 73.94 709 ARG A O 1
ATOM 5630 N N . TYR A 1 710 ? -39.919 13.372 14.210 1.00 71.88 710 TYR A N 1
ATOM 5631 C CA . TYR A 1 710 ? -40.328 12.676 12.993 1.00 71.88 710 TYR A CA 1
ATOM 5632 C C . TYR A 1 710 ? -39.363 11.521 12.711 1.00 71.88 710 TYR A C 1
ATOM 5634 O O . TYR A 1 710 ? -38.150 11.725 12.716 1.00 71.88 710 TYR A O 1
ATOM 5642 N N . ASN A 1 711 ? -39.898 10.326 12.481 1.00 71.62 711 ASN A N 1
ATOM 5643 C CA . ASN A 1 711 ? -39.133 9.157 12.083 1.00 71.62 711 ASN A CA 1
ATOM 5644 C C . ASN A 1 711 ? -39.407 8.870 10.600 1.00 71.62 711 ASN A C 1
ATOM 5646 O O . ASN A 1 711 ? -40.526 8.523 10.225 1.00 71.62 711 ASN A O 1
ATOM 5650 N N . TYR A 1 712 ? -38.375 8.998 9.764 1.00 68.56 712 TYR A N 1
ATOM 5651 C CA . TYR A 1 712 ? -38.485 8.850 8.309 1.00 68.56 712 TYR A CA 1
ATOM 5652 C C . TYR A 1 712 ? -38.835 7.428 7.853 1.00 68.56 712 TYR A C 1
ATOM 5654 O O . TYR A 1 712 ? -39.450 7.273 6.807 1.00 68.56 712 TYR A O 1
ATOM 5662 N N . LYS A 1 713 ? -38.502 6.392 8.634 1.00 68.88 713 LYS A N 1
ATOM 5663 C CA . LYS A 1 713 ? -38.815 4.987 8.314 1.00 68.88 713 LYS A CA 1
ATOM 5664 C C . LYS A 1 713 ? -40.300 4.656 8.504 1.00 68.88 713 LYS A C 1
ATOM 5666 O O . LYS A 1 713 ? -40.808 3.761 7.838 1.00 68.88 713 LYS A O 1
ATOM 5671 N N . TYR A 1 714 ? -40.985 5.374 9.395 1.00 71.25 714 TYR A N 1
ATOM 5672 C CA . TYR A 1 714 ? -42.422 5.217 9.658 1.00 71.25 714 TYR A CA 1
ATOM 5673 C C . TYR A 1 714 ? -43.273 6.386 9.136 1.00 71.25 714 TYR A C 1
ATOM 5675 O O . TYR A 1 714 ? -44.472 6.415 9.401 1.00 71.25 714 TYR A O 1
ATOM 5683 N N . GLU A 1 715 ? -42.652 7.361 8.460 1.00 76.94 715 GLU A N 1
ATOM 5684 C CA . GLU A 1 715 ? -43.265 8.593 7.930 1.00 76.94 715 GLU A CA 1
ATOM 5685 C C . GLU A 1 715 ? -44.187 9.335 8.923 1.00 76.94 715 GLU A C 1
ATOM 5687 O O . GLU A 1 715 ? -45.154 10.002 8.554 1.00 76.94 715 GLU A O 1
ATOM 5692 N N . ARG A 1 716 ? -43.888 9.233 10.224 1.00 78.38 716 ARG A N 1
ATOM 5693 C CA . ARG A 1 716 ? -44.704 9.814 11.298 1.00 78.38 716 ARG A CA 1
ATOM 5694 C C . ARG A 1 716 ? -43.862 10.277 12.473 1.00 78.38 716 ARG A C 1
ATOM 5696 O O . ARG A 1 716 ? -42.710 9.874 12.644 1.00 78.38 716 ARG A O 1
ATOM 5703 N N . ARG A 1 717 ? -44.442 11.141 13.304 1.00 75.31 717 ARG A N 1
ATOM 5704 C CA . ARG A 1 717 ? -43.837 11.537 14.578 1.00 75.31 717 ARG A CA 1
ATOM 5705 C C . ARG A 1 717 ? -43.950 10.396 15.584 1.00 75.31 717 ARG A C 1
ATOM 5707 O O . ARG A 1 717 ? -44.956 9.701 15.621 1.00 75.31 717 ARG A O 1
ATOM 5714 N N . LEU A 1 718 ? -42.894 10.197 16.360 1.00 80.25 718 LEU A N 1
ATOM 5715 C CA . LEU A 1 718 ? -42.754 9.178 17.393 1.00 80.25 718 LEU A CA 1
ATOM 5716 C C . LEU A 1 718 ? -42.014 9.776 18.590 1.00 80.25 718 LEU A C 1
ATOM 5718 O O . LEU A 1 718 ? -41.250 10.740 18.461 1.00 80.25 718 LEU A O 1
ATOM 5722 N N . ASN A 1 719 ? -42.215 9.186 19.763 1.00 84.31 719 ASN A N 1
ATOM 5723 C CA . ASN A 1 719 ? -41.440 9.545 20.939 1.00 84.31 719 ASN A CA 1
ATOM 5724 C C . ASN A 1 719 ? -40.032 8.955 20.859 1.00 84.31 719 ASN A C 1
ATOM 5726 O O . ASN A 1 719 ? -39.830 7.835 20.386 1.00 84.31 719 ASN A O 1
ATOM 5730 N N . VAL A 1 720 ? -39.078 9.700 21.410 1.00 86.19 720 VAL A N 1
ATOM 5731 C CA . VAL A 1 720 ? -37.662 9.354 21.472 1.00 86.19 720 VAL A CA 1
ATOM 5732 C C . VAL A 1 720 ? -37.201 9.336 22.922 1.00 86.19 720 VAL A C 1
ATOM 5734 O O . VAL A 1 720 ? -37.269 10.338 23.644 1.00 86.19 720 VAL A O 1
ATOM 5737 N N . GLY A 1 721 ? -36.695 8.180 23.330 1.00 87.00 721 GLY A N 1
ATOM 5738 C CA . GLY A 1 721 ? -35.862 8.019 24.509 1.00 87.00 721 GLY A CA 1
ATOM 5739 C C . GLY A 1 721 ? -34.394 7.868 24.136 1.00 87.00 721 GLY A C 1
ATOM 5740 O O . GLY A 1 721 ? -34.065 7.338 23.082 1.00 87.00 721 GLY A O 1
ATOM 5741 N N . ILE A 1 722 ? -33.502 8.283 25.022 1.00 88.31 722 ILE A N 1
ATOM 5742 C CA . ILE A 1 722 ? -32.065 8.040 24.920 1.00 88.31 722 ILE A CA 1
ATOM 5743 C C . ILE A 1 722 ? -31.795 6.659 25.493 1.00 88.31 722 ILE A C 1
ATOM 5745 O O . ILE A 1 722 ? -32.176 6.355 26.625 1.00 88.31 722 ILE A O 1
ATOM 5749 N N . ARG A 1 723 ? -31.129 5.819 24.715 1.00 84.12 723 ARG A N 1
ATOM 5750 C CA . ARG A 1 723 ? -30.802 4.440 25.051 1.00 84.12 723 ARG A CA 1
ATOM 5751 C C . ARG A 1 723 ? -29.655 4.375 26.058 1.00 84.12 723 ARG A C 1
ATOM 5753 O O . ARG A 1 723 ? -28.623 5.032 25.898 1.00 84.12 723 ARG A O 1
ATOM 5760 N N . MET A 1 724 ? -29.783 3.502 27.057 1.00 79.94 724 MET A N 1
ATOM 5761 C CA . MET A 1 724 ? -28.687 3.157 27.965 1.00 79.94 724 MET A CA 1
ATOM 5762 C C . MET A 1 724 ? -27.728 2.166 27.292 1.00 79.94 724 MET A C 1
ATOM 5764 O O . MET A 1 724 ? -27.732 0.964 27.565 1.00 79.94 724 MET A O 1
ATOM 5768 N N . ASN A 1 725 ? -26.946 2.673 26.338 1.00 72.94 725 ASN A N 1
ATOM 5769 C CA . ASN A 1 725 ? -25.869 1.930 25.691 1.00 72.94 725 ASN A CA 1
ATOM 5770 C C . ASN A 1 725 ? -24.594 1.922 26.563 1.00 72.94 725 ASN A C 1
ATOM 5772 O O . ASN A 1 725 ? -24.538 2.547 27.622 1.00 72.94 725 ASN A O 1
ATOM 5776 N N . ILE A 1 726 ? -23.554 1.207 26.120 1.00 68.06 726 ILE A N 1
ATOM 5777 C CA . ILE A 1 726 ? -22.322 1.034 26.910 1.00 68.06 726 ILE A CA 1
ATOM 5778 C C . ILE A 1 726 ? -21.574 2.352 27.147 1.00 68.06 726 ILE A C 1
ATOM 5780 O O . ILE A 1 726 ? -20.975 2.521 28.202 1.00 68.06 726 ILE A O 1
ATOM 5784 N N . TYR A 1 727 ? -21.638 3.297 26.206 1.00 71.62 727 TYR A N 1
ATOM 5785 C CA . TYR A 1 727 ? -20.990 4.602 26.333 1.00 71.62 727 TYR A CA 1
ATOM 5786 C C . TYR A 1 727 ? -21.670 5.431 27.431 1.00 71.62 727 TYR A C 1
ATOM 5788 O O . TYR A 1 727 ? -21.032 5.790 28.420 1.00 71.62 727 TYR A O 1
ATOM 5796 N N . ASN A 1 728 ? -22.988 5.618 27.313 1.00 78.00 728 ASN A N 1
ATOM 5797 C CA . ASN A 1 728 ? -23.795 6.390 28.258 1.00 78.00 728 ASN A CA 1
ATOM 5798 C C . ASN A 1 728 ? -23.748 5.778 29.672 1.00 78.00 728 ASN A C 1
ATOM 5800 O O . ASN A 1 728 ? -23.539 6.501 30.646 1.00 78.00 728 ASN A O 1
ATOM 5804 N N . PHE A 1 729 ? -23.855 4.447 29.783 1.00 79.94 729 PHE A N 1
ATOM 5805 C CA . PHE A 1 729 ? -23.771 3.714 31.053 1.00 79.94 729 PHE A CA 1
ATOM 5806 C C . PHE A 1 729 ? -22.457 3.991 31.795 1.00 79.94 729 PHE A C 1
ATOM 5808 O O . PHE A 1 729 ? -22.458 4.297 32.986 1.00 79.94 729 PHE A O 1
ATOM 5815 N N . LEU A 1 730 ? -21.323 3.922 31.092 1.00 78.19 730 LEU A N 1
ATOM 5816 C CA . LEU A 1 730 ? -20.010 4.112 31.707 1.00 78.19 730 LEU A CA 1
ATOM 5817 C C . LEU A 1 730 ? -19.733 5.578 32.033 1.00 78.19 730 LEU A C 1
ATOM 5819 O O . LEU A 1 730 ? -19.139 5.856 33.071 1.00 78.19 730 LEU A O 1
ATOM 5823 N N . THR A 1 731 ? -20.202 6.513 31.201 1.00 82.25 731 THR A N 1
ATOM 5824 C CA . THR A 1 731 ? -20.194 7.945 31.524 1.00 82.25 731 THR A CA 1
ATOM 5825 C C . THR A 1 731 ? -20.954 8.220 32.823 1.00 82.25 731 THR A C 1
ATOM 5827 O O . THR A 1 731 ? -20.406 8.857 33.718 1.00 82.25 731 THR A O 1
ATOM 5830 N N . ILE A 1 732 ? -22.163 7.672 32.975 1.00 86.12 732 ILE A N 1
ATOM 5831 C CA . ILE A 1 732 ? -22.966 7.802 34.200 1.00 86.12 732 ILE A CA 1
ATOM 5832 C C . ILE A 1 732 ? -22.251 7.168 35.403 1.00 86.12 732 ILE A C 1
ATOM 5834 O O . ILE A 1 732 ? -22.149 7.810 36.446 1.00 86.12 732 ILE A O 1
ATOM 5838 N N . CYS A 1 733 ? -21.665 5.977 35.247 1.00 82.62 733 CYS A N 1
ATOM 5839 C CA . CYS A 1 733 ? -20.882 5.317 36.298 1.00 82.62 733 CYS A CA 1
ATOM 5840 C C . CYS A 1 733 ? -19.644 6.098 36.775 1.00 82.62 733 CYS A C 1
ATOM 5842 O O . CYS A 1 733 ? -19.138 5.816 37.857 1.00 82.62 733 CYS A O 1
ATOM 5844 N N . ILE A 1 734 ? -19.114 7.028 35.972 1.00 82.69 734 ILE A N 1
ATOM 5845 C CA . ILE A 1 734 ? -17.996 7.914 36.351 1.00 82.69 734 ILE A CA 1
ATOM 5846 C C . ILE A 1 734 ? -18.499 9.152 37.102 1.00 82.69 734 ILE A C 1
ATOM 5848 O O . ILE A 1 734 ? -17.726 9.779 37.825 1.00 82.69 734 ILE A O 1
ATOM 5852 N N . TRP A 1 735 ? -19.765 9.526 36.901 1.00 86.50 735 TRP A N 1
ATOM 5853 C CA . TRP A 1 735 ? -20.399 10.669 37.553 1.00 86.50 735 TRP A CA 1
ATOM 5854 C C . TRP A 1 735 ? -21.064 10.300 38.884 1.00 86.50 735 TRP A C 1
ATOM 5856 O O . TRP A 1 735 ? -21.098 11.148 39.768 1.00 86.50 735 TRP A O 1
ATOM 5866 N N . SER A 1 736 ? -21.582 9.072 39.036 1.00 81.81 736 SER A N 1
ATOM 5867 C CA . SER A 1 736 ? -22.240 8.624 40.275 1.00 81.81 736 SER A CA 1
ATOM 5868 C C . SER A 1 736 ? -21.262 8.118 41.343 1.00 81.81 736 SER A C 1
ATOM 5870 O O . SER A 1 736 ? -21.415 8.400 42.526 1.00 81.81 736 SER A O 1
ATOM 5872 N N . ASP A 1 737 ? -20.244 7.357 40.947 1.00 74.25 737 ASP A N 1
ATOM 5873 C CA . ASP A 1 737 ? -19.321 6.676 41.859 1.00 74.25 737 ASP A CA 1
ATOM 5874 C C . ASP A 1 737 ? -17.925 6.588 41.219 1.00 74.25 737 ASP A C 1
ATOM 5876 O O . ASP A 1 737 ? -17.658 7.174 40.165 1.00 74.25 737 ASP A O 1
ATOM 5880 N N . SER A 1 738 ? -17.006 5.807 41.799 1.00 65.69 738 SER A N 1
ATOM 5881 C CA . SER A 1 738 ? -15.903 5.312 40.979 1.00 65.69 738 SER A CA 1
ATOM 5882 C C . SER A 1 738 ? -16.420 4.288 39.960 1.00 65.69 738 SER A C 1
ATOM 5884 O O . SER A 1 738 ? -17.261 3.437 40.262 1.00 65.69 738 SER A O 1
ATOM 5886 N N . LEU A 1 739 ? -15.837 4.302 38.756 1.00 63.94 739 LEU A N 1
ATOM 5887 C CA . LEU A 1 739 ? -16.146 3.345 37.685 1.00 63.94 739 LEU A CA 1
ATOM 5888 C C . LEU A 1 739 ? -16.095 1.881 38.169 1.00 63.94 739 LEU A C 1
ATOM 5890 O O . LEU A 1 739 ? -16.890 1.052 37.736 1.00 63.94 739 LEU A O 1
ATOM 5894 N N . LYS A 1 740 ? -15.177 1.574 39.094 1.00 59.72 740 LYS A N 1
ATOM 5895 C CA . LYS A 1 740 ? -15.011 0.248 39.697 1.00 59.72 740 LYS A CA 1
ATOM 5896 C C . LYS A 1 740 ? -16.179 -0.122 40.617 1.00 59.72 740 LYS A C 1
ATOM 5898 O O . LYS A 1 740 ? -16.688 -1.233 40.518 1.00 59.72 740 LYS A O 1
ATOM 5903 N N . GLU A 1 741 ? -16.607 0.787 41.491 1.00 67.94 741 GLU A N 1
ATOM 5904 C CA . GLU A 1 741 ? -17.725 0.554 42.419 1.00 67.94 741 GLU A CA 1
ATOM 5905 C C . GLU A 1 741 ? -19.060 0.459 41.680 1.00 67.94 741 GLU A C 1
ATOM 5907 O O . GLU A 1 741 ? -19.855 -0.430 41.980 1.00 67.94 741 GLU A O 1
ATOM 5912 N N . CYS A 1 742 ? -19.280 1.309 40.673 1.00 68.69 742 CYS A N 1
ATOM 5913 C CA . CYS A 1 742 ? -20.474 1.243 39.834 1.00 68.69 742 CYS A CA 1
ATOM 5914 C C . CYS A 1 742 ? -20.555 -0.091 39.071 1.00 68.69 742 CYS A C 1
ATOM 5916 O O . CYS A 1 742 ? -21.597 -0.744 39.064 1.00 68.69 742 CYS A O 1
ATOM 5918 N N . ILE A 1 743 ? -19.445 -0.556 38.484 1.00 64.25 743 ILE A N 1
ATOM 5919 C CA . ILE A 1 743 ? -19.426 -1.837 37.764 1.00 64.25 743 ILE A CA 1
ATOM 5920 C C . ILE A 1 743 ? -19.560 -3.032 38.714 1.00 64.25 743 ILE A C 1
ATOM 5922 O O . ILE A 1 743 ? -20.265 -3.968 38.363 1.00 64.25 743 ILE A O 1
ATOM 5926 N N . GLU A 1 744 ? -18.977 -3.019 39.919 1.00 65.00 744 GLU A N 1
ATOM 5927 C CA . GLU A 1 744 ? -19.234 -4.076 40.916 1.00 65.00 744 GLU A CA 1
ATOM 5928 C C . GLU A 1 744 ? -20.707 -4.077 41.381 1.00 65.00 744 GLU A C 1
ATOM 5930 O O . GLU A 1 744 ? -21.320 -5.143 41.443 1.00 65.00 744 GLU A O 1
ATOM 5935 N N . ARG A 1 745 ? -21.320 -2.901 41.603 1.00 67.44 745 ARG A N 1
ATOM 5936 C CA . ARG A 1 745 ? -22.757 -2.750 41.932 1.00 67.44 745 ARG A CA 1
ATOM 5937 C C . ARG A 1 745 ? -23.674 -3.343 40.852 1.00 67.44 745 ARG A C 1
ATOM 5939 O O . ARG A 1 745 ? -24.725 -3.898 41.169 1.00 67.44 745 ARG A O 1
ATOM 5946 N N . TYR A 1 746 ? -23.261 -3.253 39.590 1.00 65.69 746 TYR A N 1
ATOM 5947 C CA . TYR A 1 746 ? -24.016 -3.699 38.415 1.00 65.69 746 TYR A CA 1
ATOM 5948 C C . TYR A 1 746 ? -23.457 -4.972 37.757 1.00 65.69 746 TYR A C 1
ATOM 5950 O O . TYR A 1 746 ? -23.875 -5.348 36.667 1.00 65.69 746 TYR A O 1
ATOM 5958 N N . LYS A 1 747 ? -22.535 -5.681 38.416 1.00 55.88 747 LYS A N 1
ATOM 5959 C CA . LYS A 1 747 ? -21.767 -6.805 37.846 1.00 55.88 747 LYS A CA 1
ATOM 5960 C C . LYS A 1 747 ? -22.626 -7.966 37.357 1.00 55.88 747 LYS A C 1
ATOM 5962 O O . LYS A 1 747 ? -22.301 -8.600 36.361 1.00 55.88 747 LYS A O 1
ATOM 5967 N N . TRP A 1 748 ? -23.743 -8.207 38.036 1.00 53.75 748 TRP A N 1
ATOM 5968 C CA . TRP A 1 748 ? -24.730 -9.237 37.708 1.00 53.75 748 TRP A CA 1
ATOM 5969 C C . TRP A 1 748 ? -25.461 -8.990 36.373 1.00 53.75 748 TRP A C 1
ATOM 5971 O O . TRP A 1 748 ? -25.996 -9.933 35.794 1.00 53.75 748 TRP A O 1
ATOM 5981 N N . LEU A 1 749 ? -25.425 -7.761 35.842 1.00 52.31 749 LEU A N 1
ATOM 5982 C CA . LEU A 1 749 ? -25.951 -7.410 34.515 1.00 52.31 749 LEU A CA 1
ATOM 5983 C C . LEU A 1 749 ? -25.013 -7.837 33.367 1.00 52.31 749 LEU A C 1
ATOM 5985 O O . LEU A 1 749 ? -25.390 -7.735 32.200 1.00 52.31 749 LEU A O 1
ATOM 5989 N N . PHE A 1 750 ? -23.804 -8.331 33.672 1.00 47.44 750 PHE A N 1
ATOM 5990 C CA . PHE A 1 750 ? -22.788 -8.714 32.690 1.00 47.44 750 PHE A CA 1
ATOM 5991 C C . PHE A 1 750 ? -22.368 -10.188 32.854 1.00 47.44 750 PHE A C 1
ATOM 5993 O O . PHE A 1 750 ? -21.785 -10.546 33.875 1.00 47.44 750 PHE A O 1
ATOM 6000 N N . PRO A 1 751 ? -22.526 -11.053 31.835 1.00 37.28 751 PRO A N 1
ATOM 6001 C CA . PRO A 1 751 ? -21.952 -12.403 31.836 1.00 37.28 751 PRO A CA 1
ATOM 6002 C C . PRO A 1 751 ? -20.462 -12.404 31.425 1.00 37.28 751 PRO A C 1
ATOM 6004 O O . PRO A 1 751 ? -19.997 -13.345 30.785 1.00 37.28 751 PRO A O 1
ATOM 6007 N N . LEU A 1 752 ? -19.721 -11.326 31.711 1.00 37.28 752 LEU A N 1
ATOM 6008 C CA . LEU A 1 752 ? -18.391 -11.069 31.148 1.00 37.28 752 LEU A CA 1
ATOM 6009 C C . LEU A 1 752 ? -17.258 -11.291 32.169 1.00 37.28 752 LEU A C 1
ATOM 6011 O O . LEU A 1 752 ? -17.434 -10.991 33.352 1.00 37.28 752 LEU A O 1
ATOM 6015 N N . PRO A 1 753 ? -16.080 -11.785 31.732 1.00 29.88 753 PRO A N 1
ATOM 6016 C CA . PRO A 1 753 ? -14.903 -11.920 32.592 1.00 29.88 753 PRO A CA 1
ATOM 6017 C C . PRO A 1 753 ? -14.418 -10.552 33.115 1.00 29.88 753 PRO A C 1
ATOM 6019 O O . PRO A 1 753 ? -14.741 -9.517 32.529 1.00 29.88 753 PRO A O 1
ATOM 6022 N N . PRO A 1 754 ? -13.634 -10.517 34.213 1.00 34.47 754 PRO A N 1
ATOM 6023 C CA . PRO A 1 754 ? -13.302 -9.279 34.915 1.00 34.47 754 PRO A CA 1
ATOM 6024 C C . PRO A 1 754 ? -12.584 -8.261 34.019 1.00 34.47 754 PRO A C 1
ATOM 6026 O O . PRO A 1 754 ? -11.449 -8.472 33.584 1.00 34.47 754 PRO A O 1
ATOM 6029 N N . LEU A 1 755 ? -13.251 -7.127 33.800 1.00 38.66 755 LEU A N 1
ATOM 6030 C CA . LEU A 1 755 ? -12.717 -5.967 33.095 1.00 38.66 755 LEU A CA 1
ATOM 6031 C C . LEU A 1 755 ? -11.478 -5.430 33.830 1.00 38.66 755 LEU A C 1
ATOM 6033 O O . LEU A 1 755 ? -11.538 -5.104 35.017 1.00 38.66 755 LEU A O 1
ATOM 6037 N N . LYS A 1 756 ? -10.352 -5.318 33.117 1.00 36.94 756 LYS A N 1
ATOM 6038 C CA . LYS A 1 756 ? -9.159 -4.615 33.604 1.00 36.94 756 LYS A CA 1
ATOM 6039 C C . LYS A 1 756 ? -9.214 -3.158 33.160 1.00 36.94 756 LYS A C 1
ATOM 6041 O O . LYS A 1 756 ? -9.406 -2.891 31.977 1.00 36.94 756 LYS A O 1
ATOM 6046 N N . PHE A 1 757 ? -8.999 -2.246 34.102 1.00 43.38 757 PHE A N 1
ATOM 6047 C CA . PHE A 1 757 ? -8.990 -0.807 33.862 1.00 43.38 757 PHE A CA 1
ATOM 6048 C C . PHE A 1 757 ? -7.615 -0.227 34.171 1.00 43.38 757 PHE A C 1
ATOM 6050 O O . PHE A 1 757 ? -7.039 -0.512 35.220 1.00 43.38 757 PHE A O 1
ATOM 6057 N N . GLU A 1 758 ? -7.144 0.639 33.283 1.00 39.59 758 GLU A N 1
ATOM 6058 C CA . GLU A 1 758 ? -6.029 1.549 33.522 1.00 39.59 758 GLU A CA 1
ATOM 6059 C C . GLU A 1 758 ? -6.609 2.964 33.496 1.00 39.59 758 GLU A C 1
ATOM 6061 O O . GLU A 1 758 ? -7.210 3.377 32.504 1.00 39.59 758 GLU A O 1
ATOM 6066 N N . THR A 1 759 ? -6.486 3.685 34.609 1.00 35.47 759 THR A N 1
ATOM 6067 C CA . THR A 1 759 ? -6.735 5.129 34.660 1.00 35.47 759 THR A CA 1
ATOM 6068 C C . THR A 1 759 ? -5.403 5.837 34.471 1.00 35.47 759 THR A C 1
ATOM 6070 O O . THR A 1 759 ? -4.518 5.671 35.313 1.00 35.47 759 THR A O 1
ATOM 6073 N N . HIS A 1 760 ? -5.283 6.599 33.388 1.00 35.81 760 HIS A N 1
ATOM 6074 C CA . HIS A 1 760 ? -4.209 7.569 33.178 1.00 35.81 760 HIS A CA 1
ATOM 6075 C C . HIS A 1 760 ? -4.675 8.961 33.617 1.00 35.81 760 HIS A C 1
ATOM 6077 O O . HIS A 1 760 ? -5.881 9.250 33.421 1.00 35.81 760 HIS A O 1
#

pLDDT: mean 78.77, std 18.71, range [23.03, 98.0]

Solvent-accessible surface area (backbone atoms only — not comparable to full-atom values): 38946 Å² total; per-residue (Å²): 131,70,60,59,22,56,45,30,11,52,34,28,28,39,54,31,43,56,76,39,50,48,60,37,55,51,43,64,48,89,66,99,52,46,38,46,56,40,27,6,48,38,50,17,56,41,54,48,41,63,63,56,47,23,50,51,53,2,39,37,45,24,43,29,21,56,28,1,24,27,45,28,54,63,39,51,58,58,32,33,33,52,47,42,30,46,50,53,60,53,58,63,49,48,62,67,49,49,60,54,32,72,48,36,32,63,55,41,24,72,55,51,74,39,64,67,41,9,46,42,15,22,51,26,31,53,51,39,54,73,23,46,68,28,44,50,52,36,52,46,51,45,43,58,34,41,36,73,72,45,34,74,61,51,33,52,42,42,48,54,24,32,55,50,26,54,54,38,27,52,44,27,35,73,71,65,64,40,49,60,44,13,41,28,54,20,42,29,55,24,33,42,52,31,24,53,49,52,52,48,48,48,66,74,36,79,78,45,79,81,27,63,89,67,31,87,42,76,76,43,75,50,66,55,67,65,50,40,70,40,16,52,38,33,20,50,45,46,36,52,56,39,39,62,72,39,49,51,53,44,47,48,33,34,36,71,64,59,33,44,60,61,32,20,49,48,34,52,52,43,43,57,52,47,31,56,48,26,24,38,44,17,26,5,47,23,43,8,18,56,34,7,29,26,49,30,56,69,36,54,75,58,24,56,53,46,52,57,52,51,50,56,56,43,47,53,54,33,50,51,49,14,52,48,38,38,73,41,12,63,64,60,23,54,59,37,37,86,53,62,76,65,26,52,56,46,22,52,50,34,35,52,46,15,59,46,40,58,48,44,52,53,40,41,50,48,12,49,34,40,31,62,72,43,36,62,58,56,32,53,58,51,50,53,46,42,63,75,48,36,49,58,53,18,54,52,34,28,71,75,34,93,58,32,68,55,28,39,58,53,36,51,44,58,47,39,51,52,50,48,52,52,52,49,49,50,48,49,50,44,59,85,56,47,53,75,58,76,70,52,79,81,76,83,70,91,73,61,76,88,88,86,82,82,69,56,66,47,76,43,82,48,48,32,37,40,40,37,49,41,89,89,77,61,47,76,47,78,45,80,48,79,46,62,43,52,40,67,53,85,80,69,84,74,50,80,88,82,92,78,88,88,82,90,70,93,74,60,65,79,82,69,90,76,63,43,78,50,55,49,83,55,43,64,33,81,76,43,24,16,42,30,39,35,72,79,50,29,13,20,21,19,47,41,47,40,33,30,39,24,29,25,60,64,48,37,40,78,75,38,64,69,57,66,75,77,73,45,33,45,22,38,73,52,64,72,42,66,53,73,41,56,55,37,36,41,39,37,39,39,67,17,58,77,49,33,50,65,53,61,79,35,39,44,24,42,36,35,41,67,60,70,48,97,44,59,42,26,41,76,31,76,54,78,73,45,83,90,52,44,90,78,65,75,57,93,72,65,58,38,35,37,45,26,40,42,69,92,48,69,84,66,44,46,35,34,30,72,24,45,62,77,47,72,54,69,41,34,34,32,28,60,53,61,56,40,74,12,27,24,3,10,35,27,32,38,73,59,87,85,62,94,63,93,62,93,78,44,50,26,30,30,26,32,29,53,52,64,44,78,38,80,93,74,75,40,75,36,34,36,24,32,36,20,26,75,67,55,47,50,55,49,26,55,73,72,43,55,55,66,57,39,46,62,77,46,40,92,83,49,101,64,80,87,76,72,76,66,84,122

Secondary structure (DSSP, 8-state):
--HHHHHHHHHHHHHHHHHHTHHHHHHTS-STTHHHHHHHHHHHHHHHIIIIIHHHHHHHHHHHHHHHHHHHTT-HHHHHHHHHHHHHHHHHTHHHHHHHHHTHHHHHHHHH--HHHHHHHHHHHHHHGGGHHHHHHHHHHHHHHHHTT-HHHHHHHHHHHHHHHHHHHHIIIIIS--HHHHHHHHHHHHHHHHHHHHHHHHHHSGGGGTSGGGSSSGGGSS-HHHHHHHHHHHHHHHHHHHIIIIIHHIIIIIIIS--HHHHHHHHHHHHHHHHHHHHHHHHHHHHHHHHHHHHHTT-HHHHHHHHHHHHHHHHHHHHHHHHHHHHTHHHHHHHH---HHHHHHHHHHHHHHHHHGGGGHHHHHHHHHHHTT-HHHHHHHHHHHIIIIIHHHHHHHHHHSSSHHHHHHHHHHHHHHHHHHHHHHHHHHHHHT--GGGGTTTS-S---S--------EEEEEEEEEEEE-TTT--EEEEEEEEEEEE--------------------B--SS---EEE-TTTTTSTTTTTEEEETTS-EEEESSSSEEEEEGGGTEETTEESS-GGG-EEEEEETTEEEEEEEEEEEEEHHHHHTTT--GGG-EEEEEESS--SS----B------HHHHHHH--S--EEEEEE--TTS-TT-EEEEEEEEEEE-SSEEEE---B-GGGTTPEEEEE-TT-SS--TT-EEEEEEEEEEEEETTTTEEEEEEEE--HHHHHHHHHHHS-HHHHHHHTGGG-----------